Protein 8G8C (pdb70)

Solvent-accessible surface area: 38385 Å² total; per-residue (Å²): 212,52,80,1,64,24,40,52,94,42,70,60,54,72,51,37,53,4,88,0,30,0,102,14,38,61,41,99,10,33,42,22,1,0,0,0,0,35,26,22,102,86,112,21,12,54,17,0,0,3,0,1,3,69,90,30,66,44,22,52,14,136,69,25,89,64,54,7,74,6,47,44,56,74,102,77,15,5,0,53,0,64,0,36,62,4,98,64,131,2,23,4,42,0,5,0,0,21,0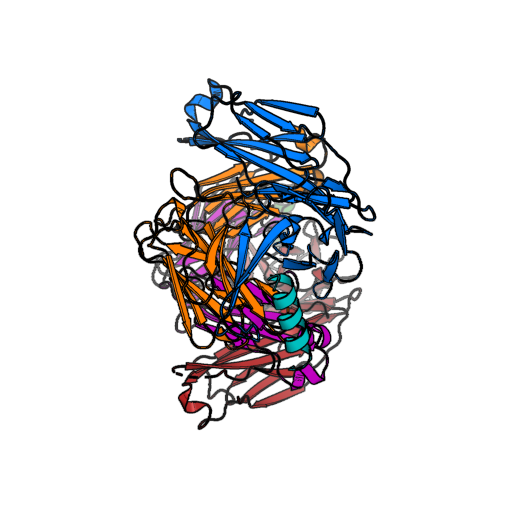,46,0,55,39,73,60,117,91,3,85,37,86,62,12,72,1,15,0,46,26,16,0,146,19,1,59,0,25,5,21,98,26,88,70,79,22,10,37,15,21,17,4,41,8,74,164,104,78,9,2,0,0,0,3,0,16,30,0,1,20,73,93,16,86,21,33,1,42,91,46,90,29,105,90,28,34,14,53,2,68,29,41,91,26,133,70,20,30,31,11,13,4,0,0,0,36,7,74,48,92,18,33,81,110,110,76,12,54,0,10,0,30,0,131,51,34,118,39,136,43,94,59,98,4,108,112,130,9,9,0,21,7,32,19,19,46,21,33,28,39,65,18,78,158,0,74,3,47,0,120,2,26,80,60,0,136,42,4,4,5,0,0,0,2,18,51,104,90,100,16,5,86,8,0,0,38,10,15,68,32,91,11,146,72,17,38,124,52,0,44,11,62,10,81,49,52,68,0,25,0,19,0,52,138,2,52,95,84,0,31,7,43,0,10,0,0,0,1,0,25,55,76,42,11,6,12,16,3,40,12,3,50,2,8,33,97,72,102,66,20,41,9,58,8,30,14,2,55,10,17,77,74,2,50,95,80,36,55,0,2,0,0,0,0,0,8,40,0,11,25,108,66,29,93,21,53,5,34,4,29,33,50,99,37,104,87,44,45,76,89,18,22,14,102,32,37,121,182,33,12,5,2,0,6,5,1,23,0,64,22,48,20,78,79,7,88,71,68,48,6,0,3,0,18,0,23,10,74,30,37,110,37,24,39,29,86,44,28,30,71,75,185,183,69,69,0,76,23,39,55,87,45,78,58,105,69,55,34,52,4,94,0,30,0,99,13,49,57,44,101,9,39,44,26,1,0,0,0,0,34,23,22,105,93,87,20,10,62,13,0,0,1,0,2,2,67,94,28,63,42,18,63,12,104,81,30,77,71,56,9,70,6,51,46,60,76,103,81,11,4,0,64,0,67,0,34,60,2,102,58,132,2,22,4,43,1,5,0,0,19,1,63,2,62,42,72,56,113,60,9,95,32,86,73,11,72,0,9,0,41,26,17,0,132,20,1,57,1,32,5,21,96,16,77,64,84,19,10,39,12,22,13,4,28,5,78,159,108,82,9,4,0,0,0,5,0,16,31,0,1,15,76,86,16,78,25,41,1,26,95,45,87,36,103,89,33,39,16,56,2,71,26,40,93,28,133,71,21,31,35,9,14,4,0,2,0,36,8,81,53,104,21,34,81,124,80,69,12,52,0,10,1,29,0,124,58,33,124,37,125,41,90,53,104,5,97,62,187,111,12,4,2,18,10,31,14,20,48,19,27,25,38,73,22,80,153,0,66,0,38,2,120,1,15,82,61,1,134,41,4,4,7,0,0,0,5,20,58,114,86,104,16,4,109,9,0,0,38,10,19,62,32,92,12,144,75,17,43,124,48,1,48,10,63,10,80,49,42,64,0,25,0,17,0,57,150,1,59,95,85,1,28,9,42,0,12,0,0,0,1,0,25,34,98,41,32,7,30,10,2,35,12,0,50,2,8,50,97,71,103,66,20,40,8,63,9,42,14,2,43,11,15,94,68,2,19,176,81,32,52,0,1,0,0,0,0,0,10,46,0,8,26,104,64,29,88,20,47,5,29,6,42,33,57,115,37,108,85,45,46,72,87,15,24,14,105,31,36,123,178,33,17,4,2,1,4,5,1,25,0,59,20,51,89,77,81,6,71,76,67,68,9,0,4,0,14,0,24,9,72,30,34,116,52,27,44,37,90,46,28,41,72,76,148,162,42,28,1,72,30,2,31,64,2,42,159,34,13,96,257,113,42,31,1,92,37,1,51,61,3,47,164,36,10,92,75,134,111

Secondary structure (DSSP, 8-state):
--EEEEPPPEEE-TT--EEEEEEEESS-GGGS-EEEEEE-TT---EEEEEE-TTT--EEEPTT-SSSEEEEEEGGGTEEEEEE-S--GGG-EEEEEEEEEEE-SSSS--TTT-EEEEEEE---EEEEE-S---BPPEEEEE-----EEEEEEEEEEEBSS--EEEEGGGTB-TT-EEPPPEE-TTS-EEEEEEEEEEGGGTTTS--EEEEEEGGGTEEEEEE----/---EEEE-SEEEE-TTS-EEEEEEESS-GGGSEEEEEEE-TTS--EEEEETTTEEPTT--TTEEEEEETTEEEEEESS--GGG-SEEEEEEEETTTTEEEE---EEEEE----BPPEEEEEPPPHHHHTTTEEEEEEEEEEEBSS--EEEEEETTEE--SSEEEEEPPPPTTT--EEEEEEEEEEHHHHHH--EEEEEEE-TTSSS-EEEEEES--/--HHHHHHHHHHHHT-/--EEEEPPPEEE-TT--EEEEEEEESS-GGGS-EEEEEE-TT---EEEEEE-TTT--EEE-GGGSSSEEEEEEGGGTEEEEEE-S--GGG-EEEEEEEEEEEESSSS--TTTEEEEEEEE---EEEEE-S---B--EEEEE-----EEEEEEEEEEEBSS--EEEEGGGTB-TT-EEPPPEE-TTS-EEEEEEEEEEGGGTTTS--EEEEEEGGGTEEEEEE---/---EEES-SEEEE-TTS-EEEEEEESS-GGGSEEEEEEE-TTS--EEEEETTTEEPTT--TTEEEEEETTEEEEEESS--GGG-SEEEEEEEETTTTEEEE---EEEEE----BPPEEEEEPPPHHHHTTTEEEEEEEEEEEBSS--EEEEEETTEEP-SSEEEEEPPPPTTT--EEEEEEEEEEHHHHHH--EEEEEEE-TTSSS-EEEEEETT-/--HHHHHHHHHHHHHHT-

Radius of gyration: 31.97 Å; Cα contacts (8 Å, |Δi|>4): 2401; chains: 6; bounding box: 86×96×55 Å

InterPro domains:
  IPR000328 Retroviral envelope protein GP41-like [PF00517] (530-719)
  IPR000328 Retroviral envelope protein GP41-like [cd09909] (539-665)
  IPR000777 Human immunodeficiency virus 1, envelope glycoprotein Gp120 [PF00516] (34-511)
  IPR036377 Gp120 core superfamily [G3DSA:2.170.40.20] (44-164)
  IPR036377 Gp120 core superfamily [G3DSA:2.170.40.20] (165-512)
  IPR036377 Gp120 core superfamily [SSF56502] (83-492)
  IPR037527 Envelope glycoprotein Gp160 [MF_04083] (5-856)

B-factor: mean 67.03, std 22.26, range [28.55, 240.73]

GO terms:
  GO:0019064 fusion of virus membrane with host plasma membrane (P, IDA)
  GO:0075512 clathrin-dependent endocytosis of virus by host cell (P, IDA)
  GO:0042802 identical protein binding (F, IPI)
  GO:0005515 protein binding (F, IPI)
  GO:0042783 symbiont-mediated evasion of host immune response (P, EXP)
  GO:0046718 symbiont entry into host cell (P, EXP)
  GO:1903905 positive regulation of establishment of T cell polarity (P, IDA)
  GO:1903908 positive regulation of plasma membrane raft polarization (P, IDA)
  GO:1903911 positive regulation of receptor clustering (P, IDA)
  GO:0007015 actin filament organization (P, IDA)
  GO:0019082 viral protein processing (P, IDA)
  GO:0046718 symbiont entry into host cell (P, IDA)
  GO:0048018 receptor ligand activity (F, IDA)
  GO:0020002 host cell plasma membrane (C, IDA)
  GO:0019062 virion attachment to host cell (P, IDA)

Nearest PDB structures (foldseek):
  8g8c-assembly2_B  TM=1.005E+00  e=8.345E-42  Homo sapiens
  8dtx-assembly2_B  TM=9.804E-01  e=2.354E-36  Homo sapiens
  7bnv-assembly1_L  TM=9.473E-01  e=8.019E-35  Homo sapiens
  3so3-assembly1_B  TM=8.198E-01  e=1.445E-35  Homo sapiens
  6df2-assembly2_A  TM=7.474E-01  e=1.735E-33  synthetic construct

Sequence (917 aa):
QVQLVQSGSELKKPGASVNISCKASGYNFTSHALNWVRQAPGQGLDWLGWINTNTGNPTYAQGFTGRFVFSLDTSVGSAYLQISSLKAEDSAVYFCARVRFHGSGSFPQPADFYYYMDVWGKGTTVTVSSASTKGPSVFPLAPSSGTAALGCLVKDYFPEPVTVSWNSGALTSGVHTFPAVLQSSGLYSLSSVVTVPSSSLGTQTYICNVNHKPSNTKVDKKVEPEIVLTQSPGTLSLSPGERGTLSCRASQSVRGGYLAWYQQKPGQAPRLLIYGASSRATGIPDRFSGSASGTDYTLTISRLEPEDFAVYYCQFYGGSPRALTFGGGTKVEIKRTVAAPSVFIFPPSDEQLKSGTASVVCLLNNFYPREAKVQWKVDNALQSGNSQESVTEQDSKDSTYSLSSTLTLSKADYEKHKVYACEVTHQGLSSPVTKSFNRGEQVQLVQSGSELKKPGASVNISCKASGYNFTSHALNWVRQAPGQGLDWLGWINTNTGNPTYAQGFTGRFVFSLDTSVGSAYLQISSLKAEDSAVYFCARVRFHGSGSFPQPADFYYYMDVWGKGTTVTVSSASTKGPSVFPLAPSSGTAALGCLVKDYFPEPVTVSWNSGALTSGVHTFPAVLQSSGLYSLSSVVTVPSSSLGTQTYICNVNHKPSNTKVDKKVEPKEIVLTQSPGTLSLSPGERGTLSCRASQSVRGGYLAWYQQKPGQAPRLLIYGASSRATGIPDRFSGSASGTDYTLTISRLEPEDFAVYYCQFYGGSPRALTFGGGTKVEIKRTVAAPSVFIFPPSDEQLKSGTASVVCLLNNFYPREAKVQWKVDNALQSGNSQESVTEQDSKDSTYSLSSTLTLSKADYEKHKVYACEVTHQGLSSPVTKSFNRGEKNEQELLELDKWASLWKNEQELLELDKWASLWNK

Organism: Human immunodeficiency virus type 1 group M subtype B (isolate HXB2) (NCBI:txid11706)

Structure (mmCIF, N/CA/C/O backbone):
data_8G8C
#
_entry.id   8G8C
#
_cell.length_a   75.308
_cell.length_b   182.950
_cell.length_c   84.414
_cell.angle_alpha   90.00
_cell.angle_beta   92.28
_cell.angle_gamma   90.00
#
_symmetry.space_group_name_H-M   'C 1 2 1'
#
loop_
_entity.id
_entity.type
_entity.pdbx_description
1 polymer 'DH1322.1 heavy chain'
2 polymer 'DH1322.1 light chain'
3 polymer 'Env polyprotein'
4 branched beta-D-mannopyranose-(1-4)-2-acetamido-2-deoxy-beta-D-glucopyranose-(1-4)-2-acetamido-2-deoxy-beta-D-glucopyranose
5 non-polymer 2-acetamido-2-deoxy-beta-D-glucopyranose
6 water water
#
loop_
_atom_site.group_PDB
_atom_site.id
_atom_site.type_symbol
_atom_site.label_atom_id
_atom_site.label_alt_id
_atom_site.label_comp_id
_atom_site.label_asym_id
_atom_site.label_entity_id
_atom_site.label_seq_id
_atom_site.pdbx_PDB_ins_code
_atom_site.Cartn_x
_atom_site.Cartn_y
_atom_site.Cartn_z
_atom_site.occupancy
_atom_site.B_iso_or_equiv
_atom_site.auth_seq_id
_atom_site.auth_comp_id
_atom_site.auth_asym_id
_atom_site.auth_atom_id
_atom_site.pdbx_PDB_model_num
ATOM 1 N N . GLN A 1 1 ? 32.119 -28.514 21.576 1.00 73.36 1 GLN H N 1
ATOM 2 C CA . GLN A 1 1 ? 32.760 -28.588 22.903 1.00 72.64 1 GLN H CA 1
ATOM 3 C C . GLN A 1 1 ? 31.976 -27.913 23.998 1.00 65.80 1 GLN H C 1
ATOM 4 O O . GLN A 1 1 ? 32.309 -28.066 25.178 1.00 67.03 1 GLN H O 1
ATOM 20 N N . VAL A 1 2 ? 30.977 -27.117 23.613 1.00 64.96 2 VAL H N 1
ATOM 21 C CA . VAL A 1 2 ? 29.979 -26.672 24.578 1.00 62.45 2 VAL H CA 1
ATOM 22 C C . VAL A 1 2 ? 29.155 -27.892 24.980 1.00 62.78 2 VAL H C 1
ATOM 23 O O . VAL A 1 2 ? 28.669 -28.649 24.134 1.00 59.74 2 VAL H O 1
ATOM 36 N N . GLN A 1 3 ? 29.016 -28.097 26.286 1.00 58.89 3 GLN H N 1
ATOM 37 C CA . GLN A 1 3 ? 28.438 -29.305 26.845 1.00 57.43 3 GLN H CA 1
ATOM 38 C C . GLN A 1 3 ? 27.802 -28.994 28.192 1.00 56.61 3 GLN H C 1
ATOM 39 O O . GLN A 1 3 ? 28.271 -28.122 28.939 1.00 55.48 3 GLN H O 1
ATOM 53 N N . LEU A 1 4 ? 26.695 -29.700 28.459 1.00 56.86 4 LEU H N 1
ATOM 54 C CA . LEU A 1 4 ? 25.982 -29.695 29.730 1.00 52.09 4 LEU H CA 1
ATOM 55 C C . LEU A 1 4 ? 25.964 -31.129 30.231 1.00 55.91 4 LEU H C 1
ATOM 56 O O . LEU A 1 4 ? 25.396 -32.017 29.568 1.00 50.92 4 LEU H O 1
ATOM 72 N N . VAL A 1 5 ? 26.518 -31.349 31.431 1.00 54.93 5 VAL H N 1
ATOM 73 C CA . VAL A 1 5 ? 26.645 -32.692 31.992 1.00 53.16 5 VAL H CA 1
ATOM 74 C C . VAL A 1 5 ? 25.646 -32.822 33.130 1.00 53.11 5 VAL H C 1
ATOM 75 O O . VAL A 1 5 ? 25.701 -32.076 34.115 1.00 51.22 5 VAL H O 1
ATOM 88 N N . GLN A 1 6 ? 24.735 -33.760 32.998 1.00 50.97 6 GLN H N 1
ATOM 89 C CA . GLN A 1 6 ? 23.675 -33.971 33.970 1.00 49.85 6 GLN H CA 1
ATOM 90 C C . GLN A 1 6 ? 24.005 -35.164 34.851 1.00 51.50 6 GLN H C 1
ATOM 91 O O . GLN A 1 6 ? 24.758 -36.063 34.472 1.00 50.50 6 GLN H O 1
ATOM 105 N N . SER A 1 7 ? 23.453 -35.142 36.053 1.00 49.67 7 SER H N 1
ATOM 106 C CA . SER A 1 7 ? 23.704 -36.208 37.012 1.00 52.84 7 SER H CA 1
ATOM 107 C C . SER A 1 7 ? 22.955 -37.473 36.570 1.00 50.81 7 SER H C 1
ATOM 108 O O . SER A 1 7 ? 22.267 -37.506 35.539 1.00 53.15 7 SER H O 1
ATOM 116 N N . GLY A 1 8 ? 23.224 -38.546 37.302 1.00 58.16 8 GLY H N 1
ATOM 117 C CA . GLY A 1 8 ? 22.727 -39.859 36.921 1.00 54.13 8 GLY H CA 1
ATOM 118 C C . GLY A 1 8 ? 21.283 -40.126 37.315 1.00 54.19 8 GLY H C 1
ATOM 119 O O . GLY A 1 8 ? 20.682 -39.390 38.119 1.00 53.95 8 GLY H O 1
ATOM 123 N N . SER A 1 9 ? 20.771 -41.238 36.786 1.00 56.23 9 SER H N 1
ATOM 124 C CA . SER A 1 9 ? 19.386 -41.612 36.998 1.00 59.47 9 SER H CA 1
ATOM 125 C C . SER A 1 9 ? 19.091 -41.809 38.478 1.00 61.30 9 SER H C 1
ATOM 126 O O . SER A 1 9 ? 19.960 -42.190 39.279 1.00 61.96 9 SER H O 1
ATOM 134 N N . GLU A 1 10 ? 17.828 -41.587 38.828 1.00 60.18 10 GLU H N 1
ATOM 135 C CA . GLU A 1 10 ? 17.399 -41.509 40.211 1.00 61.18 10 GLU H CA 1
ATOM 136 C C . GLU A 1 10 ? 16.152 -42.348 40.411 1.00 63.98 10 GLU H C 1
ATOM 137 O O . GLU A 1 10 ? 15.201 -42.247 39.628 1.00 57.89 10 GLU H O 1
ATOM 149 N N . LEU A 1 11 ? 16.139 -43.128 41.485 1.00 64.03 11 LEU H N 1
ATOM 150 C CA . LEU A 1 11 ? 14.978 -43.912 41.891 1.00 69.12 11 LEU H CA 1
ATOM 151 C C . LEU A 1 11 ? 14.524 -43.424 43.256 1.00 67.86 11 LEU H C 1
ATOM 152 O O . LEU A 1 11 ? 15.287 -43.480 44.229 1.00 66.99 11 LEU H O 1
ATOM 168 N N . LYS A 1 12 ? 13.270 -42.972 43.336 1.00 64.23 12 LYS H N 1
ATOM 169 C CA . LYS A 1 12 ? 12.756 -42.326 44.535 1.00 69.31 12 LYS H CA 1
ATOM 170 C C . LYS A 1 12 ? 11.361 -42.857 44.809 1.00 68.32 12 LYS H C 1
ATOM 171 O O . LYS A 1 12 ? 10.638 -43.245 43.888 1.00 62.85 12 LYS H O 1
ATOM 190 N N . LYS A 1 13 ? 10.987 -42.877 46.110 1.00 66.00 13 LYS H N 1
ATOM 191 C CA . LYS A 1 13 ? 9.647 -43.265 46.512 1.00 73.05 13 LYS H CA 1
ATOM 192 C C . LYS A 1 13 ? 8.738 -42.047 46.556 1.00 74.52 13 LYS H C 1
ATOM 193 O O . LYS A 1 13 ? 9.200 -40.909 46.665 1.00 73.37 13 LYS H O 1
ATOM 197 N N . PRO A 1 14 ? 7.428 -42.267 46.456 1.00 76.39 14 PRO H N 1
ATOM 198 C CA . PRO A 1 14 ? 6.483 -41.144 46.541 1.00 80.96 14 PRO H CA 1
ATOM 199 C C . PRO A 1 14 ? 6.676 -40.373 47.841 1.00 80.44 14 PRO H C 1
ATOM 200 O O . PRO A 1 14 ? 6.762 -40.951 48.919 1.00 82.76 14 PRO H O 1
ATOM 211 N N . GLY A 1 15 ? 6.722 -39.048 47.725 1.00 74.14 15 GLY H N 1
ATOM 212 C CA . GLY A 1 15 ? 6.939 -38.204 48.877 1.00 75.59 15 GLY H CA 1
ATOM 213 C C . GLY A 1 15 ? 8.376 -37.804 49.111 1.00 69.82 15 GLY H C 1
ATOM 214 O O . GLY A 1 15 ? 8.617 -36.857 49.877 1.00 70.00 15 GLY H O 1
ATOM 218 N N . ALA A 1 16 ? 9.328 -38.473 48.475 1.00 68.44 16 ALA H N 1
ATOM 219 C CA . ALA A 1 16 ? 10.726 -38.117 48.632 1.00 68.52 16 ALA H CA 1
ATOM 220 C C . ALA A 1 16 ? 11.097 -36.882 47.797 1.00 67.06 16 ALA H C 1
ATOM 221 O O . ALA A 1 16 ? 10.271 -36.298 47.077 1.00 63.57 16 ALA H O 1
ATOM 228 N N . SER A 1 17 ? 12.371 -36.487 47.898 1.00 58.91 17 SER H N 1
ATOM 229 C CA . SER A 1 17 ? 12.936 -35.389 47.129 1.00 65.35 17 SER H CA 1
ATOM 230 C C . SER A 1 17 ? 14.089 -35.898 46.272 1.00 58.11 17 SER H C 1
ATOM 231 O O . SER A 1 17 ? 14.682 -36.955 46.515 1.00 57.22 17 SER H O 1
ATOM 239 N N . VAL A 1 18 ? 14.375 -35.142 45.230 1.00 58.48 18 VAL H N 1
ATOM 240 C CA . VAL A 1 18 ? 15.482 -35.424 44.322 1.00 60.42 18 VAL H CA 1
ATOM 241 C C . VAL A 1 18 ? 16.126 -34.091 43.981 1.00 55.21 18 VAL H C 1
ATOM 242 O O . VAL A 1 18 ? 15.475 -33.048 43.975 1.00 57.63 18 VAL H O 1
ATOM 255 N N . ASN A 1 19 ? 17.412 -34.121 43.704 1.00 56.92 19 ASN H N 1
ATOM 256 C CA . ASN A 1 19 ? 18.178 -32.902 43.384 1.00 57.04 19 ASN H CA 1
ATOM 257 C C . ASN A 1 19 ? 19.108 -33.285 42.245 1.00 55.06 19 ASN H C 1
ATOM 258 O O . ASN A 1 19 ? 20.061 -34.018 42.502 1.00 56.09 19 ASN H O 1
ATOM 268 N N . ILE A 1 20 ? 18.819 -32.816 41.041 1.00 52.44 20 ILE H N 1
ATOM 269 C CA . ILE A 1 20 ? 19.601 -33.190 39.835 1.00 52.59 20 ILE H CA 1
ATOM 270 C C . ILE A 1 20 ? 20.457 -32.000 39.438 1.00 49.58 20 ILE H C 1
ATOM 271 O O . ILE A 1 20 ? 19.980 -30.876 39.567 1.00 47.13 20 ILE H O 1
ATOM 287 N N . SER A 1 21 ? 21.672 -32.254 38.980 1.00 50.05 21 SER H N 1
ATOM 288 C CA . SER A 1 21 ? 22.642 -31.198 38.631 1.00 52.79 21 SER H CA 1
ATOM 289 C C . SER A 1 21 ? 22.872 -31.147 37.134 1.00 50.42 21 SER H C 1
ATOM 290 O O . SER A 1 21 ? 22.601 -32.145 36.478 1.00 50.26 21 SER H O 1
ATOM 298 N N . CYS A 1 22 ? 23.371 -30.027 36.639 1.00 51.96 22 CYS H N 1
ATOM 299 C CA . CYS A 1 22 ? 23.711 -29.828 35.217 1.00 52.05 22 CYS H CA 1
ATOM 300 C C . CYS A 1 22 ? 24.930 -28.912 35.204 1.00 55.80 22 CYS H C 1
ATOM 301 O O . CYS A 1 22 ? 24.754 -27.725 35.489 1.00 55.34 22 CYS H O 1
ATOM 308 N N . LYS A 1 23 ? 26.113 -29.441 34.906 1.00 53.74 23 LYS H N 1
ATOM 309 C CA . LYS A 1 23 ? 27.374 -28.662 34.943 1.00 59.66 23 LYS H CA 1
ATOM 310 C C . LYS A 1 23 ? 27.798 -28.238 33.541 1.00 60.57 23 LYS H C 1
ATOM 311 O O . LYS A 1 23 ? 27.983 -29.097 32.707 1.00 58.64 23 LYS H O 1
ATOM 330 N N . ALA A 1 24 ? 28.001 -26.951 33.315 1.00 59.02 24 ALA H N 1
ATOM 331 C CA . ALA A 1 24 ? 28.400 -26.413 32.003 1.00 57.21 24 ALA H CA 1
ATOM 332 C C . ALA A 1 24 ? 29.876 -26.681 31.743 1.00 62.76 24 ALA H C 1
ATOM 333 O O . ALA A 1 24 ? 30.624 -26.819 32.717 1.00 61.49 24 ALA H O 1
ATOM 340 N N . SER A 1 25 ? 30.270 -26.728 30.477 1.00 60.40 25 SER H N 1
ATOM 341 C CA . SER A 1 25 ? 31.672 -26.954 30.059 1.00 63.56 25 SER H CA 1
ATOM 342 C C . SER A 1 25 ? 31.851 -26.285 28.702 1.00 65.42 25 SER H C 1
ATOM 343 O O . SER A 1 25 ? 30.917 -26.378 27.886 1.00 62.28 25 SER H O 1
ATOM 351 N N . GLY A 1 26 ? 32.964 -25.591 28.486 1.00 65.37 26 GLY H N 1
ATOM 352 C CA . GLY A 1 26 ? 33.264 -24.982 27.183 1.00 62.72 26 GLY H CA 1
ATOM 353 C C . GLY A 1 26 ? 32.639 -23.622 27.022 1.00 60.66 26 GLY H C 1
ATOM 354 O O . GLY A 1 26 ? 32.725 -23.083 25.917 1.00 63.66 26 GLY H O 1
ATOM 358 N N . TYR A 1 27 ? 32.034 -23.080 28.073 1.00 60.98 27 TYR H N 1
ATOM 359 C CA . TYR A 1 27 ? 31.443 -21.725 28.014 1.00 63.61 27 TYR H CA 1
ATOM 360 C C . TYR A 1 27 ? 31.287 -21.113 29.392 1.00 63.88 27 TYR H C 1
ATOM 361 O O . TYR A 1 27 ? 31.395 -21.802 30.408 1.00 66.56 27 TYR H O 1
ATOM 379 N N . ASN A 1 28 ? 31.052 -19.817 29.464 1.00 70.15 28 ASN H N 1
ATOM 380 C CA . ASN A 1 28 ? 30.846 -19.106 30.747 1.00 71.74 28 ASN H CA 1
ATOM 381 C C . ASN A 1 28 ? 29.446 -19.411 31.249 1.00 65.21 28 ASN H C 1
ATOM 382 O O . ASN A 1 28 ? 28.479 -18.932 30.648 1.00 59.08 28 ASN H O 1
ATOM 392 N N . PHE A 1 29 ? 29.331 -20.182 32.310 1.00 63.82 29 PHE H N 1
ATOM 393 C CA . PHE A 1 29 ? 28.035 -20.587 32.894 1.00 62.49 29 PHE H CA 1
ATOM 394 C C . PHE A 1 29 ? 27.107 -19.397 33.110 1.00 58.88 29 PHE H C 1
ATOM 395 O O . PHE A 1 29 ? 25.906 -19.589 32.962 1.00 55.63 29 PHE H O 1
ATOM 412 N N . THR A 1 30 ? 27.630 -18.212 33.422 1.00 63.77 30 THR H N 1
ATOM 413 C CA . THR A 1 30 ? 26.811 -17.024 33.787 1.00 62.57 30 THR H CA 1
ATOM 414 C C . THR A 1 30 ? 26.422 -16.186 32.568 1.00 57.19 30 THR H C 1
ATOM 415 O O . THR A 1 30 ? 25.726 -15.201 32.769 1.00 57.22 30 THR H O 1
ATOM 426 N N . SER A 1 31 ? 26.851 -16.553 31.367 1.00 58.36 31 SER H N 1
ATOM 427 C CA . SER A 1 31 ? 26.594 -15.780 30.127 1.00 58.73 31 SER H CA 1
ATOM 428 C C . SER A 1 31 ? 25.290 -16.221 29.468 1.00 56.63 31 SER H C 1
ATOM 429 O O . SER A 1 31 ? 24.811 -15.485 28.603 1.00 56.97 31 SER H O 1
ATOM 437 N N . HIS A 1 32 ? 24.744 -17.371 29.852 1.00 52.25 32 HIS H N 1
ATOM 438 C CA . HIS A 1 32 ? 23.514 -17.917 29.225 1.00 51.44 32 HIS H CA 1
ATOM 439 C C . HIS A 1 32 ? 22.555 -18.501 30.256 1.00 46.06 32 HIS H C 1
ATOM 440 O O . HIS A 1 32 ? 23.021 -19.206 31.150 1.00 49.09 32 HIS H O 1
ATOM 454 N N . ALA A 1 33 ? 21.263 -18.229 30.116 1.00 42.80 33 ALA H N 1
ATOM 455 C CA . ALA A 1 33 ? 20.215 -18.827 30.962 1.00 44.53 33 ALA H CA 1
ATOM 456 C C . ALA A 1 33 ? 20.158 -20.333 30.721 1.00 40.85 33 ALA H C 1
ATOM 457 O O . ALA A 1 33 ? 20.658 -20.774 29.686 1.00 42.93 33 ALA H O 1
ATOM 464 N N . LEU A 1 34 ? 19.592 -21.089 31.651 1.00 40.68 34 LEU H N 1
ATOM 465 C CA . LEU A 1 34 ? 19.404 -22.550 31.503 1.00 41.18 34 LEU H CA 1
ATOM 466 C C . LEU A 1 34 ? 17.919 -22.871 31.641 1.00 40.95 34 LEU H C 1
ATOM 467 O O . LEU A 1 34 ? 17.320 -22.427 32.628 1.00 39.06 34 LEU H O 1
ATOM 483 N N . ASN A 1 35 ? 17.347 -23.584 30.678 1.00 34.91 35 ASN H N 1
ATOM 484 C CA . ASN A 1 35 ? 15.942 -24.028 30.730 1.00 35.00 35 ASN H CA 1
ATOM 485 C C . ASN A 1 35 ? 15.904 -25.423 31.331 1.00 41.21 35 ASN H C 1
ATOM 486 O O . ASN A 1 35 ? 16.895 -26.144 31.171 1.00 37.13 35 ASN H O 1
ATOM 497 N N . TRP A 1 36 ? 14.821 -25.778 32.008 1.00 38.37 36 TRP H N 1
ATOM 498 C CA . TRP A 1 36 ? 14.611 -27.148 32.527 1.00 39.07 36 TRP H CA 1
ATOM 499 C C . TRP A 1 36 ? 13.401 -27.692 31.776 1.00 38.94 36 TRP H C 1
ATOM 500 O O . TRP A 1 36 ? 12.363 -27.034 31.825 1.00 38.14 36 TRP H O 1
ATOM 521 N N . VAL A 1 37 ? 13.560 -28.798 31.055 1.00 37.73 37 VAL H N 1
ATOM 522 C CA . VAL A 1 37 ? 12.463 -29.392 30.243 1.00 34.99 37 VAL H CA 1
ATOM 523 C C . VAL A 1 37 ? 12.247 -30.829 30.694 1.00 36.34 37 VAL H C 1
ATOM 524 O O . VAL A 1 37 ? 13.217 -31.564 30.795 1.00 39.80 37 VAL H O 1
ATOM 537 N N . ARG A 1 38 ? 11.004 -31.192 30.934 1.00 34.52 38 ARG H N 1
ATOM 538 C CA . ARG A 1 38 ? 10.641 -32.546 31.377 1.00 38.28 38 ARG H CA 1
ATOM 539 C C . ARG A 1 38 ? 10.018 -33.297 30.214 1.00 36.84 38 ARG H C 1
ATOM 540 O O . ARG A 1 38 ? 9.345 -32.663 29.401 1.00 33.98 38 ARG H O 1
ATOM 561 N N . GLN A 1 39 ? 10.244 -34.594 30.147 1.00 37.37 39 GLN H N 1
ATOM 562 C CA . GLN A 1 39 ? 9.572 -35.440 29.146 1.00 38.11 39 GLN H CA 1
ATOM 563 C C . GLN A 1 39 ? 9.104 -36.698 29.850 1.00 37.11 39 GLN H C 1
ATOM 564 O O . GLN A 1 39 ? 9.937 -37.551 30.159 1.00 40.74 39 GLN H O 1
ATOM 578 N N . ALA A 1 40 ? 7.818 -36.780 30.110 1.00 38.84 40 ALA H N 1
ATOM 579 C CA . ALA A 1 40 ? 7.220 -37.964 30.734 1.00 45.11 40 ALA H CA 1
ATOM 580 C C . ALA A 1 40 ? 7.317 -39.131 29.755 1.00 45.29 40 ALA H C 1
ATOM 581 O O . ALA A 1 40 ? 7.466 -38.893 28.554 1.00 46.76 40 ALA H O 1
ATOM 588 N N . PRO A 1 41 ? 7.255 -40.384 30.229 1.00 50.94 41 PRO H N 1
ATOM 589 C CA . PRO A 1 41 ? 7.418 -41.534 29.348 1.00 46.56 41 PRO H CA 1
ATOM 590 C C . PRO A 1 41 ? 6.355 -41.537 28.243 1.00 48.21 41 PRO H C 1
ATOM 591 O O . PRO A 1 41 ? 5.202 -41.434 28.568 1.00 51.73 41 PRO H O 1
ATOM 602 N N . GLY A 1 42 ? 6.778 -41.609 26.983 1.00 47.05 42 GLY H N 1
ATOM 603 C CA . GLY A 1 42 ? 5.867 -41.646 25.826 1.00 45.73 42 GLY H CA 1
ATOM 604 C C . GLY A 1 42 ? 5.159 -40.333 25.608 1.00 47.89 42 GLY H C 1
ATOM 605 O O . GLY A 1 42 ? 4.103 -40.346 24.971 1.00 48.02 42 GLY H O 1
ATOM 609 N N . GLN A 1 43 ? 5.717 -39.236 26.100 1.00 46.34 43 GLN H N 1
ATOM 610 C CA . GLN A 1 43 ? 5.055 -37.918 26.033 1.00 45.64 43 GLN H CA 1
ATOM 611 C C . GLN A 1 43 ? 5.978 -36.887 25.398 1.00 42.00 43 GLN H C 1
ATOM 612 O O . GLN A 1 43 ? 7.135 -37.204 25.141 1.00 39.29 43 GLN H O 1
ATOM 626 N N . GLY A 1 44 ? 5.459 -35.692 25.175 1.00 42.51 44 GLY H N 1
ATOM 627 C CA . GLY A 1 44 ? 6.232 -34.608 24.561 1.00 42.65 44 GLY H CA 1
ATOM 628 C C . GLY A 1 44 ? 7.029 -33.818 25.570 1.00 38.95 44 GLY H C 1
ATOM 629 O O . GLY A 1 44 ? 7.151 -34.277 26.702 1.00 44.64 44 GLY H O 1
ATOM 633 N N . LEU A 1 45 ? 7.537 -32.662 25.169 1.00 39.80 45 LEU H N 1
ATOM 634 C CA . LEU A 1 45 ? 8.396 -31.818 26.025 1.00 41.46 45 LEU H CA 1
ATOM 635 C C . LEU A 1 45 ? 7.543 -30.851 26.844 1.00 42.67 45 LEU H C 1
ATOM 636 O O . LEU A 1 45 ? 6.579 -30.323 26.291 1.00 42.14 45 LEU H O 1
ATOM 652 N N . ASP A 1 46 ? 7.886 -30.655 28.114 1.00 42.19 46 ASP H N 1
ATOM 653 C CA . ASP A 1 46 ? 7.195 -29.720 29.030 1.00 43.09 46 ASP H CA 1
ATOM 654 C C . ASP A 1 46 ? 8.226 -28.757 29.612 1.00 38.63 46 ASP H C 1
ATOM 655 O O . ASP A 1 46 ? 9.120 -29.225 30.302 1.00 36.44 46 ASP H O 1
ATOM 664 N N . TRP A 1 47 ? 8.100 -27.469 29.342 1.00 36.00 47 TRP H N 1
ATOM 665 C CA . TRP A 1 47 ? 8.996 -26.435 29.910 1.00 36.59 47 TRP H CA 1
ATOM 666 C C . TRP A 1 47 ? 8.682 -26.242 31.398 1.00 39.60 47 TRP H C 1
ATOM 667 O O . TRP A 1 47 ? 7.551 -25.880 31.705 1.00 38.28 47 TRP H O 1
ATOM 688 N N . LEU A 1 48 ? 9.643 -26.499 32.283 1.00 36.85 48 LEU H N 1
ATOM 689 C CA . LEU A 1 48 ? 9.478 -26.317 33.749 1.00 43.52 48 LEU H CA 1
ATOM 690 C C . LEU A 1 48 ? 9.779 -24.862 34.088 1.00 40.49 48 LEU H C 1
ATOM 691 O O . LEU A 1 48 ? 9.299 -24.395 35.119 1.00 44.54 48 LEU H O 1
ATOM 707 N N . GLY A 1 49 ? 10.548 -24.181 33.246 1.00 42.41 49 GLY H N 1
ATOM 708 C CA . GLY A 1 49 ? 10.955 -22.790 33.487 1.00 40.60 49 GLY H CA 1
ATOM 709 C C . GLY A 1 49 ? 12.427 -22.590 33.210 1.00 38.95 49 GLY H C 1
ATOM 710 O O . GLY A 1 49 ? 13.021 -23.471 32.587 1.00 39.79 49 GLY H O 1
ATOM 714 N N . TRP A 1 50 ? 13.001 -21.481 33.666 1.00 42.62 50 TRP H N 1
ATOM 715 C CA . TRP A 1 50 ? 14.435 -21.171 33.454 1.00 42.85 50 TRP H CA 1
ATOM 716 C C . TRP A 1 50 ? 15.081 -20.579 34.700 1.00 41.29 50 TRP H C 1
ATOM 717 O O . TRP A 1 50 ? 14.350 -20.141 35.583 1.00 42.77 50 TRP H O 1
ATOM 738 N N . ILE A 1 51 ? 16.407 -20.587 34.742 1.00 42.99 51 ILE H N 1
ATOM 739 C CA . ILE A 1 51 ? 17.185 -19.982 35.850 1.00 42.82 51 ILE H CA 1
ATOM 740 C C . ILE A 1 51 ? 18.152 -18.977 35.237 1.00 42.86 51 ILE H C 1
ATOM 741 O O . ILE A 1 51 ? 18.867 -19.350 34.306 1.00 41.31 51 ILE H O 1
ATOM 757 N N . ASN A 1 52 ? 18.117 -17.732 35.696 1.00 49.43 52 ASN H N 1
ATOM 758 C CA . ASN A 1 52 ? 19.078 -16.696 35.265 1.00 45.50 52 ASN H CA 1
ATOM 759 C C . ASN A 1 52 ? 20.400 -17.054 35.934 1.00 46.86 52 ASN H C 1
ATOM 760 O O . ASN A 1 52 ? 20.443 -17.030 37.160 1.00 50.79 52 ASN H O 1
ATOM 771 N N . THR A 1 53 A 21.420 -17.413 35.164 1.00 50.06 52 THR H N 1
ATOM 772 C CA . THR A 1 53 A 22.725 -17.867 35.704 1.00 49.82 52 THR H CA 1
ATOM 773 C C . THR A 1 53 A 23.538 -16.647 36.153 1.00 54.06 52 THR H C 1
ATOM 774 O O . THR A 1 53 A 24.573 -16.852 36.797 1.00 54.09 52 THR H O 1
ATOM 785 N N . ASN A 1 54 ? 23.085 -15.437 35.830 1.00 51.06 53 ASN H N 1
ATOM 786 C CA . ASN A 1 54 ? 23.771 -14.176 36.204 1.00 54.61 53 ASN H CA 1
ATOM 787 C C . ASN A 1 54 ? 23.247 -13.680 37.556 1.00 55.94 53 ASN H C 1
ATOM 788 O O . ASN A 1 54 ? 24.066 -13.164 38.319 1.00 54.39 53 ASN H O 1
ATOM 799 N N . THR A 1 55 ? 21.961 -13.868 37.858 1.00 52.92 54 THR H N 1
ATOM 800 C CA . THR A 1 55 ? 21.309 -13.346 39.086 1.00 55.95 54 THR H CA 1
ATOM 801 C C . THR A 1 55 ? 20.870 -14.441 40.054 1.00 54.92 54 THR H C 1
ATOM 802 O O . THR A 1 55 ? 20.680 -14.115 41.231 1.00 59.95 54 THR H O 1
ATOM 813 N N . GLY A 1 56 ? 20.675 -15.672 39.591 1.00 59.05 55 GLY H N 1
ATOM 814 C CA . GLY A 1 56 ? 20.172 -16.778 40.424 1.00 59.72 55 GLY H CA 1
ATOM 815 C C . GLY A 1 56 ? 18.662 -16.780 40.470 1.00 56.49 55 GLY H C 1
ATOM 816 O O . GLY A 1 56 ? 18.104 -17.690 41.086 1.00 56.80 55 GLY H O 1
ATOM 820 N N . ASN A 1 57 ? 18.019 -15.797 39.845 1.00 55.21 56 ASN H N 1
ATOM 821 C CA . ASN A 1 57 ? 16.542 -15.664 39.869 1.00 53.41 56 ASN H CA 1
ATOM 822 C C . ASN A 1 57 ? 15.905 -16.763 39.028 1.00 50.83 56 ASN H C 1
ATOM 823 O O . ASN A 1 57 ? 16.267 -16.897 37.859 1.00 48.78 56 ASN H O 1
ATOM 834 N N . PRO A 1 58 ? 14.962 -17.538 39.587 1.00 51.94 57 PRO H N 1
ATOM 835 C CA . PRO A 1 58 ? 14.259 -18.548 38.825 1.00 49.95 57 PRO H CA 1
ATOM 836 C C . PRO A 1 58 ? 12.882 -18.127 38.304 1.00 46.45 57 PRO H C 1
ATOM 837 O O . PRO A 1 58 ? 12.227 -17.385 38.992 1.00 46.09 57 PRO H O 1
ATOM 848 N N . THR A 1 59 ? 12.499 -18.571 37.108 1.00 49.42 58 THR H N 1
ATOM 849 C CA . THR A 1 59 ? 11.142 -18.360 36.552 1.00 50.75 58 THR H CA 1
ATOM 850 C C . THR A 1 59 ? 10.517 -19.722 36.364 1.00 43.06 58 THR H C 1
ATOM 851 O O . THR A 1 59 ? 11.076 -20.496 35.599 1.00 42.87 58 THR H O 1
ATOM 862 N N . TYR A 1 60 ? 9.405 -19.977 37.024 1.00 44.83 59 TYR H N 1
ATOM 863 C CA . TYR A 1 60 ? 8.738 -21.288 36.972 1.00 48.34 59 TYR H CA 1
ATOM 864 C C . TYR A 1 60 ? 7.541 -21.207 36.042 1.00 50.08 59 TYR H C 1
ATOM 865 O O . TYR A 1 60 ? 6.815 -20.213 36.078 1.00 46.60 59 TYR H O 1
ATOM 883 N N . ALA A 1 61 ? 7.375 -22.218 35.204 1.00 54.26 60 ALA H N 1
ATOM 884 C CA . ALA A 1 61 ? 6.214 -22.316 34.311 1.00 57.28 60 ALA H CA 1
ATOM 885 C C . ALA A 1 61 ? 4.969 -22.417 35.183 1.00 61.33 60 ALA H C 1
ATOM 886 O O . ALA A 1 61 ? 5.097 -22.843 36.334 1.00 64.20 60 ALA H O 1
ATOM 893 N N . GLN A 1 62 ? 3.812 -22.077 34.642 1.00 64.62 61 GLN H N 1
ATOM 894 C CA . GLN A 1 62 ? 2.536 -22.031 35.394 1.00 75.56 61 GLN H CA 1
ATOM 895 C C . GLN A 1 62 ? 2.333 -23.236 36.309 1.00 78.18 61 GLN H C 1
ATOM 896 O O . GLN A 1 62 ? 1.928 -23.012 37.456 1.00 86.41 61 GLN H O 1
ATOM 910 N N . GLY A 1 63 ? 2.580 -24.455 35.850 1.00 75.23 62 GLY H N 1
ATOM 911 C CA . GLY A 1 63 ? 2.247 -25.654 36.646 1.00 82.16 62 GLY H CA 1
ATOM 912 C C . GLY A 1 63 ? 3.352 -26.165 37.548 1.00 80.41 62 GLY H C 1
ATOM 913 O O . GLY A 1 63 ? 3.119 -27.199 38.190 1.00 84.05 62 GLY H O 1
ATOM 917 N N . PHE A 1 64 ? 4.500 -25.501 37.627 1.00 78.08 63 PHE H N 1
ATOM 918 C CA . PHE A 1 64 ? 5.662 -26.024 38.384 1.00 78.10 63 PHE H CA 1
ATOM 919 C C . PHE A 1 64 ? 6.163 -25.008 39.403 1.00 83.93 63 PHE H C 1
ATOM 920 O O . PHE A 1 64 ? 7.353 -25.055 39.742 1.00 81.55 63 PHE H O 1
ATOM 937 N N . THR A 1 65 ? 5.292 -24.157 39.927 1.00 93.85 64 THR H N 1
ATOM 938 C CA . THR A 1 65 ? 5.696 -23.066 40.850 1.00 101.49 64 THR H CA 1
ATOM 939 C C . THR A 1 65 ? 5.670 -23.539 42.306 1.00 106.00 64 THR H C 1
ATOM 940 O O . THR A 1 65 ? 6.004 -22.721 43.175 1.00 110.87 64 THR H O 1
ATOM 951 N N . GLY A 1 66 ? 5.328 -24.798 42.572 1.00 99.91 65 GLY H N 1
ATOM 952 C CA . GLY A 1 66 ? 5.182 -25.289 43.955 1.00 100.01 65 GLY H CA 1
ATOM 953 C C . GLY A 1 66 ? 6.266 -26.247 44.405 1.00 85.88 65 GLY H C 1
ATOM 954 O O . GLY A 1 66 ? 7.040 -25.853 45.288 1.00 88.27 65 GLY H O 1
ATOM 958 N N . ARG A 1 67 ? 6.348 -27.447 43.834 1.00 75.68 66 ARG H N 1
ATOM 959 C CA . ARG A 1 67 ? 7.271 -28.503 44.319 1.00 70.43 66 ARG H CA 1
ATOM 960 C C . ARG A 1 67 ? 8.596 -28.508 43.562 1.00 66.10 66 ARG H C 1
ATOM 961 O O . ARG A 1 67 ? 9.412 -29.376 43.866 1.00 59.57 66 ARG H O 1
ATOM 982 N N . PHE A 1 68 ? 8.810 -27.576 42.639 1.00 64.40 67 PHE H N 1
ATOM 983 C CA . PHE A 1 68 ? 10.043 -27.504 41.818 1.00 57.78 67 PHE H CA 1
ATOM 984 C C . PHE A 1 68 ? 10.839 -26.257 42.212 1.00 55.35 67 PHE H C 1
ATOM 985 O O . PHE A 1 68 ? 10.254 -25.170 42.270 1.00 53.83 67 PHE H O 1
ATOM 1002 N N . VAL A 1 69 ? 12.130 -26.417 42.483 1.00 50.61 68 VAL H N 1
ATOM 1003 C CA . VAL A 1 69 ? 13.023 -25.285 42.851 1.00 53.13 68 VAL H CA 1
ATOM 1004 C C . VAL A 1 69 ? 14.299 -25.352 42.009 1.00 48.36 68 VAL H C 1
ATOM 1005 O O . VAL A 1 69 ? 14.931 -26.413 42.014 1.00 46.66 68 VAL H O 1
ATOM 1018 N N . PHE A 1 70 ? 14.654 -24.269 41.316 1.00 44.36 69 PHE H N 1
ATOM 1019 C CA . PHE A 1 70 ? 15.904 -24.162 40.531 1.00 42.68 69 PHE H CA 1
ATOM 1020 C C . PHE A 1 70 ? 16.923 -23.410 41.384 1.00 48.81 69 PHE H C 1
ATOM 1021 O O . PHE A 1 70 ? 16.541 -22.398 41.982 1.00 49.94 69 PHE H O 1
ATOM 1038 N N . SER A 1 71 ? 18.164 -23.871 41.447 1.00 47.19 70 SER H N 1
ATOM 1039 C CA . SER A 1 71 ? 19.241 -23.221 42.237 1.00 54.06 70 SER H CA 1
ATOM 1040 C C . SER A 1 71 ? 20.521 -23.153 41.411 1.00 53.28 70 SER H C 1
ATOM 1041 O O . SER A 1 71 ? 20.558 -23.770 40.339 1.00 53.98 70 SER H O 1
ATOM 1049 N N . LEU A 1 72 ? 21.529 -22.441 41.904 1.00 55.31 71 LEU H N 1
ATOM 1050 C CA . LEU A 1 72 ? 22.801 -22.232 41.180 1.00 65.50 71 LEU H CA 1
ATOM 1051 C C . LEU A 1 72 ? 23.998 -22.486 42.090 1.00 67.16 71 LEU H C 1
ATOM 1052 O O . LEU A 1 72 ? 23.800 -22.538 43.309 1.00 71.08 71 LEU H O 1
ATOM 1068 N N . ASP A 1 73 ? 25.184 -22.643 41.520 1.00 69.04 72 ASP H N 1
ATOM 1069 C CA . ASP A 1 73 ? 26.460 -22.768 42.266 1.00 79.73 72 ASP H CA 1
ATOM 1070 C C . ASP A 1 73 ? 27.515 -22.359 41.245 1.00 81.68 72 ASP H C 1
ATOM 1071 O O . ASP A 1 73 ? 28.212 -23.244 40.741 1.00 78.48 72 ASP H O 1
ATOM 1080 N N . THR A 1 74 ? 27.593 -21.069 40.925 1.00 83.30 73 THR H N 1
ATOM 1081 C CA . THR A 1 74 ? 28.504 -20.536 39.881 1.00 90.42 73 THR H CA 1
ATOM 1082 C C . THR A 1 74 ? 29.950 -20.950 40.154 1.00 91.88 73 THR H C 1
ATOM 1083 O O . THR A 1 74 ? 30.748 -20.909 39.208 1.00 92.59 73 THR H O 1
ATOM 1094 N N . SER A 1 75 ? 30.275 -21.354 41.380 1.00 88.21 74 SER H N 1
ATOM 1095 C CA . SER A 1 75 ? 31.638 -21.806 41.752 1.00 96.67 74 SER H CA 1
ATOM 1096 C C . SER A 1 75 ? 31.960 -23.091 40.995 1.00 95.35 74 SER H C 1
ATOM 1097 O O . SER A 1 75 ? 33.075 -23.185 40.457 1.00 92.27 74 SER H O 1
ATOM 1105 N N . VAL A 1 76 ? 31.014 -24.031 40.933 1.00 91.79 75 VAL H N 1
ATOM 1106 C CA . VAL A 1 76 ? 31.198 -25.332 40.234 1.00 86.46 75 VAL H CA 1
ATOM 1107 C C . VAL A 1 76 ? 30.556 -25.211 38.857 1.00 81.80 75 VAL H C 1
ATOM 1108 O O . VAL A 1 76 ? 30.364 -26.246 38.211 1.00 77.98 75 VAL H O 1
ATOM 1121 N N . GLY A 1 77 ? 30.253 -23.990 38.428 1.00 81.03 76 GLY H N 1
ATOM 1122 C CA . GLY A 1 77 ? 29.562 -23.754 37.152 1.00 77.34 76 GLY H CA 1
ATOM 1123 C C . GLY A 1 77 ? 28.524 -24.828 36.940 1.00 71.65 76 GLY H C 1
ATOM 1124 O O . GLY A 1 77 ? 28.660 -25.569 35.985 1.00 61.97 76 GLY H O 1
ATOM 1128 N N . SER A 1 78 ? 27.560 -24.937 37.843 1.00 68.32 77 SER H N 1
ATOM 1129 C CA . SER A 1 78 ? 26.494 -25.958 37.765 1.00 66.65 77 SER H CA 1
ATOM 1130 C C . SER A 1 78 ? 25.174 -25.386 38.275 1.00 61.05 77 SER H C 1
ATOM 1131 O O . SER A 1 78 ? 25.220 -24.494 39.129 1.00 60.82 77 SER H O 1
ATOM 1139 N N . ALA A 1 79 ? 24.051 -25.842 37.726 1.00 58.94 78 ALA H N 1
ATOM 1140 C CA . ALA A 1 79 ? 22.694 -25.429 38.132 1.00 53.14 78 ALA H CA 1
ATOM 1141 C C . ALA A 1 79 ? 21.998 -26.661 38.704 1.00 50.60 78 ALA H C 1
ATOM 1142 O O . ALA A 1 79 ? 22.477 -27.749 38.452 1.00 51.54 78 ALA H O 1
ATOM 1149 N N . TYR A 1 80 ? 20.926 -26.504 39.465 1.00 49.63 79 TYR H N 1
ATOM 1150 C CA . TYR A 1 80 ? 20.241 -27.648 40.112 1.00 50.95 79 TYR H CA 1
ATOM 1151 C C . TYR A 1 80 ? 18.724 -27.525 39.997 1.00 46.66 79 TYR H C 1
ATOM 1152 O O . TYR A 1 80 ? 18.220 -26.400 39.966 1.00 45.14 79 TYR H O 1
ATOM 1170 N N . LEU A 1 81 ? 18.033 -28.659 39.928 1.00 45.28 80 LEU H N 1
ATOM 1171 C CA . LEU A 1 81 ? 16.555 -28.708 39.894 1.00 44.13 80 LEU H CA 1
ATOM 1172 C C . LEU A 1 81 ? 16.132 -29.642 41.015 1.00 50.89 80 LEU H C 1
ATOM 1173 O O . LEU A 1 81 ? 16.363 -30.827 40.892 1.00 49.27 80 LEU H O 1
ATOM 1189 N N . GLN A 1 82 ? 15.499 -29.124 42.054 1.00 51.29 81 GLN H N 1
ATOM 1190 C CA . GLN A 1 82 ? 15.036 -29.966 43.174 1.00 52.59 81 GLN H CA 1
ATOM 1191 C C . GLN A 1 82 ? 13.522 -30.112 43.124 1.00 51.77 81 GLN H C 1
ATOM 1192 O O . GLN A 1 82 ? 12.841 -29.093 43.068 1.00 54.30 81 GLN H O 1
ATOM 1206 N N . ILE A 1 83 ? 13.041 -31.348 43.109 1.00 53.84 82 ILE H N 1
ATOM 1207 C CA . ILE A 1 83 ? 11.588 -31.648 43.147 1.00 53.73 82 ILE H CA 1
ATOM 1208 C C . ILE A 1 83 ? 11.293 -32.151 44.558 1.00 57.35 82 ILE H C 1
ATOM 1209 O O . ILE A 1 83 ? 12.046 -32.996 45.037 1.00 50.97 82 ILE H O 1
ATOM 1225 N N . SER A 1 84 A 10.238 -31.652 45.183 1.00 60.26 82 SER H N 1
ATOM 1226 C CA . SER A 1 84 A 9.855 -32.012 46.564 1.00 60.43 82 SER H CA 1
ATOM 1227 C C . SER A 1 84 A 8.544 -32.789 46.525 1.00 66.53 82 SER H C 1
ATOM 1228 O O . SER A 1 84 A 7.813 -32.622 45.548 1.00 61.77 82 SER H O 1
ATOM 1236 N N . SER A 1 85 B 8.269 -33.612 47.535 1.00 64.44 82 SER H N 1
ATOM 1237 C CA . SER A 1 85 B 7.011 -34.389 47.634 1.00 71.72 82 SER H CA 1
ATOM 1238 C C . SER A 1 85 B 6.745 -35.033 46.279 1.00 66.44 82 SER H C 1
ATOM 1239 O O . SER A 1 85 B 5.678 -34.771 45.700 1.00 68.23 82 SER H O 1
ATOM 1247 N N . LEU A 1 86 C 7.677 -35.850 45.806 1.00 67.87 82 LEU H N 1
ATOM 1248 C CA . LEU A 1 86 C 7.595 -36.448 44.451 1.00 69.45 82 LEU H CA 1
ATOM 1249 C C . LEU A 1 86 C 6.296 -37.232 44.276 1.00 73.72 82 LEU H C 1
ATOM 1250 O O . LEU A 1 86 C 5.717 -37.662 45.268 1.00 75.22 82 LEU H O 1
ATOM 1266 N N . LYS A 1 87 ? 5.803 -37.325 43.051 1.00 74.22 83 LYS H N 1
ATOM 1267 C CA . LYS A 1 87 ? 4.578 -38.088 42.727 1.00 76.41 83 LYS H CA 1
ATOM 1268 C C . LYS A 1 87 ? 4.969 -38.988 41.567 1.00 71.67 83 LYS H C 1
ATOM 1269 O O . LYS A 1 87 ? 5.976 -38.687 40.921 1.00 67.81 83 LYS H O 1
ATOM 1288 N N . ALA A 1 88 ? 4.236 -40.064 41.328 1.00 70.49 84 ALA H N 1
ATOM 1289 C CA . ALA A 1 88 ? 4.520 -40.976 40.204 1.00 73.00 84 ALA H CA 1
ATOM 1290 C C . ALA A 1 88 ? 4.469 -40.167 38.907 1.00 68.63 84 ALA H C 1
ATOM 1291 O O . ALA A 1 88 ? 5.201 -40.522 37.980 1.00 62.72 84 ALA H O 1
ATOM 1298 N N . GLU A 1 89 ? 3.667 -39.106 38.872 1.00 68.91 85 GLU H N 1
ATOM 1299 C CA . GLU A 1 89 ? 3.523 -38.224 37.691 1.00 72.81 85 GLU H CA 1
ATOM 1300 C C . GLU A 1 89 ? 4.824 -37.470 37.428 1.00 66.37 85 GLU H C 1
ATOM 1301 O O . GLU A 1 89 ? 4.982 -36.980 36.308 1.00 62.40 85 GLU H O 1
ATOM 1313 N N . ASP A 1 90 ? 5.699 -37.352 38.424 1.00 63.58 86 ASP H N 1
ATOM 1314 C CA . ASP A 1 90 ? 6.999 -36.650 38.288 1.00 62.07 86 ASP H CA 1
ATOM 1315 C C . ASP A 1 90 ? 7.972 -37.595 37.597 1.00 54.82 86 ASP H C 1
ATOM 1316 O O . ASP A 1 90 ? 9.029 -37.139 37.169 1.00 48.21 86 ASP H O 1
ATOM 1325 N N . SER A 1 91 ? 7.621 -38.867 37.484 1.00 55.25 87 SER H N 1
ATOM 1326 C CA . SER A 1 91 ? 8.463 -39.839 36.757 1.00 56.36 87 SER H CA 1
ATOM 1327 C C . SER A 1 91 ? 8.643 -39.309 35.332 1.00 53.67 87 SER H C 1
ATOM 1328 O O . SER A 1 91 ? 7.625 -39.138 34.653 1.00 53.19 87 SER H O 1
ATOM 1336 N N . ALA A 1 92 ? 9.870 -39.019 34.915 1.00 46.39 88 ALA H N 1
ATOM 1337 C CA . ALA A 1 92 ? 10.150 -38.419 33.597 1.00 47.07 88 ALA H CA 1
ATOM 1338 C C . ALA A 1 92 ? 11.642 -38.221 33.406 1.00 45.14 88 ALA H C 1
ATOM 1339 O O . ALA A 1 92 ? 12.380 -38.384 34.383 1.00 40.80 88 ALA H O 1
ATOM 1346 N N . VAL A 1 93 ? 12.063 -37.900 32.188 1.00 42.29 89 VAL H N 1
ATOM 1347 C CA . VAL A 1 93 ? 13.474 -37.529 31.926 1.00 41.53 89 VAL H CA 1
ATOM 1348 C C . VAL A 1 93 ? 13.490 -36.017 32.077 1.00 39.22 89 VAL H C 1
ATOM 1349 O O . VAL A 1 93 ? 12.594 -35.379 31.514 1.00 38.27 89 VAL H O 1
ATOM 1362 N N . TYR A 1 94 ? 14.421 -35.490 32.851 1.00 38.46 90 TYR H N 1
ATOM 1363 C CA . TYR A 1 94 ? 14.558 -34.038 33.088 1.00 39.75 90 TYR H CA 1
ATOM 1364 C C . TYR A 1 94 ? 15.782 -33.618 32.291 1.00 43.36 90 TYR H C 1
ATOM 1365 O O . TYR A 1 94 ? 16.756 -34.327 32.403 1.00 41.60 90 TYR H O 1
ATOM 1383 N N . PHE A 1 95 ? 15.673 -32.599 31.450 1.00 40.58 91 PHE H N 1
ATOM 1384 C CA . PHE A 1 95 ? 16.770 -32.132 30.574 1.00 39.62 91 PHE H CA 1
ATOM 1385 C C . PHE A 1 95 ? 17.207 -30.729 30.959 1.00 39.49 91 PHE H C 1
ATOM 1386 O O . PHE A 1 95 ? 16.351 -29.908 31.299 1.00 39.19 91 PHE H O 1
ATOM 1403 N N . CYS A 1 96 ? 18.498 -30.475 30.912 1.00 40.18 92 CYS H N 1
ATOM 1404 C CA . CYS A 1 96 ? 19.077 -29.139 31.121 1.00 41.48 92 CYS H CA 1
ATOM 1405 C C . CYS A 1 96 ? 19.362 -28.643 29.708 1.00 37.75 92 CYS H C 1
ATOM 1406 O O . CYS A 1 96 ? 19.711 -29.481 28.892 1.00 40.26 92 CYS H O 1
ATOM 1413 N N . ALA A 1 97 ? 19.151 -27.371 29.406 1.00 38.68 93 ALA H N 1
ATOM 1414 C CA . ALA A 1 97 ? 19.360 -26.832 28.049 1.00 39.37 93 ALA H CA 1
ATOM 1415 C C . ALA A 1 97 ? 19.834 -25.385 28.106 1.00 41.93 93 ALA H C 1
ATOM 1416 O O . ALA A 1 97 ? 19.199 -24.595 28.801 1.00 42.02 93 ALA H O 1
ATOM 1423 N N . ARG A 1 98 ? 20.903 -25.059 27.379 1.00 42.05 94 ARG H N 1
ATOM 1424 C CA . ARG A 1 98 ? 21.438 -23.681 27.320 1.00 39.53 94 ARG H CA 1
ATOM 1425 C C . ARG A 1 98 ? 20.537 -22.836 26.436 1.00 41.91 94 ARG H C 1
ATOM 1426 O O . ARG A 1 98 ? 20.334 -23.210 25.289 1.00 41.86 94 ARG H O 1
ATOM 1447 N N . VAL A 1 99 ? 20.036 -21.738 26.970 1.00 41.29 95 VAL H N 1
ATOM 1448 C CA . VAL A 1 99 ? 19.193 -20.802 26.193 1.00 42.83 95 VAL H CA 1
ATOM 1449 C C . VAL A 1 99 ? 20.100 -19.823 25.457 1.00 43.66 95 VAL H C 1
ATOM 1450 O O . VAL A 1 99 ? 21.126 -19.433 26.023 1.00 44.43 95 VAL H O 1
ATOM 1463 N N . ARG A 1 100 ? 19.751 -19.485 24.229 1.00 42.46 96 ARG H N 1
ATOM 1464 C CA . ARG A 1 100 ? 20.477 -18.481 23.433 1.00 44.61 96 ARG H CA 1
ATOM 1465 C C . ARG A 1 100 ? 19.447 -17.415 23.095 1.00 43.91 96 ARG H C 1
ATOM 1466 O O . ARG A 1 100 ? 18.419 -17.768 22.515 1.00 42.72 96 ARG H O 1
ATOM 1487 N N . PHE A 1 101 ? 19.684 -16.180 23.507 1.00 45.05 97 PHE H N 1
ATOM 1488 C CA . PHE A 1 101 ? 18.759 -15.047 23.278 1.00 47.74 97 PHE H CA 1
ATOM 1489 C C . PHE A 1 101 ? 19.594 -13.921 22.702 1.00 47.96 97 PHE H C 1
ATOM 1490 O O . PHE A 1 101 ? 20.382 -13.329 23.444 1.00 50.30 97 PHE H O 1
ATOM 1507 N N . HIS A 1 102 ? 19.451 -13.668 21.416 1.00 48.52 98 HIS H N 1
ATOM 1508 C CA . HIS A 1 102 ? 20.273 -12.662 20.720 1.00 50.84 98 HIS H CA 1
ATOM 1509 C C . HIS A 1 102 ? 19.546 -12.213 19.470 1.00 53.39 98 HIS H C 1
ATOM 1510 O O . HIS A 1 102 ? 18.640 -12.920 19.032 1.00 49.40 98 HIS H O 1
ATOM 1524 N N . GLY A 1 103 ? 19.947 -11.075 18.934 1.00 56.26 99 GLY H N 1
ATOM 1525 C CA . GLY A 1 103 ? 19.343 -10.527 17.718 1.00 58.06 99 GLY H CA 1
ATOM 1526 C C . GLY A 1 103 ? 19.890 -9.156 17.434 1.00 60.81 99 GLY H C 1
ATOM 1527 O O . GLY A 1 103 ? 21.070 -8.926 17.718 1.00 65.56 99 GLY H O 1
ATOM 1531 N N . SER A 1 104 ? 19.057 -8.266 16.928 1.00 66.41 100 SER H N 1
ATOM 1532 C CA . SER A 1 104 ? 19.461 -6.889 16.583 1.00 69.01 100 SER H CA 1
ATOM 1533 C C . SER A 1 104 ? 18.425 -5.914 17.121 1.00 74.66 100 SER H C 1
ATOM 1534 O O . SER A 1 104 ? 17.232 -6.243 17.051 1.00 74.26 100 SER H O 1
ATOM 1542 N N . GLY A 1 105 A 18.860 -4.772 17.643 1.00 80.26 100 GLY H N 1
ATOM 1543 C CA . GLY A 1 105 A 17.934 -3.721 18.089 1.00 89.77 100 GLY H CA 1
ATOM 1544 C C . GLY A 1 105 A 18.116 -3.373 19.541 1.00 94.93 100 GLY H C 1
ATOM 1545 O O . GLY A 1 105 A 18.755 -4.157 20.259 1.00 91.14 100 GLY H O 1
ATOM 1549 N N . SER A 1 106 B 17.563 -2.239 19.964 1.00 100.24 100 SER H N 1
ATOM 1550 C CA . SER A 1 106 B 17.662 -1.781 21.366 1.00 105.97 100 SER H CA 1
ATOM 1551 C C . SER A 1 106 B 16.900 -2.758 22.255 1.00 95.27 100 SER H C 1
ATOM 1552 O O . SER A 1 106 B 17.487 -3.215 23.249 1.00 90.52 100 SER H O 1
ATOM 1560 N N . PHE A 1 107 C 15.661 -3.087 21.897 1.00 89.57 100 PHE H N 1
ATOM 1561 C CA . PHE A 1 107 C 14.805 -3.965 22.727 1.00 86.51 100 PHE H CA 1
ATOM 1562 C C . PHE A 1 107 C 14.566 -5.311 22.042 1.00 73.98 100 PHE H C 1
ATOM 1563 O O . PHE A 1 107 C 14.309 -5.349 20.831 1.00 68.41 100 PHE H O 1
ATOM 1580 N N . PRO A 1 108 D 14.610 -6.428 22.793 1.00 70.26 100 PRO H N 1
ATOM 1581 C CA . PRO A 1 108 D 14.369 -7.735 22.210 1.00 61.72 100 PRO H CA 1
ATOM 1582 C C . PRO A 1 108 D 12.904 -7.969 21.834 1.00 61.03 100 PRO H C 1
ATOM 1583 O O . PRO A 1 108 D 12.067 -7.706 22.649 1.00 59.76 100 PRO H O 1
ATOM 1594 N N . GLN A 1 109 E 12.641 -8.453 20.621 1.00 58.94 100 GLN H N 1
ATOM 1595 C CA . GLN A 1 109 E 11.271 -8.796 20.172 1.00 58.18 100 GLN H CA 1
ATOM 1596 C C . GLN A 1 109 E 11.353 -9.915 19.133 1.00 53.58 100 GLN H C 1
ATOM 1597 O O . GLN A 1 109 E 12.416 -10.084 18.542 1.00 54.04 100 GLN H O 1
ATOM 1611 N N . PRO A 1 110 F 10.272 -10.683 18.904 1.00 54.37 100 PRO H N 1
ATOM 1612 C CA . PRO A 1 110 F 10.304 -11.815 17.977 1.00 53.02 100 PRO H CA 1
ATOM 1613 C C . PRO A 1 110 F 10.690 -11.473 16.533 1.00 52.31 100 PRO H C 1
ATOM 1614 O O . PRO A 1 110 F 11.221 -12.327 15.870 1.00 50.69 100 PRO H O 1
ATOM 1625 N N . ALA A 1 111 G 10.435 -10.250 16.084 1.00 54.92 100 ALA H N 1
ATOM 1626 C CA . ALA A 1 111 G 10.757 -9.809 14.712 1.00 51.98 100 ALA H CA 1
ATOM 1627 C C . ALA A 1 111 G 12.256 -9.581 14.547 1.00 55.80 100 ALA H C 1
ATOM 1628 O O . ALA A 1 111 G 12.708 -9.637 13.402 1.00 55.64 100 ALA H O 1
ATOM 1635 N N . ASP A 1 112 H 12.992 -9.348 15.630 1.00 53.14 100 ASP H N 1
ATOM 1636 C CA . ASP A 1 112 H 14.429 -8.995 15.546 1.00 58.66 100 ASP H CA 1
ATOM 1637 C C . ASP A 1 112 H 15.313 -9.906 16.398 1.00 55.73 100 ASP H C 1
ATOM 1638 O O . ASP A 1 112 H 16.532 -9.823 16.221 1.00 55.88 100 ASP H O 1
ATOM 1647 N N . PHE A 1 113 I 14.754 -10.715 17.293 1.00 53.07 100 PHE H N 1
ATOM 1648 C CA . PHE A 1 113 I 15.556 -11.551 18.219 1.00 52.49 100 PHE H CA 1
ATOM 1649 C C . PHE A 1 113 I 15.225 -13.025 18.037 1.00 48.65 100 PHE H C 1
ATOM 1650 O O . PHE A 1 113 I 14.169 -13.338 17.475 1.00 41.87 100 PHE H O 1
ATOM 1667 N N . TYR A 1 114 J 16.119 -13.887 18.502 1.00 45.93 100 TYR H N 1
ATOM 1668 C CA . TYR A 1 114 J 15.958 -15.351 18.404 1.00 44.66 100 TYR H CA 1
ATOM 1669 C C . TYR A 1 114 J 16.059 -15.955 19.796 1.00 43.31 100 TYR H C 1
ATOM 1670 O O . TYR A 1 114 J 16.945 -15.541 20.538 1.00 47.02 100 TYR H O 1
ATOM 1688 N N . TYR A 1 115 K 15.159 -16.857 20.150 1.00 43.38 100 TYR H N 1
ATOM 1689 C CA . TYR A 1 115 K 15.206 -17.607 21.422 1.00 41.26 100 TYR H CA 1
ATOM 1690 C C . TYR A 1 115 K 15.326 -19.059 20.991 1.00 41.85 100 TYR H C 1
ATOM 1691 O O . TYR A 1 115 K 14.542 -19.459 20.151 1.00 42.82 100 TYR H O 1
ATOM 1709 N N . TYR A 1 116 L 16.325 -19.779 21.468 1.00 38.45 100 TYR H N 1
ATOM 1710 C CA . TYR A 1 116 L 16.460 -21.214 21.152 1.00 38.14 100 TYR H CA 1
ATOM 1711 C C . TYR A 1 116 L 17.402 -21.897 22.128 1.00 38.05 100 TYR H C 1
ATOM 1712 O O . TYR A 1 116 L 18.222 -21.225 22.740 1.00 38.80 100 TYR H O 1
ATOM 1730 N N . MET A 1 117 M 17.271 -23.206 22.241 1.00 41.02 100 MET H N 1
ATOM 1731 C CA . MET A 1 117 M 18.125 -24.024 23.118 1.00 40.59 100 MET H CA 1
ATOM 1732 C C . MET A 1 117 M 19.094 -24.772 22.211 1.00 37.07 100 MET H C 1
ATOM 1733 O O . MET A 1 117 M 18.637 -25.667 21.508 1.00 41.53 100 MET H O 1
ATOM 1747 N N . ASP A 1 118 ? 20.369 -24.393 22.213 1.00 38.31 101 ASP H N 1
ATOM 1748 C CA . ASP A 1 118 ? 21.372 -24.959 21.275 1.00 46.32 101 ASP H CA 1
ATOM 1749 C C . ASP A 1 118 ? 22.045 -26.191 21.870 1.00 42.77 101 ASP H C 1
ATOM 1750 O O . ASP A 1 118 ? 22.194 -27.166 21.133 1.00 47.51 101 ASP H O 1
ATOM 1759 N N . VAL A 1 119 ? 22.428 -26.149 23.139 1.00 45.08 102 VAL H N 1
ATOM 1760 C CA . VAL A 1 119 ? 23.130 -27.270 23.815 1.00 42.52 102 VAL H CA 1
ATOM 1761 C C . VAL A 1 119 ? 22.199 -27.854 24.873 1.00 42.46 102 VAL H C 1
ATOM 1762 O O . VAL A 1 119 ? 21.697 -27.088 25.694 1.00 39.42 102 VAL H O 1
ATOM 1775 N N . TRP A 1 120 ? 21.989 -29.161 24.841 1.00 41.30 103 TRP H N 1
ATOM 1776 C CA . TRP A 1 120 ? 21.115 -29.870 25.798 1.00 43.96 103 TRP H CA 1
ATOM 1777 C C . TRP A 1 120 ? 21.919 -30.910 26.558 1.00 43.04 103 TRP H C 1
ATOM 1778 O O . TRP A 1 120 ? 22.812 -31.512 25.950 1.00 42.16 103 TRP H O 1
ATOM 1799 N N . GLY A 1 121 ? 21.633 -31.109 27.832 1.00 42.36 104 GLY H N 1
ATOM 1800 C CA . GLY A 1 121 ? 22.231 -32.221 28.572 1.00 44.62 104 GLY H CA 1
ATOM 1801 C C . GLY A 1 121 ? 21.602 -33.507 28.076 1.00 45.51 104 GLY H C 1
ATOM 1802 O O . GLY A 1 121 ? 20.546 -33.430 27.445 1.00 42.97 104 GLY H O 1
ATOM 1806 N N . LYS A 1 122 ? 22.207 -34.650 28.355 1.00 50.68 105 LYS H N 1
ATOM 1807 C CA . LYS A 1 122 ? 21.741 -35.958 27.842 1.00 49.56 105 LYS H CA 1
ATOM 1808 C C . LYS A 1 122 ? 20.428 -36.331 28.517 1.00 47.32 105 LYS H C 1
ATOM 1809 O O . LYS A 1 122 ? 19.749 -37.218 27.998 1.00 48.98 105 LYS H O 1
ATOM 1828 N N . GLY A 1 123 ? 20.106 -35.694 29.637 1.00 47.54 106 GLY H N 1
ATOM 1829 C CA . GLY A 1 123 ? 18.865 -35.958 30.374 1.00 46.76 106 GLY H CA 1
ATOM 1830 C C . GLY A 1 123 ? 19.104 -36.767 31.625 1.00 45.81 106 GLY H C 1
ATOM 1831 O O . GLY A 1 123 ? 20.032 -37.581 31.611 1.00 46.27 106 GLY H O 1
ATOM 1835 N N . THR A 1 124 ? 18.285 -36.569 32.651 1.00 45.96 107 THR H N 1
ATOM 1836 C CA . THR A 1 124 ? 18.383 -37.281 33.942 1.00 42.45 107 THR H CA 1
ATOM 1837 C C . THR A 1 124 ? 17.043 -37.955 34.185 1.00 41.20 107 THR H C 1
ATOM 1838 O O . THR A 1 124 ? 16.072 -37.245 34.424 1.00 43.18 107 THR H O 1
ATOM 1849 N N . THR A 1 125 ? 17.003 -39.276 34.103 1.00 45.33 108 THR H N 1
ATOM 1850 C CA . THR A 1 125 ? 15.773 -40.058 34.332 1.00 44.82 108 THR H CA 1
ATOM 1851 C C . THR A 1 125 ? 15.469 -40.011 35.821 1.00 49.58 108 THR H C 1
ATOM 1852 O O . THR A 1 125 ? 16.408 -40.150 36.595 1.00 53.59 108 THR H O 1
ATOM 1863 N N . VAL A 1 126 ? 14.224 -39.772 36.190 1.00 49.56 109 VAL H N 1
ATOM 1864 C CA . VAL A 1 126 ? 13.783 -39.775 37.605 1.00 48.65 109 VAL H CA 1
ATOM 1865 C C . VAL A 1 126 ? 12.571 -40.687 37.649 1.00 51.78 109 VAL H C 1
ATOM 1866 O O . VAL A 1 126 ? 11.562 -40.299 37.086 1.00 51.29 109 VAL H O 1
ATOM 1879 N N . THR A 1 127 ? 12.703 -41.877 38.227 1.00 52.63 110 THR H N 1
ATOM 1880 C CA . THR A 1 127 ? 11.598 -42.860 38.341 1.00 57.84 110 THR H CA 1
ATOM 1881 C C . THR A 1 127 ? 11.011 -42.780 39.750 1.00 59.08 110 THR H C 1
ATOM 1882 O O . THR A 1 127 ? 11.730 -43.118 40.671 1.00 59.06 110 THR H O 1
ATOM 1893 N N . VAL A 1 128 ? 9.770 -42.324 39.893 1.00 58.73 111 VAL H N 1
ATOM 1894 C CA . VAL A 1 128 ? 9.083 -42.191 41.207 1.00 64.19 111 VAL H CA 1
ATOM 1895 C C . VAL A 1 128 ? 8.133 -43.375 41.373 1.00 70.98 111 VAL H C 1
ATOM 1896 O O . VAL A 1 128 ? 7.049 -43.325 40.778 1.00 66.57 111 VAL H O 1
ATOM 1909 N N . SER A 1 129 ? 8.509 -44.385 42.164 1.00 74.96 112 SER H N 1
ATOM 1910 C CA . SER A 1 129 ? 7.695 -45.612 42.375 1.00 76.94 112 SER H CA 1
ATOM 1911 C C . SER A 1 129 ? 7.808 -46.139 43.808 1.00 81.49 112 SER H C 1
ATOM 1912 O O . SER A 1 129 ? 8.939 -46.191 44.322 1.00 81.41 112 SER H O 1
ATOM 1916 N N . SER A 1 130 ? 6.689 -46.548 44.409 1.00 83.95 113 SER H N 1
ATOM 1917 C CA . SER A 1 130 ? 6.653 -47.144 45.768 1.00 86.46 113 SER H CA 1
ATOM 1918 C C . SER A 1 130 ? 7.103 -48.605 45.693 1.00 87.18 113 SER H C 1
ATOM 1919 O O . SER A 1 130 ? 7.034 -49.281 46.725 1.00 88.36 113 SER H O 1
ATOM 1927 N N . ALA A 1 131 ? 7.561 -49.071 44.529 1.00 87.22 114 ALA H N 1
ATOM 1928 C CA . ALA A 1 131 ? 8.030 -50.458 44.316 1.00 83.53 114 ALA H CA 1
ATOM 1929 C C . ALA A 1 131 ? 9.521 -50.529 44.600 1.00 84.78 114 ALA H C 1
ATOM 1930 O O . ALA A 1 131 ? 10.158 -49.472 44.565 1.00 88.67 114 ALA H O 1
ATOM 1937 N N . SER A 1 132 ? 10.053 -51.723 44.841 1.00 93.99 115 SER H N 1
ATOM 1938 C CA . SER A 1 132 ? 11.476 -51.910 45.213 1.00 90.77 115 SER H CA 1
ATOM 1939 C C . SER A 1 132 ? 12.196 -52.712 44.142 1.00 90.03 115 SER H C 1
ATOM 1940 O O . SER A 1 132 ? 11.537 -53.487 43.440 1.00 87.44 115 SER H O 1
ATOM 1948 N N . THR A 1 133 ? 13.504 -52.540 44.038 1.00 89.42 116 THR H N 1
ATOM 1949 C CA . THR A 1 133 ? 14.308 -53.227 43.012 1.00 92.06 116 THR H CA 1
ATOM 1950 C C . THR A 1 133 ? 14.030 -54.722 43.083 1.00 86.41 116 THR H C 1
ATOM 1951 O O . THR A 1 133 ? 14.391 -55.322 44.101 1.00 91.78 116 THR H O 1
ATOM 1962 N N . LYS A 1 134 ? 13.400 -55.289 42.057 1.00 91.46 117 LYS H N 1
ATOM 1963 C CA . LYS A 1 134 ? 13.142 -56.746 41.964 1.00 93.74 117 LYS H CA 1
ATOM 1964 C C . LYS A 1 134 ? 13.763 -57.248 40.662 1.00 95.88 117 LYS H C 1
ATOM 1965 O O . LYS A 1 134 ? 13.850 -56.454 39.714 1.00 93.27 117 LYS H O 1
ATOM 1984 N N . GLY A 1 135 ? 14.184 -58.508 40.615 1.00 92.27 118 GLY H N 1
ATOM 1985 C CA . GLY A 1 135 ? 14.787 -59.102 39.409 1.00 95.08 118 GLY H CA 1
ATOM 1986 C C . GLY A 1 135 ? 13.735 -59.732 38.516 1.00 90.85 118 GLY H C 1
ATOM 1987 O O . GLY A 1 135 ? 12.614 -59.955 38.990 1.00 94.56 118 GLY H O 1
ATOM 1991 N N . PRO A 1 136 ? 14.034 -60.003 37.233 1.00 85.81 119 PRO H N 1
ATOM 1992 C CA . PRO A 1 136 ? 13.031 -60.532 36.320 1.00 84.49 119 PRO H CA 1
ATOM 1993 C C . PRO A 1 136 ? 12.784 -62.043 36.331 1.00 83.46 119 PRO H C 1
ATOM 1994 O O . PRO A 1 136 ? 13.746 -62.769 36.399 1.00 75.49 119 PRO H O 1
ATOM 2005 N N . SER A 1 137 ? 11.525 -62.476 36.254 1.00 87.11 120 SER H N 1
ATOM 2006 C CA . SER A 1 137 ? 11.155 -63.906 36.106 1.00 79.98 120 SER H CA 1
ATOM 2007 C C . SER A 1 137 ? 11.082 -64.203 34.608 1.00 78.63 120 SER H C 1
ATOM 2008 O O . SER A 1 137 ? 10.130 -63.721 33.985 1.00 82.02 120 SER H O 1
ATOM 2016 N N . VAL A 1 138 ? 12.042 -64.932 34.041 1.00 78.91 121 VAL H N 1
ATOM 2017 C CA . VAL A 1 138 ? 12.106 -65.207 32.573 1.00 77.49 121 VAL H CA 1
ATOM 2018 C C . VAL A 1 138 ? 11.386 -66.521 32.242 1.00 79.96 121 VAL H C 1
ATOM 2019 O O . VAL A 1 138 ? 11.965 -67.590 32.511 1.00 74.39 121 VAL H O 1
ATOM 2032 N N . PHE A 1 139 ? 10.185 -66.455 31.663 1.00 77.94 122 PHE H N 1
ATOM 2033 C CA . PHE A 1 139 ? 9.383 -67.639 31.262 1.00 79.82 122 PHE H CA 1
ATOM 2034 C C . PHE A 1 139 ? 9.548 -67.855 29.754 1.00 79.45 122 PHE H C 1
ATOM 2035 O O . PHE A 1 139 ? 9.626 -66.866 29.027 1.00 71.00 122 PHE H O 1
ATOM 2052 N N . PRO A 1 140 ? 9.629 -69.097 29.240 1.00 79.51 123 PRO H N 1
ATOM 2053 C CA . PRO A 1 140 ? 9.759 -69.310 27.806 1.00 76.13 123 PRO H CA 1
ATOM 2054 C C . PRO A 1 140 ? 8.455 -69.187 27.011 1.00 74.75 123 PRO H C 1
ATOM 2055 O O . PRO A 1 140 ? 7.428 -69.487 27.568 1.00 75.01 123 PRO H O 1
ATOM 2066 N N . LEU A 1 141 ? 8.523 -68.703 25.773 1.00 72.23 124 LEU H N 1
ATOM 2067 C CA . LEU A 1 141 ? 7.366 -68.653 24.848 1.00 66.65 124 LEU H CA 1
ATOM 2068 C C . LEU A 1 141 ? 7.675 -69.739 23.823 1.00 67.79 124 LEU H C 1
ATOM 2069 O O . LEU A 1 141 ? 8.291 -69.418 22.800 1.00 64.96 124 LEU H O 1
ATOM 2085 N N . ALA A 1 142 ? 7.315 -70.987 24.115 1.00 70.53 125 ALA H N 1
ATOM 2086 C CA . ALA A 1 142 ? 7.667 -72.155 23.281 1.00 65.37 125 ALA H CA 1
ATOM 2087 C C . ALA A 1 142 ? 7.069 -72.073 21.886 1.00 71.52 125 ALA H C 1
ATOM 2088 O O . ALA A 1 142 ? 5.921 -71.636 21.755 1.00 72.50 125 ALA H O 1
ATOM 2095 N N . PRO A 1 143 ? 7.787 -72.550 20.856 1.00 73.23 126 PRO H N 1
ATOM 2096 C CA . PRO A 1 143 ? 7.254 -72.552 19.508 1.00 72.72 126 PRO H CA 1
ATOM 2097 C C . PRO A 1 143 ? 6.076 -73.522 19.380 1.00 76.44 126 PRO H C 1
ATOM 2098 O O . PRO A 1 143 ? 6.085 -74.514 20.072 1.00 79.92 126 PRO H O 1
ATOM 2109 N N . SER A 1 144 ? 5.106 -73.222 18.516 1.00 81.60 127 SER H N 1
ATOM 2110 C CA . SER A 1 144 ? 3.883 -74.042 18.323 1.00 77.15 127 SER H CA 1
ATOM 2111 C C . SER A 1 144 ? 4.101 -75.126 17.269 1.00 84.27 127 SER H C 1
ATOM 2112 O O . SER A 1 144 ? 5.230 -75.229 16.768 1.00 85.98 127 SER H O 1
ATOM 2120 N N . SER A 1 145 ? 3.059 -75.891 16.934 1.00 87.33 128 SER H N 1
ATOM 2121 C CA . SER A 1 145 ? 3.105 -76.961 15.904 1.00 88.03 128 SER H CA 1
ATOM 2122 C C . SER A 1 145 ? 1.674 -77.293 15.475 1.00 85.05 128 SER H C 1
ATOM 2123 O O . SER A 1 145 ? 0.836 -76.374 15.524 1.00 82.34 128 SER H O 1
ATOM 2131 N N . GLY A 1 151 ? 6.373 -72.642 7.420 1.00 86.59 132 GLY H N 1
ATOM 2132 C CA . GLY A 1 151 ? 7.813 -72.923 7.275 1.00 86.83 132 GLY H CA 1
ATOM 2133 C C . GLY A 1 151 ? 8.631 -72.165 8.295 1.00 87.22 132 GLY H C 1
ATOM 2134 O O . GLY A 1 151 ? 9.821 -72.488 8.434 1.00 88.47 132 GLY H O 1
ATOM 2138 N N . THR A 1 152 ? 8.024 -71.207 8.995 1.00 88.28 133 THR H N 1
ATOM 2139 C CA . THR A 1 152 ? 8.704 -70.387 10.024 1.00 84.47 133 THR H CA 1
ATOM 2140 C C . THR A 1 152 ? 8.011 -70.586 11.363 1.00 82.15 133 THR H C 1
ATOM 2141 O O . THR A 1 152 ? 6.775 -70.629 11.378 1.00 79.72 133 THR H O 1
ATOM 2152 N N . ALA A 1 153 ? 8.780 -70.707 12.435 1.00 80.49 134 ALA H N 1
ATOM 2153 C CA . ALA A 1 153 ? 8.257 -70.883 13.800 1.00 79.70 134 ALA H CA 1
ATOM 2154 C C . ALA A 1 153 ? 8.626 -69.660 14.631 1.00 73.89 134 ALA H C 1
ATOM 2155 O O . ALA A 1 153 ? 9.736 -69.155 14.445 1.00 77.85 134 ALA H O 1
ATOM 2162 N N . ALA A 1 154 ? 7.734 -69.204 15.506 1.00 69.88 135 ALA H N 1
ATOM 2163 C CA . ALA A 1 154 ? 8.001 -68.060 16.400 1.00 67.77 135 ALA H CA 1
ATOM 2164 C C . ALA A 1 154 ? 8.169 -68.584 17.815 1.00 65.13 135 ALA H C 1
ATOM 2165 O O . ALA A 1 154 ? 7.383 -69.446 18.203 1.00 67.42 135 ALA H O 1
ATOM 2172 N N . LEU A 1 155 ? 9.183 -68.110 18.522 1.00 65.01 136 LEU H N 1
ATOM 2173 C CA . LEU A 1 155 ? 9.433 -68.489 19.927 1.00 67.44 136 LEU H CA 1
ATOM 2174 C C . LEU A 1 155 ? 9.955 -67.235 20.615 1.00 64.32 136 LEU H C 1
ATOM 2175 O O . LEU A 1 155 ? 10.330 -66.302 19.897 1.00 61.70 136 LEU H O 1
ATOM 2191 N N . GLY A 1 156 ? 9.959 -67.202 21.940 1.00 64.66 137 GLY H N 1
ATOM 2192 C CA . GLY A 1 156 ? 10.367 -65.992 22.665 1.00 64.90 137 GLY H CA 1
ATOM 2193 C C . GLY A 1 156 ? 10.584 -66.231 24.135 1.00 67.27 137 GLY H C 1
ATOM 2194 O O . GLY A 1 156 ? 10.602 -67.398 24.525 1.00 69.96 137 GLY H O 1
ATOM 2198 N N . CYS A 1 157 ? 10.745 -65.169 24.915 1.00 62.29 138 CYS H N 1
ATOM 2199 C CA . CYS A 1 157 ? 10.934 -65.237 26.377 1.00 64.66 138 CYS H CA 1
ATOM 2200 C C . CYS A 1 157 ? 10.128 -64.109 27.002 1.00 64.24 138 CYS H C 1
ATOM 2201 O O . CYS A 1 157 ? 10.241 -62.989 26.502 1.00 59.93 138 CYS H O 1
ATOM 2208 N N . LEU A 1 158 ? 9.318 -64.398 28.007 1.00 64.49 139 LEU H N 1
ATOM 2209 C CA . LEU A 1 158 ? 8.580 -63.365 28.760 1.00 66.03 139 LEU H CA 1
ATOM 2210 C C . LEU A 1 158 ? 9.434 -62.940 29.957 1.00 69.08 139 LEU H C 1
ATOM 2211 O O . LEU A 1 158 ? 9.517 -63.726 30.907 1.00 69.15 139 LEU H O 1
ATOM 2227 N N . VAL A 1 159 ? 10.067 -61.767 29.896 1.00 67.19 140 VAL H N 1
ATOM 2228 C CA . VAL A 1 159 ? 10.834 -61.189 31.036 1.00 71.32 140 VAL H CA 1
ATOM 2229 C C . VAL A 1 159 ? 9.812 -60.425 31.862 1.00 70.16 140 VAL H C 1
ATOM 2230 O O . VAL A 1 159 ? 9.494 -59.301 31.478 1.00 68.31 140 VAL H O 1
ATOM 2243 N N . LYS A 1 160 ? 9.319 -61.001 32.952 1.00 71.60 141 LYS H N 1
ATOM 2244 C CA . LYS A 1 160 ? 8.199 -60.401 33.714 1.00 78.18 141 LYS H CA 1
ATOM 2245 C C . LYS A 1 160 ? 8.545 -59.976 35.137 1.00 81.19 141 LYS H C 1
ATOM 2246 O O . LYS A 1 160 ? 9.470 -60.555 35.717 1.00 80.13 141 LYS H O 1
ATOM 2265 N N . ASP A 1 161 ? 7.803 -59.008 35.669 1.00 79.67 142 ASP H N 1
ATOM 2266 C CA . ASP A 1 161 ? 7.931 -58.556 37.075 1.00 88.24 142 ASP H CA 1
ATOM 2267 C C . ASP A 1 161 ? 9.380 -58.209 37.420 1.00 88.87 142 ASP H C 1
ATOM 2268 O O . ASP A 1 161 ? 9.982 -58.965 38.192 1.00 94.72 142 ASP H O 1
ATOM 2277 N N . TYR A 1 162 ? 9.928 -57.123 36.875 1.00 82.16 143 TYR H N 1
ATOM 2278 C CA . TYR A 1 162 ? 11.284 -56.637 37.232 1.00 84.29 143 TYR H CA 1
ATOM 2279 C C . TYR A 1 162 ? 11.194 -55.145 37.506 1.00 80.89 143 TYR H C 1
ATOM 2280 O O . TYR A 1 162 ? 10.265 -54.514 37.001 1.00 84.12 143 TYR H O 1
ATOM 2298 N N . PHE A 1 163 ? 12.105 -54.606 38.303 1.00 81.77 144 PHE H N 1
ATOM 2299 C CA . PHE A 1 163 ? 12.112 -53.172 38.668 1.00 85.45 144 PHE H CA 1
ATOM 2300 C C . PHE A 1 163 ? 13.500 -52.817 39.182 1.00 87.14 144 PHE H C 1
ATOM 2301 O O . PHE A 1 163 ? 14.116 -53.674 39.814 1.00 88.62 144 PHE H O 1
ATOM 2318 N N . PRO A 1 164 ? 14.043 -51.618 38.900 1.00 89.02 145 PRO H N 1
ATOM 2319 C CA . PRO A 1 164 ? 13.530 -50.737 37.862 1.00 87.11 145 PRO H CA 1
ATOM 2320 C C . PRO A 1 164 ? 14.143 -50.990 36.488 1.00 86.21 145 PRO H C 1
ATOM 2321 O O . PRO A 1 164 ? 15.152 -51.644 36.426 1.00 84.41 145 PRO H O 1
ATOM 2332 N N . GLU A 1 165 ? 13.535 -50.473 35.431 1.00 83.42 146 GLU H N 1
ATOM 2333 C CA . GLU A 1 165 ? 14.123 -50.548 34.074 1.00 89.38 146 GLU H CA 1
ATOM 2334 C C . GLU A 1 165 ? 15.608 -50.196 34.132 1.00 87.09 146 GLU H C 1
ATOM 2335 O O . GLU A 1 165 ? 15.988 -49.418 35.008 1.00 90.26 146 GLU H O 1
ATOM 2347 N N . PRO A 1 166 ? 16.447 -50.680 33.199 1.00 90.19 147 PRO H N 1
ATOM 2348 C CA . PRO A 1 166 ? 16.020 -51.547 32.115 1.00 91.86 147 PRO H CA 1
ATOM 2349 C C . PRO A 1 166 ? 16.524 -52.989 32.154 1.00 88.94 147 PRO H C 1
ATOM 2350 O O . PRO A 1 166 ? 17.413 -53.260 32.926 1.00 87.23 147 PRO H O 1
ATOM 2361 N N . VAL A 1 167 ? 15.947 -53.865 31.337 1.00 88.39 148 VAL H N 1
ATOM 2362 C CA . VAL A 1 167 ? 16.432 -55.267 31.194 1.00 88.51 148 VAL H CA 1
ATOM 2363 C C . VAL A 1 167 ? 16.990 -55.369 29.785 1.00 84.96 148 VAL H C 1
ATOM 2364 O O . VAL A 1 167 ? 16.418 -54.731 28.892 1.00 82.91 148 VAL H O 1
ATOM 2377 N N . THR A 1 168 ? 18.086 -56.088 29.604 1.00 87.66 149 THR H N 1
ATOM 2378 C CA . THR A 1 168 ? 18.682 -56.343 28.278 1.00 88.97 149 THR H CA 1
ATOM 2379 C C . THR A 1 168 ? 18.316 -57.779 27.914 1.00 84.18 149 THR H C 1
ATOM 2380 O O . THR A 1 168 ? 18.270 -58.597 28.824 1.00 80.98 149 THR H O 1
ATOM 2391 N N . VAL A 1 169 ? 18.041 -58.057 26.645 1.00 77.51 150 VAL H N 1
ATOM 2392 C CA . VAL A 1 169 ? 17.702 -59.428 26.185 1.00 77.92 150 VAL H CA 1
ATOM 2393 C C . VAL A 1 169 ? 18.444 -59.664 24.882 1.00 75.61 150 VAL H C 1
ATOM 2394 O O . VAL A 1 169 ? 18.493 -58.738 24.069 1.00 73.10 150 VAL H O 1
ATOM 2407 N N . SER A 1 170 ? 19.037 -60.842 24.723 1.00 79.10 151 SER H N 1
ATOM 2408 C CA . SER A 1 170 ? 19.761 -61.229 23.492 1.00 78.09 151 SER H CA 1
ATOM 2409 C C . SER A 1 170 ? 19.410 -62.676 23.187 1.00 77.16 151 SER H C 1
ATOM 2410 O O . SER A 1 170 ? 18.909 -63.343 24.091 1.00 78.21 151 SER H O 1
ATOM 2418 N N . TRP A 1 171 ? 19.637 -63.120 21.959 1.00 75.95 152 TRP H N 1
ATOM 2419 C CA . TRP A 1 171 ? 19.373 -64.523 21.567 1.00 77.50 152 TRP H CA 1
ATOM 2420 C C . TRP A 1 171 ? 20.677 -65.154 21.091 1.00 80.31 152 TRP H C 1
ATOM 2421 O O . TRP A 1 171 ? 21.359 -64.549 20.250 1.00 80.08 152 TRP H O 1
ATOM 2442 N N . ASN A 1 172 ? 21.012 -66.319 21.640 1.00 80.25 153 ASN H N 1
ATOM 2443 C CA . ASN A 1 172 ? 22.267 -67.029 21.281 1.00 87.93 153 ASN H CA 1
ATOM 2444 C C . ASN A 1 172 ? 23.399 -66.039 21.555 1.00 84.64 153 ASN H C 1
ATOM 2445 O O . ASN A 1 172 ? 24.296 -65.922 20.713 1.00 82.12 153 ASN H O 1
ATOM 2456 N N . SER A 1 173 ? 23.318 -65.330 22.678 1.00 84.75 154 SER H N 1
ATOM 2457 C CA . SER A 1 173 ? 24.333 -64.340 23.107 1.00 82.84 154 SER H CA 1
ATOM 2458 C C . SER A 1 173 ? 24.722 -63.428 21.949 1.00 82.79 154 SER H C 1
ATOM 2459 O O . SER A 1 173 ? 25.906 -63.067 21.872 1.00 85.53 154 SER H O 1
ATOM 2467 N N . GLY A 1 174 ? 23.786 -63.075 21.074 1.00 76.25 155 GLY H N 1
ATOM 2468 C CA . GLY A 1 174 ? 24.061 -62.096 20.009 1.00 81.50 155 GLY H CA 1
ATOM 2469 C C . GLY A 1 174 ? 24.280 -62.730 18.663 1.00 81.47 155 GLY H C 1
ATOM 2470 O O . GLY A 1 174 ? 24.259 -61.997 17.669 1.00 82.40 155 GLY H O 1
ATOM 2474 N N . ALA A 1 175 ? 24.500 -64.033 18.610 1.00 78.63 156 ALA H N 1
ATOM 2475 C CA . ALA A 1 175 ? 24.619 -64.752 17.327 1.00 81.47 156 ALA H CA 1
ATOM 2476 C C . ALA A 1 175 ? 23.262 -64.690 16.624 1.00 87.26 156 ALA H C 1
ATOM 2477 O O . ALA A 1 175 ? 23.253 -64.579 15.390 1.00 89.17 156 ALA H O 1
ATOM 2484 N N . LEU A 1 176 ? 22.165 -64.749 17.385 1.00 82.62 157 LEU H N 1
ATOM 2485 C CA . LEU A 1 176 ? 20.796 -64.638 16.816 1.00 83.39 157 LEU H CA 1
ATOM 2486 C C . LEU A 1 176 ? 20.352 -63.184 16.934 1.00 79.41 157 LEU H C 1
ATOM 2487 O O . LEU A 1 176 ? 19.968 -62.781 18.040 1.00 76.83 157 LEU H O 1
ATOM 2503 N N . THR A 1 177 ? 20.444 -62.435 15.845 1.00 79.99 158 THR H N 1
ATOM 2504 C CA . THR A 1 177 ? 20.043 -61.011 15.789 1.00 79.35 158 THR H CA 1
ATOM 2505 C C . THR A 1 177 ? 18.883 -60.873 14.808 1.00 79.82 158 THR H C 1
ATOM 2506 O O . THR A 1 177 ? 17.950 -60.123 15.119 1.00 79.11 158 THR H O 1
ATOM 2517 N N . SER A 1 178 ? 18.941 -61.559 13.670 1.00 83.48 159 SER H N 1
ATOM 2518 C CA . SER A 1 178 ? 17.889 -61.511 12.630 1.00 85.93 159 SER H CA 1
ATOM 2519 C C . SER A 1 178 ? 16.589 -62.130 13.150 1.00 78.02 159 SER H C 1
ATOM 2520 O O . SER A 1 178 ? 16.654 -63.223 13.735 1.00 73.95 159 SER H O 1
ATOM 2528 N N . GLY A 1 179 ? 15.460 -61.441 12.969 1.00 76.74 160 GLY H N 1
ATOM 2529 C CA . GLY A 1 179 ? 14.134 -61.951 13.367 1.00 68.19 160 GLY H CA 1
ATOM 2530 C C . GLY A 1 179 ? 13.803 -61.639 14.802 1.00 61.51 160 GLY H C 1
ATOM 2531 O O . GLY A 1 179 ? 12.678 -61.929 15.195 1.00 62.06 160 GLY H O 1
ATOM 2535 N N . VAL A 1 180 ? 14.719 -61.029 15.542 1.00 65.04 161 VAL H N 1
ATOM 2536 C CA . VAL A 1 180 ? 14.525 -60.770 16.992 1.00 57.40 161 VAL H CA 1
ATOM 2537 C C . VAL A 1 180 ? 13.728 -59.485 17.178 1.00 58.80 161 VAL H C 1
ATOM 2538 O O . VAL A 1 180 ? 14.003 -58.525 16.453 1.00 59.95 161 VAL H O 1
ATOM 2551 N N . HIS A 1 181 ? 12.780 -59.480 18.107 1.00 55.73 162 HIS H N 1
ATOM 2552 C CA . HIS A 1 181 ? 11.957 -58.297 18.439 1.00 53.80 162 HIS H CA 1
ATOM 2553 C C . HIS A 1 181 ? 11.771 -58.280 19.947 1.00 55.40 162 HIS H C 1
ATOM 2554 O O . HIS A 1 181 ? 11.041 -59.137 20.447 1.00 53.95 162 HIS H O 1
ATOM 2568 N N . THR A 1 182 ? 12.453 -57.381 20.641 1.00 54.72 163 THR H N 1
ATOM 2569 C CA . THR A 1 182 ? 12.269 -57.197 22.094 1.00 54.05 163 THR H CA 1
ATOM 2570 C C . THR A 1 182 ? 11.333 -56.013 22.221 1.00 50.37 163 THR H C 1
ATOM 2571 O O . THR A 1 182 ? 11.697 -54.925 21.766 1.00 56.65 163 THR H O 1
ATOM 2582 N N . PHE A 1 183 ? 10.166 -56.238 22.789 1.00 49.18 164 PHE H N 1
ATOM 2583 C CA . PHE A 1 183 ? 9.119 -55.208 22.891 1.00 47.59 164 PHE H CA 1
ATOM 2584 C C . PHE A 1 183 ? 9.466 -54.209 23.981 1.00 52.15 164 PHE H C 1
ATOM 2585 O O . PHE A 1 183 ? 10.097 -54.585 24.975 1.00 51.84 164 PHE H O 1
ATOM 2602 N N . PRO A 1 184 ? 9.093 -52.930 23.816 1.00 50.81 165 PRO H N 1
ATOM 2603 C CA . PRO A 1 184 ? 9.294 -51.977 24.880 1.00 52.98 165 PRO H CA 1
ATOM 2604 C C . PRO A 1 184 ? 8.711 -52.555 26.171 1.00 53.34 165 PRO H C 1
ATOM 2605 O O . PRO A 1 184 ? 7.787 -53.306 26.103 1.00 53.58 165 PRO H O 1
ATOM 2616 N N . ALA A 1 185 ? 9.272 -52.205 27.316 1.00 56.60 166 ALA H N 1
ATOM 2617 C CA . ALA A 1 185 ? 8.747 -52.647 28.619 1.00 59.90 166 ALA H CA 1
ATOM 2618 C C . ALA A 1 185 ? 7.437 -51.929 28.915 1.00 55.65 166 ALA H C 1
ATOM 2619 O O . ALA A 1 185 ? 7.306 -50.769 28.509 1.00 55.93 166 ALA H O 1
ATOM 2626 N N . VAL A 1 186 ? 6.507 -52.606 29.577 1.00 64.93 167 VAL H N 1
ATOM 2627 C CA . VAL A 1 186 ? 5.208 -52.016 30.000 1.00 64.62 167 VAL H CA 1
ATOM 2628 C C . VAL A 1 186 ? 5.205 -52.048 31.520 1.00 66.92 167 VAL H C 1
ATOM 2629 O O . VAL A 1 186 ? 5.836 -52.953 32.070 1.00 69.75 167 VAL H O 1
ATOM 2642 N N . LEU A 1 187 ? 4.545 -51.093 32.162 1.00 66.78 168 LEU H N 1
ATOM 2643 C CA . LEU A 1 187 ? 4.418 -51.075 33.635 1.00 73.33 168 LEU H CA 1
ATOM 2644 C C . LEU A 1 187 ? 3.096 -51.736 33.988 1.00 69.98 168 LEU H C 1
ATOM 2645 O O . LEU A 1 187 ? 2.058 -51.266 33.510 1.00 71.30 168 LEU H O 1
ATOM 2661 N N . GLN A 1 188 ? 3.148 -52.780 34.801 1.00 71.83 169 GLN H N 1
ATOM 2662 C CA . GLN A 1 188 ? 1.944 -53.538 35.196 1.00 74.25 169 GLN H CA 1
ATOM 2663 C C . GLN A 1 188 ? 1.321 -52.862 36.415 1.00 81.84 169 GLN H C 1
ATOM 2664 O O . GLN A 1 188 ? 2.018 -52.054 37.044 1.00 75.34 169 GLN H O 1
ATOM 2678 N N . SER A 1 189 ? 0.061 -53.159 36.727 1.00 83.85 170 SER H N 1
ATOM 2679 C CA . SER A 1 189 ? -0.641 -52.616 37.917 1.00 83.32 170 SER H CA 1
ATOM 2680 C C . SER A 1 189 ? 0.204 -52.867 39.167 1.00 85.01 170 SER H C 1
ATOM 2681 O O . SER A 1 189 ? 0.059 -52.108 40.128 1.00 87.67 170 SER H O 1
ATOM 2689 N N . SER A 1 190 ? 1.064 -53.881 39.153 1.00 86.25 171 SER H N 1
ATOM 2690 C CA . SER A 1 190 ? 1.943 -54.240 40.290 1.00 83.90 171 SER H CA 1
ATOM 2691 C C . SER A 1 190 ? 3.027 -53.194 40.534 1.00 85.45 171 SER H C 1
ATOM 2692 O O . SER A 1 190 ? 3.644 -53.252 41.607 1.00 88.29 171 SER H O 1
ATOM 2700 N N . GLY A 1 191 ? 3.293 -52.307 39.578 1.00 81.62 172 GLY H N 1
ATOM 2701 C CA . GLY A 1 191 ? 4.400 -51.346 39.684 1.00 76.31 172 GLY H CA 1
ATOM 2702 C C . GLY A 1 191 ? 5.665 -52.020 39.231 1.00 78.78 172 GLY H C 1
ATOM 2703 O O . GLY A 1 191 ? 6.735 -51.423 39.392 1.00 78.09 172 GLY H O 1
ATOM 2707 N N . LEU A 1 192 ? 5.552 -53.231 38.691 1.00 78.70 173 LEU H N 1
ATOM 2708 C CA . LEU A 1 192 ? 6.713 -53.963 38.136 1.00 78.03 173 LEU H CA 1
ATOM 2709 C C . LEU A 1 192 ? 6.597 -53.956 36.618 1.00 79.26 173 LEU H C 1
ATOM 2710 O O . LEU A 1 192 ? 5.481 -53.759 36.117 1.00 75.88 173 LEU H O 1
ATOM 2726 N N . TYR A 1 193 ? 7.696 -54.199 35.923 1.00 77.36 174 TYR H N 1
ATOM 2727 C CA . TYR A 1 193 ? 7.742 -54.109 34.452 1.00 75.39 174 TYR H CA 1
ATOM 2728 C C . TYR A 1 193 ? 7.727 -55.493 33.827 1.00 74.92 174 TYR H C 1
ATOM 2729 O O . TYR A 1 193 ? 8.245 -56.430 34.448 1.00 72.98 174 TYR H O 1
ATOM 2747 N N . SER A 1 194 ? 7.179 -55.594 32.625 1.00 65.09 175 SER H N 1
ATOM 2748 C CA . SER A 1 194 ? 7.108 -56.862 31.874 1.00 69.67 175 SER H CA 1
ATOM 2749 C C . SER A 1 194 ? 7.381 -56.563 30.410 1.00 63.36 175 SER H C 1
ATOM 2750 O O . SER A 1 194 ? 6.878 -55.550 29.918 1.00 60.24 175 SER H O 1
ATOM 2758 N N . LEU A 1 195 ? 8.202 -57.376 29.769 1.00 61.35 176 LEU H N 1
ATOM 2759 C CA . LEU A 1 195 ? 8.491 -57.254 28.329 1.00 56.70 176 LEU H CA 1
ATOM 2760 C C . LEU A 1 195 ? 8.697 -58.661 27.790 1.00 59.53 176 LEU H C 1
ATOM 2761 O O . LEU A 1 195 ? 9.073 -59.537 28.570 1.00 56.14 176 LEU H O 1
ATOM 2777 N N . SER A 1 196 ? 8.428 -58.859 26.513 1.00 55.51 177 SER H N 1
ATOM 2778 C CA . SER A 1 196 ? 8.622 -60.159 25.856 1.00 55.49 177 SER H CA 1
ATOM 2779 C C . SER A 1 196 ? 9.658 -59.958 24.772 1.00 53.72 177 SER H C 1
ATOM 2780 O O . SER A 1 196 ? 9.706 -58.852 24.226 1.00 50.62 177 SER H O 1
ATOM 2788 N N . SER A 1 197 ? 10.508 -60.941 24.543 1.00 52.82 178 SER H N 1
ATOM 2789 C CA . SER A 1 197 ? 11.470 -60.913 23.426 1.00 53.02 178 SER H CA 1
ATOM 2790 C C . SER A 1 197 ? 11.088 -62.100 22.561 1.00 56.78 178 SER H C 1
ATOM 2791 O O . SER A 1 197 ? 10.859 -63.163 23.125 1.00 56.07 178 SER H O 1
ATOM 2799 N N . VAL A 1 198 ? 10.977 -61.906 21.260 1.00 57.93 179 VAL H N 1
ATOM 2800 C CA . VAL A 1 198 ? 10.515 -62.975 20.343 1.00 56.76 179 VAL H CA 1
ATOM 2801 C C . VAL A 1 198 ? 11.479 -63.035 19.172 1.00 58.37 179 VAL H C 1
ATOM 2802 O O . VAL A 1 198 ? 12.089 -62.012 18.880 1.00 55.19 179 VAL H O 1
ATOM 2815 N N . VAL A 1 199 ? 11.636 -64.205 18.570 1.00 59.68 180 VAL H N 1
ATOM 2816 C CA . VAL A 1 199 ? 12.473 -64.377 17.356 1.00 59.16 180 VAL H CA 1
ATOM 2817 C C . VAL A 1 199 ? 11.746 -65.357 16.444 1.00 60.70 180 VAL H C 1
ATOM 2818 O O . VAL A 1 199 ? 11.031 -66.208 16.978 1.00 61.35 180 VAL H O 1
ATOM 2831 N N . THR A 1 200 ? 11.893 -65.210 15.134 1.00 63.41 181 THR H N 1
ATOM 2832 C CA . THR A 1 200 ? 11.285 -66.124 14.139 1.00 66.60 181 THR H CA 1
ATOM 2833 C C . THR A 1 200 ? 12.416 -66.960 13.547 1.00 75.44 181 THR H C 1
ATOM 2834 O O . THR A 1 200 ? 13.384 -66.359 13.055 1.00 74.36 181 THR H O 1
ATOM 2845 N N . VAL A 1 201 ? 12.306 -68.283 13.611 1.00 74.81 182 VAL H N 1
ATOM 2846 C CA . VAL A 1 201 ? 13.353 -69.218 13.120 1.00 81.61 182 VAL H CA 1
ATOM 2847 C C . VAL A 1 201 ? 12.718 -70.168 12.118 1.00 83.23 182 VAL H C 1
ATOM 2848 O O . VAL A 1 201 ? 11.495 -70.284 12.127 1.00 81.85 182 VAL H O 1
ATOM 2861 N N . PRO A 1 202 ? 13.493 -70.861 11.263 1.00 92.94 183 PRO H N 1
ATOM 2862 C CA . PRO A 1 202 ? 12.924 -71.863 10.376 1.00 94.27 183 PRO H CA 1
ATOM 2863 C C . PRO A 1 202 ? 12.377 -72.973 11.271 1.00 94.14 183 PRO H C 1
ATOM 2864 O O . PRO A 1 202 ? 13.105 -73.432 12.116 1.00 98.44 183 PRO H O 1
ATOM 2875 N N . SER A 1 203 ? 11.120 -73.356 11.090 1.00 94.88 184 SER H N 1
ATOM 2876 C CA . SER A 1 203 ? 10.468 -74.405 11.910 1.00 100.78 184 SER H CA 1
ATOM 2877 C C . SER A 1 203 ? 11.327 -75.667 11.863 1.00 105.71 184 SER H C 1
ATOM 2878 O O . SER A 1 203 ? 11.342 -76.402 12.864 1.00 104.65 184 SER H O 1
ATOM 2886 N N . SER A 1 204 ? 12.057 -75.881 10.772 1.00 105.88 185 SER H N 1
ATOM 2887 C CA . SER A 1 204 ? 12.888 -77.088 10.567 1.00 110.27 185 SER H CA 1
ATOM 2888 C C . SER A 1 204 ? 14.079 -77.125 11.520 1.00 115.88 185 SER H C 1
ATOM 2889 O O . SER A 1 204 ? 14.641 -78.216 11.687 1.00 122.53 185 SER H O 1
ATOM 2897 N N . SER A 1 205 ? 14.457 -76.004 12.126 1.00 112.88 186 SER H N 1
ATOM 2898 C CA . SER A 1 205 ? 15.672 -75.914 12.971 1.00 116.94 186 SER H CA 1
ATOM 2899 C C . SER A 1 205 ? 15.315 -76.005 14.446 1.00 116.65 186 SER H C 1
ATOM 2900 O O . SER A 1 205 ? 16.218 -75.851 15.271 1.00 117.31 186 SER H O 1
ATOM 2908 N N . LEU A 1 206 ? 14.050 -76.228 14.771 1.00 116.34 187 LEU H N 1
ATOM 2909 C CA . LEU A 1 206 ? 13.601 -76.212 16.185 1.00 118.12 187 LEU H CA 1
ATOM 2910 C C . LEU A 1 206 ? 14.136 -77.447 16.902 1.00 125.45 187 LEU H C 1
ATOM 2911 O O . LEU A 1 206 ? 14.451 -77.329 18.096 1.00 129.77 187 LEU H O 1
ATOM 2927 N N . GLY A 1 207 ? 14.257 -78.576 16.206 1.00 128.25 188 GLY H N 1
ATOM 2928 C CA . GLY A 1 207 ? 14.823 -79.804 16.795 1.00 122.01 188 GLY H CA 1
ATOM 2929 C C . GLY A 1 207 ? 16.334 -79.813 16.685 1.00 124.42 188 GLY H C 1
ATOM 2930 O O . GLY A 1 207 ? 16.980 -80.259 17.644 1.00 124.73 188 GLY H O 1
ATOM 2934 N N . THR A 1 208 ? 16.889 -79.293 15.590 1.00 127.87 189 THR H N 1
ATOM 2935 C CA . THR A 1 208 ? 18.349 -79.312 15.326 1.00 131.22 189 THR H CA 1
ATOM 2936 C C . THR A 1 208 ? 19.086 -78.228 16.112 1.00 131.23 189 THR H C 1
ATOM 2937 O O . THR A 1 208 ? 20.071 -78.582 16.777 1.00 130.66 189 THR H O 1
ATOM 2948 N N . GLN A 1 209 ? 18.643 -76.972 16.053 1.00 129.07 190 GLN H N 1
ATOM 2949 C CA . GLN A 1 209 ? 19.362 -75.827 16.674 1.00 115.08 190 GLN H CA 1
ATOM 2950 C C . GLN A 1 209 ? 18.804 -75.462 18.044 1.00 102.40 190 GLN H C 1
ATOM 2951 O O . GLN A 1 209 ? 17.602 -75.668 18.264 1.00 102.47 190 GLN H O 1
ATOM 2965 N N . THR A 1 210 ? 19.651 -74.934 18.919 1.00 95.56 191 THR H N 1
ATOM 2966 C CA . THR A 1 210 ? 19.236 -74.487 20.267 1.00 90.67 191 THR H CA 1
ATOM 2967 C C . THR A 1 210 ? 18.932 -72.995 20.199 1.00 89.19 191 THR H C 1
ATOM 2968 O O . THR A 1 210 ? 19.501 -72.322 19.325 1.00 91.07 191 THR H O 1
ATOM 2979 N N . TYR A 1 211 ? 18.061 -72.511 21.072 1.00 83.84 192 TYR H N 1
ATOM 2980 C CA . TYR A 1 211 ? 17.653 -71.093 21.111 1.00 80.16 192 TYR H CA 1
ATOM 2981 C C . TYR A 1 211 ? 17.509 -70.734 22.580 1.00 81.68 192 TYR H C 1
ATOM 2982 O O . TYR A 1 211 ? 16.575 -71.246 23.204 1.00 83.50 192 TYR H O 1
ATOM 3000 N N . ILE A 1 212 ? 18.430 -69.936 23.119 1.00 79.81 193 ILE H N 1
ATOM 3001 C CA . ILE A 1 212 ? 18.354 -69.489 24.537 1.00 82.32 193 ILE H CA 1
ATOM 3002 C C . ILE A 1 212 ? 18.340 -67.962 24.589 1.00 81.68 193 ILE H C 1
ATOM 3003 O O . ILE A 1 212 ? 19.073 -67.340 23.804 1.00 82.34 193 ILE H O 1
ATOM 3019 N N . CYS A 1 213 ? 17.509 -67.389 25.456 1.00 77.21 194 CYS H N 1
ATOM 3020 C CA . CYS A 1 213 ? 17.384 -65.922 25.612 1.00 80.76 194 CYS H CA 1
ATOM 3021 C C . CYS A 1 213 ? 18.243 -65.491 26.792 1.00 80.30 194 CYS H C 1
ATOM 3022 O O . CYS A 1 213 ? 18.109 -66.102 27.856 1.00 83.53 194 CYS H O 1
ATOM 3029 N N . ASN A 1 214 ? 19.069 -64.469 26.613 1.00 80.79 195 ASN H N 1
ATOM 3030 C CA . ASN A 1 214 ? 19.997 -64.003 27.667 1.00 80.87 195 ASN H CA 1
ATOM 3031 C C . ASN A 1 214 ? 19.464 -62.696 28.244 1.00 79.34 195 ASN H C 1
ATOM 3032 O O . ASN A 1 214 ? 19.670 -61.667 27.607 1.00 78.13 195 ASN H O 1
ATOM 3043 N N . VAL A 1 215 ? 18.800 -62.749 29.391 1.00 82.37 196 VAL H N 1
ATOM 3044 C CA . VAL A 1 215 ? 18.243 -61.550 30.075 1.00 82.87 196 VAL H CA 1
ATOM 3045 C C . VAL A 1 215 ? 19.305 -60.987 31.026 1.00 86.17 196 VAL H C 1
ATOM 3046 O O . VAL A 1 215 ? 19.945 -61.796 31.707 1.00 90.66 196 VAL H O 1
ATOM 3059 N N . ASN A 1 216 ? 19.488 -59.667 31.085 1.00 86.24 197 ASN H N 1
ATOM 3060 C CA . ASN A 1 216 ? 20.438 -59.011 32.023 1.00 92.07 197 ASN H CA 1
ATOM 3061 C C . ASN A 1 216 ? 19.768 -57.804 32.681 1.00 90.57 197 ASN H C 1
ATOM 3062 O O . ASN A 1 216 ? 19.470 -56.849 31.957 1.00 88.12 197 ASN H O 1
ATOM 3073 N N . HIS A 1 217 ? 19.548 -57.842 33.994 1.00 93.32 198 HIS H N 1
ATOM 3074 C CA . HIS A 1 217 ? 18.915 -56.753 34.777 1.00 93.75 198 HIS H CA 1
ATOM 3075 C C . HIS A 1 217 ? 19.967 -56.194 35.733 1.00 97.62 198 HIS H C 1
ATOM 3076 O O . HIS A 1 217 ? 19.917 -56.538 36.924 1.00 100.64 198 HIS H O 1
ATOM 3090 N N . LYS A 1 218 ? 20.881 -55.366 35.230 1.00 101.04 199 LYS H N 1
ATOM 3091 C CA . LYS A 1 218 ? 21.972 -54.756 36.031 1.00 102.56 199 LYS H CA 1
ATOM 3092 C C . LYS A 1 218 ? 21.430 -54.205 37.349 1.00 99.68 199 LYS H C 1
ATOM 3093 O O . LYS A 1 218 ? 22.074 -54.442 38.374 1.00 98.29 199 LYS H O 1
ATOM 3112 N N . PRO A 1 219 ? 20.293 -53.485 37.394 1.00 97.92 200 PRO H N 1
ATOM 3113 C CA . PRO A 1 219 ? 19.829 -52.913 38.645 1.00 96.40 200 PRO H CA 1
ATOM 3114 C C . PRO A 1 219 ? 19.742 -53.944 39.780 1.00 99.94 200 PRO H C 1
ATOM 3115 O O . PRO A 1 219 ? 19.714 -53.523 40.912 1.00 101.40 200 PRO H O 1
ATOM 3126 N N . SER A 1 220 ? 19.659 -55.237 39.472 1.00 99.33 201 SER H N 1
ATOM 3127 C CA . SER A 1 220 ? 19.557 -56.325 40.478 1.00 99.39 201 SER H CA 1
ATOM 3128 C C . SER A 1 220 ? 20.685 -57.333 40.268 1.00 105.47 201 SER H C 1
ATOM 3129 O O . SER A 1 220 ? 20.674 -58.375 40.941 1.00 104.82 201 SER H O 1
ATOM 3137 N N . ASN A 1 221 ? 21.597 -57.055 39.347 1.00 103.82 202 ASN H N 1
ATOM 3138 C CA . ASN A 1 221 ? 22.730 -57.959 39.037 1.00 103.37 202 ASN H CA 1
ATOM 3139 C C . ASN A 1 221 ? 22.172 -59.332 38.674 1.00 105.02 202 ASN H C 1
ATOM 3140 O O . ASN A 1 221 ? 22.924 -60.309 38.809 1.00 107.63 202 ASN H O 1
ATOM 3151 N N . THR A 1 222 ? 20.922 -59.402 38.201 1.00 105.78 203 THR H N 1
ATOM 3152 C CA . THR A 1 222 ? 20.270 -60.674 37.798 1.00 104.25 203 THR H CA 1
ATOM 3153 C C . THR A 1 222 ? 20.577 -60.956 36.331 1.00 100.15 203 THR H C 1
ATOM 3154 O O . THR A 1 222 ? 20.102 -60.192 35.492 1.00 96.54 203 THR H O 1
ATOM 3165 N N . LYS A 1 223 ? 21.351 -61.998 36.042 1.00 100.55 204 LYS H N 1
ATOM 3166 C CA . LYS A 1 223 ? 21.679 -62.416 34.660 1.00 97.17 204 LYS H CA 1
ATOM 3167 C C . LYS A 1 223 ? 21.111 -63.818 34.462 1.00 92.74 204 LYS H C 1
ATOM 3168 O O . LYS A 1 223 ? 21.436 -64.684 35.285 1.00 92.22 204 LYS H O 1
ATOM 3187 N N . VAL A 1 224 ? 20.308 -64.044 33.422 1.00 93.13 205 VAL H N 1
ATOM 3188 C CA . VAL A 1 224 ? 19.582 -65.331 33.223 1.00 91.39 205 VAL H CA 1
ATOM 3189 C C . VAL A 1 224 ? 19.722 -65.813 31.788 1.00 88.09 205 VAL H C 1
ATOM 3190 O O . VAL A 1 224 ? 19.616 -64.976 30.886 1.00 85.01 205 VAL H O 1
ATOM 3203 N N . ASP A 1 225 ? 19.951 -67.109 31.594 1.00 90.68 206 ASP H N 1
ATOM 3204 C CA . ASP A 1 225 ? 19.991 -67.734 30.253 1.00 89.01 206 ASP H CA 1
ATOM 3205 C C . ASP A 1 225 ? 18.944 -68.847 30.268 1.00 89.53 206 ASP H C 1
ATOM 3206 O O . ASP A 1 225 ? 19.176 -69.842 30.970 1.00 92.82 206 ASP H O 1
ATOM 3215 N N . LYS A 1 226 ? 17.823 -68.672 29.569 1.00 89.67 207 LYS H N 1
ATOM 3216 C CA . LYS A 1 226 ? 16.730 -69.674 29.509 1.00 89.47 207 LYS H CA 1
ATOM 3217 C C . LYS A 1 226 ? 16.670 -70.224 28.094 1.00 88.26 207 LYS H C 1
ATOM 3218 O O . LYS A 1 226 ? 16.633 -69.419 27.164 1.00 88.22 207 LYS H O 1
ATOM 3237 N N . LYS A 1 227 ? 16.691 -71.542 27.946 1.00 87.72 208 LYS H N 1
ATOM 3238 C CA . LYS A 1 227 ? 16.532 -72.178 26.622 1.00 87.74 208 LYS H CA 1
ATOM 3239 C C . LYS A 1 227 ? 15.038 -72.272 26.349 1.00 84.12 208 LYS H C 1
ATOM 3240 O O . LYS A 1 227 ? 14.293 -72.545 27.300 1.00 88.83 208 LYS H O 1
ATOM 3259 N N . VAL A 1 228 ? 14.624 -72.030 25.114 1.00 80.74 209 VAL H N 1
ATOM 3260 C CA . VAL A 1 228 ? 13.192 -72.132 24.718 1.00 82.46 209 VAL H CA 1
ATOM 3261 C C . VAL A 1 228 ? 13.062 -73.320 23.778 1.00 84.91 209 VAL H C 1
ATOM 3262 O O . VAL A 1 228 ? 13.773 -73.349 22.766 1.00 86.95 209 VAL H O 1
ATOM 3275 N N . GLU A 1 229 ? 12.202 -74.267 24.124 1.00 87.12 210 GLU H N 1
ATOM 3276 C CA . GLU A 1 229 ? 11.996 -75.487 23.307 1.00 91.17 210 GLU H CA 1
ATOM 3277 C C . GLU A 1 229 ? 10.524 -75.880 23.376 1.00 89.43 210 GLU H C 1
ATOM 3278 O O . GLU A 1 229 ? 9.882 -75.593 24.401 1.00 89.22 210 GLU H O 1
ATOM 3290 N N . PRO A 1 230 ? 9.972 -76.525 22.331 1.00 91.95 211 PRO H N 1
ATOM 3291 C CA . PRO A 1 230 ? 8.560 -76.900 22.318 1.00 87.46 211 PRO H CA 1
ATOM 3292 C C . PRO A 1 230 ? 8.252 -77.950 23.391 1.00 82.81 211 PRO H C 1
ATOM 3293 O O . PRO A 1 230 ? 9.193 -78.609 23.770 1.00 87.88 211 PRO H O 1
ATOM 3304 N N . GLU B 2 1 ? -2.810 -19.683 27.298 1.00 67.65 1 GLU L N 1
ATOM 3305 C CA . GLU B 2 1 ? -1.505 -19.932 26.631 1.00 66.19 1 GLU L CA 1
ATOM 3306 C C . GLU B 2 1 ? -1.712 -20.285 25.151 1.00 62.40 1 GLU L C 1
ATOM 3307 O O . GLU B 2 1 ? -2.731 -20.825 24.751 1.00 65.81 1 GLU L O 1
ATOM 3321 N N . ILE B 2 2 ? -0.715 -19.934 24.337 1.00 60.31 2 ILE L N 1
ATOM 3322 C CA . ILE B 2 2 ? -0.715 -20.319 22.929 1.00 58.84 2 ILE L CA 1
ATOM 3323 C C . ILE B 2 2 ? -0.616 -21.826 22.812 1.00 54.92 2 ILE L C 1
ATOM 3324 O O . ILE B 2 2 ? 0.039 -22.493 23.623 1.00 52.19 2 ILE L O 1
ATOM 3340 N N . VAL B 2 3 ? -1.288 -22.372 21.794 1.00 46.93 3 VAL L N 1
ATOM 3341 C CA . VAL B 2 3 ? -1.300 -23.807 21.542 1.00 45.55 3 VAL L CA 1
ATOM 3342 C C . VAL B 2 3 ? -0.771 -24.031 20.134 1.00 48.84 3 VAL L C 1
ATOM 3343 O O . VAL B 2 3 ? -1.324 -23.501 19.167 1.00 49.96 3 VAL L O 1
ATOM 3356 N N . LEU B 2 4 ? 0.255 -24.877 20.010 1.00 42.59 4 LEU L N 1
ATOM 3357 C CA . LEU B 2 4 ? 0.864 -25.211 18.727 1.00 47.06 4 LEU L CA 1
ATOM 3358 C C . LEU B 2 4 ? 0.387 -26.580 18.281 1.00 42.39 4 LEU L C 1
ATOM 3359 O O . LEU B 2 4 ? 0.759 -27.596 18.870 1.00 45.02 4 LEU L O 1
ATOM 3375 N N . THR B 2 5 ? -0.384 -26.618 17.194 1.00 41.88 5 THR L N 1
ATOM 3376 C CA . THR B 2 5 ? -0.959 -27.858 16.703 1.00 43.37 5 THR L CA 1
ATOM 3377 C C . THR B 2 5 ? -0.064 -28.425 15.600 1.00 42.93 5 THR L C 1
ATOM 3378 O O . THR B 2 5 ? 0.062 -27.839 14.505 1.00 39.44 5 THR L O 1
ATOM 3389 N N . GLN B 2 6 ? 0.589 -29.550 15.893 1.00 36.82 6 GLN L N 1
ATOM 3390 C CA . GLN B 2 6 ? 1.364 -30.250 14.895 1.00 38.75 6 GLN L CA 1
ATOM 3391 C C . GLN B 2 6 ? 0.515 -31.399 14.384 1.00 40.91 6 GLN L C 1
ATOM 3392 O O . GLN B 2 6 ? 0.192 -32.316 15.159 1.00 43.99 6 GLN L O 1
ATOM 3406 N N . SER B 2 7 ? 0.216 -31.395 13.099 1.00 34.60 7 SER L N 1
ATOM 3407 C CA . SER B 2 7 ? -0.592 -32.350 12.405 1.00 39.73 7 SER L CA 1
ATOM 3408 C C . SER B 2 7 ? 0.085 -32.761 11.114 1.00 43.34 7 SER L C 1
ATOM 3409 O O . SER B 2 7 ? 0.489 -31.891 10.344 1.00 44.59 7 SER L O 1
ATOM 3417 N N . PRO B 2 8 ? 0.102 -34.070 10.786 1.00 42.45 8 PRO L N 1
ATOM 3418 C CA . PRO B 2 8 ? -0.416 -35.181 11.611 1.00 39.45 8 PRO L CA 1
ATOM 3419 C C . PRO B 2 8 ? 0.573 -35.525 12.715 1.00 39.30 8 PRO L C 1
ATOM 3420 O O . PRO B 2 8 ? 1.746 -35.165 12.682 1.00 38.24 8 PRO L O 1
ATOM 3431 N N . GLY B 2 9 ? 0.101 -36.262 13.717 1.00 36.81 9 GLY L N 1
ATOM 3432 C CA . GLY B 2 9 ? 0.992 -36.774 14.721 1.00 37.98 9 GLY L CA 1
ATOM 3433 C C . GLY B 2 9 ? 1.994 -37.743 14.129 1.00 34.61 9 GLY L C 1
ATOM 3434 O O . GLY B 2 9 ? 3.131 -37.800 14.571 1.00 34.23 9 GLY L O 1
ATOM 3438 N N . THR B 2 10 ? 1.594 -38.483 13.110 1.00 39.05 10 THR L N 1
ATOM 3439 C CA . THR B 2 10 ? 2.469 -39.410 12.418 1.00 34.20 10 THR L CA 1
ATOM 3440 C C . THR B 2 10 ? 2.410 -39.063 10.923 1.00 33.26 10 THR L C 1
ATOM 3441 O O . THR B 2 10 ? 1.356 -39.109 10.308 1.00 37.75 10 THR L O 1
ATOM 3452 N N . LEU B 2 11 ? 3.569 -38.744 10.386 1.00 35.11 11 LEU L N 1
ATOM 3453 C CA . LEU B 2 11 ? 3.743 -38.430 8.969 1.00 34.76 11 LEU L CA 1
ATOM 3454 C C . LEU B 2 11 ? 4.515 -39.578 8.335 1.00 33.11 11 LEU L C 1
ATOM 3455 O O . LEU B 2 11 ? 5.651 -39.868 8.745 1.00 33.88 11 LEU L O 1
ATOM 3471 N N . SER B 2 12 ? 3.883 -40.257 7.403 1.00 32.53 12 SER L N 1
ATOM 3472 C CA . SER B 2 12 ? 4.439 -41.462 6.774 1.00 39.86 12 SER L CA 1
ATOM 3473 C C . SER B 2 12 ? 4.981 -41.061 5.423 1.00 38.37 12 SER L C 1
ATOM 3474 O O . SER B 2 12 ? 4.218 -40.676 4.527 1.00 36.85 12 SER L O 1
ATOM 3482 N N . LEU B 2 13 ? 6.308 -41.141 5.280 1.00 37.14 13 LEU L N 1
ATOM 3483 C CA . LEU B 2 13 ? 7.000 -40.831 4.032 1.00 41.57 13 LEU L CA 1
ATOM 3484 C C . LEU B 2 13 ? 8.077 -41.875 3.830 1.00 38.66 13 LEU L C 1
ATOM 3485 O O . LEU B 2 13 ? 8.540 -42.486 4.814 1.00 35.33 13 LEU L O 1
ATOM 3501 N N . SER B 2 14 ? 8.429 -42.082 2.621 1.00 38.73 14 SER L N 1
ATOM 3502 C CA . SER B 2 14 ? 9.501 -42.975 2.283 1.00 35.17 14 SER L CA 1
ATOM 3503 C C . SER B 2 14 ? 10.805 -42.214 2.387 1.00 35.61 14 SER L C 1
ATOM 3504 O O . SER B 2 14 ? 10.848 -40.986 2.146 1.00 34.71 14 SER L O 1
ATOM 3512 N N . PRO B 2 15 ? 11.865 -42.923 2.772 1.00 33.68 15 PRO L N 1
ATOM 3513 C CA . PRO B 2 15 ? 13.197 -42.346 2.673 1.00 41.39 15 PRO L CA 1
ATOM 3514 C C . PRO B 2 15 ? 13.378 -41.816 1.268 1.00 38.99 15 PRO L C 1
ATOM 3515 O O . PRO B 2 15 ? 12.880 -42.398 0.307 1.00 36.21 15 PRO L O 1
ATOM 3526 N N . GLY B 2 16 ? 14.072 -40.699 1.177 1.00 37.19 16 GLY L N 1
ATOM 3527 C CA . GLY B 2 16 ? 14.280 -40.085 -0.088 1.00 40.87 16 GLY L CA 1
ATOM 3528 C C . GLY B 2 16 ? 13.218 -39.089 -0.452 1.00 38.54 16 GLY L C 1
ATOM 3529 O O . GLY B 2 16 ? 13.474 -38.232 -1.299 1.00 41.14 16 GLY L O 1
ATOM 3533 N N . GLU B 2 17 ? 12.071 -39.133 0.204 1.00 40.29 17 GLU L N 1
ATOM 3534 C CA . GLU B 2 17 ? 11.050 -38.183 -0.173 1.00 41.57 17 GLU L CA 1
ATOM 3535 C C . GLU B 2 17 ? 11.293 -36.832 0.471 1.00 43.14 17 GLU L C 1
ATOM 3536 O O . GLU B 2 17 ? 11.988 -36.722 1.476 1.00 38.02 17 GLU L O 1
ATOM 3548 N N . ARG B 2 18 ? 10.661 -35.815 -0.091 1.00 44.06 18 ARG L N 1
ATOM 3549 C CA . ARG B 2 18 ? 10.633 -34.481 0.463 1.00 42.21 18 ARG L CA 1
ATOM 3550 C C . ARG B 2 18 ? 9.554 -34.476 1.553 1.00 40.57 18 ARG L C 1
ATOM 3551 O O . ARG B 2 18 ? 8.462 -34.980 1.339 1.00 45.08 18 ARG L O 1
ATOM 3572 N N . GLY B 2 19 ? 9.917 -33.972 2.724 1.00 41.40 19 GLY L N 1
ATOM 3573 C CA . GLY B 2 19 ? 8.982 -33.907 3.873 1.00 42.97 19 GLY L CA 1
ATOM 3574 C C . GLY B 2 19 ? 8.772 -32.492 4.358 1.00 44.36 19 GLY L C 1
ATOM 3575 O O . GLY B 2 19 ? 9.714 -31.745 4.522 1.00 46.91 19 GLY L O 1
ATOM 3579 N N . THR B 2 20 ? 7.510 -32.196 4.621 1.00 41.21 20 THR L N 1
ATOM 3580 C CA . THR B 2 20 ? 7.142 -30.910 5.215 1.00 44.08 20 THR L CA 1
ATOM 3581 C C . THR B 2 20 ? 6.323 -31.163 6.468 1.00 41.53 20 THR L C 1
ATOM 3582 O O . THR B 2 20 ? 5.315 -31.859 6.412 1.00 40.70 20 THR L O 1
ATOM 3593 N N . LEU B 2 21 ? 6.782 -30.636 7.605 1.00 38.50 21 LEU L N 1
ATOM 3594 C CA . LEU B 2 21 ? 6.036 -30.709 8.867 1.00 42.99 21 LEU L CA 1
ATOM 3595 C C . LEU B 2 21 ? 5.388 -29.361 9.184 1.00 41.83 21 LEU L C 1
ATOM 3596 O O . LEU B 2 21 ? 5.981 -28.313 8.932 1.00 43.40 21 LEU L O 1
ATOM 3612 N N . SER B 2 22 ? 4.140 -29.395 9.631 1.00 40.77 22 SER L N 1
ATOM 3613 C CA . SER B 2 22 ? 3.387 -28.178 9.935 1.00 42.26 22 SER L CA 1
ATOM 3614 C C . SER B 2 22 ? 3.211 -28.014 11.435 1.00 42.03 22 SER L C 1
ATOM 3615 O O . SER B 2 22 ? 2.950 -28.975 12.173 1.00 40.56 22 SER L O 1
ATOM 3623 N N . CYS B 2 23 ? 3.382 -26.792 11.859 1.00 40.28 23 CYS L N 1
ATOM 3624 C CA . CYS B 2 23 ? 3.126 -26.311 13.197 1.00 41.86 23 CYS L CA 1
ATOM 3625 C C . CYS B 2 23 ? 2.147 -25.169 13.021 1.00 44.12 23 CYS L C 1
ATOM 3626 O O . CYS B 2 23 ? 2.511 -24.104 12.497 1.00 44.38 23 CYS L O 1
ATOM 3633 N N . ARG B 2 24 ? 0.887 -25.396 13.365 1.00 41.49 24 ARG L N 1
ATOM 3634 C CA . ARG B 2 24 ? -0.155 -24.390 13.228 1.00 50.27 24 ARG L CA 1
ATOM 3635 C C . ARG B 2 24 ? -0.463 -23.811 14.606 1.00 52.32 24 ARG L C 1
ATOM 3636 O O . ARG B 2 24 ? -0.810 -24.537 15.544 1.00 47.45 24 ARG L O 1
ATOM 3657 N N . ALA B 2 25 ? -0.337 -22.498 14.730 1.00 53.32 25 ALA L N 1
ATOM 3658 C CA . ALA B 2 25 ? -0.492 -21.836 16.007 1.00 59.34 25 ALA L CA 1
ATOM 3659 C C . ALA B 2 25 ? -1.887 -21.262 16.136 1.00 60.25 25 ALA L C 1
ATOM 3660 O O . ALA B 2 25 ? -2.532 -20.922 15.148 1.00 56.95 25 ALA L O 1
ATOM 3667 N N . SER B 2 26 ? -2.330 -21.135 17.397 1.00 64.39 26 SER L N 1
ATOM 3668 C CA . SER B 2 26 ? -3.617 -20.493 17.677 1.00 68.70 26 SER L CA 1
ATOM 3669 C C . SER B 2 26 ? -3.557 -18.959 17.531 1.00 70.19 26 SER L C 1
ATOM 3670 O O . SER B 2 26 ? -4.593 -18.304 17.697 1.00 73.45 26 SER L O 1
ATOM 3678 N N . GLN B 2 27 ? -2.403 -18.391 17.192 1.00 71.76 27 GLN L N 1
ATOM 3679 C CA . GLN B 2 27 ? -2.271 -16.980 16.812 1.00 72.10 27 GLN L CA 1
ATOM 3680 C C . GLN B 2 27 ? -1.116 -16.881 15.809 1.00 69.85 27 GLN L C 1
ATOM 3681 O O . GLN B 2 27 ? -0.546 -17.894 15.382 1.00 66.92 27 GLN L O 1
ATOM 3695 N N . SER B 2 28 A -0.747 -15.654 15.459 1.00 68.07 27 SER L N 1
ATOM 3696 C CA . SER B 2 28 A 0.264 -15.453 14.437 1.00 62.58 27 SER L CA 1
ATOM 3697 C C . SER B 2 28 A 1.621 -15.982 14.883 1.00 58.84 27 SER L C 1
ATOM 3698 O O . SER B 2 28 A 2.129 -15.624 15.946 1.00 60.82 27 SER L O 1
ATOM 3706 N N . VAL B 2 29 ? 2.237 -16.782 14.029 1.00 59.46 28 VAL L N 1
ATOM 3707 C CA . VAL B 2 29 ? 3.400 -17.545 14.432 1.00 54.29 28 VAL L CA 1
ATOM 3708 C C . VAL B 2 29 ? 4.585 -16.624 14.671 1.00 54.41 28 VAL L C 1
ATOM 3709 O O . VAL B 2 29 ? 5.360 -16.801 15.631 1.00 50.65 28 VAL L O 1
ATOM 3722 N N . ARG B 2 30 ? 4.762 -15.630 13.813 1.00 55.96 29 ARG L N 1
ATOM 3723 C CA . ARG B 2 30 ? 5.880 -14.712 13.974 1.00 56.77 29 ARG L CA 1
ATOM 3724 C C . ARG B 2 30 ? 5.740 -13.817 15.202 1.00 55.20 29 ARG L C 1
ATOM 3725 O O . ARG B 2 30 ? 6.700 -13.126 15.538 1.00 55.31 29 ARG L O 1
ATOM 3746 N N . GLY B 2 31 ? 4.586 -13.833 15.891 1.00 52.51 30 GLY L N 1
ATOM 3747 C CA . GLY B 2 31 ? 4.518 -13.117 17.161 1.00 54.69 30 GLY L CA 1
ATOM 3748 C C . GLY B 2 31 ? 5.253 -13.784 18.325 1.00 51.14 30 GLY L C 1
ATOM 3749 O O . GLY B 2 31 ? 5.316 -13.211 19.421 1.00 49.90 30 GLY L O 1
ATOM 3753 N N . GLY B 2 32 ? 5.869 -14.943 18.083 1.00 48.02 31 GLY L N 1
ATOM 3754 C CA . GLY B 2 32 ? 6.726 -15.547 19.052 1.00 41.55 31 GLY L CA 1
ATOM 3755 C C . GLY B 2 32 ? 8.088 -15.887 18.475 1.00 40.96 31 GLY L C 1
ATOM 3756 O O . GLY B 2 32 ? 8.350 -15.736 17.287 1.00 43.47 31 GLY L O 1
ATOM 3760 N N . TYR B 2 33 ? 8.945 -16.342 19.380 1.00 39.61 32 TYR L N 1
ATOM 3761 C CA . TYR B 2 33 ? 10.268 -16.825 19.045 1.00 39.83 32 TYR L CA 1
ATOM 3762 C C . TYR B 2 33 ? 10.191 -18.317 18.743 1.00 40.30 32 TYR L C 1
ATOM 3763 O O . TYR B 2 33 ? 9.902 -19.134 19.633 1.00 36.88 32 TYR L O 1
ATOM 3781 N N . LEU B 2 34 ? 10.505 -18.674 17.509 1.00 36.33 33 LEU L N 1
ATOM 3782 C CA . LEU B 2 34 ? 10.259 -19.996 16.961 1.00 38.16 33 LEU L CA 1
ATOM 3783 C C . LEU B 2 34 ? 11.525 -20.830 16.891 1.00 36.84 33 LEU L C 1
ATOM 3784 O O . LEU B 2 34 ? 12.636 -20.318 16.732 1.00 38.31 33 LEU L O 1
ATOM 3800 N N . ALA B 2 35 ? 11.343 -22.144 16.930 1.00 35.75 34 ALA L N 1
ATOM 3801 C CA . ALA B 2 35 ? 12.464 -23.032 16.649 1.00 35.08 34 ALA L CA 1
ATOM 3802 C C . ALA B 2 35 ? 11.873 -24.395 16.356 1.00 35.08 34 ALA L C 1
ATOM 3803 O O . ALA B 2 35 ? 10.730 -24.675 16.737 1.00 35.35 34 ALA L O 1
ATOM 3810 N N . TRP B 2 36 ? 12.619 -25.186 15.598 1.00 37.20 35 TRP L N 1
ATOM 3811 C CA . TRP B 2 36 ? 12.357 -26.595 15.383 1.00 32.55 35 TRP L CA 1
ATOM 3812 C C . TRP B 2 36 ? 13.409 -27.445 16.050 1.00 32.87 35 TRP L C 1
ATOM 3813 O O . TRP B 2 36 ? 14.599 -27.165 15.940 1.00 32.69 35 TRP L O 1
ATOM 3834 N N . TYR B 2 37 ? 12.985 -28.525 16.679 1.00 33.20 36 TYR L N 1
ATOM 3835 C CA . TYR B 2 37 ? 13.843 -29.468 17.353 1.00 34.15 36 TYR L CA 1
ATOM 3836 C C . TYR B 2 37 ? 13.539 -30.850 16.816 1.00 33.49 36 TYR L C 1
ATOM 3837 O O . TYR B 2 37 ? 12.412 -31.144 16.459 1.00 31.49 36 TYR L O 1
ATOM 3855 N N . GLN B 2 38 ? 14.545 -31.701 16.790 1.00 33.04 37 GLN L N 1
ATOM 3856 C CA . GLN B 2 38 ? 14.443 -33.103 16.411 1.00 32.95 37 GLN L CA 1
ATOM 3857 C C . GLN B 2 38 ? 14.792 -33.945 17.616 1.00 31.93 37 GLN L C 1
ATOM 3858 O O . GLN B 2 38 ? 15.753 -33.649 18.370 1.00 35.14 37 GLN L O 1
ATOM 3872 N N . GLN B 2 39 ? 14.039 -35.011 17.834 1.00 33.45 38 GLN L N 1
ATOM 3873 C CA . GLN B 2 39 ? 14.425 -35.923 18.895 1.00 36.32 38 GLN L CA 1
ATOM 3874 C C . GLN B 2 39 ? 14.398 -37.360 18.389 1.00 34.33 38 GLN L C 1
ATOM 3875 O O . GLN B 2 39 ? 13.436 -37.802 17.763 1.00 37.30 38 GLN L O 1
ATOM 3889 N N . LYS B 2 40 ? 15.490 -38.058 18.608 1.00 43.86 39 LYS L N 1
ATOM 3890 C CA . LYS B 2 40 ? 15.656 -39.459 18.283 1.00 49.68 39 LYS L CA 1
ATOM 3891 C C . LYS B 2 40 ? 15.511 -40.268 19.540 1.00 52.91 39 LYS L C 1
ATOM 3892 O O . LYS B 2 40 ? 15.684 -39.745 20.648 1.00 48.71 39 LYS L O 1
ATOM 3911 N N . PRO B 2 41 ? 15.152 -41.543 19.429 1.00 61.49 40 PRO L N 1
ATOM 3912 C CA . PRO B 2 41 ? 14.949 -42.359 20.637 1.00 63.01 40 PRO L CA 1
ATOM 3913 C C . PRO B 2 41 ? 16.141 -42.286 21.574 1.00 62.16 40 PRO L C 1
ATOM 3914 O O . PRO B 2 41 ? 17.295 -42.380 21.148 1.00 63.34 40 PRO L O 1
ATOM 3925 N N . GLY B 2 42 ? 15.852 -42.100 22.868 1.00 63.23 41 GLY L N 1
ATOM 3926 C CA . GLY B 2 42 ? 16.861 -42.077 23.903 1.00 62.19 41 GLY L CA 1
ATOM 3927 C C . GLY B 2 42 ? 17.804 -40.901 23.921 1.00 57.62 41 GLY L C 1
ATOM 3928 O O . GLY B 2 42 ? 18.828 -40.981 24.601 1.00 58.83 41 GLY L O 1
ATOM 3932 N N . GLN B 2 43 ? 17.561 -39.857 23.148 1.00 51.30 42 GLN L N 1
ATOM 3933 C CA . GLN B 2 43 ? 18.471 -38.740 23.045 1.00 53.37 42 GLN L CA 1
ATOM 3934 C C . GLN B 2 43 ? 17.766 -37.473 23.510 1.00 48.69 42 GLN L C 1
ATOM 3935 O O . GLN B 2 43 ? 16.532 -37.360 23.492 1.00 48.32 42 GLN L O 1
ATOM 3949 N N . ALA B 2 44 ? 18.553 -36.472 23.840 1.00 45.79 43 ALA L N 1
ATOM 3950 C CA . ALA B 2 44 ? 17.999 -35.139 24.014 1.00 41.27 43 ALA L CA 1
ATOM 3951 C C . ALA B 2 44 ? 17.480 -34.561 22.704 1.00 45.64 43 ALA L C 1
ATOM 3952 O O . ALA B 2 44 ? 17.914 -34.965 21.624 1.00 43.48 43 ALA L O 1
ATOM 3959 N N . PRO B 2 45 ? 16.558 -33.624 22.785 1.00 43.72 44 PRO L N 1
ATOM 3960 C CA . PRO B 2 45 ? 16.198 -32.865 21.574 1.00 37.04 44 PRO L CA 1
ATOM 3961 C C . PRO B 2 45 ? 17.434 -32.205 20.991 1.00 41.30 44 PRO L C 1
ATOM 3962 O O . PRO B 2 45 ? 18.416 -31.956 21.696 1.00 40.88 44 PRO L O 1
ATOM 3973 N N . ARG B 2 46 ? 17.396 -31.926 19.691 1.00 37.40 45 ARG L N 1
ATOM 3974 C CA . ARG B 2 46 ? 18.499 -31.351 18.940 1.00 40.40 45 ARG L CA 1
ATOM 3975 C C . ARG B 2 46 ? 17.953 -30.189 18.136 1.00 32.15 45 ARG L C 1
ATOM 3976 O O . ARG B 2 46 ? 16.970 -30.347 17.376 1.00 31.77 45 ARG L O 1
ATOM 3997 N N . LEU B 2 47 ? 18.525 -29.023 18.283 1.00 29.85 46 LEU L N 1
ATOM 3998 C CA . LEU B 2 47 ? 18.060 -27.841 17.592 1.00 33.13 46 LEU L CA 1
ATOM 3999 C C . LEU B 2 47 ? 18.320 -27.973 16.091 1.00 33.54 46 LEU L C 1
ATOM 4000 O O . LEU B 2 47 ? 19.420 -28.350 15.692 1.00 35.04 46 LEU L O 1
ATOM 4016 N N . LEU B 2 48 ? 17.314 -27.694 15.259 1.00 31.85 47 LEU L N 1
ATOM 4017 C CA . LEU B 2 48 ? 17.475 -27.655 13.798 1.00 35.73 47 LEU L CA 1
ATOM 4018 C C . LEU B 2 48 ? 17.435 -26.256 13.225 1.00 35.73 47 LEU L C 1
ATOM 4019 O O . LEU B 2 48 ? 18.327 -25.852 12.473 1.00 33.91 47 LEU L O 1
ATOM 4035 N N . ILE B 2 49 ? 16.349 -25.519 13.492 1.00 37.63 48 ILE L N 1
ATOM 4036 C CA . ILE B 2 49 ? 16.027 -24.220 12.930 1.00 38.72 48 ILE L CA 1
ATOM 4037 C C . ILE B 2 49 ? 15.710 -23.296 14.103 1.00 37.58 48 ILE L C 1
ATOM 4038 O O . ILE B 2 49 ? 15.069 -23.720 15.081 1.00 35.07 48 ILE L O 1
ATOM 4054 N N . TYR B 2 50 ? 16.127 -22.044 14.043 1.00 40.71 49 TYR L N 1
ATOM 4055 C CA . TYR B 2 50 ? 15.622 -21.056 15.008 1.00 37.41 49 TYR L CA 1
ATOM 4056 C C . TYR B 2 50 ? 15.114 -19.847 14.229 1.00 43.05 49 TYR L C 1
ATOM 4057 O O . TYR B 2 50 ? 15.519 -19.608 13.094 1.00 37.54 49 TYR L O 1
ATOM 4075 N N . GLY B 2 51 ? 14.181 -19.163 14.834 1.00 41.46 50 GLY L N 1
ATOM 4076 C CA . GLY B 2 51 ? 13.399 -18.188 14.146 1.00 46.95 50 GLY L CA 1
ATOM 4077 C C . GLY B 2 51 ? 12.612 -18.902 13.062 1.00 45.30 50 GLY L C 1
ATOM 4078 O O . GLY B 2 51 ? 12.337 -20.096 13.138 1.00 41.63 50 GLY L O 1
ATOM 4082 N N . ALA B 2 52 ? 12.274 -18.132 12.028 1.00 41.26 51 ALA L N 1
ATOM 4083 C CA . ALA B 2 52 ? 11.489 -18.672 10.922 1.00 47.77 51 ALA L CA 1
ATOM 4084 C C . ALA B 2 52 ? 12.321 -19.602 10.046 1.00 48.14 51 ALA L C 1
ATOM 4085 O O . ALA B 2 52 ? 11.808 -20.590 9.537 1.00 46.27 51 ALA L O 1
ATOM 4092 N N . SER B 2 53 ? 13.586 -19.280 9.829 1.00 47.33 52 SER L N 1
ATOM 4093 C CA . SER B 2 53 ? 14.328 -20.015 8.804 1.00 51.38 52 SER L CA 1
ATOM 4094 C C . SER B 2 53 ? 15.836 -20.065 9.040 1.00 50.32 52 SER L C 1
ATOM 4095 O O . SER B 2 53 ? 16.568 -20.515 8.154 1.00 47.95 52 SER L O 1
ATOM 4103 N N . SER B 2 54 ? 16.331 -19.715 10.232 1.00 47.41 53 SER L N 1
ATOM 4104 C CA . SER B 2 54 ? 17.787 -19.698 10.431 1.00 47.33 53 SER L CA 1
ATOM 4105 C C . SER B 2 54 ? 18.240 -21.100 10.809 1.00 43.86 53 SER L C 1
ATOM 4106 O O . SER B 2 54 ? 17.759 -21.665 11.782 1.00 42.72 53 SER L O 1
ATOM 4114 N N . ARG B 2 55 ? 19.162 -21.670 10.047 1.00 47.07 54 ARG L N 1
ATOM 4115 C CA . ARG B 2 55 ? 19.616 -23.037 10.303 1.00 46.20 54 ARG L CA 1
ATOM 4116 C C . ARG B 2 55 ? 20.701 -23.029 11.376 1.00 43.49 54 ARG L C 1
ATOM 4117 O O . ARG B 2 55 ? 21.626 -22.220 11.315 1.00 39.89 54 ARG L O 1
ATOM 4138 N N . ALA B 2 56 ? 20.565 -23.887 12.388 1.00 45.69 55 ALA L N 1
ATOM 4139 C CA . ALA B 2 56 ? 21.508 -23.915 13.493 1.00 47.33 55 ALA L CA 1
ATOM 4140 C C . ALA B 2 56 ? 22.845 -24.452 13.011 1.00 44.49 55 ALA L C 1
ATOM 4141 O O . ALA B 2 56 ? 22.904 -25.192 12.026 1.00 51.57 55 ALA L O 1
ATOM 4148 N N . THR B 2 57 ? 23.922 -24.110 13.711 1.00 48.82 56 THR L N 1
ATOM 4149 C CA . THR B 2 57 ? 25.251 -24.568 13.310 1.00 51.43 56 THR L CA 1
ATOM 4150 C C . THR B 2 57 ? 25.364 -26.107 13.367 1.00 53.90 56 THR L C 1
ATOM 4151 O O . THR B 2 57 ? 24.902 -26.749 14.324 1.00 53.36 56 THR L O 1
ATOM 4162 N N . GLY B 2 58 ? 25.940 -26.688 12.328 1.00 52.31 57 GLY L N 1
ATOM 4163 C CA . GLY B 2 58 ? 26.136 -28.108 12.231 1.00 47.00 57 GLY L CA 1
ATOM 4164 C C . GLY B 2 58 ? 24.955 -28.893 11.689 1.00 48.16 57 GLY L C 1
ATOM 4165 O O . GLY B 2 58 ? 25.045 -30.116 11.580 1.00 52.51 57 GLY L O 1
ATOM 4169 N N . ILE B 2 59 ? 23.862 -28.238 11.331 1.00 50.21 58 ILE L N 1
ATOM 4170 C CA . ILE B 2 59 ? 22.642 -28.930 10.892 1.00 45.53 58 ILE L CA 1
ATOM 4171 C C . ILE B 2 59 ? 22.720 -29.128 9.377 1.00 45.37 58 ILE L C 1
ATOM 4172 O O . ILE B 2 59 ? 23.177 -28.233 8.670 1.00 48.45 58 ILE L O 1
ATOM 4188 N N . PRO B 2 60 ? 22.384 -30.308 8.858 1.00 50.50 59 PRO L N 1
ATOM 4189 C CA . PRO B 2 60 ? 22.499 -30.524 7.397 1.00 48.49 59 PRO L CA 1
ATOM 4190 C C . PRO B 2 60 ? 21.701 -29.501 6.598 1.00 47.25 59 PRO L C 1
ATOM 4191 O O . PRO B 2 60 ? 20.672 -29.004 7.039 1.00 45.47 59 PRO L O 1
ATOM 4202 N N . ASP B 2 61 ? 22.182 -29.211 5.378 1.00 53.51 60 ASP L N 1
ATOM 4203 C CA . ASP B 2 61 ? 21.527 -28.232 4.503 1.00 51.77 60 ASP L CA 1
ATOM 4204 C C . ASP B 2 61 ? 20.134 -28.687 4.022 1.00 50.71 60 ASP L C 1
ATOM 4205 O O . ASP B 2 61 ? 19.330 -27.829 3.641 1.00 54.30 60 ASP L O 1
ATOM 4214 N N . ARG B 2 62 ? 19.802 -29.989 4.050 1.00 45.42 61 ARG L N 1
ATOM 4215 C CA . ARG B 2 62 ? 18.445 -30.423 3.694 1.00 44.72 61 ARG L CA 1
ATOM 4216 C C . ARG B 2 62 ? 17.344 -29.834 4.612 1.00 46.12 61 ARG L C 1
ATOM 4217 O O . ARG B 2 62 ? 16.155 -29.886 4.233 1.00 43.54 61 ARG L O 1
ATOM 4238 N N . PHE B 2 63 ? 17.669 -29.310 5.824 1.00 44.31 62 PHE L N 1
ATOM 4239 C CA . PHE B 2 63 ? 16.663 -28.763 6.734 1.00 43.16 62 PHE L CA 1
ATOM 4240 C C . PHE B 2 63 ? 16.451 -27.265 6.479 1.00 45.38 62 PHE L C 1
ATOM 4241 O O . PHE B 2 63 ? 17.413 -26.494 6.460 1.00 46.26 62 PHE L O 1
ATOM 4258 N N . SER B 2 64 ? 15.191 -26.842 6.323 1.00 40.11 63 SER L N 1
ATOM 4259 C CA . SER B 2 64 ? 14.863 -25.424 6.160 1.00 43.38 63 SER L CA 1
ATOM 4260 C C . SER B 2 64 ? 13.531 -25.132 6.841 1.00 41.24 63 SER L C 1
ATOM 4261 O O . SER B 2 64 ? 12.739 -26.057 7.123 1.00 41.84 63 SER L O 1
ATOM 4269 N N . GLY B 2 65 ? 13.325 -23.871 7.193 1.00 41.22 64 GLY L N 1
ATOM 4270 C CA . GLY B 2 65 ? 12.104 -23.446 7.853 1.00 40.08 64 GLY L CA 1
ATOM 4271 C C . GLY B 2 65 ? 11.449 -22.287 7.121 1.00 48.26 64 GLY L C 1
ATOM 4272 O O . GLY B 2 65 ? 12.096 -21.578 6.351 1.00 52.05 64 GLY L O 1
ATOM 4276 N N . SER B 2 66 ? 10.138 -22.166 7.301 1.00 44.69 65 SER L N 1
ATOM 4277 C CA . SER B 2 66 ? 9.401 -21.026 6.777 1.00 49.33 65 SER L CA 1
ATOM 4278 C C . SER B 2 66 ? 8.232 -20.759 7.714 1.00 47.79 65 SER L C 1
ATOM 4279 O O . SER B 2 66 ? 7.743 -21.659 8.380 1.00 44.99 65 SER L O 1
ATOM 4287 N N . ALA B 2 67 ? 7.807 -19.505 7.789 1.00 50.74 66 ALA L N 1
ATOM 4288 C CA . ALA B 2 67 ? 6.723 -19.110 8.676 1.00 52.64 66 ALA L CA 1
ATOM 4289 C C . ALA B 2 67 ? 5.977 -17.979 8.009 1.00 53.74 66 ALA L C 1
ATOM 4290 O O . ALA B 2 67 ? 6.602 -17.039 7.502 1.00 57.52 66 ALA L O 1
ATOM 4297 N N . SER B 2 68 ? 4.654 -18.112 7.942 1.00 58.46 67 SER L N 1
ATOM 4298 C CA . SER B 2 68 ? 3.787 -17.041 7.464 1.00 57.26 67 SER L CA 1
ATOM 4299 C C . SER B 2 68 ? 2.421 -17.257 8.109 1.00 59.73 67 SER L C 1
ATOM 4300 O O . SER B 2 68 ? 1.920 -18.390 8.163 1.00 57.91 67 SER L O 1
ATOM 4308 N N . GLY B 2 69 ? 1.803 -16.158 8.528 1.00 58.76 68 GLY L N 1
ATOM 4309 C CA . GLY B 2 69 ? 0.521 -16.232 9.215 1.00 61.61 68 GLY L CA 1
ATOM 4310 C C . GLY B 2 69 ? 0.624 -17.122 10.454 1.00 60.30 68 GLY L C 1
ATOM 4311 O O . GLY B 2 69 ? 1.434 -16.887 11.351 1.00 61.14 68 GLY L O 1
ATOM 4315 N N . THR B 2 70 ? -0.199 -18.171 10.492 1.00 61.36 69 THR L N 1
ATOM 4316 C CA . THR B 2 70 ? -0.257 -19.083 11.626 1.00 61.21 69 THR L CA 1
ATOM 4317 C C . THR B 2 70 ? 0.500 -20.378 11.403 1.00 60.17 69 THR L C 1
ATOM 4318 O O . THR B 2 70 ? 0.493 -21.233 12.291 1.00 58.09 69 THR L O 1
ATOM 4329 N N . ASP B 2 71 ? 1.185 -20.520 10.272 1.00 58.32 70 ASP L N 1
ATOM 4330 C CA . ASP B 2 71 ? 1.855 -21.747 9.873 1.00 52.74 70 ASP L CA 1
ATOM 4331 C C . ASP B 2 71 ? 3.368 -21.577 9.986 1.00 51.28 70 ASP L C 1
ATOM 4332 O O . ASP B 2 71 ? 3.935 -20.609 9.472 1.00 54.16 70 ASP L O 1
ATOM 4341 N N . TYR B 2 72 ? 3.995 -22.472 10.741 1.00 44.56 71 TYR L N 1
ATOM 4342 C CA . TYR B 2 72 ? 5.439 -22.626 10.828 1.00 41.92 71 TYR L CA 1
ATOM 4343 C C . TYR B 2 72 ? 5.773 -23.999 10.258 1.00 43.33 71 TYR L C 1
ATOM 4344 O O . TYR B 2 72 ? 5.176 -25.004 10.668 1.00 42.62 71 TYR L O 1
ATOM 4362 N N . THR B 2 73 ? 6.732 -24.051 9.332 1.00 43.49 72 THR L N 1
ATOM 4363 C CA . THR B 2 73 ? 6.975 -25.226 8.523 1.00 41.17 72 THR L CA 1
ATOM 4364 C C . THR B 2 73 ? 8.434 -25.602 8.543 1.00 42.32 72 THR L C 1
ATOM 4365 O O . THR B 2 73 ? 9.297 -24.738 8.416 1.00 46.32 72 THR L O 1
ATOM 4376 N N . LEU B 2 74 ? 8.708 -26.896 8.760 1.00 41.22 73 LEU L N 1
ATOM 4377 C CA . LEU B 2 74 ? 10.029 -27.490 8.603 1.00 37.22 73 LEU L CA 1
ATOM 4378 C C . LEU B 2 74 ? 9.992 -28.343 7.337 1.00 40.63 73 LEU L C 1
ATOM 4379 O O . LEU B 2 74 ? 9.130 -29.208 7.200 1.00 40.98 73 LEU L O 1
ATOM 4395 N N . THR B 2 75 ? 10.931 -28.096 6.439 1.00 41.86 74 THR L N 1
ATOM 4396 C CA . THR B 2 75 ? 11.069 -28.846 5.184 1.00 41.91 74 THR L CA 1
ATOM 4397 C C . THR B 2 75 ? 12.359 -29.625 5.216 1.00 38.31 74 THR L C 1
ATOM 4398 O O . THR B 2 75 ? 13.388 -29.109 5.627 1.00 39.03 74 THR L O 1
ATOM 4409 N N . ILE B 2 76 ? 12.276 -30.890 4.840 1.00 39.73 75 ILE L N 1
ATOM 4410 C CA . ILE B 2 76 ? 13.412 -31.777 4.721 1.00 40.52 75 ILE L CA 1
ATOM 4411 C C . ILE B 2 76 ? 13.436 -32.183 3.259 1.00 39.65 75 ILE L C 1
ATOM 4412 O O . ILE B 2 76 ? 12.570 -32.931 2.777 1.00 40.44 75 ILE L O 1
ATOM 4428 N N . SER B 2 77 ? 14.365 -31.595 2.504 1.00 39.04 76 SER L N 1
ATOM 4429 C CA . SER B 2 77 ? 14.299 -31.712 1.050 1.00 45.25 76 SER L CA 1
ATOM 4430 C C . SER B 2 77 ? 14.420 -33.157 0.587 1.00 42.93 76 SER L C 1
ATOM 4431 O O . SER B 2 77 ? 13.929 -33.464 -0.475 1.00 47.21 76 SER L O 1
ATOM 4439 N N . ARG B 2 78 ? 15.160 -34.012 1.293 1.00 43.02 77 ARG L N 1
ATOM 4440 C CA . ARG B 2 78 ? 15.314 -35.440 1.004 1.00 42.22 77 ARG L CA 1
ATOM 4441 C C . ARG B 2 78 ? 15.515 -36.178 2.341 1.00 40.58 77 ARG L C 1
ATOM 4442 O O . ARG B 2 78 ? 16.505 -35.983 3.042 1.00 40.24 77 ARG L O 1
ATOM 4463 N N . LEU B 2 79 ? 14.530 -36.965 2.745 1.00 39.28 78 LEU L N 1
ATOM 4464 C CA . LEU B 2 79 ? 14.599 -37.676 4.020 1.00 39.40 78 LEU L CA 1
ATOM 4465 C C . LEU B 2 79 ? 15.724 -38.7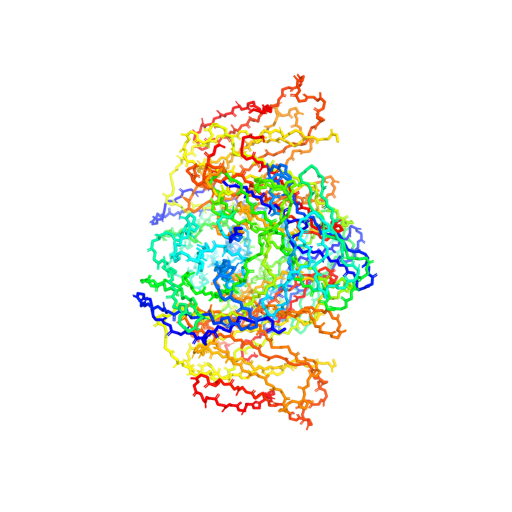20 3.980 1.00 40.79 78 LEU L C 1
ATOM 4466 O O . LEU B 2 79 ? 15.782 -39.574 3.092 1.00 37.75 78 LEU L O 1
ATOM 4482 N N . GLU B 2 80 ? 16.648 -38.600 4.903 1.00 41.25 79 GLU L N 1
ATOM 4483 C CA . GLU B 2 80 ? 17.679 -39.591 5.113 1.00 43.44 79 GLU L CA 1
ATOM 4484 C C . GLU B 2 80 ? 17.238 -40.530 6.227 1.00 43.82 79 GLU L C 1
ATOM 4485 O O . GLU B 2 80 ? 16.327 -40.214 6.980 1.00 35.37 79 GLU L O 1
ATOM 4497 N N . PRO B 2 81 ? 17.822 -41.731 6.332 1.00 41.81 80 PRO L N 1
ATOM 4498 C CA . PRO B 2 81 ? 17.352 -42.678 7.360 1.00 41.91 80 PRO L CA 1
ATOM 4499 C C . PRO B 2 81 ? 17.386 -42.089 8.749 1.00 41.70 80 PRO L C 1
ATOM 4500 O O . PRO B 2 81 ? 16.417 -42.287 9.503 1.00 40.23 80 PRO L O 1
ATOM 4511 N N . GLU B 2 82 ? 18.400 -41.263 9.069 1.00 44.97 81 GLU L N 1
ATOM 4512 C CA . GLU B 2 82 ? 18.453 -40.679 10.424 1.00 43.96 81 GLU L CA 1
ATOM 4513 C C . GLU B 2 82 ? 17.433 -39.583 10.635 1.00 43.12 81 GLU L C 1
ATOM 4514 O O . GLU B 2 82 ? 17.199 -39.212 11.783 1.00 45.63 81 GLU L O 1
ATOM 4526 N N . ASP B 2 83 ? 16.710 -39.166 9.590 1.00 41.69 82 ASP L N 1
ATOM 4527 C CA . ASP B 2 83 ? 15.705 -38.102 9.766 1.00 40.69 82 ASP L CA 1
ATOM 4528 C C . ASP B 2 83 ? 14.362 -38.626 10.260 1.00 35.75 82 ASP L C 1
ATOM 4529 O O . ASP B 2 83 ? 13.456 -37.837 10.519 1.00 34.35 82 ASP L O 1
ATOM 4538 N N . PHE B 2 84 ? 14.160 -39.937 10.303 1.00 38.41 83 PHE L N 1
ATOM 4539 C CA . PHE B 2 84 ? 12.900 -40.475 10.814 1.00 36.26 83 PHE L CA 1
ATOM 4540 C C . PHE B 2 84 ? 12.978 -40.400 12.335 1.00 38.09 83 PHE L C 1
ATOM 4541 O O . PHE B 2 84 ? 13.671 -41.183 12.966 1.00 41.43 83 PHE L O 1
ATOM 4558 N N . ALA B 2 85 ? 12.234 -39.470 12.910 1.00 35.71 84 ALA L N 1
ATOM 4559 C CA . ALA B 2 85 ? 12.416 -39.070 14.291 1.00 35.69 84 ALA L CA 1
ATOM 4560 C C . ALA B 2 85 ? 11.181 -38.274 14.650 1.00 28.55 84 ALA L C 1
ATOM 4561 O O . ALA B 2 85 ? 10.259 -38.125 13.834 1.00 31.40 84 ALA L O 1
ATOM 4568 N N . VAL B 2 86 ? 11.166 -37.748 15.863 1.00 34.43 85 VAL L N 1
ATOM 4569 C CA . VAL B 2 86 ? 10.075 -36.889 16.269 1.00 32.19 85 VAL L CA 1
ATOM 4570 C C . VAL B 2 86 ? 10.542 -35.441 16.188 1.00 30.07 85 VAL L C 1
ATOM 4571 O O . VAL B 2 86 ? 11.687 -35.118 16.569 1.00 33.78 85 VAL L O 1
ATOM 4584 N N . TYR B 2 87 ? 9.677 -34.588 15.706 1.00 30.79 86 TYR L N 1
ATOM 4585 C CA . TYR B 2 87 ? 10.006 -33.153 15.533 1.00 32.03 86 TYR L CA 1
ATOM 4586 C C . TYR B 2 87 ? 9.044 -32.325 16.370 1.00 33.79 86 TYR L C 1
ATOM 4587 O O . TYR B 2 87 ? 7.872 -32.555 16.401 1.00 28.72 86 TYR L O 1
ATOM 4605 N N . TYR B 2 88 ? 9.635 -31.374 17.090 1.00 30.41 87 TYR L N 1
ATOM 4606 C CA . TYR B 2 88 ? 8.907 -30.476 17.957 1.00 32.21 87 TYR L CA 1
ATOM 4607 C C . TYR B 2 88 ? 9.114 -29.051 17.498 1.00 30.64 87 TYR L C 1
ATOM 4608 O O . TYR B 2 88 ? 10.270 -28.572 17.389 1.00 34.40 87 TYR L O 1
ATOM 4626 N N . CYS B 2 89 ? 8.025 -28.315 17.351 1.00 30.22 88 CYS L N 1
ATOM 4627 C CA . CYS B 2 89 ? 8.097 -26.892 17.174 1.00 33.55 88 CYS L CA 1
ATOM 4628 C C . CYS B 2 89 ? 8.053 -26.222 18.544 1.00 35.14 88 CYS L C 1
ATOM 4629 O O . CYS B 2 89 ? 7.575 -26.780 19.537 1.00 34.73 88 CYS L O 1
ATOM 4636 N N . GLN B 2 90 ? 8.572 -24.985 18.573 1.00 33.28 89 GLN L N 1
ATOM 4637 C CA . GLN B 2 90 ? 8.672 -24.158 19.761 1.00 35.40 89 GLN L CA 1
ATOM 4638 C C . GLN B 2 90 ? 8.090 -22.783 19.471 1.00 32.98 89 GLN L C 1
ATOM 4639 O O . GLN B 2 90 ? 8.313 -22.211 18.405 1.00 34.68 89 GLN L O 1
ATOM 4653 N N . PHE B 2 91 ? 7.383 -22.234 20.454 1.00 35.72 90 PHE L N 1
ATOM 4654 C CA . PHE B 2 91 ? 6.931 -20.854 20.451 1.00 34.88 90 PHE L CA 1
ATOM 4655 C C . PHE B 2 91 ? 7.210 -20.322 21.851 1.00 35.81 90 PHE L C 1
ATOM 4656 O O . PHE B 2 91 ? 6.545 -20.722 22.807 1.00 37.47 90 PHE L O 1
ATOM 4673 N N . TYR B 2 92 ? 8.251 -19.497 22.010 1.00 37.33 91 TYR L N 1
ATOM 4674 C CA . TYR B 2 92 ? 8.471 -18.769 23.243 1.00 39.75 91 TYR L CA 1
ATOM 4675 C C . TYR B 2 92 ? 7.814 -17.424 23.030 1.00 38.48 91 TYR L C 1
ATOM 4676 O O . TYR B 2 92 ? 8.235 -16.686 22.122 1.00 39.33 91 TYR L O 1
ATOM 4694 N N . GLY B 2 93 ? 6.732 -17.151 23.765 1.00 37.82 92 GLY L N 1
ATOM 4695 C CA . GLY B 2 93 ? 5.991 -15.911 23.656 1.00 41.81 92 GLY L CA 1
ATOM 4696 C C . GLY B 2 93 ? 4.810 -15.870 24.619 1.00 45.91 92 GLY L C 1
ATOM 4697 O O . GLY B 2 93 ? 4.738 -16.638 25.581 1.00 42.43 92 GLY L O 1
ATOM 4701 N N . GLY B 2 94 ? 3.859 -14.990 24.336 1.00 49.02 93 GLY L N 1
ATOM 4702 C CA . GLY B 2 94 ? 2.718 -14.830 25.213 1.00 50.92 93 GLY L CA 1
ATOM 4703 C C . GLY B 2 94 ? 2.957 -13.823 26.325 1.00 50.76 93 GLY L C 1
ATOM 4704 O O . GLY B 2 94 ? 4.092 -13.474 26.668 1.00 54.10 93 GLY L O 1
ATOM 4708 N N . SER B 2 95 ? 1.832 -13.340 26.905 1.00 59.19 94 SER L N 1
ATOM 4709 C CA . SER B 2 95 ? 1.942 -12.246 27.862 1.00 71.30 94 SER L CA 1
ATOM 4710 C C . SER B 2 95 ? 2.603 -12.701 29.154 1.00 73.01 94 SER L C 1
ATOM 4711 O O . SER B 2 95 ? 3.625 -12.106 29.566 1.00 76.72 94 SER L O 1
ATOM 4719 N N . PRO B 2 96 ? 2.057 -13.652 29.914 1.00 62.43 95 PRO L N 1
ATOM 4720 C CA . PRO B 2 96 ? 2.938 -14.421 30.811 1.00 62.16 95 PRO L CA 1
ATOM 4721 C C . PRO B 2 96 ? 3.867 -15.154 29.807 1.00 59.16 95 PRO L C 1
ATOM 4722 O O . PRO B 2 96 ? 3.391 -16.068 29.116 1.00 49.24 95 PRO L O 1
ATOM 4733 N N . ARG B 2 97 A 5.101 -14.686 29.557 1.00 50.82 95 ARG L N 1
ATOM 4734 C CA . ARG B 2 97 A 5.979 -15.405 28.649 1.00 51.18 95 ARG L CA 1
ATOM 4735 C C . ARG B 2 97 A 5.959 -16.890 28.997 1.00 48.46 95 ARG L C 1
ATOM 4736 O O . ARG B 2 97 A 5.965 -17.271 30.169 1.00 47.92 95 ARG L O 1
ATOM 4757 N N . ALA B 2 98 B 5.909 -17.741 27.977 1.00 43.51 95 ALA L N 1
ATOM 4758 C CA . ALA B 2 98 B 5.912 -19.187 28.168 1.00 41.95 95 ALA L CA 1
ATOM 4759 C C . ALA B 2 98 B 6.582 -19.823 26.961 1.00 42.26 95 ALA L C 1
ATOM 4760 O O . ALA B 2 98 B 6.394 -19.354 25.830 1.00 38.05 95 ALA L O 1
ATOM 4767 N N . LEU B 2 99 ? 7.365 -20.877 27.209 1.00 44.66 96 LEU L N 1
ATOM 4768 C CA . LEU B 2 99 ? 7.930 -21.716 26.153 1.00 42.95 96 LEU L CA 1
ATOM 4769 C C . LEU B 2 99 ? 6.904 -22.811 25.900 1.00 40.57 96 LEU L C 1
ATOM 4770 O O . LEU B 2 99 ? 6.708 -23.686 26.747 1.00 42.47 96 LEU L O 1
ATOM 4786 N N . THR B 2 100 ? 6.298 -22.784 24.721 1.00 41.76 97 THR L N 1
ATOM 4787 C CA . THR B 2 100 ? 5.280 -23.754 24.336 1.00 39.88 97 THR L CA 1
ATOM 4788 C C . THR B 2 100 ? 5.890 -24.627 23.247 1.00 38.89 97 THR L C 1
ATOM 4789 O O . THR B 2 100 ? 6.489 -24.112 22.277 1.00 34.15 97 THR L O 1
ATOM 4800 N N . PHE B 2 101 ? 5.747 -25.929 23.424 1.00 38.72 98 PHE L N 1
ATOM 4801 C CA . PHE B 2 101 ? 6.165 -26.892 22.422 1.00 38.60 98 PHE L CA 1
ATOM 4802 C C . PHE B 2 101 ? 4.921 -27.440 21.755 1.00 37.24 98 PHE L C 1
ATOM 4803 O O . PHE B 2 101 ? 3.867 -27.557 22.390 1.00 39.25 98 PHE L O 1
ATOM 4820 N N . GLY B 2 102 ? 5.048 -27.781 20.479 1.00 37.06 99 GLY L N 1
ATOM 4821 C CA . GLY B 2 102 ? 4.020 -28.602 19.888 1.00 36.43 99 GLY L CA 1
ATOM 4822 C C . GLY B 2 102 ? 4.021 -29.973 20.498 1.00 36.45 99 GLY L C 1
ATOM 4823 O O . GLY B 2 102 ? 4.938 -30.420 21.178 1.00 32.38 99 GLY L O 1
ATOM 4827 N N . GLY B 2 103 ? 2.956 -30.701 20.154 1.00 33.89 100 GLY L N 1
ATOM 4828 C CA . GLY B 2 103 ? 2.781 -32.068 20.623 1.00 35.72 100 GLY L CA 1
ATOM 4829 C C . GLY B 2 103 ? 3.701 -33.052 19.959 1.00 35.40 100 GLY L C 1
ATOM 4830 O O . GLY B 2 103 ? 3.838 -34.193 20.408 1.00 33.75 100 GLY L O 1
ATOM 4834 N N . GLY B 2 104 ? 4.378 -32.622 18.900 1.00 33.44 101 GLY L N 1
ATOM 4835 C CA . GLY B 2 104 ? 5.342 -33.498 18.279 1.00 35.57 101 GLY L CA 1
ATOM 4836 C C . GLY B 2 104 ? 4.775 -34.230 17.082 1.00 37.22 101 GLY L C 1
ATOM 4837 O O . GLY B 2 104 ? 3.609 -34.633 17.078 1.00 33.78 101 GLY L O 1
ATOM 4841 N N . THR B 2 105 ? 5.598 -34.382 16.033 1.00 33.46 102 THR L N 1
ATOM 4842 C CA . THR B 2 105 ? 5.219 -35.158 14.854 1.00 33.86 102 THR L CA 1
ATOM 4843 C C . THR B 2 105 ? 6.295 -36.184 14.652 1.00 30.33 102 THR L C 1
ATOM 4844 O O . THR B 2 105 ? 7.454 -35.824 14.486 1.00 32.41 102 THR L O 1
ATOM 4855 N N . LYS B 2 106 ? 5.906 -37.445 14.646 1.00 29.62 103 LYS L N 1
ATOM 4856 C CA . LYS B 2 106 ? 6.794 -38.546 14.292 1.00 30.42 103 LYS L CA 1
ATOM 4857 C C . LYS B 2 106 ? 6.767 -38.733 12.780 1.00 30.01 103 LYS L C 1
ATOM 4858 O O . LYS B 2 106 ? 5.694 -38.855 12.191 1.00 32.95 103 LYS L O 1
ATOM 4877 N N . VAL B 2 107 ? 7.929 -38.679 12.140 1.00 33.02 104 VAL L N 1
ATOM 4878 C CA . VAL B 2 107 ? 8.068 -38.969 10.716 1.00 32.76 104 VAL L CA 1
ATOM 4879 C C . VAL B 2 107 ? 8.428 -40.448 10.681 1.00 33.86 104 VAL L C 1
ATOM 4880 O O . VAL B 2 107 ? 9.463 -40.835 11.239 1.00 34.57 104 VAL L O 1
ATOM 4893 N N . GLU B 2 108 ? 7.553 -41.278 10.137 1.00 32.66 105 GLU L N 1
ATOM 4894 C CA . GLU B 2 108 ? 7.757 -42.720 10.146 1.00 38.97 105 GLU L CA 1
ATOM 4895 C C . GLU B 2 108 ? 8.005 -43.147 8.711 1.00 38.10 105 GLU L C 1
ATOM 4896 O O . GLU B 2 108 ? 7.572 -42.472 7.802 1.00 38.13 105 GLU L O 1
ATOM 4908 N N . ILE B 2 109 ? 8.718 -44.261 8.538 1.00 38.12 106 ILE L N 1
ATOM 4909 C CA . ILE B 2 109 ? 9.009 -44.808 7.212 1.00 39.54 106 ILE L CA 1
ATOM 4910 C C . ILE B 2 109 ? 7.753 -45.427 6.625 1.00 40.05 106 ILE L C 1
ATOM 4911 O O . ILE B 2 109 ? 7.225 -46.409 7.132 1.00 39.57 106 ILE L O 1
ATOM 4927 N N . LYS B 2 110 ? 7.342 -44.903 5.469 1.00 41.23 107 LYS L N 1
ATOM 4928 C CA . LYS B 2 110 ? 6.261 -45.509 4.721 1.00 44.61 107 LYS L CA 1
ATOM 4929 C C . LYS B 2 110 ? 6.829 -46.623 3.885 1.00 46.62 107 LYS L C 1
ATOM 4930 O O . LYS B 2 110 ? 7.753 -46.410 3.082 1.00 49.47 107 LYS L O 1
ATOM 4949 N N . ARG B 2 111 ? 6.258 -47.812 4.012 1.00 44.37 108 ARG L N 1
ATOM 4950 C CA . ARG B 2 111 ? 6.669 -48.933 3.147 1.00 44.91 108 ARG L CA 1
ATOM 4951 C C . ARG B 2 111 ? 5.378 -49.564 2.645 1.00 41.84 108 ARG L C 1
ATOM 4952 O O . ARG B 2 111 ? 4.284 -49.112 2.986 1.00 41.30 108 ARG L O 1
ATOM 4973 N N . THR B 2 112 ? 5.489 -50.598 1.831 1.00 44.65 109 THR L N 1
ATOM 4974 C CA . THR B 2 112 ? 4.281 -51.236 1.324 1.00 43.58 109 THR L CA 1
ATOM 4975 C C . THR B 2 112 ? 3.558 -51.949 2.471 1.00 45.88 109 THR L C 1
ATOM 4976 O O . THR B 2 112 ? 4.153 -52.331 3.481 1.00 47.68 109 THR L O 1
ATOM 4987 N N . VAL B 2 113 ? 2.236 -52.064 2.320 1.00 42.46 110 VAL L N 1
ATOM 4988 C CA . VAL B 2 113 ? 1.435 -52.734 3.329 1.00 42.43 110 VAL L CA 1
ATOM 4989 C C . VAL B 2 113 ? 2.021 -54.126 3.524 1.00 42.63 110 VAL L C 1
ATOM 4990 O O . VAL B 2 113 ? 2.390 -54.796 2.555 1.00 44.21 110 VAL L O 1
ATOM 5003 N N . ALA B 2 114 ? 2.080 -54.570 4.755 1.00 41.75 111 ALA L N 1
ATOM 5004 C CA . ALA B 2 114 ? 2.562 -55.898 5.080 1.00 40.43 111 ALA L CA 1
ATOM 5005 C C . ALA B 2 114 ? 1.606 -56.440 6.125 1.00 40.26 111 ALA L C 1
ATOM 5006 O O . ALA B 2 114 ? 1.425 -55.833 7.170 1.00 41.79 111 ALA L O 1
ATOM 5013 N N . ALA B 2 115 ? 1.006 -57.582 5.838 1.00 43.28 112 ALA L N 1
ATOM 5014 C CA . ALA B 2 115 ? 0.132 -58.217 6.794 1.00 45.79 112 ALA L CA 1
ATOM 5015 C C . ALA B 2 115 ? 0.989 -58.880 7.863 1.00 43.51 112 ALA L C 1
ATOM 5016 O O . ALA B 2 115 ? 2.089 -59.321 7.591 1.00 42.37 112 ALA L O 1
ATOM 5023 N N . PRO B 2 116 ? 0.488 -58.960 9.087 1.00 44.07 113 PRO L N 1
ATOM 5024 C CA . PRO B 2 116 ? 1.259 -59.593 10.162 1.00 43.32 113 PRO L CA 1
ATOM 5025 C C . PRO B 2 116 ? 1.179 -61.102 10.086 1.00 49.39 113 PRO L C 1
ATOM 5026 O O . PRO B 2 116 ? 0.171 -61.673 9.664 1.00 46.91 113 PRO L O 1
ATOM 5037 N N . SER B 2 117 ? 2.271 -61.744 10.508 1.00 46.43 114 SER L N 1
ATOM 5038 C CA . SER B 2 117 ? 2.229 -63.136 10.930 1.00 48.92 114 SER L CA 1
ATOM 5039 C C . SER B 2 117 ? 1.784 -63.200 12.370 1.00 50.17 114 SER L C 1
ATOM 5040 O O . SER B 2 117 ? 2.319 -62.481 13.232 1.00 52.22 114 SER L O 1
ATOM 5048 N N . VAL B 2 118 ? 0.806 -64.030 12.661 1.00 46.74 115 VAL L N 1
ATOM 5049 C CA . VAL B 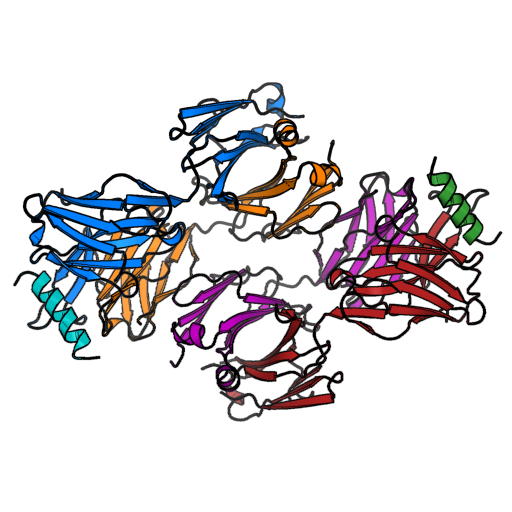2 118 ? 0.208 -64.060 13.987 1.00 47.92 115 VAL L CA 1
ATOM 5050 C C . VAL B 2 118 ? 0.595 -65.363 14.655 1.00 50.48 115 VAL L C 1
ATOM 5051 O O . VAL B 2 118 ? 0.538 -66.430 14.036 1.00 48.72 115 VAL L O 1
ATOM 5064 N N . PHE B 2 119 ? 0.989 -65.259 15.918 1.00 46.56 116 PHE L N 1
ATOM 5065 C CA . PHE B 2 119 ? 1.327 -66.412 16.737 1.00 45.15 116 PHE L CA 1
ATOM 5066 C C . PHE B 2 119 ? 0.686 -66.165 18.087 1.00 49.79 116 PHE L C 1
ATOM 5067 O O . PHE B 2 119 ? 0.537 -65.011 18.528 1.00 50.25 116 PHE L O 1
ATOM 5084 N N . ILE B 2 120 ? 0.341 -67.245 18.752 1.00 49.42 117 ILE L N 1
ATOM 5085 C CA . ILE B 2 120 ? -0.232 -67.213 20.086 1.00 54.19 117 ILE L CA 1
ATOM 5086 C C . ILE B 2 120 ? 0.593 -68.175 20.929 1.00 56.00 117 ILE L C 1
ATOM 5087 O O . ILE B 2 120 ? 1.007 -69.228 20.450 1.00 55.91 117 ILE L O 1
ATOM 5103 N N . PHE B 2 121 ? 0.902 -67.765 22.148 1.00 59.72 118 PHE L N 1
ATOM 5104 C CA . PHE B 2 121 ? 1.718 -68.526 23.073 1.00 58.67 118 PHE L CA 1
ATOM 5105 C C . PHE B 2 121 ? 0.904 -68.729 24.339 1.00 62.04 118 PHE L C 1
ATOM 5106 O O . PHE B 2 121 ? 0.499 -67.738 24.973 1.00 60.29 118 PHE L O 1
ATOM 5123 N N . PRO B 2 122 ? 0.651 -69.965 24.756 1.00 64.61 119 PRO L N 1
ATOM 5124 C CA . PRO B 2 122 ? 0.051 -70.201 26.074 1.00 69.60 119 PRO L CA 1
ATOM 5125 C C . PRO B 2 122 ? 1.012 -69.845 27.191 1.00 70.69 119 PRO L C 1
ATOM 5126 O O . PRO B 2 122 ? 2.240 -69.846 26.988 1.00 63.47 119 PRO L O 1
ATOM 5137 N N . PRO B 2 123 ? 0.503 -69.638 28.406 1.00 71.79 120 PRO L N 1
ATOM 5138 C CA . PRO B 2 123 ? 1.394 -69.527 29.564 1.00 79.61 120 PRO L CA 1
ATOM 5139 C C . PRO B 2 123 ? 2.232 -70.785 29.731 1.00 87.50 120 PRO L C 1
ATOM 5140 O O . PRO B 2 123 ? 1.728 -71.902 29.603 1.00 86.43 120 PRO L O 1
ATOM 5151 N N . SER B 2 124 ? 3.517 -70.592 30.029 1.00 92.16 121 SER L N 1
ATOM 5152 C CA . SER B 2 124 ? 4.425 -71.703 30.283 1.00 97.86 121 SER L CA 1
ATOM 5153 C C . SER B 2 124 ? 4.105 -72.365 31.619 1.00 107.41 121 SER L C 1
ATOM 5154 O O . SER B 2 124 ? 3.502 -71.760 32.508 1.00 106.08 121 SER L O 1
ATOM 5162 N N . ASP B 2 125 ? 4.536 -73.625 31.765 1.00 110.84 122 ASP L N 1
ATOM 5163 C CA . ASP B 2 125 ? 4.295 -74.329 33.025 1.00 111.31 122 ASP L CA 1
ATOM 5164 C C . ASP B 2 125 ? 5.037 -73.660 34.182 1.00 110.70 122 ASP L C 1
ATOM 5165 O O . ASP B 2 125 ? 4.501 -73.571 35.294 1.00 107.74 122 ASP L O 1
ATOM 5169 N N . GLU B 2 126 ? 6.238 -73.122 33.919 1.00 111.13 123 GLU L N 1
ATOM 5170 C CA . GLU B 2 126 ? 7.007 -72.441 34.962 1.00 108.56 123 GLU L CA 1
ATOM 5171 C C . GLU B 2 126 ? 6.196 -71.336 35.630 1.00 105.16 123 GLU L C 1
ATOM 5172 O O . GLU B 2 126 ? 6.225 -71.177 36.857 1.00 104.82 123 GLU L O 1
ATOM 5184 N N . GLN B 2 127 ? 5.500 -70.534 34.828 1.00 104.67 124 GLN L N 1
ATOM 5185 C CA . GLN B 2 127 ? 4.712 -69.423 35.347 1.00 102.89 124 GLN L CA 1
ATOM 5186 C C . GLN B 2 127 ? 3.420 -69.902 35.995 1.00 100.27 124 GLN L C 1
ATOM 5187 O O . GLN B 2 127 ? 2.927 -69.273 36.937 1.00 97.35 124 GLN L O 1
ATOM 5201 N N . LEU B 2 128 ? 2.832 -70.963 35.457 1.00 104.71 125 LEU L N 1
ATOM 5202 C CA . LEU B 2 128 ? 1.625 -71.528 36.044 1.00 105.60 125 LEU L CA 1
ATOM 5203 C C . LEU B 2 128 ? 1.890 -72.009 37.458 1.00 100.65 125 LEU L C 1
ATOM 5204 O O . LEU B 2 128 ? 0.977 -72.003 38.294 1.00 98.83 125 LEU L O 1
ATOM 5220 N N . LYS B 2 129 ? 3.126 -72.449 37.728 1.00 102.29 126 LYS L N 1
ATOM 5221 C CA . LYS B 2 129 ? 3.528 -72.860 39.069 1.00 98.86 126 LYS L CA 1
ATOM 5222 C C . LYS B 2 129 ? 3.606 -71.684 40.029 1.00 98.09 126 LYS L C 1
ATOM 5223 O O . LYS B 2 129 ? 3.557 -71.898 41.244 1.00 93.60 126 LYS L O 1
ATOM 5227 N N . SER B 2 130 ? 3.714 -70.460 39.508 1.00 97.94 127 SER L N 1
ATOM 5228 C CA . SER B 2 130 ? 3.808 -69.252 40.307 1.00 95.16 127 SER L CA 1
ATOM 5229 C C . SER B 2 130 ? 2.456 -68.641 40.654 1.00 95.45 127 SER L C 1
ATOM 5230 O O . SER B 2 130 ? 2.411 -67.736 41.494 1.00 99.59 127 SER L O 1
ATOM 5238 N N . GLY B 2 131 ? 1.371 -69.093 40.023 1.00 96.92 128 GLY L N 1
ATOM 5239 C CA . GLY B 2 131 ? 0.037 -68.630 40.319 1.00 91.05 128 GLY L CA 1
ATOM 5240 C C . GLY B 2 131 ? -0.559 -67.642 39.336 1.00 100.78 128 GLY L C 1
ATOM 5241 O O . GLY B 2 131 ? -1.718 -67.246 39.502 1.00 103.06 128 GLY L O 1
ATOM 5245 N N . THR B 2 132 ? 0.184 -67.246 38.317 1.00 101.65 129 THR L N 1
ATOM 5246 C CA . THR B 2 132 ? -0.322 -66.341 37.292 1.00 106.40 129 THR L CA 1
ATOM 5247 C C . THR B 2 132 ? -0.094 -66.924 35.906 1.00 99.42 129 THR L C 1
ATOM 5248 O O . THR B 2 132 ? 0.830 -67.718 35.704 1.00 99.15 129 THR L O 1
ATOM 5259 N N . ALA B 2 133 ? -0.939 -66.522 34.957 1.00 97.27 130 ALA L N 1
ATOM 5260 C CA . ALA B 2 133 ? -0.898 -67.061 33.604 1.00 91.43 130 ALA L CA 1
ATOM 5261 C C . ALA B 2 133 ? -0.905 -65.923 32.600 1.00 84.80 130 ALA L C 1
ATOM 5262 O O . ALA B 2 133 ? -1.894 -65.183 32.496 1.00 82.05 130 ALA L O 1
ATOM 5269 N N . SER B 2 134 ? 0.167 -65.812 31.823 1.00 82.05 131 SER L N 1
ATOM 5270 C CA . SER B 2 134 ? 0.263 -64.821 30.758 1.00 73.61 131 SER L CA 1
ATOM 5271 C C . SER B 2 134 ? 0.098 -65.509 29.413 1.00 68.71 131 SER L C 1
ATOM 5272 O O . SER B 2 134 ? 0.848 -66.439 29.097 1.00 67.03 131 SER L O 1
ATOM 5280 N N . VAL B 2 135 ? -0.864 -65.033 28.619 1.00 66.26 132 VAL L N 1
ATOM 5281 C CA . VAL B 2 135 ? -1.063 -65.486 27.249 1.00 59.51 132 VAL L CA 1
ATOM 5282 C C . VAL B 2 135 ? -0.594 -64.387 26.315 1.00 57.50 132 VAL L C 1
ATOM 5283 O O . VAL B 2 135 ? -0.959 -63.213 26.488 1.00 57.63 132 VAL L O 1
ATOM 5296 N N . VAL B 2 136 ? 0.185 -64.756 25.315 1.00 55.96 133 VAL L N 1
ATOM 5297 C CA . VAL B 2 136 ? 0.832 -63.779 24.465 1.00 54.20 133 VAL L CA 1
ATOM 5298 C C . VAL B 2 136 ? 0.388 -64.019 23.027 1.00 54.36 133 VAL L C 1
ATOM 5299 O O . VAL B 2 136 ? 0.454 -65.140 22.519 1.00 54.14 133 VAL L O 1
ATOM 5312 N N . CYS B 2 137 ? -0.039 -62.930 22.387 1.00 49.04 134 CYS L N 1
ATOM 5313 C CA . CYS B 2 137 ? -0.355 -62.889 20.973 1.00 48.23 134 CYS L CA 1
ATOM 5314 C C . CYS B 2 137 ? 0.666 -61.978 20.299 1.00 49.13 134 CYS L C 1
ATOM 5315 O O . CYS B 2 137 ? 0.867 -60.834 20.720 1.00 47.30 134 CYS L O 1
ATOM 5322 N N . LEU B 2 138 ? 1.290 -62.492 19.247 1.00 47.20 135 LEU L N 1
ATOM 5323 C CA . LEU B 2 138 ? 2.347 -61.801 18.545 1.00 45.90 135 LEU L CA 1
ATOM 5324 C C . LEU B 2 138 ? 1.846 -61.471 17.150 1.00 45.24 135 LEU L C 1
ATOM 5325 O O . LEU B 2 138 ? 1.245 -62.308 16.479 1.00 47.73 135 LEU L O 1
ATOM 5341 N N . LEU B 2 139 ? 1.997 -60.227 16.758 1.00 46.28 136 LEU L N 1
ATOM 5342 C CA . LEU B 2 139 ? 1.793 -59.815 15.382 1.00 44.62 136 LEU L CA 1
ATOM 5343 C C . LEU B 2 139 ? 3.172 -59.425 14.931 1.00 46.43 136 LEU L C 1
ATOM 5344 O O . LEU B 2 139 ? 3.762 -58.502 15.506 1.00 45.19 136 LEU L O 1
ATOM 5360 N N . ASN B 2 140 ? 3.701 -60.134 13.958 1.00 44.89 137 ASN L N 1
ATOM 5361 C CA . ASN B 2 140 ? 5.078 -60.001 13.545 1.00 44.65 137 ASN L CA 1
ATOM 5362 C C . ASN B 2 140 ? 5.159 -59.334 12.193 1.00 46.33 137 ASN L C 1
ATOM 5363 O O . ASN B 2 140 ? 4.474 -59.746 11.264 1.00 44.22 137 ASN L O 1
ATOM 5374 N N . ASN B 2 141 ? 5.905 -58.240 12.127 1.00 46.01 138 ASN L N 1
ATOM 5375 C CA . ASN B 2 141 ? 6.373 -57.590 10.909 1.00 44.62 138 ASN L CA 1
ATOM 5376 C C . ASN B 2 141 ? 5.234 -57.122 9.999 1.00 43.23 138 ASN L C 1
ATOM 5377 O O . ASN B 2 141 ? 5.091 -57.577 8.875 1.00 44.97 138 ASN L O 1
ATOM 5388 N N . PHE B 2 142 ? 4.505 -56.100 10.454 1.00 45.16 139 PHE L N 1
ATOM 5389 C CA . PHE B 2 142 ? 3.407 -55.587 9.667 1.00 40.57 139 PHE L CA 1
ATOM 5390 C C . PHE B 2 142 ? 3.548 -54.093 9.427 1.00 40.33 139 PHE L C 1
ATOM 5391 O O . PHE B 2 142 ? 4.310 -53.412 10.095 1.00 34.98 139 PHE L O 1
ATOM 5408 N N . TYR B 2 143 ? 2.815 -53.583 8.457 1.00 37.54 140 TYR L N 1
ATOM 5409 C CA . TYR B 2 143 ? 2.814 -52.167 8.185 1.00 41.25 140 TYR L CA 1
ATOM 5410 C C . TYR B 2 143 ? 1.439 -51.985 7.520 1.00 40.08 140 TYR L C 1
ATOM 5411 O O . TYR B 2 143 ? 1.068 -52.826 6.699 1.00 41.68 140 TYR L O 1
ATOM 5429 N N . PRO B 2 144 ? 0.654 -50.948 7.851 1.00 32.77 141 PRO L N 1
ATOM 5430 C CA . PRO B 2 144 ? 0.949 -49.874 8.819 1.00 35.25 141 PRO L CA 1
ATOM 5431 C C . PRO B 2 144 ? 0.723 -50.353 10.256 1.00 35.82 141 PRO L C 1
ATOM 5432 O O . PRO B 2 144 ? 0.380 -51.493 10.536 1.00 36.36 141 PRO L O 1
ATOM 5443 N N . ARG B 2 145 ? 0.900 -49.387 11.182 1.00 37.63 142 ARG L N 1
ATOM 5444 C CA . ARG B 2 145 ? 0.915 -49.662 12.597 1.00 40.05 142 ARG L CA 1
ATOM 5445 C C . ARG B 2 145 ? -0.456 -50.023 13.153 1.00 37.74 142 ARG L C 1
ATOM 5446 O O . ARG B 2 145 ? -0.547 -50.897 14.005 1.00 37.18 142 ARG L O 1
ATOM 5467 N N . GLU B 2 146 ? -1.539 -49.483 12.577 1.00 37.99 143 GLU L N 1
ATOM 5468 C CA . GLU B 2 146 ? -2.862 -49.766 13.097 1.00 34.87 143 GLU L CA 1
ATOM 5469 C C . GLU B 2 146 ? -3.227 -51.228 12.884 1.00 44.64 143 GLU L C 1
ATOM 5470 O O . GLU B 2 146 ? -3.162 -51.753 11.777 1.00 42.55 143 GLU L O 1
ATOM 5482 N N . ALA B 2 147 ? -3.595 -51.902 13.961 1.00 41.51 144 ALA L N 1
ATOM 5483 C CA . ALA B 2 147 ? -4.096 -53.257 13.913 1.00 45.14 144 ALA L CA 1
ATOM 5484 C C . ALA B 2 147 ? -5.092 -53.404 15.040 1.00 46.83 144 ALA L C 1
ATOM 5485 O O . ALA B 2 147 ? -4.992 -52.764 16.080 1.00 49.17 144 ALA L O 1
ATOM 5492 N N . LYS B 2 148 ? -6.100 -54.223 14.819 1.00 47.26 145 LYS L N 1
ATOM 5493 C CA . LYS B 2 148 ? -7.088 -54.518 15.842 1.00 46.94 145 LYS L CA 1
ATOM 5494 C C . LYS B 2 148 ? -6.785 -55.927 16.348 1.00 48.23 145 LYS L C 1
ATOM 5495 O O . LYS B 2 148 ? -6.783 -56.881 15.570 1.00 46.84 145 LYS L O 1
ATOM 5514 N N . VAL B 2 149 ? -6.505 -56.050 17.641 1.00 51.10 146 VAL L N 1
ATOM 5515 C CA . VAL B 2 149 ? -6.231 -57.322 18.289 1.00 50.14 146 VAL L CA 1
ATOM 5516 C C . VAL B 2 149 ? -7.315 -57.542 19.320 1.00 53.86 146 VAL L C 1
ATOM 5517 O O . VAL B 2 149 ? -7.463 -56.745 20.249 1.00 52.91 146 VAL L O 1
ATOM 5530 N N . GLN B 2 150 ? -8.099 -58.600 19.149 1.00 55.72 147 GLN L N 1
ATOM 5531 C CA . GLN B 2 150 ? -9.202 -58.912 20.051 1.00 57.34 147 GLN L CA 1
ATOM 5532 C C . GLN B 2 150 ? -8.933 -60.274 20.686 1.00 59.63 147 GLN L C 1
ATOM 5533 O O . GLN B 2 150 ? -8.616 -61.244 19.991 1.00 56.68 147 GLN L O 1
ATOM 5547 N N . TRP B 2 151 ? -8.982 -60.320 22.006 1.00 56.56 148 TRP L N 1
ATOM 5548 C CA . TRP B 2 151 ? -8.878 -61.558 22.755 1.00 58.89 148 TRP L CA 1
ATOM 5549 C C . TRP B 2 151 ? -10.243 -62.172 23.021 1.00 61.48 148 TRP L C 1
ATOM 5550 O O . TRP B 2 151 ? -11.210 -61.477 23.324 1.00 63.98 148 TRP L O 1
ATOM 5571 N N . LYS B 2 152 ? -10.318 -63.494 22.935 1.00 62.14 149 LYS L N 1
ATOM 5572 C CA . LYS B 2 152 ? -11.538 -64.191 23.305 1.00 65.83 149 LYS L CA 1
ATOM 5573 C C . LYS B 2 152 ? -11.156 -65.387 24.149 1.00 62.64 149 LYS L C 1
ATOM 5574 O O . LYS B 2 152 ? -10.242 -66.135 23.799 1.00 62.49 149 LYS L O 1
ATOM 5593 N N . VAL B 2 153 ? -11.876 -65.577 25.242 1.00 64.86 150 VAL L N 1
ATOM 5594 C CA . VAL B 2 153 ? -11.701 -66.724 26.124 1.00 67.19 150 VAL L CA 1
ATOM 5595 C C . VAL B 2 153 ? -13.037 -67.446 26.094 1.00 66.41 150 VAL L C 1
ATOM 5596 O O . VAL B 2 153 ? -14.042 -66.947 26.613 1.00 68.98 150 VAL L O 1
ATOM 5609 N N . ASP B 2 154 ? -13.057 -68.619 25.477 1.00 71.31 151 ASP L N 1
ATOM 5610 C CA . ASP B 2 154 ? -14.304 -69.353 25.262 1.00 68.83 151 ASP L CA 1
ATOM 5611 C C . ASP B 2 154 ? -15.344 -68.465 24.589 1.00 68.16 151 ASP L C 1
ATOM 5612 O O . ASP B 2 154 ? -16.531 -68.500 24.915 1.00 69.96 151 ASP L O 1
ATOM 5621 N N . ASN B 2 155 ? -14.885 -67.673 23.629 1.00 69.66 152 ASN L N 1
ATOM 5622 C CA . ASN B 2 155 ? -15.685 -66.756 22.820 1.00 70.07 152 ASN L CA 1
ATOM 5623 C C . ASN B 2 155 ? -16.099 -65.502 23.581 1.00 71.60 152 ASN L C 1
ATOM 5624 O O . ASN B 2 155 ? -16.785 -64.677 22.977 1.00 74.05 152 ASN L O 1
ATOM 5635 N N . ALA B 2 156 ? -15.779 -65.379 24.873 1.00 73.33 153 ALA L N 1
ATOM 5636 C CA . ALA B 2 156 ? -16.049 -64.160 25.632 1.00 74.85 153 ALA L CA 1
ATOM 5637 C C . ALA B 2 156 ? -14.995 -63.109 25.325 1.00 70.52 153 ALA L C 1
ATOM 5638 O O . ALA B 2 156 ? -13.820 -63.303 25.646 1.00 71.70 153 ALA L O 1
ATOM 5645 N N . LEU B 2 157 ? -15.411 -61.979 24.753 1.00 76.46 154 LEU L N 1
ATOM 5646 C CA . LEU B 2 157 ? -14.467 -60.901 24.441 1.00 77.01 154 LEU L CA 1
ATOM 5647 C C . LEU B 2 157 ? -13.859 -60.327 25.717 1.00 74.92 154 LEU L C 1
ATOM 5648 O O . LEU B 2 157 ? -14.563 -60.060 26.686 1.00 78.18 154 LEU L O 1
ATOM 5664 N N . GLN B 2 158 ? -12.543 -60.171 25.724 1.00 71.81 155 GLN L N 1
ATOM 5665 C CA . GLN B 2 158 ? -11.819 -59.707 26.893 1.00 73.20 155 GLN L CA 1
ATOM 5666 C C . GLN B 2 158 ? -11.568 -58.214 26.803 1.00 75.80 155 GLN L C 1
ATOM 5667 O O . GLN B 2 158 ? -11.206 -57.696 25.746 1.00 74.52 155 GLN L O 1
ATOM 5681 N N . SER B 2 159 ? -11.707 -57.530 27.933 1.00 79.26 156 SER L N 1
ATOM 5682 C CA . SER B 2 159 ? -11.379 -56.115 27.995 1.00 78.85 156 SER L CA 1
ATOM 5683 C C . SER B 2 159 ? -10.849 -55.780 29.378 1.00 74.95 156 SER L C 1
ATOM 5684 O O . SER B 2 159 ? -11.361 -56.259 30.389 1.00 76.69 156 SER L O 1
ATOM 5692 N N . GLY B 2 160 ? -9.811 -54.956 29.404 1.00 76.83 157 GLY L N 1
ATOM 5693 C CA . GLY B 2 160 ? -9.241 -54.482 30.639 1.00 70.23 157 GLY L CA 1
ATOM 5694 C C . GLY B 2 160 ? -8.163 -55.364 31.222 1.00 72.57 157 GLY L C 1
ATOM 5695 O O . GLY B 2 160 ? -7.660 -55.053 32.313 1.00 74.22 157 GLY L O 1
ATOM 5699 N N . ASN B 2 161 ? -7.835 -56.483 30.574 1.00 68.82 158 ASN L N 1
ATOM 5700 C CA . ASN B 2 161 ? -6.854 -57.409 31.120 1.00 69.97 158 ASN L CA 1
ATOM 5701 C C . ASN B 2 161 ? -5.767 -57.748 30.107 1.00 66.45 158 ASN L C 1
ATOM 5702 O O . ASN B 2 161 ? -5.086 -58.774 30.259 1.00 68.82 158 ASN L O 1
ATOM 5713 N N . SER B 2 162 ? -5.569 -56.910 29.097 1.00 65.82 159 SER L N 1
ATOM 5714 C CA . SER B 2 162 ? -4.500 -57.106 28.121 1.00 62.15 159 SER L CA 1
ATOM 5715 C C . SER B 2 162 ? -3.715 -55.806 27.964 1.00 57.48 159 SER L C 1
ATOM 5716 O O . SER B 2 162 ? -4.225 -54.723 28.196 1.00 59.39 159 SER L O 1
ATOM 5724 N N . GLN B 2 163 ? -2.461 -55.943 27.614 1.00 54.75 160 GLN L N 1
ATOM 5725 C CA . GLN B 2 163 ? -1.589 -54.815 27.331 1.00 53.27 160 GLN L CA 1
ATOM 5726 C C . GLN B 2 163 ? -0.912 -55.102 25.999 1.00 50.34 160 GLN L C 1
ATOM 5727 O O . GLN B 2 163 ? -0.523 -56.226 25.715 1.00 55.08 160 GLN L O 1
ATOM 5741 N N . GLU B 2 164 ? -0.823 -54.055 25.174 1.00 47.78 161 GLU L N 1
ATOM 5742 C CA . GLU B 2 164 ? -0.176 -54.102 23.875 1.00 49.85 161 GLU L CA 1
ATOM 5743 C C . GLU B 2 164 ? 1.144 -53.357 23.961 1.00 49.07 161 GLU L C 1
ATOM 5744 O O . GLU B 2 164 ? 1.267 -52.367 24.679 1.00 46.37 161 GLU L 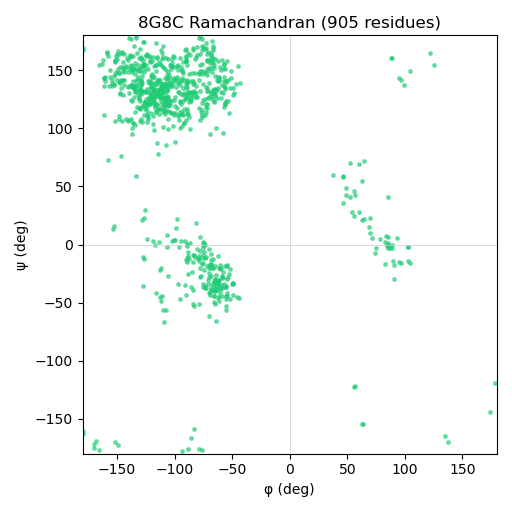O 1
ATOM 5756 N N . SER B 2 165 ? 2.135 -53.873 23.263 1.00 46.17 162 SER L N 1
ATOM 5757 C CA . SER B 2 165 ? 3.426 -53.221 23.152 1.00 45.37 162 SER L CA 1
ATOM 5758 C C . SER B 2 165 ? 3.825 -53.350 21.694 1.00 48.49 162 SER L C 1
ATOM 5759 O O . SER B 2 165 ? 3.598 -54.387 21.078 1.00 47.35 162 SER L O 1
ATOM 5767 N N . VAL B 2 166 ? 4.329 -52.272 21.110 1.00 48.24 163 VAL L N 1
ATOM 5768 C CA . VAL B 2 166 ? 4.758 -52.249 19.713 1.00 46.63 163 VAL L CA 1
ATOM 5769 C C . VAL B 2 166 ? 6.230 -51.873 19.674 1.00 38.95 163 VAL L C 1
ATOM 5770 O O . VAL B 2 166 ? 6.691 -51.040 20.464 1.00 42.74 163 VAL L O 1
ATOM 5783 N N . THR B 2 167 ? 6.979 -52.525 18.807 1.00 38.52 164 THR L N 1
ATOM 5784 C CA . THR B 2 167 ? 8.363 -52.122 18.631 1.00 43.36 164 THR L CA 1
ATOM 5785 C C . THR B 2 167 ? 8.394 -50.836 17.810 1.00 43.80 164 THR L C 1
ATOM 5786 O O . THR B 2 167 ? 7.415 -50.418 17.209 1.00 47.18 164 THR L O 1
ATOM 5797 N N . GLU B 2 168 ? 9.561 -50.232 17.748 1.00 42.14 165 GLU L N 1
ATOM 5798 C CA . GLU B 2 168 ? 9.860 -49.224 16.767 1.0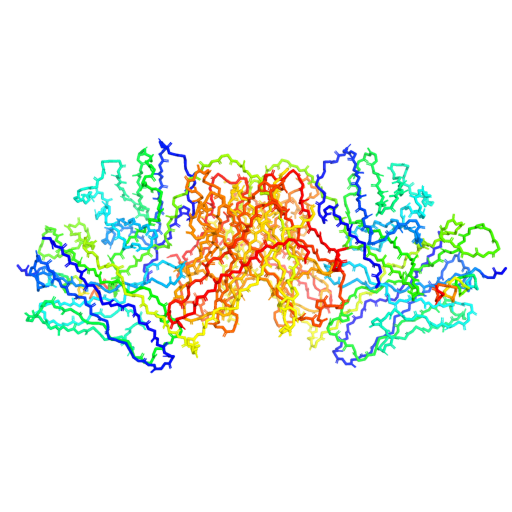0 42.87 165 GLU L CA 1
ATOM 5799 C C . GLU B 2 168 ? 9.983 -49.915 15.423 1.00 46.58 165 GLU L C 1
ATOM 5800 O O . GLU B 2 168 ? 10.061 -51.140 15.335 1.00 44.83 165 GLU L O 1
ATOM 5812 N N . GLN B 2 169 ? 9.967 -49.112 14.371 1.00 43.49 166 GLN L N 1
ATOM 5813 C CA . GLN B 2 169 ? 10.102 -49.653 13.037 1.00 42.15 166 GLN L CA 1
ATOM 5814 C C . GLN B 2 169 ? 11.412 -50.400 12.883 1.00 45.18 166 GLN L C 1
ATOM 5815 O O . GLN B 2 169 ? 12.490 -49.890 13.197 1.00 44.01 166 GLN L O 1
ATOM 5829 N N . ASP B 2 170 ? 11.315 -51.613 12.345 1.00 49.20 167 ASP L N 1
ATOM 5830 C CA . ASP B 2 170 ? 12.524 -52.420 12.221 1.00 51.53 167 ASP L CA 1
ATOM 5831 C C . ASP B 2 170 ? 13.528 -51.703 11.318 1.00 54.26 167 ASP L C 1
ATOM 5832 O O . ASP B 2 170 ? 13.147 -51.096 10.311 1.00 51.63 167 ASP L O 1
ATOM 5841 N N . SER B 2 171 ? 14.817 -51.769 11.687 1.00 56.28 168 SER L N 1
ATOM 5842 C CA . SER B 2 171 ? 15.832 -51.072 10.904 1.00 61.75 168 SER L CA 1
ATOM 5843 C C . SER B 2 171 ? 15.967 -51.644 9.494 1.00 64.50 168 SER L C 1
ATOM 5844 O O . SER B 2 171 ? 16.286 -50.903 8.555 1.00 67.64 168 SER L O 1
ATOM 5852 N N . LYS B 2 172 ? 15.740 -52.945 9.321 1.00 60.25 169 LYS L N 1
ATOM 5853 C CA . LYS B 2 172 ? 15.933 -53.549 8.009 1.00 65.65 169 LYS L CA 1
ATOM 5854 C C . LYS B 2 172 ? 14.719 -53.363 7.102 1.00 64.33 169 LYS L C 1
ATOM 5855 O O . LYS B 2 172 ? 14.853 -52.881 5.966 1.00 62.66 169 LYS L O 1
ATOM 5874 N N . ASP B 2 173 ? 13.526 -53.737 7.572 1.00 59.64 170 ASP L N 1
ATOM 5875 C CA . ASP B 2 173 ? 12.347 -53.718 6.713 1.00 58.76 170 ASP L CA 1
ATOM 5876 C C . ASP B 2 173 ? 11.288 -52.694 7.109 1.00 51.30 170 ASP L C 1
ATOM 5877 O O . ASP B 2 173 ? 10.192 -52.688 6.520 1.00 49.56 170 ASP L O 1
ATOM 5886 N N . SER B 2 174 ? 11.534 -51.904 8.141 1.00 46.73 171 SER L N 1
ATOM 5887 C CA . SER B 2 174 ? 10.641 -50.825 8.533 1.00 44.99 171 SER L CA 1
ATOM 5888 C C . SER B 2 174 ? 9.264 -51.283 8.962 1.00 40.15 171 SER L C 1
ATOM 5889 O O . SER B 2 174 ? 8.343 -50.498 8.950 1.00 35.20 171 SER L O 1
ATOM 5897 N N . THR B 2 175 ? 9.103 -52.540 9.356 1.00 42.27 172 THR L N 1
ATOM 5898 C CA . THR B 2 175 ? 7.810 -53.020 9.817 1.00 43.91 172 THR L CA 1
ATOM 5899 C C . THR B 2 175 ? 7.671 -52.842 11.328 1.00 40.92 172 THR L C 1
ATOM 5900 O O . THR B 2 175 ? 8.641 -52.633 12.068 1.00 38.37 172 THR L O 1
ATOM 5911 N N . TYR B 2 176 ? 6.460 -52.999 11.796 1.00 39.85 173 TYR L N 1
ATOM 5912 C CA . TYR B 2 176 ? 6.219 -53.055 13.223 1.00 40.40 173 TYR L CA 1
ATOM 5913 C C . TYR B 2 176 ? 6.002 -54.497 13.622 1.00 41.39 173 TYR L C 1
ATOM 5914 O O . TYR B 2 176 ? 5.723 -55.351 12.782 1.00 45.29 173 TYR L O 1
ATOM 5932 N N . SER B 2 177 ? 6.185 -54.761 14.918 1.00 41.19 174 SER L N 1
ATOM 5933 C CA . SER B 2 177 ? 5.724 -55.980 15.572 1.00 39.84 174 SER L CA 1
ATOM 5934 C C . SER B 2 177 ? 4.996 -55.555 16.833 1.00 40.41 174 SER L C 1
ATOM 5935 O O . SER B 2 177 ? 5.289 -54.513 17.408 1.00 41.98 174 SER L O 1
ATOM 5943 N N . LEU B 2 178 ? 4.012 -56.342 17.208 1.00 41.42 175 LEU L N 1
ATOM 5944 C CA . LEU B 2 178 ? 3.147 -55.998 18.336 1.00 45.72 175 LEU L CA 1
ATOM 5945 C C . LEU B 2 178 ? 2.951 -57.267 19.151 1.00 46.67 175 LEU L C 1
ATOM 5946 O O . LEU B 2 178 ? 2.806 -58.352 18.593 1.00 42.86 175 LEU L O 1
ATOM 5962 N N . SER B 2 179 ? 3.033 -57.108 20.476 1.00 45.46 176 SER L N 1
ATOM 5963 C CA . SER B 2 179 ? 2.662 -58.173 21.412 1.00 48.56 176 SER L CA 1
ATOM 5964 C C . SER B 2 179 ? 1.413 -57.713 22.143 1.00 47.01 176 SER L C 1
ATOM 5965 O O . SER B 2 179 ? 1.330 -56.574 22.575 1.00 47.18 176 SER L O 1
ATOM 5973 N N . SER B 2 180 ? 0.457 -58.590 22.274 1.00 47.47 177 SER L N 1
ATOM 5974 C CA . SER B 2 180 ? -0.665 -58.365 23.155 1.00 50.15 177 SER L CA 1
ATOM 5975 C C . SER B 2 180 ? -0.586 -59.470 24.197 1.00 50.18 177 SER L C 1
ATOM 5976 O O . SER B 2 180 ? -0.615 -60.662 23.859 1.00 52.40 177 SER L O 1
ATOM 5984 N N . THR B 2 181 ? -0.506 -59.078 25.465 1.00 53.84 178 THR L N 1
ATOM 5985 C CA . THR B 2 181 ? -0.334 -60.012 26.562 1.00 53.76 178 THR L CA 1
ATOM 5986 C C . THR B 2 181 ? -1.594 -59.989 27.411 1.00 53.79 178 THR L C 1
ATOM 5987 O O . THR B 2 181 ? -1.932 -58.963 27.993 1.00 55.86 178 THR L O 1
ATOM 5998 N N . LEU B 2 182 ? -2.272 -61.107 27.462 1.00 57.82 179 LEU L N 1
ATOM 5999 C CA . LEU B 2 182 ? -3.449 -61.277 28.310 1.00 62.78 179 LEU L CA 1
ATOM 6000 C C . LEU B 2 182 ? -3.010 -61.903 29.630 1.00 63.87 179 LEU L C 1
ATOM 6001 O O . LEU B 2 182 ? -2.449 -63.018 29.663 1.00 61.46 179 LEU L O 1
ATOM 6017 N N . THR B 2 183 ? -3.275 -61.196 30.719 1.00 67.51 180 THR L N 1
ATOM 6018 C CA . THR B 2 183 ? -2.866 -61.635 32.042 1.00 71.44 180 THR L CA 1
ATOM 6019 C C . THR B 2 183 ? -4.093 -62.143 32.804 1.00 79.33 180 THR L C 1
ATOM 6020 O O . THR B 2 183 ? -5.110 -61.440 32.907 1.00 77.35 180 THR L O 1
ATOM 6031 N N . LEU B 2 184 ? -4.001 -63.388 33.289 1.00 78.96 181 LEU L N 1
ATOM 6032 C CA . LEU B 2 184 ? -5.029 -64.024 34.091 1.00 90.06 181 LEU L CA 1
ATOM 6033 C C . LEU B 2 184 ? -4.397 -64.719 35.288 1.00 90.62 181 LEU L C 1
ATOM 6034 O O . LEU B 2 184 ? -3.241 -65.139 35.252 1.00 88.34 181 LEU L O 1
ATOM 6050 N N . SER B 2 185 ? -5.188 -64.902 36.333 1.00 98.11 182 SER L N 1
ATOM 6051 C CA . SER B 2 185 ? -4.753 -65.762 37.423 1.00 103.25 182 SER L CA 1
ATOM 6052 C C . SER B 2 185 ? -4.768 -67.220 36.972 1.00 103.70 182 SER L C 1
ATOM 6053 O O . SER B 2 185 ? -5.575 -67.618 36.129 1.00 102.08 182 SER L O 1
ATOM 6061 N N . LYS B 2 186 ? -3.856 -68.020 37.540 1.00 104.00 183 LYS L N 1
ATOM 6062 C CA . LYS B 2 186 ? -3.845 -69.454 37.250 1.00 102.40 183 LYS L CA 1
ATOM 6063 C C . LYS B 2 186 ? -5.244 -70.039 37.409 1.00 104.42 183 LYS L C 1
ATOM 6064 O O . LYS B 2 186 ? -5.690 -70.834 36.578 1.00 107.55 183 LYS L O 1
ATOM 6068 N N . ALA B 2 187 ? -5.950 -69.657 38.475 1.00 105.29 184 ALA L N 1
ATOM 6069 C CA . ALA B 2 187 ? -7.322 -70.120 38.666 1.00 107.37 184 ALA L CA 1
ATOM 6070 C C . ALA B 2 187 ? -8.196 -69.784 37.461 1.00 108.85 184 ALA L C 1
ATOM 6071 O O . ALA B 2 187 ? -8.804 -70.673 36.848 1.00 106.86 184 ALA L O 1
ATOM 6078 N N . ASP B 2 188 ? -8.257 -68.504 37.092 1.00 111.75 185 ASP L N 1
ATOM 6079 C CA . ASP B 2 188 ? -9.063 -68.098 35.944 1.00 113.92 185 ASP L CA 1
ATOM 6080 C C . ASP B 2 188 ? -8.669 -68.869 34.686 1.00 109.32 185 ASP L C 1
ATOM 6081 O O . ASP B 2 188 ? -9.532 -69.321 33.920 1.00 101.72 185 ASP L O 1
ATOM 6090 N N . TYR B 2 189 ? -7.363 -69.011 34.444 1.00 107.29 186 TYR L N 1
ATOM 6091 C CA . TYR B 2 189 ? -6.888 -69.719 33.260 1.00 103.12 186 TYR L CA 1
ATOM 6092 C C . TYR B 2 189 ? -7.456 -71.131 33.183 1.00 104.67 186 TYR L C 1
ATOM 6093 O O . TYR B 2 189 ? -7.713 -71.636 32.080 1.00 98.76 186 TYR L O 1
ATOM 6111 N N . GLU B 2 190 ? -7.621 -71.799 34.329 1.00 107.64 187 GLU L N 1
ATOM 6112 C CA . GLU B 2 190 ? -8.080 -73.182 34.319 1.00 106.33 187 GLU L CA 1
ATOM 6113 C C . GLU B 2 190 ? -9.580 -73.311 34.086 1.00 96.45 187 GLU L C 1
ATOM 6114 O O . GLU B 2 190 ? -10.028 -74.348 33.612 1.00 92.96 187 GLU L O 1
ATOM 6126 N N . LYS B 2 191 ? -10.358 -72.257 34.327 1.00 98.29 188 LYS L N 1
ATOM 6127 C CA . LYS B 2 191 ? -11.796 -72.376 34.135 1.00 89.53 188 LYS L CA 1
ATOM 6128 C C . LYS B 2 191 ? -12.178 -72.482 32.666 1.00 84.61 188 LYS L C 1
ATOM 6129 O O . LYS B 2 191 ? -13.247 -73.010 32.366 1.00 89.01 188 LYS L O 1
ATOM 6133 N N . HIS B 2 192 ? -11.314 -72.065 31.746 1.00 85.78 189 HIS L N 1
ATOM 6134 C CA . HIS B 2 192 ? -11.655 -72.014 30.329 1.00 84.47 189 HIS L CA 1
ATOM 6135 C C . HIS B 2 192 ? -10.674 -72.859 29.522 1.00 81.61 189 HIS L C 1
ATOM 6136 O O . HIS B 2 192 ? -9.585 -73.206 29.990 1.00 85.78 189 HIS L O 1
ATOM 6150 N N . LYS B 2 193 ? -11.076 -73.191 28.300 1.00 74.42 190 LYS L N 1
ATOM 6151 C CA . LYS B 2 193 ? -10.326 -74.120 27.464 1.00 74.31 190 LYS L CA 1
ATOM 6152 C C . LYS B 2 193 ? -9.708 -73.462 26.240 1.00 72.88 190 LYS L C 1
ATOM 6153 O O . LYS B 2 193 ? -8.542 -73.733 25.921 1.00 74.88 190 LYS L O 1
ATOM 6172 N N . VAL B 2 194 ? -10.454 -72.621 25.520 1.00 69.35 191 VAL L N 1
ATOM 6173 C CA . VAL B 2 194 ? -10.001 -72.091 24.236 1.00 66.31 191 VAL L CA 1
ATOM 6174 C C . VAL B 2 194 ? -9.598 -70.629 24.386 1.00 68.85 191 VAL L C 1
ATOM 6175 O O . VAL B 2 194 ? -10.411 -69.768 24.758 1.00 65.35 191 VAL L O 1
ATOM 6188 N N . TYR B 2 195 ? -8.334 -70.341 24.099 1.00 66.29 192 TYR L N 1
ATOM 6189 C CA . TYR B 2 195 ? -7.811 -68.996 24.125 1.00 62.01 192 TYR L CA 1
ATOM 6190 C C . TYR B 2 195 ? -7.460 -68.591 22.709 1.00 61.52 192 TYR L C 1
ATOM 6191 O O . TYR B 2 195 ? -6.822 -69.373 21.994 1.00 59.17 192 TYR L O 1
ATOM 6209 N N . ALA B 2 196 ? -7.908 -67.391 22.304 1.00 58.70 193 ALA L N 1
ATOM 6210 C CA . ALA B 2 196 ? -7.794 -66.954 20.919 1.00 57.36 193 ALA L CA 1
ATOM 6211 C C . ALA B 2 196 ? -7.622 -65.454 20.813 1.00 58.58 193 ALA L C 1
ATOM 6212 O O . ALA B 2 196 ? -8.293 -64.691 21.513 1.00 57.74 193 ALA L O 1
ATOM 6219 N N . CYS B 2 197 ? -6.762 -65.035 19.894 1.00 57.18 194 CYS L N 1
ATOM 6220 C CA . CYS B 2 197 ? -6.654 -63.625 19.537 1.00 57.66 194 CYS L CA 1
ATOM 6221 C C . CYS B 2 197 ? -7.026 -63.528 18.063 1.00 54.75 194 CYS L C 1
ATOM 6222 O O . CYS B 2 197 ? -6.620 -64.376 17.261 1.00 56.13 194 CYS L O 1
ATOM 6229 N N . GLU B 2 198 ? -7.852 -62.555 17.721 1.00 52.91 195 GLU L N 1
ATOM 6230 C CA . GLU B 2 198 ? -8.206 -62.282 16.339 1.00 50.67 195 GLU L CA 1
ATOM 6231 C C . GLU B 2 198 ? -7.581 -60.968 15.902 1.00 47.15 195 GLU L C 1
ATOM 6232 O O . GLU B 2 198 ? -7.700 -59.961 16.597 1.00 51.40 195 GLU L O 1
ATOM 6244 N N . VAL B 2 199 ? -6.907 -60.983 14.756 1.00 48.80 196 VAL L N 1
ATOM 6245 C CA . VAL B 2 199 ? -6.149 -59.854 14.254 1.00 48.29 196 VAL L CA 1
ATOM 6246 C C . VAL B 2 199 ? -6.847 -59.334 13.017 1.00 45.88 196 VAL L C 1
ATOM 6247 O O . VAL B 2 199 ? -7.171 -60.100 12.100 1.00 47.72 196 VAL L O 1
ATOM 6260 N N . THR B 2 200 ? -7.111 -58.028 13.020 1.00 47.79 197 THR L N 1
ATOM 6261 C CA . THR B 2 200 ? -7.612 -57.328 11.854 1.00 46.70 197 THR L CA 1
ATOM 6262 C C . THR B 2 200 ? -6.554 -56.343 11.407 1.00 44.07 197 THR L C 1
ATOM 6263 O O . THR B 2 200 ? -6.022 -55.576 12.221 1.00 45.43 197 THR L O 1
ATOM 6274 N N . HIS B 2 201 ? -6.274 -56.332 10.108 1.00 44.26 198 HIS L N 1
ATOM 6275 C CA . HIS B 2 201 ? -5.219 -55.481 9.589 1.00 45.48 198 HIS L CA 1
ATOM 6276 C C . HIS B 2 201 ? -5.414 -55.273 8.105 1.00 45.53 198 HIS L C 1
ATOM 6277 O O . HIS B 2 201 ? -5.872 -56.157 7.391 1.00 44.48 198 HIS L O 1
ATOM 6291 N N . GLN B 2 202 ? -5.083 -54.067 7.658 1.00 46.72 199 GLN L N 1
ATOM 6292 C 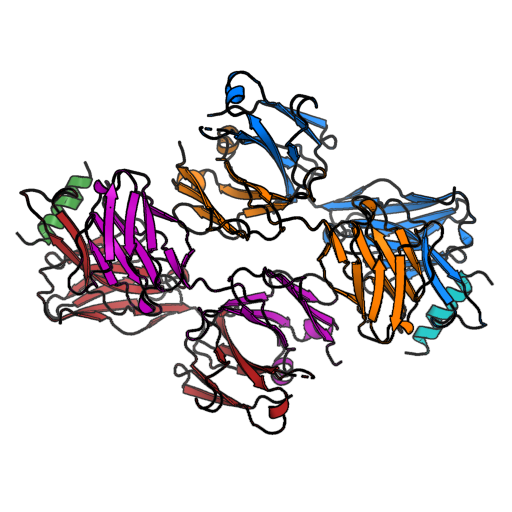CA . GLN B 2 202 ? -5.221 -53.693 6.242 1.00 45.71 199 GLN L CA 1
ATOM 6293 C C . GLN B 2 202 ? -4.601 -54.719 5.269 1.00 48.26 199 GLN L C 1
ATOM 6294 O O . GLN B 2 202 ? -5.077 -54.876 4.141 1.00 45.27 199 GLN L O 1
ATOM 6308 N N . GLY B 2 203 ? -3.520 -55.380 5.683 1.00 48.18 200 GLY L N 1
ATOM 6309 C CA . GLY B 2 203 ? -2.855 -56.315 4.815 1.00 48.81 200 GLY L CA 1
ATOM 6310 C C . GLY B 2 203 ? -3.456 -57.688 4.750 1.00 51.67 200 GLY L C 1
ATOM 6311 O O . GLY B 2 203 ? -3.065 -58.469 3.874 1.00 49.76 200 GLY L O 1
ATOM 6315 N N . LEU B 2 204 ? -4.389 -58.003 5.633 1.00 51.29 201 LEU L N 1
ATOM 6316 C CA . LEU B 2 204 ? -5.066 -59.290 5.632 1.00 52.40 201 LEU L CA 1
ATOM 6317 C C . LEU B 2 204 ? -6.359 -59.235 4.811 1.00 58.11 201 LEU L C 1
ATOM 6318 O O . LEU B 2 204 ? -7.156 -58.303 4.962 1.00 55.98 201 LEU L O 1
ATOM 6334 N N . SER B 2 205 ? -6.575 -60.256 3.965 1.00 56.01 202 SER L N 1
ATOM 6335 C CA . SER B 2 205 ? -7.806 -60.306 3.182 1.00 65.40 202 SER L CA 1
ATOM 6336 C C . SER B 2 205 ? -9.038 -60.559 4.051 1.00 62.55 202 SER L C 1
ATOM 6337 O O . SER B 2 205 ? -10.148 -60.166 3.676 1.00 64.94 202 SER L O 1
ATOM 6345 N N . SER B 2 206 ? -8.879 -61.223 5.183 1.00 58.65 203 SER L N 1
ATOM 6346 C CA . SER B 2 206 ? -9.888 -61.249 6.231 1.00 58.00 203 SER L CA 1
ATOM 6347 C C . SER B 2 206 ? -9.161 -61.398 7.557 1.00 56.95 203 SER L C 1
ATOM 6348 O O . SER B 2 206 ? -7.965 -61.700 7.574 1.00 58.38 203 SER L O 1
ATOM 6356 N N . PRO B 2 207 ? -9.826 -61.121 8.676 1.00 54.52 204 PRO L N 1
ATOM 6357 C CA . PRO B 2 207 ? -9.149 -61.195 9.971 1.00 48.67 204 PRO L CA 1
ATOM 6358 C C . PRO B 2 207 ? -8.602 -62.596 10.222 1.00 50.80 204 PRO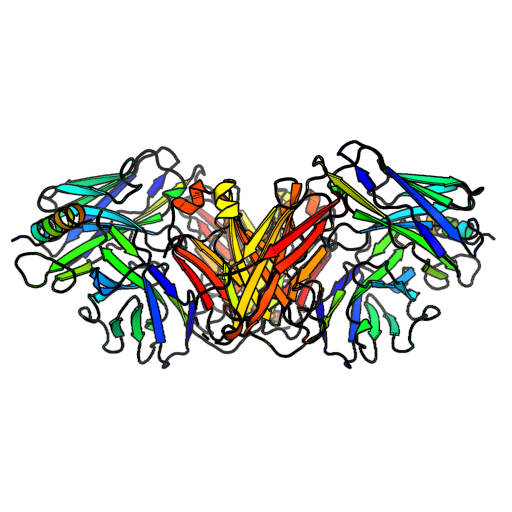 L C 1
ATOM 6359 O O . PRO B 2 207 ? -9.111 -63.577 9.708 1.00 51.66 204 PRO L O 1
ATOM 6370 N N . VAL B 2 208 ? -7.511 -62.666 10.979 1.00 55.05 205 VAL L N 1
ATOM 6371 C CA . VAL B 2 208 ? -6.840 -63.920 11.306 1.00 50.91 205 VAL L CA 1
ATOM 6372 C C . VAL B 2 208 ? -7.082 -64.207 12.781 1.00 51.59 205 VAL L C 1
ATOM 6373 O O . VAL B 2 208 ? -7.050 -63.312 13.625 1.00 48.33 205 VAL L O 1
ATOM 6386 N N . THR B 2 209 ? -7.388 -65.460 13.072 1.00 49.73 206 THR L N 1
ATOM 6387 C CA . THR B 2 209 ? -7.622 -65.918 14.441 1.00 53.85 206 THR L CA 1
ATOM 6388 C C . THR B 2 209 ? -6.623 -67.050 14.687 1.00 54.65 206 THR L C 1
ATOM 6389 O O . THR B 2 209 ? -6.600 -68.022 13.937 1.00 57.98 206 THR L O 1
ATOM 6400 N N . LYS B 2 210 ? -5.784 -66.896 15.700 1.00 62.35 207 LYS L N 1
ATOM 6401 C CA . LYS B 2 210 ? -4.918 -67.944 16.223 1.00 58.15 207 LYS L CA 1
ATOM 6402 C C . LYS B 2 210 ? -5.433 -68.303 17.610 1.00 59.50 207 LYS L C 1
ATOM 6403 O O . LYS B 2 210 ? -5.797 -67.422 18.393 1.00 59.87 207 LYS L O 1
ATOM 6422 N N . SER B 2 211 ? -5.487 -69.591 17.902 1.00 57.09 208 SER L N 1
ATOM 6423 C CA . SER B 2 211 ? -5.993 -70.035 19.188 1.00 61.50 208 SER L CA 1
ATOM 6424 C C . SER B 2 211 ? -5.281 -71.325 19.566 1.00 60.71 208 SER L C 1
ATOM 6425 O O . SER B 2 211 ? -4.638 -71.981 18.736 1.00 58.55 208 SER L O 1
ATOM 6433 N N . PHE B 2 212 ? -5.436 -71.688 20.840 1.00 59.44 209 PHE L N 1
ATOM 6434 C CA . PHE B 2 212 ? -5.022 -72.990 21.346 1.00 62.67 209 PHE L CA 1
ATOM 6435 C C . PHE B 2 212 ? -6.036 -73.442 22.385 1.00 62.27 209 PHE L C 1
ATOM 6436 O O . PHE B 2 212 ? -6.663 -72.613 23.064 1.00 58.95 209 PHE L O 1
ATOM 6453 N N . ASN B 2 213 ? -6.158 -74.758 22.531 1.00 64.53 210 ASN L N 1
ATOM 6454 C CA . ASN B 2 213 ? -6.881 -75.362 23.642 1.00 70.99 210 ASN L CA 1
ATOM 6455 C C . ASN B 2 213 ? -5.887 -75.563 24.774 1.00 73.01 210 ASN L C 1
ATOM 6456 O O . ASN B 2 213 ? -4.799 -76.104 24.548 1.00 77.92 210 ASN L O 1
ATOM 6467 N N . ARG B 2 214 ? -6.217 -75.060 25.961 1.00 72.57 211 ARG L N 1
ATOM 6468 C CA . ARG B 2 214 ? -5.419 -75.366 27.141 1.00 81.85 211 ARG L CA 1
ATOM 6469 C C . ARG B 2 214 ? -5.351 -76.878 27.319 1.00 87.28 211 ARG L C 1
ATOM 6470 O O . ARG B 2 214 ? -6.389 -77.543 27.412 1.00 87.63 211 ARG L O 1
ATOM 6491 N N . GLY B 2 215 ? -4.134 -77.431 27.338 1.00 92.59 212 GLY L N 1
ATOM 6492 C CA . GLY B 2 215 ? -3.939 -78.861 27.454 1.00 95.06 212 GLY L CA 1
ATOM 6493 C C . GLY B 2 215 ? -4.052 -79.649 26.170 1.00 99.52 212 GLY L C 1
ATOM 6494 O O . GLY B 2 215 ? -3.544 -80.783 26.106 1.00 102.23 212 GLY L O 1
ATOM 6498 N N . GLU B 2 216 ? -4.645 -79.072 25.128 1.00 100.18 213 GLU L N 1
ATOM 6499 C CA . GLU B 2 216 ? -4.845 -79.767 23.857 1.00 96.58 213 GLU L CA 1
ATOM 6500 C C . GLU B 2 216 ? -5.680 -81.009 24.065 1.00 92.08 213 GLU L C 1
ATOM 6501 O O . GLU B 2 216 ? -6.898 -80.912 24.239 1.00 90.78 213 GLU L O 1
ATOM 6513 N N . GLN C 1 1 ? -50.228 -72.155 11.624 1.00 118.70 1 GLN A N 1
ATOM 6514 C CA . GLN C 1 1 ? -49.067 -71.225 11.795 1.00 105.42 1 GLN A CA 1
ATOM 6515 C C . GLN C 1 1 ? -48.325 -71.685 13.036 1.00 86.77 1 GLN A C 1
ATOM 6516 O O . GLN C 1 1 ? -48.654 -71.225 14.126 1.00 84.95 1 GLN A O 1
ATOM 6532 N N . VAL C 1 2 ? -47.335 -72.567 12.884 1.00 79.87 2 VAL A N 1
ATOM 6533 C CA . VAL C 1 2 ? -46.532 -72.980 14.033 1.00 76.21 2 VAL A CA 1
ATOM 6534 C C . VAL C 1 2 ? -45.735 -71.785 14.526 1.00 70.64 2 VAL A C 1
ATOM 6535 O O . VAL C 1 2 ? -44.944 -71.204 13.777 1.00 65.89 2 VAL A O 1
ATOM 6548 N N . GLN C 1 3 ? -45.906 -71.439 15.800 1.00 71.31 3 GLN A N 1
ATOM 6549 C CA . GLN C 1 3 ? -45.369 -70.191 16.319 1.00 68.22 3 GLN A CA 1
ATOM 6550 C C . GLN C 1 3 ? -45.159 -70.275 17.821 1.00 61.89 3 GLN A C 1
ATOM 6551 O O . GLN C 1 3 ? -45.820 -71.036 18.522 1.00 63.04 3 GLN A O 1
ATOM 6565 N N . LEU C 1 4 ? -44.167 -69.532 18.287 1.00 58.19 4 LEU A N 1
ATOM 6566 C CA . LEU C 1 4 ? -43.927 -69.307 19.706 1.00 56.66 4 LEU A CA 1
ATOM 6567 C C . LEU C 1 4 ? -44.033 -67.807 19.948 1.00 54.40 4 LEU A C 1
ATOM 6568 O O . LEU C 1 4 ? -43.349 -67.025 19.277 1.00 51.16 4 LEU A O 1
ATOM 6584 N N . VAL C 1 5 ? -44.910 -67.408 20.871 1.00 50.69 5 VAL A N 1
ATOM 6585 C CA . VAL C 1 5 ? -45.153 -66.005 21.187 1.00 56.48 5 VAL A CA 1
ATOM 6586 C C . VAL C 1 5 ? -44.620 -65.708 22.578 1.00 52.81 5 VAL A C 1
ATOM 6587 O O . VAL C 1 5 ? -45.092 -66.278 23.567 1.00 49.22 5 VAL A O 1
ATOM 6600 N N . GLN C 1 6 ? -43.692 -64.755 22.656 1.00 53.46 6 GLN A N 1
ATOM 6601 C CA . GLN C 1 6 ? -43.053 -64.367 23.912 1.00 49.92 6 GLN A CA 1
ATOM 6602 C C . GLN C 1 6 ? -43.634 -63.045 24.427 1.00 50.71 6 GLN A C 1
ATOM 6603 O O . GLN C 1 6 ? -44.158 -62.238 23.666 1.00 50.96 6 GLN A O 1
ATOM 6617 N N . SER C 1 7 ? -43.570 -62.852 25.745 1.00 49.72 7 SER A N 1
ATOM 6618 C CA . SER C 1 7 ? -44.151 -61.702 26.415 1.00 49.65 7 SER A CA 1
ATOM 6619 C C . SER C 1 7 ? -43.302 -60.449 26.217 1.00 44.62 7 SER A C 1
ATOM 6620 O O . SER C 1 7 ? -42.145 -60.510 25.803 1.00 48.07 7 SER A O 1
ATOM 6628 N N . GLY C 1 8 ? -43.845 -59.303 26.626 1.00 47.53 8 GLY A N 1
ATOM 6629 C CA . GLY C 1 8 ? -43.212 -58.046 26.305 1.00 45.95 8 GLY A CA 1
ATOM 6630 C C . GLY C 1 8 ? -41.947 -57.788 27.096 1.00 52.51 8 GLY A C 1
ATOM 6631 O O . GLY C 1 8 ? -41.593 -58.458 28.071 1.00 53.16 8 GLY A O 1
ATOM 6635 N N . SER C 1 9 ? -41.232 -56.753 26.664 1.00 51.79 9 SER A N 1
ATOM 6636 C CA . SER C 1 9 ? -39.959 -56.419 27.301 1.00 53.31 9 SER A CA 1
ATOM 6637 C C . SER C 1 9 ? -40.178 -55.968 28.745 1.00 54.13 9 SER A C 1
ATOM 6638 O O . SER C 1 9 ? -41.246 -55.490 29.123 1.00 51.87 9 SER A O 1
ATOM 6646 N N . GLU C 1 10 ? -39.146 -56.149 29.561 1.00 57.35 10 GLU A N 1
ATOM 6647 C CA . GLU C 1 10 ? -39.240 -55.963 31.000 1.00 54.10 10 GLU A CA 1
ATOM 6648 C C . GLU C 1 10 ? -38.103 -55.068 31.459 1.00 55.28 10 GLU A C 1
ATOM 6649 O O . GLU C 1 10 ? -36.946 -55.228 31.051 1.00 53.53 10 GLU A O 1
ATOM 6661 N N . LEU C 1 11 ? -38.462 -54.109 32.314 1.00 57.91 11 LEU A N 1
ATOM 6662 C CA . LEU C 1 11 ? -37.533 -53.173 32.922 1.00 59.28 11 LEU A CA 1
ATOM 6663 C C . LEU C 1 11 ? -37.533 -53.451 34.414 1.00 57.30 11 LEU A C 1
ATOM 6664 O O . LEU C 1 11 ? -38.586 -53.401 35.063 1.00 63.36 11 LEU A O 1
ATOM 6680 N N . LYS C 1 12 ? -36.368 -53.801 34.958 1.00 56.84 12 LYS A N 1
ATOM 6681 C CA . LYS C 1 12 ? -36.281 -54.199 36.360 1.00 62.32 12 LYS A CA 1
ATOM 6682 C C . LYS C 1 12 ? -35.039 -53.610 37.007 1.00 62.59 12 LYS A C 1
ATOM 6683 O O . LYS C 1 12 ? -34.020 -53.364 36.344 1.00 57.94 12 LYS A O 1
ATOM 6702 N N . LYS C 1 13 ? -35.121 -53.426 38.305 1.00 61.85 13 LYS A N 1
ATOM 6703 C CA . LYS C 1 13 ? -33.982 -52.996 39.105 1.00 65.05 13 LYS A CA 1
ATOM 6704 C C . LYS C 1 13 ? -33.226 -54.226 39.588 1.00 64.92 13 LYS A C 1
ATOM 6705 O O . LYS C 1 13 ? -33.768 -55.331 39.620 1.00 63.23 13 LYS A O 1
ATOM 6724 N N . PRO C 1 14 ? -31.952 -54.074 39.927 1.00 69.40 14 PRO A N 1
ATOM 6725 C CA . PRO C 1 14 ? -31.211 -55.203 40.498 1.00 68.47 14 PRO A CA 1
ATOM 6726 C C . PRO C 1 14 ? -31.910 -55.704 41.744 1.00 67.21 14 PRO A C 1
ATOM 6727 O O . PRO C 1 14 ? -32.362 -54.923 42.573 1.00 69.23 14 PRO A O 1
ATOM 6738 N N . GLY C 1 15 ? -32.003 -57.023 41.854 1.00 72.89 15 GLY A N 1
ATOM 6739 C CA . GLY C 1 15 ? -32.657 -57.659 42.982 1.00 73.43 15 GLY A CA 1
ATOM 6740 C C . GLY C 1 15 ? -34.097 -58.046 42.724 1.00 73.61 15 GLY A C 1
ATOM 6741 O O . GLY C 1 15 ? -34.651 -58.856 43.475 1.00 71.80 15 GLY A O 1
ATOM 6745 N N . ALA C 1 16 ? -34.707 -57.506 41.670 1.00 67.63 16 ALA A N 1
ATOM 6746 C CA . ALA C 1 16 ? -36.073 -57.862 41.342 1.00 67.31 16 ALA A CA 1
ATOM 6747 C C . ALA C 1 16 ? -36.122 -59.213 40.634 1.00 67.97 16 ALA A C 1
ATOM 6748 O O . ALA C 1 16 ? -35.098 -59.860 40.366 1.00 65.98 16 ALA A O 1
ATOM 6755 N N . SER C 1 17 ? -37.342 -59.652 40.338 1.00 70.92 17 SER A N 1
ATOM 6756 C CA . SER C 1 17 ? -37.591 -60.884 39.609 1.00 72.70 17 SER A CA 1
ATOM 6757 C C . SER C 1 17 ? -38.369 -60.571 38.348 1.00 62.79 17 SER A C 1
ATOM 6758 O O . SER C 1 17 ? -39.076 -59.561 38.244 1.00 58.93 17 SER A O 1
ATOM 6766 N N . VAL C 1 18 ? -38.265 -61.489 37.401 1.00 61.18 18 VAL A N 1
ATOM 6767 C CA . VAL C 1 18 ? -38.996 -61.390 36.155 1.00 63.04 18 VAL A CA 1
ATOM 6768 C C . VAL C 1 18 ? -39.540 -62.774 35.856 1.00 63.35 18 VAL A C 1
ATOM 6769 O O . VAL C 1 18 ? -38.941 -63.798 36.202 1.00 58.50 18 VAL A O 1
ATOM 6782 N N . ASN C 1 19 ? -40.676 -62.784 35.178 1.00 60.86 19 ASN A N 1
ATOM 6783 C CA . ASN C 1 19 ? -41.373 -64.034 34.840 1.00 58.30 19 ASN A CA 1
ATOM 6784 C C . ASN C 1 19 ? -41.836 -63.884 33.405 1.00 58.35 19 ASN A C 1
ATOM 6785 O O . ASN C 1 19 ? -42.897 -63.291 33.195 1.00 61.92 19 ASN A O 1
ATOM 6795 N N . ILE C 1 20 ? -41.058 -64.383 32.461 1.00 57.01 20 ILE A N 1
ATOM 6796 C CA . ILE C 1 20 ? -41.356 -64.205 31.016 1.00 56.88 20 ILE A CA 1
ATOM 6797 C C . ILE C 1 20 ? -41.996 -65.493 30.514 1.00 56.19 20 ILE A C 1
ATOM 6798 O O . ILE C 1 20 ? -41.595 -66.562 30.983 1.00 52.65 20 ILE A O 1
ATOM 6814 N N . SER C 1 21 ? -42.955 -65.397 29.607 1.00 52.08 21 SER A N 1
ATOM 6815 C CA . SER C 1 21 ? -43.714 -66.549 29.094 1.00 52.06 21 SER A CA 1
ATOM 6816 C C . SER C 1 21 ? -43.354 -66.795 27.641 1.00 53.70 21 SER A C 1
ATOM 6817 O O . SER C 1 21 ? -42.784 -65.894 27.014 1.00 54.17 21 SER A O 1
ATOM 6825 N N . CYS C 1 22 ? -43.702 -67.961 27.132 1.00 55.78 22 CYS A N 1
ATOM 6826 C CA . CYS C 1 22 ? -43.486 -68.334 25.727 1.00 52.02 22 CYS A CA 1
ATOM 6827 C C . CYS C 1 22 ? -44.594 -69.326 25.424 1.00 56.01 22 CYS A C 1
ATOM 6828 O O . CYS C 1 22 ? -44.522 -70.436 25.959 1.00 60.65 22 CYS A O 1
ATOM 6835 N N . LYS C 1 23 ? -45.608 -68.934 24.669 1.00 57.21 23 LYS A N 1
ATOM 6836 C CA . LYS C 1 23 ? -46.759 -69.822 24.411 1.00 63.63 23 LYS A CA 1
ATOM 6837 C C . LYS C 1 23 ? -46.727 -70.337 22.982 1.00 63.01 23 LYS A C 1
ATOM 6838 O O . LYS C 1 23 ? -46.504 -69.558 22.093 1.00 60.77 23 LYS A O 1
ATOM 6857 N N . ALA C 1 24 ? -47.040 -71.601 22.764 1.00 64.26 24 ALA A N 1
ATOM 6858 C CA . ALA C 1 24 ? -47.046 -72.187 21.413 1.00 66.90 24 ALA A CA 1
ATOM 6859 C C . ALA C 1 24 ? -48.418 -72.013 20.760 1.00 70.40 24 ALA A C 1
ATOM 6860 O O . ALA C 1 24 ? -49.404 -71.894 21.504 1.00 71.28 24 ALA A O 1
ATOM 6867 N N . SER C 1 25 ? -48.483 -71.987 19.433 1.00 69.99 25 SER A N 1
ATOM 6868 C CA . SER C 1 25 ? -49.745 -71.923 18.656 1.00 72.58 25 SER A CA 1
ATOM 6869 C C . SER C 1 25 ? -49.508 -72.710 17.372 1.00 72.31 25 SER A C 1
ATOM 6870 O O . SER C 1 25 ? -48.450 -72.524 16.775 1.00 69.32 25 SER A O 1
ATOM 6878 N N . GLY C 1 26 ? -50.428 -73.567 16.967 1.00 68.60 26 GLY A N 1
ATOM 6879 C CA . GLY C 1 26 ? -50.302 -74.275 15.687 1.00 73.06 26 GLY A CA 1
ATOM 6880 C C . GLY C 1 26 ? -49.635 -75.619 15.825 1.00 66.79 26 GLY A C 1
ATOM 6881 O O . GLY C 1 26 ? -49.390 -76.233 14.785 1.00 72.75 26 GLY A O 1
ATOM 6885 N N . TYR C 1 27 ? -49.350 -76.072 17.041 1.00 64.55 27 TYR A N 1
ATOM 6886 C CA . TYR C 1 27 ? -48.781 -77.425 17.254 1.00 67.56 27 TYR A CA 1
ATOM 6887 C C . TYR C 1 27 ? -49.016 -77.925 18.675 1.00 70.13 27 TYR A C 1
ATOM 6888 O O . TYR C 1 27 ? -49.362 -77.121 19.560 1.00 72.91 27 TYR A O 1
ATOM 6906 N N . ASN C 1 28 ? -48.827 -79.226 18.888 1.00 66.17 28 ASN A N 1
ATOM 6907 C CA . ASN C 1 28 ? -48.989 -79.839 20.229 1.00 69.09 28 ASN A CA 1
ATOM 6908 C C . ASN C 1 28 ? -47.783 -79.424 21.065 1.00 65.08 28 ASN A C 1
ATOM 6909 O O . ASN C 1 28 ? -46.673 -79.876 20.761 1.00 65.67 28 ASN A O 1
ATOM 6920 N N . PHE C 1 29 ? -47.992 -78.600 22.075 1.00 66.16 29 PHE A N 1
ATOM 6921 C CA . PHE C 1 29 ? -46.927 -78.046 22.935 1.00 61.81 29 PHE A CA 1
ATOM 6922 C C . PHE C 1 29 ? -46.098 -79.140 23.597 1.00 61.98 29 PHE A C 1
ATOM 6923 O O . PHE C 1 29 ? -44.891 -78.910 23.784 1.00 62.22 29 PHE A O 1
ATOM 6940 N N . THR C 1 30 ? -46.704 -80.273 23.938 1.00 63.77 30 THR A N 1
ATOM 6941 C CA . THR C 1 30 ? -46.030 -81.362 24.693 1.00 62.46 30 THR A CA 1
ATOM 6942 C C . THR C 1 30 ? -45.289 -82.308 23.756 1.00 60.94 30 THR A C 1
ATOM 6943 O O . THR C 1 30 ? -44.709 -83.255 24.268 1.00 59.72 30 THR A O 1
ATOM 6954 N N . SER C 1 31 ? -45.300 -82.050 22.455 1.00 62.84 31 SER A N 1
ATOM 6955 C CA . SER C 1 31 ? -44.650 -82.922 21.447 1.00 59.73 31 SER A CA 1
ATOM 6956 C C . SER C 1 31 ? -43.185 -82.548 21.244 1.00 62.32 31 SER A C 1
ATOM 6957 O O . SER C 1 31 ? -42.484 -83.326 20.581 1.00 65.48 31 SER A O 1
ATOM 6965 N N . HIS C 1 32 ? -42.745 -81.401 21.754 1.00 57.78 32 HIS A N 1
ATOM 6966 C CA . HIS C 1 32 ? -41.353 -80.926 21.567 1.00 57.30 32 HIS A CA 1
ATOM 6967 C C . HIS C 1 32 ? -40.836 -80.205 22.802 1.00 57.25 32 HIS A C 1
ATOM 6968 O O . HIS C 1 32 ? -41.615 -79.474 23.421 1.00 57.49 32 HIS A O 1
ATOM 6982 N N . ALA C 1 33 ? -39.569 -80.398 23.139 1.00 52.93 33 ALA A N 1
ATOM 6983 C CA . ALA C 1 33 ? -38.920 -79.665 24.237 1.00 51.12 33 ALA A CA 1
ATOM 6984 C C . ALA C 1 33 ? -38.776 -78.203 23.838 1.00 51.56 33 ALA A C 1
ATOM 6985 O O . ALA C 1 33 ? -38.893 -77.910 22.641 1.00 49.70 33 ALA A O 1
ATOM 6992 N N . LEU C 1 34 ? -38.508 -77.332 24.797 1.00 52.33 34 LEU A N 1
ATOM 6993 C CA . LEU C 1 34 ? -38.237 -75.912 24.508 1.00 51.22 34 LEU A CA 1
ATOM 6994 C C . LEU C 1 34 ? -36.893 -75.542 25.114 1.00 48.55 34 LEU A C 1
ATOM 6995 O O . LEU C 1 34 ? -36.680 -75.861 26.285 1.00 50.12 34 LEU A O 1
ATOM 7011 N N . ASN C 1 35 ? -36.031 -74.906 24.339 1.00 48.10 35 ASN A N 1
ATOM 7012 C CA . ASN C 1 35 ? -34.747 -74.382 24.834 1.00 43.52 35 ASN A CA 1
ATOM 7013 C C . ASN C 1 35 ? -34.941 -72.927 25.224 1.00 47.61 35 ASN A C 1
ATOM 7014 O O . ASN C 1 35 ? -35.799 -72.282 24.604 1.00 45.33 35 ASN A O 1
ATOM 7025 N N . TRP C 1 36 ? -34.209 -72.425 26.211 1.00 46.21 36 TRP A N 1
ATOM 7026 C CA . TRP C 1 36 ? -34.198 -70.987 26.546 1.00 42.28 36 TRP A CA 1
ATOM 7027 C C . TRP C 1 36 ? -32.804 -70.507 26.153 1.00 45.85 36 TRP A C 1
ATOM 7028 O O . TRP C 1 36 ? -31.842 -71.149 26.591 1.00 46.29 36 TRP A O 1
ATOM 7049 N N . VAL C 1 37 ? -32.692 -69.473 25.326 1.00 45.51 37 VAL A N 1
ATOM 7050 C CA . VAL C 1 37 ? -31.384 -68.999 24.804 1.00 45.13 37 VAL A CA 1
ATOM 7051 C C . VAL C 1 37 ? -31.321 -67.497 25.051 1.00 46.86 37 VAL A C 1
ATOM 7052 O O . VAL C 1 37 ? -32.263 -66.813 24.685 1.00 45.16 37 VAL A O 1
ATOM 7065 N N . ARG C 1 38 ? -30.248 -67.016 25.654 1.00 44.43 38 ARG A N 1
ATOM 7066 C CA . ARG C 1 38 ? -30.109 -65.596 26.027 1.00 46.79 38 ARG A CA 1
ATOM 7067 C C . ARG C 1 38 ? -29.127 -64.920 25.084 1.00 42.12 38 ARG A C 1
ATOM 7068 O O . ARG C 1 38 ? -28.165 -65.575 24.686 1.00 44.52 38 ARG A O 1
ATOM 7089 N N . GLN C 1 39 ? -29.358 -63.654 24.768 1.00 45.74 39 GLN A N 1
ATOM 7090 C CA . GLN C 1 39 ? -28.432 -62.871 23.925 1.00 41.29 39 GLN A CA 1
ATOM 7091 C C . GLN C 1 39 ? -28.231 -61.515 24.574 1.00 39.47 39 GLN A C 1
ATOM 7092 O O . GLN C 1 39 ? -29.119 -60.670 24.466 1.00 40.58 39 GLN A O 1
ATOM 7106 N N . ALA C 1 40 ? -27.097 -61.334 25.222 1.00 46.05 40 ALA A N 1
ATOM 7107 C CA . ALA C 1 40 ? -26.762 -60.071 25.890 1.00 45.51 40 ALA A CA 1
ATOM 7108 C C . ALA C 1 40 ? -26.463 -59.025 24.816 1.00 49.35 40 ALA A C 1
ATOM 7109 O O . ALA C 1 40 ? -26.112 -59.402 23.697 1.00 47.76 40 ALA A O 1
ATOM 7116 N N . PRO C 1 41 ? -26.560 -57.725 25.127 1.00 47.22 41 PRO A N 1
ATOM 7117 C CA . PRO C 1 41 ? -26.396 -56.691 24.103 1.00 47.64 41 PRO A CA 1
ATOM 7118 C C . PRO C 1 41 ? -25.064 -56.789 23.345 1.00 48.62 41 PRO A C 1
ATOM 7119 O O . PRO C 1 41 ? -24.041 -56.790 23.987 1.00 49.29 41 PRO A O 1
ATOM 7130 N N . GLY C 1 42 ? -25.105 -56.897 22.016 1.00 50.61 42 GLY A N 1
ATOM 7131 C CA . GLY C 1 42 ? -23.906 -56.976 21.167 1.00 41.74 42 GLY A CA 1
ATOM 7132 C C . GLY C 1 42 ? -23.157 -58.272 21.346 1.00 49.79 42 GLY A C 1
ATOM 7133 O O . GLY C 1 42 ? -22.008 -58.336 20.890 1.00 55.11 42 GLY A O 1
ATOM 7137 N N . GLN C 1 43 ? -23.776 -59.278 21.954 1.00 48.57 43 GLN A N 1
ATOM 7138 C CA . GLN C 1 43 ? -23.098 -60.557 22.266 1.00 52.21 43 GLN A CA 1
ATOM 7139 C C . GLN C 1 43 ? -23.740 -61.712 21.496 1.00 49.81 43 GLN A C 1
ATOM 7140 O O . GLN C 1 43 ? -24.772 -61.505 20.863 1.00 46.24 43 GLN A O 1
ATOM 7154 N N . GLY C 1 44 ? -23.143 -62.896 21.573 1.00 48.61 44 GLY A N 1
ATOM 7155 C CA . GLY C 1 44 ? -23.665 -64.083 20.888 1.00 44.38 44 GLY A CA 1
ATOM 7156 C C . GLY C 1 44 ? -24.753 -64.770 21.684 1.00 48.39 44 GLY A C 1
ATOM 7157 O O . GLY C 1 44 ? -25.331 -64.119 22.551 1.00 48.28 44 GLY A O 1
ATOM 7161 N N . LEU C 1 45 ? -25.016 -66.048 21.416 1.00 52.05 45 LEU A N 1
ATOM 7162 C CA . LEU C 1 45 ? -26.106 -66.806 22.076 1.00 47.81 45 LEU A CA 1
ATOM 7163 C C . LEU C 1 45 ? -25.568 -67.617 23.251 1.00 51.62 45 LEU A C 1
ATOM 7164 O O . LEU C 1 45 ? -24.495 -68.211 23.105 1.00 51.48 45 LEU A O 1
ATOM 7180 N N . ASP C 1 46 ? -26.306 -67.651 24.357 1.00 53.68 46 ASP A N 1
ATOM 7181 C CA . ASP C 1 46 ? -25.938 -68.425 25.560 1.00 57.00 46 ASP A CA 1
ATOM 7182 C C . ASP C 1 46 ? -27.124 -69.298 25.955 1.00 52.04 46 ASP A C 1
ATOM 7183 O O . ASP C 1 46 ? -28.177 -68.745 26.264 1.00 46.51 46 ASP A O 1
ATOM 7192 N N . TRP C 1 47 ? -26.947 -70.608 25.959 1.00 53.14 47 TRP A N 1
ATOM 7193 C CA . TRP C 1 47 ? -27.999 -71.579 26.319 1.00 50.09 47 TRP A CA 1
ATOM 7194 C C . TRP C 1 47 ? -28.239 -71.561 27.823 1.00 47.41 47 TRP A C 1
ATOM 7195 O O . TRP C 1 47 ? -27.268 -71.715 28.562 1.00 50.98 47 TRP A O 1
ATOM 7216 N N . LEU C 1 48 ? -29.473 -71.348 28.260 1.00 48.83 48 LEU A N 1
ATOM 7217 C CA . LEU C 1 48 ? -29.841 -71.350 29.695 1.00 51.62 48 LEU A CA 1
ATOM 7218 C C . LEU C 1 48 ? -30.196 -72.775 30.097 1.00 53.78 48 LEU A C 1
ATOM 7219 O O . LEU C 1 48 ? -30.090 -73.089 31.289 1.00 52.73 48 LEU A O 1
ATOM 7235 N N . GLY C 1 49 ? -30.622 -73.581 29.135 1.00 49.77 49 GLY A N 1
ATOM 7236 C CA . GLY C 1 49 ? -31.092 -74.938 29.421 1.00 51.60 49 GLY A CA 1
ATOM 7237 C C . GLY C 1 49 ? -32.339 -75.248 28.629 1.00 46.96 49 GLY A C 1
ATOM 7238 O O . GLY C 1 49 ? -32.673 -74.458 27.738 1.00 49.28 49 GLY A O 1
ATOM 7242 N N . TRP C 1 50 ? -32.996 -76.362 28.929 1.00 49.61 50 TRP A N 1
ATOM 7243 C CA . TRP C 1 50 ? -34.233 -76.774 28.231 1.00 53.85 50 TRP A CA 1
ATOM 7244 C C . TRP C 1 50 ? -35.256 -77.252 29.238 1.00 53.60 50 TRP A C 1
ATOM 7245 O O . TRP C 1 50 ? -34.875 -77.529 30.381 1.00 53.24 50 TRP A O 1
ATOM 7266 N N . ILE C 1 51 ? -36.509 -77.303 28.814 1.00 55.60 51 ILE A N 1
ATOM 7267 C CA . ILE C 1 51 ? -37.588 -77.847 29.674 1.00 55.98 51 ILE A CA 1
ATOM 7268 C C . ILE C 1 51 ? -38.293 -78.943 28.893 1.00 56.74 51 ILE A C 1
ATOM 7269 O O . ILE C 1 51 ? -38.584 -78.737 27.702 1.00 52.08 51 ILE A O 1
ATOM 7285 N N . ASN C 1 52 ? -38.495 -80.085 29.530 1.00 53.51 52 ASN A N 1
ATOM 7286 C CA . ASN C 1 52 ? -39.253 -81.197 28.926 1.00 58.41 52 ASN A CA 1
ATOM 7287 C C . ASN C 1 52 ? -40.730 -80.808 29.037 1.00 58.83 52 ASN A C 1
ATOM 7288 O O . ASN C 1 52 ? -41.192 -80.683 30.176 1.00 60.38 52 ASN A O 1
ATOM 7299 N N . THR C 1 53 A -41.429 -80.569 27.929 1.00 59.55 52 THR A N 1
ATOM 7300 C CA . THR C 1 53 A -42.842 -80.089 27.946 1.00 60.46 52 THR A CA 1
ATOM 7301 C C . THR C 1 53 A -43.774 -81.267 28.238 1.00 63.00 52 THR A C 1
ATOM 7302 O O . THR C 1 53 A -44.939 -81.013 28.560 1.00 68.27 52 THR A O 1
ATOM 7313 N N . ASN C 1 54 ? -43.278 -82.497 28.139 1.00 62.44 53 ASN A N 1
ATOM 7314 C CA . ASN C 1 54 ? -44.073 -83.721 28.402 1.00 63.77 53 ASN A CA 1
ATOM 7315 C C . ASN C 1 54 ? -44.090 -84.010 29.900 1.00 65.09 53 ASN A C 1
ATOM 7316 O O . ASN C 1 54 ? -45.168 -84.376 30.385 1.00 67.99 53 ASN A O 1
ATOM 7327 N N . THR C 1 55 ? -42.979 -83.814 30.609 1.00 63.72 54 THR A N 1
ATOM 7328 C CA . THR C 1 55 ? -42.858 -84.175 32.046 1.00 62.36 54 THR A CA 1
ATOM 7329 C C . THR C 1 55 ? -42.740 -82.957 32.962 1.00 62.63 54 THR A C 1
ATOM 7330 O O . THR C 1 55 ? -42.989 -83.117 34.160 1.00 66.99 54 THR A O 1
ATOM 7341 N N . GLY C 1 56 ? -42.352 -81.794 32.446 1.00 59.66 55 GLY A N 1
ATOM 7342 C CA . GLY C 1 56 ? -42.147 -80.585 33.262 1.00 65.41 55 GLY A CA 1
ATOM 7343 C C . GLY C 1 56 ? -40.765 -80.534 33.875 1.00 64.82 55 GLY A C 1
ATOM 7344 O O . GLY C 1 56 ? -40.475 -79.539 34.546 1.00 66.28 55 GLY A O 1
ATOM 7348 N N . ASN C 1 57 ? -39.934 -81.547 33.628 1.00 62.92 56 ASN A N 1
ATOM 7349 C CA . ASN C 1 57 ? -38.569 -81.630 34.199 1.00 61.49 56 ASN A CA 1
ATOM 7350 C C . ASN C 1 57 ? -37.670 -80.602 33.523 1.00 62.95 56 ASN A C 1
ATOM 7351 O O . ASN C 1 57 ? -37.504 -80.700 32.304 1.00 58.37 56 ASN A O 1
ATOM 7362 N N . PRO C 1 58 ? -37.053 -79.653 34.249 1.00 62.59 57 PRO A N 1
ATOM 7363 C CA . PRO C 1 58 ? -36.142 -78.707 33.643 1.00 57.51 57 PRO A CA 1
ATOM 7364 C C . PRO C 1 58 ? -34.674 -79.131 33.728 1.00 60.23 57 PRO A C 1
ATOM 7365 O O . PRO C 1 58 ? -34.309 -79.678 34.738 1.00 61.64 57 PRO A O 1
ATOM 7376 N N . THR C 1 59 ? -33.889 -78.892 32.681 1.00 57.37 58 THR A N 1
ATOM 7377 C CA . THR C 1 59 ? -32.434 -79.154 32.661 1.00 56.50 58 THR A CA 1
ATOM 7378 C C . THR C 1 59 ? -31.733 -77.814 32.493 1.00 55.00 58 THR A C 1
ATOM 7379 O O . THR C 1 59 ? -31.896 -77.213 31.425 1.00 54.77 58 THR A O 1
ATOM 7390 N N . TYR C 1 60 ? -30.990 -77.363 33.491 1.00 56.69 59 TYR A N 1
ATOM 7391 C CA . TYR C 1 60 ? -30.332 -76.040 33.462 1.00 59.92 59 TYR A CA 1
ATOM 7392 C C . TYR C 1 60 ? -28.878 -76.180 33.038 1.00 60.04 59 TYR A C 1
ATOM 7393 O O . TYR C 1 60 ? -28.232 -77.166 33.416 1.00 60.74 59 TYR A O 1
ATOM 7411 N N . ALA C 1 61 ? -28.376 -75.229 32.267 1.00 63.33 60 ALA A N 1
ATOM 7412 C CA . ALA C 1 61 ? -26.962 -75.195 31.855 1.00 62.02 60 ALA A CA 1
ATOM 7413 C C . ALA C 1 61 ? -26.115 -74.813 33.065 1.00 63.50 60 ALA A C 1
ATOM 7414 O O . ALA C 1 61 ? -26.660 -74.189 33.988 1.00 65.04 60 ALA A O 1
ATOM 7421 N N . GLN C 1 62 ? -24.830 -75.144 33.048 1.00 70.61 61 GLN A N 1
ATOM 7422 C CA . GLN C 1 62 ? -23.891 -74.821 34.153 1.00 67.75 61 GLN A CA 1
ATOM 7423 C C . GLN C 1 62 ? -23.915 -73.316 34.407 1.00 74.56 61 GLN A C 1
ATOM 7424 O O . GLN C 1 62 ? -23.899 -72.565 33.423 1.00 72.33 61 GLN A O 1
ATOM 7428 N N . GLY C 1 63 ? -23.963 -72.891 35.668 1.00 71.94 62 GLY A N 1
ATOM 7429 C CA . GLY C 1 63 ? -23.967 -71.464 36.026 1.00 76.06 62 GLY A CA 1
ATOM 7430 C C . GLY C 1 63 ? -25.365 -70.880 36.124 1.00 80.63 62 GLY A C 1
ATOM 7431 O O . GLY C 1 63 ? -25.528 -69.953 36.928 1.00 80.83 62 GLY A O 1
ATOM 7435 N N . PHE C 1 64 ? -26.340 -71.392 35.367 1.00 78.39 63 PHE A N 1
ATOM 7436 C CA . PHE C 1 64 ? -27.749 -70.918 35.384 1.00 75.34 63 PHE A CA 1
ATOM 7437 C C . PHE C 1 64 ? -28.583 -71.823 36.285 1.00 75.83 63 PHE A C 1
ATOM 7438 O O . PHE C 1 64 ? -29.808 -71.843 36.117 1.00 77.82 63 PHE A O 1
ATOM 7455 N N . THR C 1 65 ? -27.965 -72.544 37.213 1.00 77.68 64 THR A N 1
ATOM 7456 C CA . THR C 1 65 ? -28.674 -73.541 38.061 1.00 82.65 64 THR A CA 1
ATOM 7457 C C . THR C 1 65 ? -29.262 -72.924 39.329 1.00 87.49 64 THR A C 1
ATOM 7458 O O . THR C 1 65 ? -30.010 -73.653 40.003 1.00 87.11 64 THR A O 1
ATOM 7462 N N . GLY C 1 66 ? -28.995 -71.650 39.630 1.00 84.32 65 GLY A N 1
ATOM 7463 C CA . GLY C 1 66 ? -29.403 -71.060 40.921 1.00 81.90 65 GLY A CA 1
ATOM 7464 C C . GLY C 1 66 ? -30.498 -70.011 40.874 1.00 81.81 65 GLY A C 1
ATOM 7465 O O . GLY C 1 66 ? -31.378 -70.086 41.746 1.00 84.45 65 GLY A O 1
ATOM 7469 N N . ARG C 1 67 ? -30.467 -69.058 39.940 1.00 73.14 66 ARG A N 1
ATOM 7470 C CA . ARG C 1 67 ? -31.433 -67.930 39.926 1.00 74.55 66 ARG A CA 1
ATOM 7471 C C . ARG C 1 67 ? -32.458 -68.108 38.811 1.00 70.86 66 ARG A C 1
ATOM 7472 O O . ARG C 1 67 ? -33.365 -67.267 38.729 1.00 71.08 66 ARG A O 1
ATOM 7493 N N . PHE C 1 68 ? -32.345 -69.157 38.014 1.00 69.31 67 PHE A N 1
ATOM 7494 C CA . PHE C 1 68 ? -33.228 -69.386 36.851 1.00 64.89 67 PHE A CA 1
ATOM 7495 C C . PHE C 1 68 ? -34.131 -70.579 37.121 1.00 59.45 67 PHE A C 1
ATOM 7496 O O . PHE C 1 68 ? -33.622 -71.631 37.528 1.00 62.18 67 PHE A O 1
ATOM 7513 N N . VAL C 1 69 ? -35.424 -70.425 36.858 1.00 57.51 68 VAL A N 1
ATOM 7514 C CA . VAL C 1 69 ? -36.411 -71.517 37.061 1.00 57.80 68 VAL A CA 1
ATOM 7515 C C . VAL C 1 69 ? -37.294 -71.639 35.830 1.00 56.43 68 VAL A C 1
ATOM 7516 O O . VAL C 1 69 ? -37.980 -70.662 35.517 1.00 54.48 68 VAL A O 1
ATOM 7529 N N . PHE C 1 70 ? -37.262 -72.778 35.156 1.00 52.14 69 PHE A N 1
ATOM 7530 C CA . PHE C 1 70 ? -38.176 -73.050 34.032 1.00 52.81 69 PHE A CA 1
ATOM 7531 C C . PHE C 1 70 ? -39.426 -73.677 34.633 1.00 56.69 69 PHE A C 1
ATOM 7532 O O . PHE C 1 70 ? -39.270 -74.498 35.548 1.00 60.34 69 PHE A O 1
ATOM 7549 N N . SER C 1 71 ? -40.613 -73.319 34.157 1.00 58.76 70 SER A N 1
ATOM 7550 C CA . SER C 1 71 ? -41.881 -73.924 34.624 1.00 60.36 70 SER A CA 1
ATOM 7551 C C . SER C 1 71 ? -42.810 -74.145 33.432 1.00 61.70 70 SER A C 1
ATOM 7552 O O . SER C 1 71 ? -42.423 -73.761 32.316 1.00 59.97 70 SER A O 1
ATOM 7560 N N . LEU C 1 72 ? -43.980 -74.734 33.655 1.00 60.01 71 LEU A N 1
ATOM 7561 C CA . LEU C 1 72 ? -44.912 -75.095 32.566 1.00 65.57 71 LEU A CA 1
ATOM 7562 C C . LEU C 1 72 ? -46.361 -74.860 32.955 1.00 69.65 71 LEU A C 1
ATOM 7563 O O . LEU C 1 72 ? -46.638 -74.801 34.163 1.00 70.56 71 LEU A O 1
ATOM 7579 N N . ASP C 1 73 ? -47.251 -74.757 31.975 1.00 67.15 72 ASP A N 1
ATOM 7580 C CA . ASP C 1 73 ? -48.714 -74.742 32.188 1.00 67.90 72 ASP A CA 1
ATOM 7581 C C . ASP C 1 73 ? -49.182 -75.452 30.928 1.00 70.84 72 ASP A C 1
ATOM 7582 O O . ASP C 1 73 ? -49.579 -74.766 29.977 1.00 72.11 72 ASP A O 1
ATOM 7591 N N . THR C 1 74 ? -49.037 -76.769 30.892 1.00 70.58 73 THR A N 1
ATOM 7592 C CA . THR C 1 74 ? -49.298 -77.577 29.677 1.00 67.43 73 THR A CA 1
ATOM 7593 C C . THR C 1 74 ? -50.729 -77.428 29.159 1.00 69.93 73 THR A C 1
ATOM 7594 O O . THR C 1 74 ? -50.909 -77.592 27.940 1.00 69.39 73 THR A O 1
ATOM 7605 N N . SER C 1 75 ? -51.703 -77.139 30.012 1.00 65.88 74 SER A N 1
ATOM 7606 C CA . SER C 1 75 ? -53.119 -77.035 29.588 1.00 69.35 74 SER A CA 1
ATOM 7607 C C . SER C 1 75 ? -53.258 -75.896 28.579 1.00 73.40 74 SER A C 1
ATOM 7608 O O . SER C 1 75 ? -54.086 -76.041 27.670 1.00 76.01 74 SER A O 1
ATOM 7616 N N . VAL C 1 76 ? -52.455 -74.837 28.716 1.00 72.02 75 VAL A N 1
ATOM 7617 C CA . VAL C 1 76 ? -52.523 -73.639 27.830 1.00 67.16 75 VAL A CA 1
ATOM 7618 C C . VAL C 1 76 ? -51.333 -73.625 26.873 1.00 67.95 75 VAL A C 1
ATOM 7619 O O . VAL C 1 76 ? -51.156 -72.625 26.176 1.00 69.04 75 VAL A O 1
ATOM 7632 N N . GLY C 1 77 ? -50.544 -74.695 26.832 1.00 69.22 76 GLY A N 1
ATOM 7633 C CA . GLY C 1 77 ? -49.393 -74.802 25.916 1.00 65.14 76 GLY A CA 1
ATOM 7634 C C . GLY C 1 77 ? -48.432 -73.646 26.080 1.00 66.32 76 GLY A C 1
ATOM 7635 O O . GLY C 1 77 ? -48.033 -73.082 25.058 1.00 67.56 76 GLY A O 1
ATOM 7639 N N . SER C 1 78 ? -48.083 -73.297 27.314 1.00 61.37 77 SER A N 1
ATOM 7640 C CA . SER C 1 78 ? -47.189 -72.156 27.605 1.00 63.14 77 SER A CA 1
ATOM 7641 C C . SER C 1 78 ? -46.042 -72.579 28.514 1.00 63.21 77 SER A C 1
ATOM 7642 O O . SER C 1 78 ? -46.263 -73.441 29.374 1.00 63.81 77 SER A O 1
ATOM 7650 N N . ALA C 1 79 ? -44.862 -71.999 28.325 1.00 60.11 78 ALA A N 1
ATOM 7651 C CA . ALA C 1 79 ? -43.678 -72.252 29.165 1.00 59.03 78 ALA A CA 1
ATOM 7652 C C . ALA C 1 79 ? -43.317 -70.924 29.809 1.00 58.09 78 ALA A C 1
ATOM 7653 O O . ALA C 1 79 ? -43.626 -69.886 29.211 1.00 54.42 78 ALA A O 1
ATOM 7660 N N . TYR C 1 80 ? -42.675 -70.951 30.960 1.00 52.37 79 TYR A N 1
ATOM 7661 C CA . TYR C 1 80 ? -42.311 -69.722 31.681 1.00 55.96 79 TYR A CA 1
ATOM 7662 C C . TYR C 1 80 ? -40.866 -69.811 32.153 1.00 56.03 79 TYR A C 1
ATOM 7663 O O . TYR C 1 80 ? -40.415 -70.927 32.450 1.00 57.11 79 TYR A O 1
ATOM 7681 N N . LEU C 1 81 ? -40.167 -68.686 32.187 1.00 54.26 80 LEU A N 1
ATOM 7682 C CA . LEU C 1 81 ? -38.795 -68.603 32.722 1.00 52.81 80 LEU A CA 1
ATOM 7683 C C . LEU C 1 81 ? -38.832 -67.508 33.773 1.00 57.88 80 LEU A C 1
ATOM 7684 O O . LEU C 1 81 ? -39.234 -66.389 33.424 1.00 54.47 80 LEU A O 1
ATOM 7700 N N . GLN C 1 82 ? -38.463 -67.817 35.007 1.00 59.52 81 GLN A N 1
ATOM 7701 C CA . GLN C 1 82 ? -38.408 -66.813 36.081 1.00 62.00 81 GLN A CA 1
ATOM 7702 C C . GLN C 1 82 ? -36.947 -66.603 36.444 1.00 62.41 81 GLN A C 1
ATOM 7703 O O . GLN C 1 82 ? -36.227 -67.603 36.554 1.00 57.53 81 GLN A O 1
ATOM 7717 N N . ILE C 1 83 ? -36.515 -65.354 36.576 1.00 62.65 82 ILE A N 1
ATOM 7718 C CA . ILE C 1 83 ? -35.134 -65.052 37.021 1.00 68.55 82 ILE A CA 1
ATOM 7719 C C . ILE C 1 83 ? -35.263 -64.300 38.335 1.00 72.33 82 ILE A C 1
ATOM 7720 O O . ILE C 1 83 ? -36.049 -63.356 38.385 1.00 68.68 82 ILE A O 1
ATOM 7736 N N . SER C 1 84 A -34.538 -64.719 39.360 1.00 74.30 82 SER A N 1
ATOM 7737 C CA . SER C 1 84 A -34.613 -64.107 40.703 1.00 80.95 82 SER A CA 1
ATOM 7738 C C . SER C 1 84 A -33.314 -63.361 40.986 1.00 82.72 82 SER A C 1
ATOM 7739 O O . SER C 1 84 A -32.329 -63.650 40.303 1.00 77.29 82 SER A O 1
ATOM 7747 N N . SER C 1 85 B -33.318 -62.449 41.955 1.00 84.73 82 SER A N 1
ATOM 7748 C CA . SER C 1 85 B -32.116 -61.672 42.331 1.00 81.19 82 SER A CA 1
ATOM 7749 C C . SER C 1 85 B -31.462 -61.173 41.046 1.00 76.61 82 SER A C 1
ATOM 7750 O O . SER C 1 85 B -30.298 -61.520 40.810 1.00 74.49 82 SER A O 1
ATOM 7758 N N . LEU C 1 86 C -32.199 -60.420 40.232 1.00 70.46 82 LEU A N 1
ATOM 7759 C CA . LEU C 1 86 C -31.704 -59.964 38.911 1.00 69.35 82 LEU A CA 1
ATOM 7760 C C . LEU C 1 86 C -30.401 -59.184 39.092 1.00 66.12 82 LEU A C 1
ATOM 7761 O O . LEU C 1 86 C -30.220 -58.560 40.119 1.00 63.66 82 LEU A O 1
ATOM 7777 N N . LYS C 1 87 ? -29.476 -59.307 38.160 1.00 64.63 83 LYS A N 1
ATOM 7778 C CA . LYS C 1 87 ? -28.231 -58.520 38.179 1.00 67.70 83 LYS A CA 1
ATOM 7779 C C . LYS C 1 87 ? -28.142 -57.845 36.814 1.00 59.65 83 LYS A C 1
ATOM 7780 O O . LYS C 1 87 ? -28.771 -58.345 35.885 1.00 60.03 83 LYS A O 1
ATOM 7799 N N . ALA C 1 88 ? -27.445 -56.727 36.708 1.00 58.88 84 ALA A N 1
ATOM 7800 C CA . ALA C 1 88 ? -27.259 -55.997 35.438 1.00 61.88 84 ALA A CA 1
ATOM 7801 C C . ALA C 1 88 ? -26.787 -56.964 34.359 1.00 59.21 84 ALA A C 1
ATOM 7802 O O . ALA C 1 88 ? -27.186 -56.781 33.204 1.00 60.41 84 ALA A O 1
ATOM 7809 N N . GLU C 1 89 ? -26.000 -57.970 34.730 1.00 58.84 85 GLU A N 1
ATOM 7810 C CA . GLU C 1 89 ? -25.439 -58.960 33.784 1.00 59.48 85 GLU A CA 1
ATOM 7811 C C . GLU C 1 89 ? -26.546 -59.815 33.173 1.00 57.03 85 GLU A C 1
ATOM 7812 O O . GLU C 1 89 ? -26.237 -60.552 32.228 1.00 57.91 85 GLU A O 1
ATOM 7824 N N . ASP C 1 90 ? -27.757 -59.763 33.716 1.00 55.79 86 ASP A N 1
ATOM 7825 C CA . ASP C 1 90 ? -28.915 -60.543 33.215 1.00 55.63 86 ASP A CA 1
ATOM 7826 C C . ASP C 1 90 ? -29.574 -59.797 32.061 1.00 51.44 86 ASP A C 1
ATOM 7827 O O . ASP C 1 90 ? -30.388 -60.405 31.366 1.00 47.08 86 ASP A O 1
ATOM 7836 N N . SER C 1 91 ? -29.250 -58.522 31.890 1.00 53.09 87 SER A N 1
ATOM 7837 C CA . SER C 1 91 ? -29.830 -57.700 30.806 1.00 49.18 87 SER A CA 1
ATOM 7838 C C . SER C 1 91 ? -29.553 -58.405 29.478 1.00 50.31 87 SER A C 1
ATOM 7839 O O . SER C 1 91 ? -28.376 -58.629 29.184 1.00 52.66 87 SER A O 1
ATOM 7847 N N . ALA C 1 92 ? -30.584 -58.762 28.725 1.00 47.05 88 ALA A N 1
ATOM 7848 C CA . ALA C 1 92 ? -30.431 -59.521 27.473 1.00 46.23 88 ALA A CA 1
ATOM 7849 C C . ALA C 1 92 ? -31.772 -59.783 26.809 1.00 43.04 88 ALA A C 1
ATOM 7850 O O . ALA C 1 92 ? -32.800 -59.575 27.460 1.00 47.16 88 ALA A O 1
ATOM 7857 N N . VAL C 1 93 ? -31.746 -60.232 25.565 1.00 42.35 89 VAL A N 1
ATOM 7858 C CA . VAL C 1 93 ? -32.973 -60.695 24.891 1.00 40.57 89 VAL A CA 1
ATOM 7859 C C . VAL C 1 93 ? -33.021 -62.172 25.229 1.00 41.26 89 VAL A C 1
ATOM 7860 O O . VAL C 1 93 ? -32.013 -62.844 25.008 1.00 36.70 89 VAL A O 1
ATOM 7873 N N . TYR C 1 94 ? -34.123 -62.630 25.788 1.00 46.18 90 TYR A N 1
ATOM 7874 C CA . TYR C 1 94 ? -34.311 -64.046 26.148 1.00 43.77 90 TYR A CA 1
ATOM 7875 C C . TYR C 1 94 ? -35.139 -64.625 25.024 1.00 42.62 90 TYR A C 1
ATOM 7876 O O . TYR C 1 94 ? -36.094 -63.981 24.679 1.00 40.61 90 TYR A O 1
ATOM 7894 N N . PHE C 1 95 ? -34.700 -65.705 24.416 1.00 41.32 91 PHE A N 1
ATOM 7895 C CA . PHE C 1 95 ? -35.422 -66.369 23.323 1.00 41.44 91 PHE A CA 1
ATOM 7896 C C . PHE C 1 95 ? -35.966 -67.719 23.752 1.00 47.12 91 PHE A C 1
ATOM 7897 O O . PHE C 1 95 ? -35.256 -68.440 24.470 1.00 42.71 91 PHE A O 1
ATOM 7914 N N . CYS C 1 96 ? -37.194 -68.032 23.374 1.00 47.56 92 CYS A N 1
ATOM 7915 C CA . CYS C 1 96 ? -37.791 -69.362 23.535 1.00 43.22 92 CYS A CA 1
ATOM 7916 C C . CYS C 1 96 ? -37.491 -70.041 22.208 1.00 47.31 92 CYS A C 1
ATOM 7917 O O . CYS C 1 96 ? -37.463 -69.314 21.212 1.00 48.38 92 CYS A O 1
ATOM 7924 N N . ALA C 1 97 ? -37.270 -71.342 22.148 1.00 44.18 93 ALA A N 1
ATOM 7925 C CA . ALA C 1 97 ? -37.074 -72.025 20.855 1.00 43.38 93 ALA A CA 1
ATOM 7926 C C . ALA C 1 97 ? -37.511 -73.478 20.962 1.00 47.54 93 ALA A C 1
ATOM 7927 O O . ALA C 1 97 ? -37.224 -74.097 21.983 1.00 50.04 93 ALA A O 1
ATOM 7934 N N . ARG C 1 98 ? -38.191 -73.979 19.945 1.00 49.31 94 ARG A N 1
ATOM 7935 C CA . ARG C 1 98 ? -38.663 -75.375 19.918 1.00 47.96 94 ARG A CA 1
ATOM 7936 C C . ARG C 1 98 ? -37.535 -76.301 19.495 1.00 48.67 94 ARG A C 1
ATOM 7937 O O . ARG C 1 98 ? -36.982 -76.077 18.428 1.00 48.55 94 ARG A O 1
ATOM 7958 N N . VAL C 1 99 ? -37.265 -77.327 20.291 1.00 50.43 95 VAL A N 1
ATOM 7959 C CA . VAL C 1 99 ? -36.197 -78.310 19.989 1.00 51.47 95 VAL A CA 1
ATOM 7960 C C . VAL C 1 99 ? -36.769 -79.425 19.126 1.00 56.44 95 VAL A C 1
ATOM 7961 O O . VAL C 1 99 ? -37.840 -79.937 19.474 1.00 55.24 95 VAL A O 1
ATOM 7974 N N . ARG C 1 100 ? -36.095 -79.767 18.035 1.00 58.92 96 ARG A N 1
ATOM 7975 C CA . ARG C 1 100 ? -36.459 -80.907 17.175 1.00 60.34 96 ARG A CA 1
ATOM 7976 C C . ARG C 1 100 ? -35.382 -81.947 17.435 1.00 63.69 96 ARG A C 1
ATOM 7977 O O . ARG C 1 100 ? -34.207 -81.576 17.355 1.00 59.66 96 ARG A O 1
ATOM 7998 N N . PHE C 1 101 ? -35.759 -83.168 17.789 1.00 66.00 97 PHE A N 1
ATOM 7999 C CA . PHE C 1 101 ? -34.804 -84.254 18.091 1.00 68.54 97 PHE A CA 1
ATOM 8000 C C . PHE C 1 101 ? -35.332 -85.522 17.432 1.00 78.91 97 PHE A C 1
ATOM 8001 O O . PHE C 1 101 ? -36.249 -86.129 17.990 1.00 73.61 97 PHE A O 1
ATOM 8018 N N . HIS C 1 102 ? -34.794 -85.898 16.278 1.00 84.85 98 HIS A N 1
ATOM 8019 C CA . HIS C 1 102 ? -35.280 -87.063 15.502 1.00 83.98 98 HIS A CA 1
ATOM 8020 C C . HIS C 1 102 ? -34.135 -87.653 14.686 1.00 85.29 98 HIS A C 1
ATOM 8021 O O . HIS C 1 102 ? -33.174 -86.920 14.405 1.00 82.63 98 HIS A O 1
ATOM 8035 N N . GLY C 1 103 ? -34.248 -88.919 14.299 1.00 88.76 99 GLY A N 1
ATOM 8036 C CA . GLY C 1 103 ? -33.216 -89.584 13.488 1.00 88.69 99 GLY A CA 1
ATOM 8037 C C . GLY C 1 103 ? -33.531 -91.034 13.193 1.00 91.70 99 GLY A C 1
ATOM 8038 O O . GLY C 1 103 ? -34.529 -91.280 12.494 1.00 88.97 99 GLY A O 1
ATOM 8042 N N . SER C 1 104 ? -32.678 -91.956 13.634 1.00 89.69 100 SER A N 1
ATOM 8043 C CA . SER C 1 104 ? -32.901 -93.413 13.468 1.00 94.32 100 SER A CA 1
ATOM 8044 C C . SER C 1 104 ? -32.021 -94.179 14.445 1.00 91.76 100 SER A C 1
ATOM 8045 O O . SER C 1 104 ? -30.841 -93.805 14.583 1.00 91.22 100 SER A O 1
ATOM 8053 N N . GLY C 1 105 A -32.572 -95.197 15.100 1.00 88.42 100 GLY A N 1
ATOM 8054 C CA . GLY C 1 105 A -31.791 -96.042 16.016 1.00 88.73 100 GLY A CA 1
ATOM 8055 C C . GLY C 1 105 A -32.397 -96.120 17.395 1.00 92.00 100 GLY A C 1
ATOM 8056 O O . GLY C 1 105 A -33.133 -95.198 17.767 1.00 87.78 100 GLY A O 1
ATOM 8060 N N . SER C 1 106 B -32.124 -97.200 18.119 1.00 100.13 100 SER A N 1
ATOM 8061 C CA . SER C 1 106 B -32.637 -97.413 19.490 1.00 96.27 100 SER A CA 1
ATOM 8062 C C . SER C 1 106 B -32.093 -96.306 20.387 1.00 105.66 100 SER A C 1
ATOM 8063 O O . SER C 1 106 B -32.892 -95.717 21.130 1.00 103.16 100 SER A O 1
ATOM 8071 N N . PHE C 1 107 C -30.794 -96.015 20.297 1.00 94.89 100 PHE A N 1
ATOM 8072 C CA . PHE C 1 107 C -30.140 -94.994 21.147 1.00 98.35 100 PHE A CA 1
ATOM 8073 C C . PHE C 1 107 C -29.865 -93.756 20.298 1.00 98.47 100 PHE A C 1
ATOM 8074 O O . PHE C 1 107 C -29.202 -93.891 19.262 1.00 96.42 100 PHE A O 1
ATOM 8078 N N . PRO C 1 108 D -30.383 -92.561 20.643 1.00 94.23 100 PRO A N 1
ATOM 8079 C CA . PRO C 1 108 D -30.024 -91.359 19.905 1.00 89.31 100 PRO A CA 1
ATOM 8080 C C . PRO C 1 108 D -28.544 -91.001 20.068 1.00 85.93 100 PRO A C 1
ATOM 8081 O O . PRO C 1 108 D -28.089 -90.992 21.187 1.00 86.61 100 PRO A O 1
ATOM 8092 N N . GLN C 1 109 E -27.834 -90.726 18.978 1.00 87.41 100 GLN A N 1
ATOM 8093 C CA . GLN C 1 109 E -26.426 -90.259 19.043 1.00 87.46 100 GLN A CA 1
ATOM 8094 C C . GLN C 1 109 E -26.171 -89.392 17.806 1.00 82.86 100 GLN A C 1
ATOM 8095 O O . GLN C 1 109 E -26.876 -89.566 16.803 1.00 83.16 100 GLN A O 1
ATOM 8109 N N . PRO C 1 110 F -25.179 -88.487 17.829 1.00 79.99 100 PRO A N 1
ATOM 8110 C CA . PRO C 1 110 F -24.971 -87.552 16.727 1.00 78.91 100 PRO A CA 1
ATOM 8111 C C . PRO C 1 110 F -24.833 -88.167 15.334 1.00 81.44 100 PRO A C 1
ATOM 8112 O O . PRO C 1 110 F -25.185 -87.499 14.389 1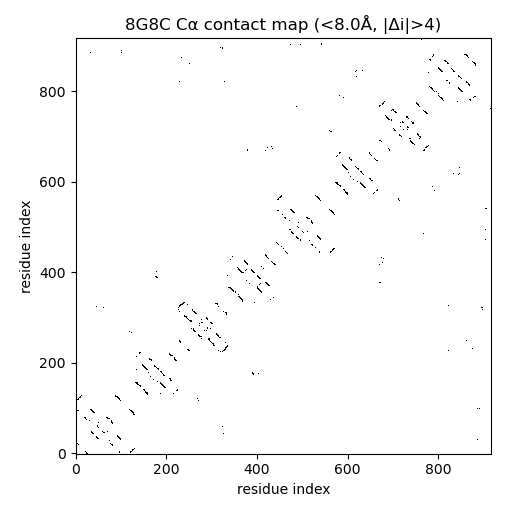.00 78.17 100 PRO A O 1
ATOM 8123 N N . ALA C 1 111 G -24.350 -89.400 15.232 1.00 87.18 100 ALA A N 1
ATOM 8124 C CA . ALA C 1 111 G -24.119 -90.069 13.934 1.00 88.25 100 ALA A CA 1
ATOM 8125 C C . ALA C 1 111 G -25.441 -90.295 13.215 1.00 89.18 100 ALA A C 1
ATOM 8126 O O . ALA C 1 111 G -25.420 -90.292 11.972 1.00 93.71 100 ALA A O 1
ATOM 8133 N N . ASP C 1 112 H -26.539 -90.475 13.947 1.00 87.97 100 ASP A N 1
ATOM 8134 C CA . ASP C 1 112 H -27.832 -90.839 13.312 1.00 88.93 100 ASP A CA 1
ATOM 8135 C C . ASP C 1 112 H -28.984 -89.918 13.717 1.00 89.32 100 ASP A C 1
ATOM 8136 O O . ASP C 1 112 H -30.039 -90.028 13.073 1.00 88.19 100 ASP A O 1
ATOM 8145 N N . PHE C 1 113 I -28.819 -89.059 14.722 1.00 83.05 100 PHE A N 1
ATOM 8146 C CA . PHE C 1 113 I -29.909 -88.171 15.201 1.00 83.97 100 PHE A CA 1
ATOM 8147 C C . PHE C 1 113 I -29.572 -86.709 14.927 1.00 80.58 100 PHE A C 1
ATOM 8148 O O . PHE C 1 113 I -28.382 -86.385 14.786 1.00 76.50 100 PHE A O 1
ATOM 8165 N N . TYR C 1 114 J -30.587 -85.854 14.847 1.00 79.54 100 TYR A N 1
ATOM 8166 C CA . TYR C 1 114 J -30.426 -84.405 14.594 1.00 73.66 100 TYR A CA 1
ATOM 8167 C C . TYR C 1 114 J -31.009 -83.640 15.774 1.00 70.44 100 TYR A C 1
ATOM 8168 O O . TYR C 1 114 J -32.084 -84.039 16.226 1.00 70.16 100 TYR A O 1
ATOM 8186 N N . TYR C 1 115 K -30.329 -82.614 16.271 1.00 65.02 100 TYR A N 1
ATOM 8187 C CA . TYR C 1 115 K -30.840 -81.728 17.339 1.00 60.41 100 TYR A CA 1
ATOM 8188 C C . TYR C 1 115 K -30.762 -80.327 16.743 1.00 60.68 100 TYR A C 1
ATOM 8189 O O . TYR C 1 115 K -29.652 -79.905 16.407 1.00 59.83 100 TYR A O 1
ATOM 8207 N N . TYR C 1 116 L -31.891 -79.660 16.532 1.00 58.31 100 TYR A N 1
ATOM 8208 C CA . TYR C 1 116 L -31.912 -78.280 16.012 1.00 57.32 100 TYR A CA 1
ATOM 8209 C C . TYR C 1 116 L -33.118 -77.558 16.584 1.00 56.68 100 TYR A C 1
ATOM 8210 O O . TYR C 1 116 L -34.016 -78.221 17.111 1.00 54.76 100 TYR A O 1
ATOM 8228 N N . MET C 1 117 M -33.125 -76.238 16.490 1.00 53.43 100 MET A N 1
ATOM 8229 C CA . MET C 1 117 M -34.251 -75.415 16.954 1.00 52.11 100 MET A CA 1
ATOM 8230 C C . MET C 1 117 M -34.854 -74.796 15.699 1.00 51.25 100 MET A C 1
ATOM 8231 O O . MET C 1 117 M -34.148 -74.031 15.038 1.00 56.41 100 MET A O 1
ATOM 8245 N N . ASP C 1 118 ? -36.069 -75.176 15.322 1.00 52.96 101 ASP A N 1
ATOM 8246 C CA . ASP C 1 118 ? -36.666 -74.735 14.034 1.00 55.38 101 ASP A CA 1
ATOM 8247 C C . ASP C 1 118 ? -37.582 -73.526 14.223 1.00 52.49 101 ASP A C 1
ATOM 8248 O O . ASP C 1 118 ? -37.626 -72.704 13.307 1.00 54.33 101 ASP A O 1
ATOM 8257 N N . VAL C 1 119 ? -38.281 -73.431 15.348 1.00 51.40 102 VAL A N 1
ATOM 8258 C CA . VAL C 1 119 ? -39.250 -72.328 15.593 1.00 51.43 102 VAL A CA 1
ATOM 8259 C C . VAL C 1 119 ? -38.764 -71.535 16.792 1.00 47.96 102 VAL A C 1
ATOM 8260 O O . VAL C 1 119 ? -38.526 -72.142 17.836 1.00 49.77 102 VAL A O 1
ATOM 8273 N N . TRP C 1 120 ? -38.643 -70.224 16.637 1.00 48.51 103 TRP A N 1
ATOM 8274 C CA . TRP C 1 120 ? -38.114 -69.343 17.699 1.00 49.29 103 TRP A CA 1
ATOM 8275 C C . TRP C 1 120 ? -39.093 -68.249 18.063 1.00 49.21 103 TRP A C 1
ATOM 8276 O O . TRP C 1 120 ? -39.703 -67.680 17.158 1.00 50.51 103 TRP A O 1
ATOM 8297 N N . GLY C 1 121 ? -39.205 -67.940 19.340 1.00 52.90 104 GLY A N 1
ATOM 8298 C CA . GLY C 1 121 ? -39.970 -66.765 19.754 1.00 51.78 104 GLY A CA 1
ATOM 8299 C C . GLY C 1 121 ? -39.226 -65.548 19.246 1.00 48.01 104 GLY A C 1
ATOM 8300 O O . GLY C 1 121 ? -38.078 -65.717 18.838 1.00 50.55 104 GLY A O 1
ATOM 8304 N N . LYS C 1 122 ? -39.829 -64.368 19.274 1.00 48.09 105 LYS A N 1
ATOM 8305 C CA . LYS C 1 122 ? -39.232 -63.124 18.736 1.00 53.23 105 LYS A CA 1
ATOM 8306 C C . LYS C 1 122 ? -38.216 -62.557 19.716 1.00 46.63 105 LYS A C 1
ATOM 8307 O O . LYS C 1 122 ? -37.492 -61.630 19.337 1.00 53.13 105 LYS A O 1
ATOM 8326 N N . GLY C 1 123 ? -38.194 -63.076 20.932 1.00 45.91 106 GLY A N 1
ATOM 8327 C CA . GLY C 1 123 ? -37.274 -62.607 21.971 1.00 47.65 106 GLY A CA 1
ATOM 8328 C C . GLY C 1 123 ? -37.942 -61.655 22.931 1.00 48.33 106 GLY A C 1
ATOM 8329 O O . GLY C 1 123 ? -38.698 -60.803 22.457 1.00 48.57 106 GLY A O 1
ATOM 8333 N N . THR C 1 124 ? -37.688 -61.790 24.227 1.00 50.43 107 THR A N 1
ATOM 8334 C CA . THR C 1 124 ? -38.205 -60.878 25.264 1.00 47.17 107 THR A CA 1
ATOM 8335 C C . THR C 1 124 ? -37.005 -60.114 25.786 1.00 49.33 107 THR A C 1
ATOM 8336 O O . THR C 1 124 ? -36.093 -60.754 26.319 1.00 46.03 107 THR A O 1
ATOM 8347 N N . THR C 1 125 ? -37.002 -58.799 25.632 1.00 49.84 108 THR A N 1
ATOM 8348 C CA . THR C 1 125 ? -35.888 -57.958 26.112 1.00 48.01 108 THR A CA 1
ATOM 8349 C C . THR C 1 125 ? -36.081 -57.812 27.609 1.00 49.49 108 THR A C 1
ATOM 8350 O O . THR C 1 125 ? -37.201 -57.613 27.994 1.00 51.13 108 THR A O 1
ATOM 8361 N N . VAL C 1 126 ? -35.047 -58.016 28.401 1.00 49.60 109 VAL A N 1
ATOM 8362 C CA . VAL C 1 126 ? -35.094 -57.795 29.865 1.00 49.42 109 VAL A CA 1
ATOM 8363 C C . VAL C 1 126 ? -33.948 -56.843 30.147 1.00 52.49 109 VAL A C 1
ATOM 8364 O O . VAL C 1 126 ? -32.816 -57.215 29.855 1.00 52.17 109 VAL A O 1
ATOM 8377 N N . THR C 1 127 ? -34.243 -55.650 30.635 1.00 53.08 110 THR A N 1
ATOM 8378 C CA . THR C 1 127 ? -33.221 -54.645 30.979 1.00 51.21 110 THR A CA 1
ATOM 8379 C C . THR C 1 127 ? -33.160 -54.562 32.496 1.00 51.85 110 THR A C 1
ATOM 8380 O O . THR C 1 127 ? -34.141 -54.157 33.057 1.00 56.24 110 THR A O 1
ATOM 8391 N N . VAL C 1 128 ? -32.050 -54.936 33.111 1.00 52.75 111 VAL A N 1
ATOM 8392 C CA . VAL C 1 128 ? -31.867 -54.825 34.581 1.00 56.11 111 VAL A CA 1
ATOM 8393 C C . VAL C 1 128 ? -30.930 -53.645 34.822 1.00 56.49 111 VAL A C 1
ATOM 8394 O O . VAL C 1 128 ? -29.774 -53.731 34.397 1.00 51.28 111 VAL A O 1
ATOM 8407 N N . SER C 1 129 ? -31.410 -52.587 35.470 1.00 58.56 112 SER A N 1
ATOM 8408 C CA . SER C 1 129 ? -30.615 -51.366 35.741 1.00 61.14 112 SER A CA 1
ATOM 8409 C C . SER C 1 129 ? -31.102 -50.668 37.005 1.00 63.92 112 SER A C 1
ATOM 8410 O O . SER C 1 129 ? -32.314 -50.670 37.241 1.00 63.24 112 SER A O 1
ATOM 8418 N N . SER C 1 130 ? -30.192 -50.043 37.736 1.00 67.29 113 SER A N 1
ATOM 8419 C CA . SER C 1 130 ? -30.507 -49.274 38.959 1.00 73.63 113 SER A CA 1
ATOM 8420 C C . SER C 1 130 ? -31.023 -47.901 38.555 1.00 71.08 113 SER A C 1
ATOM 8421 O O . SER C 1 130 ? -31.392 -47.138 39.457 1.00 67.21 113 SER A O 1
ATOM 8429 N N . ALA C 1 131 ? -31.037 -47.591 37.258 1.00 70.10 114 ALA A N 1
ATOM 8430 C CA . ALA C 1 131 ? -31.443 -46.261 36.760 1.00 68.44 114 ALA A CA 1
ATOM 8431 C C . ALA C 1 131 ? -32.955 -46.145 36.770 1.00 70.16 114 ALA A C 1
ATOM 8432 O O . ALA C 1 131 ? -33.631 -47.178 36.640 1.00 68.77 114 ALA A O 1
ATOM 8439 N N . SER C 1 132 ? -33.462 -44.927 36.867 1.00 66.09 115 SER A N 1
ATOM 8440 C CA . SER C 1 132 ? -34.915 -44.675 36.837 1.00 72.83 115 SER A CA 1
ATOM 8441 C C . SER C 1 132 ? -35.254 -43.974 35.524 1.00 68.12 115 SER A C 1
ATOM 8442 O O . SER C 1 132 ? -34.382 -43.270 35.001 1.00 65.24 115 SER A O 1
ATOM 8450 N N . THR C 1 133 ? -36.473 -44.139 35.025 1.00 70.42 116 THR A N 1
ATOM 8451 C CA . THR C 1 133 ? -36.894 -43.569 33.730 1.00 60.92 116 THR A CA 1
ATOM 8452 C C . THR C 1 133 ? -36.667 -42.068 33.737 1.00 55.57 116 THR A C 1
ATOM 8453 O O . THR C 1 133 ? -37.240 -41.402 34.601 1.00 60.88 116 THR A O 1
ATOM 8464 N N . LYS C 1 134 ? -35.860 -41.568 32.802 1.00 58.82 117 LYS A N 1
ATOM 8465 C CA . LYS C 1 134 ? -35.586 -40.126 32.656 1.00 58.45 117 LYS A CA 1
ATOM 8466 C C . LYS C 1 134 ? -35.637 -39.784 31.171 1.00 53.68 117 LYS A C 1
ATOM 8467 O O . LYS C 1 134 ? -35.153 -40.590 30.369 1.00 56.29 117 LYS A O 1
ATOM 8486 N N . GLY C 1 135 ? -36.200 -38.639 30.823 1.00 60.69 118 GLY A N 1
ATOM 8487 C CA . GLY C 1 135 ? -36.250 -38.177 29.432 1.00 55.57 118 GLY A CA 1
ATOM 8488 C C . GLY C 1 135 ? -34.960 -37.516 29.034 1.00 54.15 118 GLY A C 1
ATOM 8489 O O . GLY C 1 135 ? -34.232 -37.034 29.906 1.00 54.24 118 GLY A O 1
ATOM 8493 N N . PRO C 1 136 ? -34.673 -37.412 27.729 1.00 53.22 119 PRO A N 1
ATOM 8494 C CA . PRO C 1 136 ? -33.384 -36.917 27.305 1.00 50.11 119 PRO A CA 1
ATOM 8495 C C . PRO C 1 136 ? -33.171 -35.411 27.250 1.00 52.25 119 PRO A C 1
ATOM 8496 O O . PRO C 1 136 ? -34.126 -34.713 26.993 1.00 54.49 119 PRO A O 1
ATOM 8507 N N . SER C 1 137 ? -31.962 -34.948 27.520 1.00 49.71 120 SER A N 1
ATOM 8508 C CA . SER C 1 137 ? -31.597 -33.546 27.256 1.00 51.55 120 SER A CA 1
ATOM 8509 C C . SER C 1 137 ? -31.274 -33.564 25.759 1.00 48.89 120 SER A C 1
ATOM 8510 O O . SER C 1 137 ? -30.651 -34.540 25.338 1.00 51.32 120 SER A O 1
ATOM 8518 N N . VAL C 1 138 ? -31.712 -32.589 24.972 1.00 47.98 121 VAL A N 1
ATOM 8519 C CA . VAL C 1 138 ? -31.413 -32.530 23.514 1.00 48.40 121 VAL A CA 1
ATOM 8520 C C . VAL C 1 138 ? -30.593 -31.268 23.249 1.00 51.89 121 VAL A C 1
ATOM 8521 O O . VAL C 1 138 ? -31.094 -30.180 23.565 1.00 51.33 121 VAL A O 1
ATOM 8534 N N . PHE C 1 139 ? -29.380 -31.408 22.717 1.00 48.19 122 PHE A N 1
ATOM 8535 C CA . PHE C 1 139 ? -28.466 -30.275 22.457 1.00 48.93 122 PHE A CA 1
ATOM 8536 C C . PHE C 1 139 ? -28.119 -30.255 20.975 1.00 45.34 122 PHE A C 1
ATOM 8537 O O . PHE C 1 139 ? -27.917 -31.292 20.394 1.00 47.77 122 PHE A O 1
ATOM 8554 N N . PRO C 1 140 ? -28.035 -29.081 20.340 1.00 49.56 123 PRO A N 1
ATOM 8555 C CA . PRO C 1 140 ? -27.737 -29.035 18.940 1.00 44.74 123 PRO A CA 1
ATOM 8556 C C . PRO C 1 140 ? -26.261 -29.235 18.613 1.00 47.17 123 PRO A C 1
ATOM 8557 O O . PRO C 1 140 ? -25.455 -28.769 19.374 1.00 50.30 123 PRO A O 1
ATOM 8568 N N . LEU C 1 141 ? -25.957 -29.954 17.542 1.00 44.73 124 LEU A N 1
ATOM 8569 C CA . LEU C 1 141 ? -24.584 -30.074 17.019 1.00 46.71 124 LEU A CA 1
ATOM 8570 C C . LEU C 1 141 ? -24.601 -29.074 15.864 1.00 48.86 124 LEU A C 1
ATOM 8571 O O . LEU C 1 141 ? -25.014 -29.458 14.761 1.00 44.15 124 LEU A O 1
ATOM 8587 N N . ALA C 1 142 ? -24.288 -27.813 16.141 1.00 55.38 125 ALA A N 1
ATOM 8588 C CA . ALA C 1 142 ? -24.436 -26.717 15.159 1.00 56.89 125 ALA A CA 1
ATOM 8589 C C . ALA C 1 142 ? -23.406 -26.847 14.043 1.00 58.33 125 ALA A C 1
ATOM 8590 O O . ALA C 1 142 ? -22.243 -27.134 14.332 1.00 53.69 125 ALA A O 1
ATOM 8597 N N . PRO C 1 143 ? -23.800 -26.602 12.783 1.00 62.82 126 PRO A N 1
ATOM 8598 C CA . PRO C 1 143 ? -22.884 -26.732 11.669 1.00 72.48 126 PRO A CA 1
ATOM 8599 C C . PRO C 1 143 ? -21.776 -25.684 11.757 1.00 81.55 126 PRO A C 1
ATOM 8600 O O . PRO C 1 143 ? -22.086 -24.544 12.016 1.00 80.25 126 PRO A O 1
ATOM 8611 N N . SER C 1 144 ? -20.530 -26.088 11.552 1.00 87.42 127 SER A N 1
ATOM 8612 C CA . SER C 1 144 ? -19.358 -25.190 11.641 1.00 102.15 127 SER A CA 1
ATOM 8613 C C . SER C 1 144 ? -19.286 -24.318 10.385 1.00 109.05 127 SER A C 1
ATOM 8614 O O . SER C 1 144 ? -20.096 -24.552 9.476 1.00 106.07 127 SER A O 1
ATOM 8622 N N . SER C 1 145 ? -18.332 -23.392 10.301 1.00 115.91 128 SER A N 1
ATOM 8623 C CA . SER C 1 145 ? -18.092 -22.548 9.105 1.00 123.06 128 SER A CA 1
ATOM 8624 C C . SER C 1 145 ? -17.812 -23.416 7.875 1.00 122.04 128 SER A C 1
ATOM 8625 O O . SER C 1 145 ? -16.631 -23.554 7.529 1.00 114.17 128 SER A O 1
ATOM 8633 N N . GLY C 1 151 ? -18.732 -28.429 -0.224 1.00 59.83 132 GLY A N 1
ATOM 8634 C CA . GLY C 1 151 ? -19.905 -27.548 -0.233 1.00 60.98 132 GLY A CA 1
ATOM 8635 C C . GLY C 1 151 ? -21.013 -28.112 0.625 1.00 69.27 132 GLY A C 1
ATOM 8636 O O . GLY C 1 151 ? -22.169 -27.690 0.448 1.00 69.67 132 GLY A O 1
ATOM 8639 N N . THR C 1 152 ? -20.678 -29.037 1.522 1.00 65.76 133 THR A N 1
ATOM 8640 C CA . THR C 1 152 ? -21.685 -29.737 2.361 1.00 65.00 133 THR A CA 1
ATOM 8641 C C . THR C 1 152 ? -21.416 -29.467 3.832 1.00 59.00 133 THR A C 1
ATOM 8642 O O . THR C 1 152 ? -20.238 -29.393 4.217 1.00 62.04 133 THR A O 1
ATOM 8653 N N . ALA C 1 153 ? -22.474 -29.356 4.621 1.00 59.96 134 ALA A N 1
ATOM 8654 C CA . ALA C 1 153 ? -22.389 -29.083 6.068 1.00 57.51 134 ALA A CA 1
ATOM 8655 C C . ALA C 1 153 ? -23.058 -30.213 6.832 1.00 56.22 134 ALA A C 1
ATOM 8656 O O . ALA C 1 153 ? -24.113 -30.673 6.381 1.00 55.64 134 ALA A O 1
ATOM 8663 N N . ALA C 1 154 ? -22.478 -30.632 7.944 1.00 48.92 135 ALA A N 1
ATOM 8664 C CA . ALA C 1 154 ? -23.083 -31.652 8.814 1.00 46.75 135 ALA A CA 1
ATOM 8665 C C . ALA C 1 154 ? -23.659 -30.916 10.018 1.00 44.01 135 ALA A C 1
ATOM 8666 O O . ALA C 1 154 ? -23.037 -29.950 10.463 1.00 49.14 135 ALA A O 1
ATOM 8673 N N . LEU C 1 155 ? -24.826 -31.320 10.481 1.00 49.71 136 LEU A N 1
ATOM 8674 C CA . LEU C 1 155 ? -25.449 -30.732 11.685 1.00 48.72 136 LEU A CA 1
ATOM 8675 C C . LEU C 1 155 ? -26.182 -31.867 12.382 1.00 44.75 136 LEU A C 1
ATOM 8676 O O . LEU C 1 155 ? -26.396 -32.905 11.741 1.00 43.68 136 LEU A O 1
ATOM 8692 N N . GLY C 1 156 ? -26.561 -31.682 13.639 1.00 44.95 137 GLY A N 1
ATOM 8693 C CA . GLY C 1 156 ? -27.184 -32.789 14.361 1.00 44.33 137 GLY A CA 1
ATOM 8694 C C . GLY C 1 156 ? -27.796 -32.416 15.682 1.00 44.79 137 GLY A C 1
ATOM 8695 O O . GLY C 1 156 ? -27.890 -31.222 15.974 1.00 45.94 137 GLY A O 1
ATOM 8699 N N . CYS C 1 157 ? -28.218 -33.420 16.436 1.00 48.31 138 CYS A N 1
ATOM 8700 C CA . CYS C 1 157 ? -28.799 -33.253 17.775 1.00 46.05 138 CYS A CA 1
ATOM 8701 C C . CYS C 1 157 ? -28.147 -34.293 18.672 1.00 46.63 138 CYS A C 1
ATOM 8702 O O . CYS C 1 157 ? -28.046 -35.447 18.234 1.00 46.11 138 CYS A O 1
ATOM 8709 N N . LEU C 1 158 ? -27.673 -33.890 19.838 1.00 43.92 139 LEU A N 1
ATOM 8710 C CA . LEU C 1 158 ? -27.091 -34.798 20.841 1.00 44.41 139 LEU A CA 1
ATOM 8711 C C . LEU C 1 158 ? -28.202 -35.134 21.836 1.00 44.42 139 LEU A C 1
ATOM 8712 O O . LEU C 1 158 ? -28.592 -34.232 22.579 1.00 45.58 139 LEU A O 1
ATOM 8728 N N . VAL C 1 159 ? -28.730 -36.349 21.800 1.00 44.28 140 VAL A N 1
ATOM 8729 C CA . VAL C 1 159 ? -29.823 -36.802 22.698 1.00 46.47 140 VAL A CA 1
ATOM 8730 C C . VAL C 1 159 ? -29.113 -37.454 23.873 1.00 44.96 140 VAL A C 1
ATOM 8731 O O . VAL C 1 159 ? -28.679 -38.595 23.710 1.00 44.03 140 VAL A O 1
ATOM 8744 N N . LYS C 1 160 ? -29.007 -36.769 25.008 1.00 47.62 141 LYS A N 1
ATOM 8745 C CA . LYS C 1 160 ? -28.171 -37.234 26.136 1.00 49.10 141 LYS A CA 1
ATOM 8746 C C . LYS C 1 160 ? -28.903 -37.500 27.455 1.00 50.66 141 LYS A C 1
ATOM 8747 O O . LYS C 1 160 ? -29.882 -36.802 27.727 1.00 49.97 141 LYS A O 1
ATOM 8766 N N . ASP C 1 161 ? -28.444 -38.479 28.238 1.00 50.62 142 ASP A N 1
ATOM 8767 C CA . ASP C 1 161 ? -28.930 -38.756 29.616 1.00 46.25 142 ASP A CA 1
ATOM 8768 C C . ASP C 1 161 ? -30.406 -39.161 29.650 1.00 48.23 142 ASP A C 1
ATOM 8769 O O . ASP C 1 161 ? -31.159 -38.545 30.397 1.00 50.81 142 ASP A O 1
ATOM 8778 N N . TYR C 1 162 ? -30.799 -40.181 28.903 1.00 48.14 143 TYR A N 1
ATOM 8779 C CA . TYR C 1 162 ? -32.182 -40.705 28.946 1.00 52.86 143 TYR A CA 1
ATOM 8780 C C . TYR C 1 162 ? -32.142 -42.172 29.338 1.00 53.19 143 TYR A C 1
ATOM 8781 O O . TYR C 1 162 ? -31.098 -42.812 29.165 1.00 49.47 143 TYR A O 1
ATOM 8799 N N . PHE C 1 163 ? -33.239 -42.679 29.874 1.00 56.18 144 PHE A N 1
ATOM 8800 C CA . PHE C 1 163 ? -33.378 -44.091 30.277 1.00 56.85 144 PHE A CA 1
ATOM 8801 C C . PHE C 1 163 ? -34.870 -44.373 30.377 1.00 57.63 144 PHE A C 1
ATOM 8802 O O . PHE C 1 163 ? -35.599 -43.493 30.827 1.00 63.96 144 PHE A O 1
ATOM 8819 N N . PRO C 1 164 ? -35.360 -45.551 29.958 1.00 59.11 145 PRO A N 1
ATOM 8820 C CA . PRO C 1 164 ? -34.545 -46.547 29.276 1.00 60.00 145 PRO A CA 1
ATOM 8821 C C . PRO C 1 164 ? -34.603 -46.435 27.754 1.00 59.68 145 PRO A C 1
ATOM 8822 O O . PRO C 1 164 ? -35.293 -45.625 27.263 1.00 58.75 145 PRO A O 1
ATOM 8833 N N . GLU C 1 165 ? -33.943 -47.310 27.017 1.00 61.33 146 GLU A N 1
ATOM 8834 C CA . GLU C 1 165 ? -34.117 -47.289 25.550 1.00 65.94 146 GLU A CA 1
ATOM 8835 C C . GLU C 1 165 ? -35.615 -47.501 25.284 1.00 67.70 146 GLU A C 1
ATOM 8836 O O . GLU C 1 165 ? -36.283 -48.056 26.159 1.00 65.23 146 GLU A O 1
ATOM 8848 N N . PRO C 1 166 ? -36.168 -47.126 24.113 1.00 75.21 147 PRO A N 1
ATOM 8849 C CA . PRO C 1 166 ? -35.463 -46.320 23.127 1.00 71.96 147 PRO A CA 1
ATOM 8850 C C . PRO C 1 166 ? -35.914 -44.873 22.903 1.00 66.21 147 PRO A C 1
ATOM 8851 O O . PRO C 1 166 ? -36.924 -44.511 23.456 1.00 63.82 147 PRO A O 1
ATOM 8862 N N . VAL C 1 167 ? -35.146 -44.088 22.138 1.00 62.59 148 VAL A N 1
ATOM 8863 C CA . VAL C 1 167 ? -35.542 -42.715 21.722 1.00 60.77 148 VAL A CA 1
ATOM 8864 C C . VAL C 1 167 ? -35.709 -42.794 20.213 1.00 58.44 148 VAL A C 1
ATOM 8865 O O . VAL C 1 167 ? -34.928 -43.526 19.592 1.00 59.39 148 VAL A O 1
ATOM 8878 N N . THR C 1 168 ? -36.693 -42.113 19.647 1.00 59.62 149 THR A N 1
ATOM 8879 C CA . THR C 1 168 ? -36.864 -42.021 18.182 1.00 58.48 149 THR A CA 1
ATOM 8880 C C . THR C 1 168 ? -36.387 -40.629 17.806 1.00 54.05 149 THR A C 1
ATOM 8881 O O . THR C 1 168 ? -36.685 -39.704 18.570 1.00 56.30 149 THR A O 1
ATOM 8892 N N . VAL C 1 169 ? -35.656 -40.486 16.712 1.00 51.35 150 VAL A N 1
ATOM 8893 C CA . VAL C 1 169 ? -35.229 -39.149 16.227 1.00 52.59 150 VAL A CA 1
ATOM 8894 C C . VAL C 1 169 ? -35.630 -39.045 14.766 1.00 53.78 150 VAL A C 1
ATOM 8895 O O . VAL C 1 169 ? -35.371 -40.003 14.028 1.00 57.64 150 VAL A O 1
ATOM 8908 N N . SER C 1 170 ? -36.259 -37.948 14.377 1.00 55.80 151 SER A N 1
ATOM 8909 C CA . SER C 1 170 ? -36.611 -37.685 12.966 1.00 57.66 151 SER A CA 1
ATOM 8910 C C . SER C 1 170 ? -36.110 -36.286 12.654 1.00 56.07 151 SER A C 1
ATOM 8911 O O . SER C 1 170 ? -35.753 -35.580 13.599 1.00 59.07 151 SER A O 1
ATOM 8919 N N . TRP C 1 171 ? -36.084 -35.908 11.388 1.00 57.12 152 TRP A N 1
ATOM 8920 C CA . TRP C 1 171 ? -35.676 -34.544 10.983 1.00 57.28 152 TRP A CA 1
ATOM 8921 C C . TRP C 1 171 ? -36.822 -33.890 10.212 1.00 61.10 152 TRP A C 1
ATOM 8922 O O . TRP C 1 171 ? -37.411 -34.555 9.353 1.00 57.61 152 TRP A O 1
ATOM 8943 N N . ASN C 1 172 ? -37.129 -32.636 10.523 1.00 60.07 153 ASN A N 1
ATOM 8944 C CA . ASN C 1 172 ? -38.196 -31.889 9.820 1.00 64.95 153 ASN A CA 1
ATOM 8945 C C . ASN C 1 172 ? -39.448 -32.767 9.778 1.00 62.81 153 ASN A C 1
ATOM 8946 O O . ASN C 1 172 ? -40.003 -32.944 8.691 1.00 62.98 153 ASN A O 1
ATOM 8957 N N . SER C 1 173 ? -39.836 -33.344 10.910 1.00 63.47 154 SER A N 1
ATOM 8958 C CA . SER C 1 173 ? -41.066 -34.162 11.045 1.00 66.03 154 SER A CA 1
ATOM 8959 C C . SER C 1 173 ? -41.098 -35.283 10.006 1.00 66.67 154 SER A C 1
ATOM 8960 O O . SER C 1 173 ? -42.205 -35.706 9.646 1.00 70.41 154 SER A O 1
ATOM 8968 N N . GLY C 1 174 ? -39.948 -35.762 9.547 1.00 63.91 155 GLY A N 1
ATOM 8969 C CA . GLY C 1 174 ? -39.883 -36.911 8.626 1.00 66.32 155 GLY A CA 1
ATOM 8970 C C . GLY C 1 174 ? -39.573 -36.544 7.191 1.00 67.35 155 GLY A C 1
ATOM 8971 O O . GLY C 1 174 ? -39.199 -37.450 6.437 1.00 74.40 155 GLY A O 1
ATOM 8975 N N . ALA C 1 175 ? -39.710 -35.280 6.813 1.00 69.38 156 ALA A N 1
ATOM 8976 C CA . ALA C 1 175 ? -39.418 -34.806 5.443 1.00 69.01 156 ALA A CA 1
ATOM 8977 C C . ALA C 1 175 ? -37.947 -35.054 5.142 1.00 71.28 156 ALA A C 1
ATOM 8978 O O . ALA C 1 175 ? -37.654 -35.527 4.034 1.00 74.24 156 ALA A O 1
ATOM 8985 N N . LEU C 1 176 ? -37.065 -34.746 6.095 1.00 71.23 157 LEU A N 1
ATOM 8986 C CA . LEU C 1 176 ? -35.599 -34.891 5.904 1.00 66.67 157 LEU A CA 1
ATOM 8987 C C . LEU C 1 176 ? -35.201 -36.310 6.291 1.00 65.62 157 LEU A C 1
ATOM 8988 O O . LEU C 1 176 ? -35.223 -36.618 7.487 1.00 58.28 157 LEU A O 1
ATOM 9004 N N . THR C 1 177 ? -34.828 -37.121 5.314 1.00 67.47 158 THR A N 1
ATOM 9005 C CA . THR C 1 177 ? -34.510 -38.552 5.529 1.00 69.63 158 THR A CA 1
ATOM 9006 C C . THR C 1 177 ? -33.141 -38.910 4.953 1.00 66.10 158 THR A C 1
ATOM 9007 O O . THR C 1 177 ? -32.469 -39.758 5.557 1.00 64.39 158 THR A O 1
ATOM 9018 N N . SER C 1 178 ? -32.748 -38.325 3.827 1.00 66.41 159 SER A N 1
ATOM 9019 C CA . SER C 1 178 ? -31.485 -38.672 3.132 1.00 66.13 159 SER A CA 1
ATOM 9020 C C . SER C 1 178 ? -30.275 -38.131 3.893 1.00 59.12 159 SER A C 1
ATOM 9021 O O . SER C 1 178 ? -30.326 -36.974 4.329 1.00 58.15 159 SER A O 1
ATOM 9029 N N . GLY C 1 179 ? -29.233 -38.942 4.040 1.00 52.45 160 GLY A N 1
ATOM 9030 C CA . GLY C 1 179 ? -27.987 -38.524 4.705 1.00 53.05 160 GLY A CA 1
ATOM 9031 C C . GLY C 1 179 ? -28.115 -38.522 6.216 1.00 50.14 160 GLY A C 1
ATOM 9032 O O . GLY C 1 179 ? -27.149 -38.130 6.876 1.00 53.34 160 GLY A O 1
ATOM 9036 N N . VAL C 1 180 ? -29.247 -38.971 6.747 1.00 50.69 161 VAL A N 1
ATOM 9037 C CA . VAL C 1 180 ? -29.492 -38.994 8.213 1.00 48.38 161 VAL A CA 1
ATOM 9038 C C . VAL C 1 180 ? -28.804 -40.214 8.806 1.00 50.54 161 VAL A C 1
ATOM 9039 O O . VAL C 1 180 ? -29.047 -41.314 8.298 1.00 48.13 161 VAL A O 1
ATOM 9052 N N . HIS C 1 181 ? -27.970 -40.030 9.822 1.00 44.04 162 HIS A N 1
ATOM 9053 C CA . HIS C 1 181 ? -27.341 -41.144 10.563 1.00 42.95 162 HIS A CA 1
ATOM 9054 C C . HIS C 1 181 ? -27.689 -40.972 12.036 1.00 42.30 162 HIS A C 1
ATOM 9055 O O . HIS C 1 181 ? -27.228 -39.989 12.620 1.00 41.29 162 HIS A O 1
ATOM 9069 N N . THR C 1 182 ? -28.505 -41.856 12.585 1.00 41.95 163 THR A N 1
ATOM 9070 C CA . THR C 1 182 ? -28.818 -41.843 14.028 1.00 43.02 163 THR A CA 1
ATOM 9071 C C . THR C 1 182 ? -28.005 -42.980 14.621 1.00 42.94 163 THR A C 1
ATOM 9072 O O . THR C 1 182 ? -28.272 -44.129 14.271 1.00 44.34 163 THR A O 1
ATOM 9083 N N . PHE C 1 183 ? -27.037 -42.662 15.463 1.00 43.87 164 PHE A N 1
ATOM 9084 C CA . PHE C 1 183 ? -26.105 -43.653 16.030 1.00 42.06 164 PHE A CA 1
ATOM 9085 C C . PHE C 1 183 ? -26.781 -44.521 17.083 1.00 40.23 164 PHE A C 1
ATOM 9086 O O . PHE C 1 183 ? -27.682 -44.059 17.780 1.00 41.34 164 PHE A O 1
ATOM 9103 N N . PRO C 1 184 ? -26.369 -45.791 17.200 1.00 39.42 165 PRO A N 1
ATOM 9104 C CA . PRO C 1 184 ? -26.879 -46.648 18.250 1.00 38.16 165 PRO A CA 1
ATOM 9105 C C . PRO C 1 184 ? -26.609 -46.002 19.614 1.00 41.55 165 PRO A C 1
ATOM 9106 O O . PRO C 1 184 ? -25.580 -45.465 19.810 1.00 40.84 165 PRO A O 1
ATOM 9117 N N . ALA C 1 185 ? -27.537 -46.094 20.547 1.00 42.67 166 ALA A N 1
ATOM 9118 C CA . ALA C 1 185 ? -27.369 -45.512 21.890 1.00 42.01 166 ALA A CA 1
ATOM 9119 C C . ALA C 1 185 ? -26.172 -46.141 22.602 1.00 45.09 166 ALA A C 1
ATOM 9120 O O . ALA C 1 185 ? -25.961 -47.348 22.438 1.00 44.34 166 ALA A O 1
ATOM 9127 N N . VAL C 1 186 ? -25.426 -45.347 23.362 1.00 45.85 167 VAL A N 1
ATOM 9128 C CA . VAL C 1 186 ? -24.259 -45.825 24.152 1.00 45.58 167 VAL A CA 1
ATOM 9129 C C . VAL C 1 186 ? -24.588 -45.621 25.629 1.00 49.25 167 VAL A C 1
ATOM 9130 O O . VAL C 1 186 ? -25.025 -44.520 25.991 1.00 48.26 167 VAL A O 1
ATOM 9143 N N . LEU C 1 187 ? -24.413 -46.653 26.442 1.00 48.08 168 LEU A N 1
ATOM 9144 C CA . LEU C 1 187 ? -24.650 -46.557 27.899 1.00 52.02 168 LEU A CA 1
ATOM 9145 C C . LEU C 1 187 ? -23.468 -45.818 28.526 1.00 53.00 168 LEU A C 1
ATOM 9146 O O . LEU C 1 187 ? -22.331 -46.264 28.342 1.00 52.25 168 LEU A O 1
ATOM 9162 N N . GLN C 1 188 ? -23.725 -44.705 29.199 1.00 53.64 169 GLN A N 1
ATOM 9163 C CA . GLN C 1 188 ? -22.681 -43.911 29.868 1.00 51.79 169 GLN A CA 1
ATOM 9164 C C . GLN C 1 188 ? -22.431 -44.521 31.255 1.00 53.55 169 GLN A C 1
ATOM 9165 O O . GLN C 1 188 ? -23.226 -45.375 31.657 1.00 51.10 169 GLN A O 1
ATOM 9179 N N . SER C 1 189 ? -21.375 -44.112 31.953 1.00 57.76 170 SER A N 1
ATOM 9180 C CA . SER C 1 189 ? -21.010 -44.609 33.306 1.00 57.84 170 SER A CA 1
ATOM 9181 C C . SER C 1 189 ? -22.125 -44.284 34.302 1.00 56.25 170 SER A C 1
ATOM 9182 O O . SER C 1 189 ? -22.177 -44.946 35.351 1.00 54.85 170 SER A O 1
ATOM 9190 N N . SER C 1 190 ? -22.981 -43.322 33.987 1.00 59.11 171 SER A N 1
ATOM 9191 C CA . SER C 1 190 ? -24.123 -42.902 34.832 1.00 60.01 171 SER A CA 1
ATOM 9192 C C . SER C 1 190 ? -25.250 -43.930 34.802 1.00 54.87 171 SER A C 1
ATOM 9193 O O . SER C 1 190 ? -26.179 -43.785 35.603 1.00 53.24 171 SER A O 1
ATOM 9201 N N . GLY C 1 191 ? -25.204 -44.900 33.895 1.00 54.80 172 GLY A N 1
ATOM 9202 C CA . GLY C 1 191 ? -26.319 -45.843 33.699 1.00 56.72 172 GLY A CA 1
ATOM 9203 C C . GLY C 1 191 ? -27.357 -45.253 32.765 1.00 50.80 172 GLY A C 1
ATOM 9204 O O . GLY C 1 191 ? -28.341 -45.938 32.491 1.00 54.75 172 GLY A O 1
ATOM 9208 N N . LEU C 1 192 ? -27.154 -44.021 32.299 1.00 54.57 173 LEU A N 1
ATOM 9209 C CA . LEU C 1 192 ? -28.063 -43.373 31.319 1.00 50.95 173 LEU A CA 1
ATOM 9210 C C . LEU C 1 192 ? -27.485 -43.476 29.905 1.00 48.36 173 LEU A C 1
ATOM 9211 O O . LEU C 1 192 ? -26.258 -43.487 29.771 1.00 47.38 173 LEU A O 1
ATOM 9227 N N . TYR C 1 193 ? -28.342 -43.472 28.897 1.00 45.71 174 TYR A N 1
ATOM 9228 C CA . TYR C 1 193 ? -27.935 -43.630 27.485 1.00 45.86 174 TYR A CA 1
ATOM 9229 C C . TYR C 1 193 ? -27.705 -42.276 26.829 1.00 45.26 174 TYR A C 1
ATOM 9230 O O . TYR C 1 193 ? -28.285 -41.287 27.283 1.00 44.37 174 TYR A O 1
ATOM 9248 N N . SER C 1 194 ? -26.911 -42.246 25.771 1.00 43.10 175 SER A N 1
ATOM 9249 C CA . SER C 1 194 ? -26.666 -41.026 24.977 1.00 43.28 175 SER A CA 1
ATOM 9250 C C . SER C 1 194 ? -26.515 -41.429 23.515 1.00 43.88 175 SER A C 1
ATOM 9251 O O . SER C 1 194 ? -25.940 -42.491 23.266 1.00 40.73 175 SER A O 1
ATOM 9259 N N . LEU C 1 195 ? -27.030 -40.637 22.586 1.00 43.59 176 LEU A N 1
ATOM 9260 C CA . LEU C 1 195 ? -26.791 -40.889 21.148 1.00 43.66 176 LEU A CA 1
ATOM 9261 C C . LEU C 1 195 ? -26.835 -39.568 20.406 1.00 40.77 176 LEU A C 1
ATOM 9262 O O . LEU C 1 195 ? -27.335 -38.598 20.974 1.00 44.43 176 LEU A O 1
ATOM 9278 N N . SER C 1 196 ? -26.290 -39.540 19.204 1.00 42.88 177 SER A N 1
ATOM 9279 C CA . SER C 1 196 ? -26.347 -38.346 18.343 1.00 44.03 177 SER A CA 1
ATOM 9280 C C . SER C 1 196 ? -27.059 -38.728 17.061 1.00 44.38 177 SER A C 1
ATOM 9281 O O . SER C 1 196 ? -26.956 -39.897 16.664 1.00 39.70 177 SER A O 1
ATOM 9289 N N . SER C 1 197 ? -27.821 -37.812 16.491 1.00 45.72 178 SER A N 1
ATOM 9290 C CA . SER C 1 197 ? -28.441 -38.007 15.169 1.00 39.20 178 SER A CA 1
ATOM 9291 C C . SER C 1 197 ? -27.874 -36.878 14.327 1.00 38.21 178 SER A C 1
ATOM 9292 O O . SER C 1 197 ? -27.939 -35.738 14.779 1.00 39.88 178 SER A O 1
ATOM 9300 N N . VAL C 1 198 ? -27.287 -37.199 13.189 1.00 42.23 179 VAL A N 1
ATOM 9301 C CA . VAL C 1 198 ? -26.619 -36.184 12.344 1.00 40.74 179 VAL A CA 1
ATOM 9302 C C . VAL C 1 198 ? -27.175 -36.295 10.940 1.00 41.97 179 VAL A C 1
ATOM 9303 O O . VAL C 1 198 ? -27.702 -37.352 10.587 1.00 41.13 179 VAL A O 1
ATOM 9316 N N . VAL C 1 199 ? -27.036 -35.232 10.175 1.00 42.61 180 VAL A N 1
ATOM 9317 C CA . VAL C 1 199 ? -27.469 -35.232 8.764 1.00 45.72 180 VAL A CA 1
ATOM 9318 C C . VAL C 1 199 ? -26.566 -34.261 8.021 1.00 46.45 180 VAL A C 1
ATOM 9319 O O . VAL C 1 199 ? -26.094 -33.293 8.639 1.00 42.08 180 VAL A O 1
ATOM 9332 N N . THR C 1 200 ? -26.317 -34.534 6.753 1.00 42.97 181 THR A N 1
ATOM 9333 C CA . THR C 1 200 ? -25.498 -33.656 5.897 1.00 51.61 181 THR A CA 1
ATOM 9334 C C . THR C 1 200 ? -26.471 -32.891 5.005 1.00 52.46 181 THR A C 1
ATOM 9335 O O . THR C 1 200 ? -27.415 -33.523 4.504 1.00 48.93 181 THR A O 1
ATOM 9346 N N . VAL C 1 201 ? -26.266 -31.591 4.835 1.00 52.18 182 VAL A N 1
ATOM 9347 C CA . VAL C 1 201 ? -27.188 -30.731 4.053 1.00 57.68 182 VAL A CA 1
ATOM 9348 C C . VAL C 1 201 ? -26.355 -29.782 3.203 1.00 58.59 182 VAL A C 1
ATOM 9349 O O . VAL C 1 201 ? -25.174 -29.596 3.505 1.00 58.03 182 VAL A O 1
ATOM 9362 N N . PRO C 1 202 ? -26.935 -29.166 2.159 1.00 62.20 183 PRO A N 1
ATOM 9363 C CA . PRO C 1 202 ? -26.216 -28.182 1.376 1.00 64.15 183 PRO A CA 1
ATOM 9364 C C . PRO C 1 202 ? -25.881 -26.995 2.280 1.00 65.40 183 PRO A C 1
ATOM 9365 O O . PRO C 1 202 ? -26.771 -26.506 2.915 1.00 68.77 183 PRO A O 1
ATOM 9376 N N . SER C 1 203 ? -24.619 -26.601 2.360 1.00 62.38 184 SER A N 1
ATOM 9377 C CA . SER C 1 203 ? -24.175 -25.451 3.184 1.00 64.61 184 SER A CA 1
ATOM 9378 C C . SER C 1 203 ? -24.900 -24.172 2.769 1.00 71.32 184 SER A C 1
ATOM 9379 O O . SER C 1 203 ? -24.986 -23.270 3.616 1.00 75.27 184 SER A O 1
ATOM 9387 N N . SER C 1 204 ? -25.400 -24.087 1.537 1.00 73.49 185 SER A N 1
ATOM 9388 C CA . SER C 1 204 ? -26.095 -22.884 1.006 1.00 74.97 185 SER A CA 1
ATOM 9389 C C . SER C 1 204 ? -27.472 -22.742 1.649 1.00 82.06 185 SER A C 1
ATOM 9390 O O . SER C 1 204 ? -28.014 -21.623 1.598 1.00 83.19 185 SER A O 1
ATOM 9398 N N . SER C 1 205 ? -28.011 -23.800 2.248 1.00 79.45 186 SER A N 1
ATOM 9399 C CA . SER C 1 205 ? -29.383 -23.787 2.815 1.00 85.39 186 SER A CA 1
ATOM 9400 C C . SER C 1 205 ? -29.370 -23.496 4.312 1.00 87.51 186 SER A C 1
ATOM 9401 O O . SER C 1 205 ? -30.459 -23.403 4.886 1.00 90.26 186 SER A O 1
ATOM 9409 N N . LEU C 1 206 ? -28.207 -23.338 4.928 1.00 81.70 187 LEU A N 1
ATOM 9410 C CA . LEU C 1 206 ? -28.124 -23.197 6.404 1.00 85.59 187 LEU A CA 1
ATOM 9411 C C . LEU C 1 206 ? -28.718 -21.869 6.888 1.00 89.59 187 LEU A C 1
ATOM 9412 O O . LEU C 1 206 ? -28.963 -21.750 8.099 1.00 91.12 187 LEU A O 1
ATOM 9428 N N . GLY C 1 207 ? -28.965 -20.913 5.999 1.00 89.61 188 GLY A N 1
ATOM 9429 C CA . GLY C 1 207 ? -29.566 -19.623 6.379 1.00 95.31 188 GLY A CA 1
ATOM 9430 C C . GLY C 1 207 ? -31.015 -19.543 5.956 1.00 98.49 188 GLY A C 1
ATOM 9431 O O . GLY C 1 207 ? -31.775 -18.828 6.623 1.00 100.99 188 GLY A O 1
ATOM 9435 N N . THR C 1 208 ? -31.401 -20.269 4.915 1.00 98.75 189 THR A N 1
ATOM 9436 C CA . THR C 1 208 ? -32.767 -20.225 4.355 1.00 104.19 189 THR A CA 1
ATOM 9437 C C . THR C 1 208 ? -33.612 -21.343 4.926 1.00 101.66 189 THR A C 1
ATOM 9438 O O . THR C 1 208 ? -34.742 -21.063 5.351 1.00 102.37 189 THR A O 1
ATOM 9449 N N . GLN C 1 209 ? -33.074 -22.554 4.944 1.00 98.55 190 GLN A N 1
ATOM 9450 C CA . GLN C 1 209 ? -33.841 -23.754 5.349 1.00 91.45 190 GLN A CA 1
ATOM 9451 C C . GLN C 1 209 ? -33.691 -23.968 6.849 1.00 89.74 190 GLN A C 1
ATOM 9452 O O . GLN C 1 209 ? -32.577 -23.756 7.358 1.00 90.44 190 GLN A O 1
ATOM 9466 N N . THR C 1 210 ? -34.765 -24.352 7.530 1.00 86.10 191 THR A N 1
ATOM 9467 C CA . THR C 1 210 ? -34.741 -24.646 8.979 1.00 84.24 191 THR A CA 1
ATOM 9468 C C . THR C 1 210 ? -34.511 -26.143 9.142 1.00 77.54 191 THR A C 1
ATOM 9469 O O . THR C 1 210 ? -35.049 -26.905 8.315 1.00 79.83 191 THR A O 1
ATOM 9480 N N . TYR C 1 211 ? -33.756 -26.554 10.152 1.00 73.94 192 TYR A N 1
ATOM 9481 C CA . TYR C 1 211 ? -33.495 -27.985 10.423 1.00 69.96 192 TYR A CA 1
ATOM 9482 C C . TYR C 1 211 ? -33.866 -28.239 11.878 1.00 67.48 192 TYR A C 1
ATOM 9483 O O . TYR C 1 211 ? -33.283 -27.598 12.755 1.00 63.47 192 TYR A O 1
ATOM 9501 N N . ILE C 1 212 ? -34.825 -29.123 12.108 1.00 63.99 193 ILE A N 1
ATOM 9502 C CA . ILE C 1 212 ? -35.290 -29.431 13.484 1.00 62.88 193 ILE A CA 1
ATOM 9503 C C . ILE C 1 212 ? -35.271 -30.937 13.678 1.00 62.89 193 ILE A C 1
ATOM 9504 O O . ILE C 1 212 ? -35.753 -31.652 12.793 1.00 62.39 193 ILE A O 1
ATOM 9520 N N . CYS C 1 213 ? -34.707 -31.398 14.785 1.00 63.63 194 CYS A N 1
ATOM 9521 C CA . CYS C 1 213 ? -34.722 -32.834 15.131 1.00 62.63 194 CYS A CA 1
ATOM 9522 C C . CYS C 1 213 ? -35.910 -33.058 16.053 1.00 65.61 194 CYS A C 1
ATOM 9523 O O . CYS C 1 213 ? -36.106 -32.222 16.946 1.00 62.64 194 CYS A O 1
ATOM 9530 N N . ASN C 1 214 ? -36.657 -34.135 15.847 1.00 65.66 195 ASN A N 1
ATOM 9531 C CA . ASN C 1 214 ? -37.859 -34.457 16.643 1.00 67.88 195 ASN A CA 1
ATOM 9532 C C . ASN C 1 214 ? -37.518 -35.669 17.497 1.00 64.39 195 ASN A C 1
ATOM 9533 O O . ASN C 1 214 ? -37.500 -36.771 16.947 1.00 63.96 195 ASN A O 1
ATOM 9544 N N . VAL C 1 215 ? -37.224 -35.463 18.775 1.00 62.77 196 VAL A N 1
ATOM 9545 C CA . VAL C 1 215 ? -36.839 -36.554 19.706 1.00 61.63 196 VAL A CA 1
ATOM 9546 C C . VAL C 1 215 ? -38.088 -36.996 20.462 1.00 64.18 196 VAL A C 1
ATOM 9547 O O . VAL C 1 215 ? -38.790 -36.123 20.969 1.00 66.93 196 VAL A O 1
ATOM 9560 N N . ASN C 1 216 ? -38.349 -38.297 20.523 1.00 60.91 197 ASN A N 1
ATOM 9561 C CA . ASN C 1 216 ? -39.503 -38.842 21.269 1.00 66.90 197 ASN A CA 1
ATOM 9562 C C . ASN C 1 216 ? -39.019 -39.966 22.171 1.00 65.52 197 ASN A C 1
ATOM 9563 O O . ASN C 1 216 ? -38.515 -40.963 21.642 1.00 63.67 197 ASN A O 1
ATOM 9574 N N . HIS C 1 217 ? -39.155 -39.795 23.475 1.00 65.98 198 HIS A N 1
ATOM 9575 C CA . HIS C 1 217 ? -38.793 -40.815 24.477 1.00 69.32 198 HIS A CA 1
ATOM 9576 C C . HIS C 1 217 ? -40.103 -41.201 25.151 1.00 69.52 198 HIS A C 1
ATOM 9577 O O . HIS C 1 217 ? -40.451 -40.564 26.152 1.00 71.51 198 HIS A O 1
ATOM 9592 N N . LYS C 1 218 ? -40.819 -42.160 24.582 1.00 74.19 199 LYS A N 1
ATOM 9593 C CA . LYS C 1 218 ? -42.155 -42.570 25.071 1.00 79.87 199 LYS A CA 1
ATOM 9594 C C . LYS C 1 218 ? -42.109 -43.088 26.509 1.00 77.04 199 LYS A C 1
ATOM 9595 O O . LYS C 1 218 ? -43.042 -42.768 27.248 1.00 78.76 199 LYS A O 1
ATOM 9614 N N . PRO C 1 219 ? -41.126 -43.890 26.960 1.00 74.97 200 PRO A N 1
ATOM 9615 C CA . PRO C 1 219 ? -41.143 -44.333 28.347 1.00 76.22 200 PRO A CA 1
ATOM 9616 C C . PRO C 1 219 ? -41.225 -43.196 29.380 1.00 75.83 200 PRO A C 1
ATOM 9617 O O . PRO C 1 219 ? -41.593 -43.505 30.486 1.00 72.17 200 PRO A O 1
ATOM 9628 N N . SER C 1 220 ? -40.917 -41.950 29.023 1.00 73.96 201 SER A N 1
ATOM 9629 C CA . SER C 1 220 ? -41.032 -40.781 29.927 1.00 70.06 201 SER A CA 1
ATOM 9630 C C . SER C 1 220 ? -42.032 -39.775 29.365 1.00 76.26 201 SER A C 1
ATOM 9631 O O . SER C 1 220 ? -42.142 -38.683 29.938 1.00 78.25 201 SER A O 1
ATOM 9639 N N . ASN C 1 221 ? -42.676 -40.095 28.252 1.00 74.79 202 ASN A N 1
ATOM 9640 C CA . ASN C 1 221 ? -43.669 -39.193 27.632 1.00 76.99 202 ASN A CA 1
ATOM 9641 C C . ASN C 1 221 ? -42.979 -37.883 27.284 1.00 74.51 202 ASN A C 1
ATOM 9642 O O . ASN C 1 221 ? -43.669 -36.855 27.262 1.00 77.93 202 ASN A O 1
ATOM 9653 N N . THR C 1 222 ? -41.675 -37.916 27.019 1.00 72.55 203 THR A N 1
ATOM 9654 C CA . THR C 1 222 ? -40.894 -36.701 26.684 1.00 74.60 203 THR A CA 1
ATOM 9655 C C . THR C 1 222 ? -40.795 -36.563 25.172 1.00 69.91 203 THR A C 1
ATOM 9656 O O . THR C 1 222 ? -40.304 -37.498 24.538 1.00 72.44 203 THR A O 1
ATOM 9667 N N . LYS C 1 223 ? -41.233 -35.441 24.628 1.00 71.34 204 LYS A N 1
ATOM 9668 C CA . LYS C 1 223 ? -41.146 -35.165 23.182 1.00 71.53 204 LYS A CA 1
ATOM 9669 C C . LYS C 1 223 ? -40.450 -33.819 23.039 1.00 70.93 204 LYS A C 1
ATOM 9670 O O . LYS C 1 223 ? -40.867 -32.884 23.734 1.00 74.06 204 LYS A O 1
ATOM 9689 N N . VAL C 1 224 ? -39.438 -33.716 22.184 1.00 73.20 205 VAL A N 1
ATOM 9690 C CA . VAL C 1 224 ? -38.635 -32.476 22.036 1.00 72.35 205 VAL A CA 1
ATOM 9691 C C . VAL C 1 224 ? -38.433 -32.194 20.560 1.00 72.50 205 VAL A C 1
ATOM 9692 O O . VAL C 1 224 ? -38.129 -33.137 19.830 1.00 70.93 205 VAL A O 1
ATOM 9705 N N . ASP C 1 225 ? -38.627 -30.952 20.133 1.00 76.19 206 ASP A N 1
ATOM 9706 C CA . ASP C 1 225 ? -38.342 -30.538 18.744 1.00 75.30 206 ASP A CA 1
ATOM 9707 C C . ASP C 1 225 ? -37.309 -29.429 18.900 1.00 74.48 206 ASP A C 1
ATOM 9708 O O . ASP C 1 225 ? -37.670 -28.402 19.484 1.00 81.48 206 ASP A O 1
ATOM 9717 N N . LYS C 1 226 ? -36.074 -29.648 18.460 1.00 72.49 207 LYS A N 1
ATOM 9718 C CA . LYS C 1 226 ? -34.970 -28.682 18.652 1.00 68.83 207 LYS A CA 1
ATOM 9719 C C . LYS C 1 226 ? -34.517 -28.148 17.299 1.00 70.61 207 LYS A C 1
ATOM 9720 O O . LYS C 1 226 ? -34.211 -28.976 16.433 1.00 68.39 207 LYS A O 1
ATOM 9739 N N . LYS C 1 227 ? -34.454 -26.830 17.130 1.00 74.46 208 LYS A N 1
ATOM 9740 C CA . LYS C 1 227 ? -33.976 -26.212 15.872 1.00 73.49 208 LYS A CA 1
ATOM 9741 C C . LYS C 1 227 ? -32.457 -26.108 15.956 1.00 74.19 208 LYS A C 1
ATOM 9742 O O . LYS C 1 227 ? -31.966 -25.586 16.967 1.00 77.65 208 LYS A O 1
ATOM 9761 N N . VAL C 1 228 ? -31.748 -26.592 14.942 1.00 70.15 209 VAL A N 1
ATOM 9762 C CA . VAL C 1 228 ? -30.263 -26.550 14.900 1.00 73.02 209 VAL A CA 1
ATOM 9763 C C . VAL C 1 228 ? -29.868 -25.452 13.916 1.00 79.03 209 VAL A C 1
ATOM 9764 O O . VAL C 1 228 ? -30.263 -25.548 12.749 1.00 75.15 209 VAL A O 1
ATOM 9777 N N . GLU C 1 229 ? -29.120 -24.451 14.370 1.00 81.90 210 GLU A N 1
ATOM 9778 C CA . GLU C 1 229 ? -28.641 -23.367 13.482 1.00 89.71 210 GLU A CA 1
ATOM 9779 C C . GLU C 1 229 ? -27.222 -23.036 13.898 1.00 87.34 210 GLU A C 1
ATOM 9780 O O . GLU C 1 229 ? -26.839 -23.369 15.026 1.00 85.89 210 GLU A O 1
ATOM 9792 N N . PRO C 1 230 ? -26.417 -22.417 13.026 1.00 90.42 211 PRO A N 1
ATOM 9793 C CA . PRO C 1 230 ? -25.035 -22.175 13.369 1.00 89.71 211 PRO A CA 1
ATOM 9794 C C . PRO C 1 230 ? -24.875 -21.156 14.495 1.00 93.12 211 PRO A C 1
ATOM 9795 O O . PRO C 1 230 ? -25.854 -20.563 14.890 1.00 96.39 211 PRO A O 1
ATOM 9806 N N . LYS C 1 231 ? -23.646 -20.951 14.945 1.00 94.12 212 LYS A N 1
ATOM 9807 C CA . LYS C 1 231 ? -23.321 -20.013 16.046 1.00 104.80 212 LYS A CA 1
ATOM 9808 C C . LYS C 1 231 ? -24.365 -20.137 17.160 1.00 102.43 212 LYS A C 1
ATOM 9809 O O . LYS C 1 231 ? -23.959 -20.532 18.272 1.00 98.71 212 LYS A O 1
ATOM 9828 N N . GLU D 2 1 ? -15.299 -78.638 28.450 1.00 102.70 1 GLU B N 1
ATOM 9829 C CA . GLU D 2 1 ? -16.448 -77.985 27.756 1.00 97.46 1 GLU B CA 1
ATOM 9830 C C . GLU D 2 1 ? -16.173 -77.969 26.270 1.00 91.52 1 GLU B C 1
ATOM 9831 O O . GLU D 2 1 ? -15.023 -77.766 25.867 1.00 96.79 1 GLU B O 1
ATOM 9845 N N . ILE D 2 2 ? -17.195 -78.175 25.444 1.00 76.45 2 ILE B N 1
ATOM 9846 C CA . ILE D 2 2 ? -17.004 -77.955 24.022 1.00 75.87 2 ILE B CA 1
ATOM 9847 C C . ILE D 2 2 ? -16.988 -76.453 23.786 1.00 75.65 2 ILE B C 1
ATOM 9848 O O . ILE D 2 2 ? -17.801 -75.715 24.357 1.00 81.39 2 ILE B O 1
ATOM 9864 N N . VAL D 2 3 ? -16.074 -75.991 22.936 1.00 74.10 3 VAL B N 1
ATOM 9865 C CA . VAL D 2 3 ? -15.952 -74.574 22.588 1.00 70.21 3 VAL B CA 1
ATOM 9866 C C . VAL D 2 3 ? -15.898 -74.458 21.076 1.00 68.83 3 VAL B C 1
ATOM 9867 O O . VAL D 2 3 ? -15.145 -75.203 20.435 1.00 67.17 3 VAL B O 1
ATOM 9880 N N . LEU D 2 4 ? -16.735 -73.575 20.502 1.00 61.69 4 LEU B N 1
ATOM 9881 C CA . LEU D 2 4 ? -16.783 -73.375 19.064 1.00 60.76 4 LEU B CA 1
ATOM 9882 C C . LEU D 2 4 ? -16.176 -72.022 18.668 1.00 62.94 4 LEU B C 1
ATOM 9883 O O . LEU D 2 4 ? -16.748 -70.963 18.934 1.00 59.79 4 LEU B O 1
ATOM 9899 N N . THR D 2 5 ? -15.052 -72.071 17.988 1.00 57.05 5 THR B N 1
ATOM 9900 C CA . THR D 2 5 ? -14.370 -70.872 17.524 1.00 58.34 5 THR B CA 1
ATOM 9901 C C . THR D 2 5 ? -14.774 -70.650 16.071 1.00 59.64 5 THR B C 1
ATOM 9902 O O . THR D 2 5 ? -14.372 -71.406 15.189 1.00 60.13 5 THR B O 1
ATOM 9913 N N . GLN D 2 6 ? -15.554 -69.595 15.829 1.00 57.44 6 GLN B N 1
ATOM 9914 C CA . GLN D 2 6 ? -15.964 -69.224 14.488 1.00 54.44 6 GLN B CA 1
ATOM 9915 C C . GLN D 2 6 ? -15.007 -68.188 13.939 1.00 55.58 6 GLN B C 1
ATOM 9916 O O . GLN D 2 6 ? -14.686 -67.210 14.619 1.00 60.27 6 GLN B O 1
ATOM 9930 N N . SER D 2 7 ? -14.503 -68.442 12.737 1.00 56.91 7 SER B N 1
ATOM 9931 C CA . SER D 2 7 ? -13.573 -67.556 12.058 1.00 54.30 7 SER B CA 1
ATOM 9932 C C . SER D 2 7 ? -14.041 -67.372 10.623 1.00 59.78 7 SER B C 1
ATOM 9933 O O . SER D 2 7 ? -14.563 -68.317 10.012 1.00 57.34 7 SER B O 1
ATOM 9941 N N . PRO D 2 8 ? -13.902 -66.148 10.072 1.00 59.27 8 PRO B N 1
ATOM 9942 C CA . PRO D 2 8 ? -13.460 -64.936 10.753 1.00 55.61 8 PRO B CA 1
ATOM 9943 C C . PRO D 2 8 ? -14.629 -64.330 11.524 1.00 51.20 8 PRO B C 1
ATOM 9944 O O . PRO D 2 8 ? -15.762 -64.657 11.228 1.00 49.59 8 PRO B O 1
ATOM 9955 N N . GLY D 2 9 ? -14.357 -63.435 12.478 1.00 49.12 9 GLY B N 1
ATOM 9956 C CA . GLY D 2 9 ? -15.443 -62.729 13.136 1.00 48.50 9 GLY B CA 1
ATOM 9957 C C . GLY D 2 9 ? -16.223 -61.851 12.177 1.00 48.23 9 GLY B C 1
ATOM 9958 O O . GLY D 2 9 ? -17.436 -61.663 12.330 1.00 45.47 9 GLY B O 1
ATOM 9962 N N . THR D 2 10 ? -15.541 -61.295 11.180 1.00 52.58 10 THR B N 1
ATOM 9963 C CA . THR D 2 10 ? -16.188 -60.529 10.119 1.00 50.26 10 THR B CA 1
ATOM 9964 C C . THR D 2 10 ? -15.663 -61.067 8.797 1.00 47.99 10 THR B C 1
ATOM 9965 O O . THR D 2 10 ? -14.446 -61.150 8.586 1.00 48.66 10 THR B O 1
ATOM 9976 N N . LEU D 2 11 ? -16.584 -61.497 7.950 1.00 50.01 11 LEU B N 1
ATOM 9977 C CA . LEU D 2 11 ? -16.295 -61.977 6.609 1.00 49.22 11 LEU B CA 1
ATOM 9978 C C . LEU D 2 11 ? -16.842 -60.951 5.621 1.00 46.42 11 LEU B C 1
ATOM 9979 O O . LEU D 2 11 ? -18.068 -60.808 5.472 1.00 48.88 11 LEU B O 1
ATOM 9995 N N . SER D 2 12 ? -15.941 -60.300 4.897 1.00 48.08 12 SER B N 1
ATOM 9996 C CA . SER D 2 12 ? -16.302 -59.218 4.005 1.00 51.52 12 SER B CA 1
ATOM 9997 C C . SER D 2 12 ? -16.342 -59.766 2.595 1.00 49.12 12 SER B C 1
ATOM 9998 O O . SER D 2 12 ? -15.301 -60.070 2.013 1.00 53.10 12 SER B O 1
ATOM 10006 N N . LEU D 2 13 ? -17.536 -59.830 2.025 1.00 53.82 13 LEU B N 1
ATOM 10007 C CA . LEU D 2 13 ? -17.702 -60.397 0.700 1.00 56.24 13 LEU B CA 1
ATOM 10008 C C . LEU D 2 13 ? -18.602 -59.503 -0.114 1.00 54.67 13 LEU B C 1
ATOM 10009 O O . LEU D 2 13 ? -19.414 -58.768 0.437 1.00 50.89 13 LEU B O 1
ATOM 10025 N N . SER D 2 14 ? -18.417 -59.557 -1.498 1.00 62.00 14 SER B N 1
ATOM 10026 C CA . SER D 2 14 ? -19.282 -58.847 -2.438 1.00 64.84 14 SER B CA 1
ATOM 10027 C C . SER D 2 14 ? -20.483 -59.705 -2.789 1.00 64.31 14 SER B C 1
ATOM 10028 O O . SER D 2 14 ? -20.375 -60.930 -2.856 1.00 68.14 14 SER B O 1
ATOM 10036 N N . PRO D 2 15 ? -21.642 -59.113 -3.038 1.00 67.32 15 PRO B N 1
ATOM 10037 C CA . PRO D 2 15 ? -22.765 -59.919 -3.540 1.00 69.11 15 PRO B CA 1
ATOM 10038 C C . PRO D 2 15 ? -22.368 -60.699 -4.785 1.00 71.77 15 PRO B C 1
ATOM 10039 O O . PRO D 2 15 ? -21.607 -60.222 -5.638 1.00 70.10 15 PRO B O 1
ATOM 10050 N N . GLY D 2 16 ? -22.864 -61.936 -4.866 1.00 72.29 16 GLY B N 1
ATOM 10051 C CA . GLY D 2 16 ? -22.531 -62.827 -5.941 1.00 75.47 16 GLY B CA 1
ATOM 10052 C C . GLY D 2 16 ? -21.314 -63.680 -5.679 1.00 77.79 16 GLY B C 1
ATOM 10053 O O . GLY D 2 16 ? -21.079 -64.642 -6.421 1.00 81.30 16 GLY B O 1
ATOM 10057 N N . GLU D 2 17 ? -20.520 -63.348 -4.663 1.00 71.83 17 GLU B N 1
ATOM 10058 C CA . GLU D 2 17 ? -19.298 -64.086 -4.370 1.00 75.22 17 GLU B CA 1
ATOM 10059 C C . GLU D 2 17 ? -19.598 -65.322 -3.518 1.00 72.73 17 GLU B C 1
ATOM 10060 O O . GLU D 2 17 ? -20.686 -65.507 -2.986 1.00 73.50 17 GLU B O 1
ATOM 10072 N N . ARG D 2 18 ? -18.617 -66.197 -3.419 1.00 72.65 18 ARG B N 1
ATOM 10073 C CA . ARG D 2 18 ? -18.693 -67.369 -2.572 1.00 78.54 18 ARG B CA 1
ATOM 10074 C C . ARG D 2 18 ? -18.266 -67.031 -1.147 1.00 76.58 18 ARG B C 1
ATOM 10075 O O . ARG D 2 18 ? -17.193 -66.455 -0.933 1.00 72.57 18 ARG B O 1
ATOM 10096 N N . GLY D 2 19 ? -19.078 -67.438 -0.186 1.00 76.24 19 GLY B N 1
ATOM 10097 C CA . GLY D 2 19 ? -18.724 -67.223 1.193 1.00 70.22 19 GLY B CA 1
ATOM 10098 C C . GLY D 2 19 ? -18.541 -68.538 1.929 1.00 72.36 19 GLY B C 1
ATOM 10099 O O . GLY D 2 19 ? -19.381 -69.446 1.821 1.00 72.53 19 GLY B O 1
ATOM 10103 N N . THR D 2 20 ? -17.454 -68.657 2.684 1.00 67.46 20 THR B N 1
ATOM 10104 C CA . THR D 2 20 ? -17.183 -69.851 3.469 1.00 71.88 20 THR B CA 1
ATOM 10105 C C . THR D 2 20 ? -17.019 -69.444 4.933 1.00 67.98 20 THR B C 1
ATOM 10106 O O . THR D 2 20 ? -16.114 -68.669 5.261 1.00 67.56 20 THR B O 1
ATOM 10117 N N . LEU D 2 21 ? -17.867 -69.984 5.811 1.00 68.03 21 LEU B N 1
ATOM 10118 C CA . LEU D 2 21 ? -17.776 -69.719 7.242 1.00 62.25 21 LEU B CA 1
ATOM 10119 C C . LEU D 2 21 ? -17.270 -70.934 7.988 1.00 65.11 21 LEU B C 1
ATOM 10120 O O . LEU D 2 21 ? -17.792 -72.025 7.811 1.00 63.30 21 LEU B O 1
ATOM 10136 N N . SER D 2 22 ? -16.282 -70.719 8.856 1.00 66.50 22 SER B N 1
ATOM 10137 C CA . SER D 2 22 ? -15.601 -71.801 9.555 1.00 63.33 22 SER B CA 1
ATOM 10138 C C . SER D 2 22 ? -16.024 -71.834 11.015 1.00 67.54 22 SER B C 1
ATOM 10139 O O . SER D 2 22 ? -16.130 -70.787 11.659 1.00 65.33 22 SER B O 1
ATOM 10147 N N . CYS D 2 23 ? -16.297 -73.032 11.525 1.00 63.53 23 CYS B N 1
ATOM 10148 C CA . CYS D 2 23 ? -16.611 -73.244 12.939 1.00 63.45 23 CYS B CA 1
ATOM 10149 C C . CYS D 2 23 ? -15.672 -74.351 13.396 1.00 70.92 23 CYS B C 1
ATOM 10150 O O . CYS D 2 23 ? -15.887 -75.521 13.070 1.00 70.91 23 CYS B O 1
ATOM 10157 N N . ARG D 2 24 ? -14.648 -74.003 14.161 1.00 67.38 24 ARG B N 1
ATOM 10158 C CA . ARG D 2 24 ? -13.655 -74.976 14.584 1.00 72.97 24 ARG B CA 1
ATOM 10159 C C . ARG D 2 24 ? -13.885 -75.329 16.050 1.00 69.64 24 ARG B C 1
ATOM 10160 O O . ARG D 2 24 ? -13.828 -74.457 16.919 1.00 66.63 24 ARG B O 1
ATOM 10181 N N . ALA D 2 25 ? -14.063 -76.617 16.330 1.00 71.73 25 ALA B N 1
ATOM 10182 C CA . ALA D 2 25 ? -14.448 -77.067 17.659 1.00 71.21 25 ALA B CA 1
ATOM 10183 C C . ALA D 2 25 ? -13.228 -77.504 18.455 1.00 72.74 25 ALA B C 1
ATOM 10184 O O . ALA D 2 25 ? -12.197 -77.896 17.896 1.00 78.14 25 ALA B O 1
ATOM 10191 N N . SER D 2 26 ? -13.356 -77.427 19.776 1.00 68.18 26 SER B N 1
ATOM 10192 C CA . SER D 2 26 ? -12.288 -77.881 20.669 1.00 73.50 26 SER B CA 1
ATOM 10193 C C . SER D 2 26 ? -12.191 -79.402 20.758 1.00 79.85 26 SER B C 1
ATOM 10194 O O . SER D 2 26 ? -11.355 -79.917 21.517 1.00 83.36 26 SER B O 1
ATOM 10202 N N . GLN D 2 27 ? -13.032 -80.126 20.029 1.00 80.95 27 GLN B N 1
ATOM 10203 C CA . GLN D 2 27 ? -12.872 -81.555 19.804 1.00 81.18 27 GLN B CA 1
ATOM 10204 C C . GLN D 2 27 ? -13.520 -81.878 18.455 1.00 82.84 27 GLN B C 1
ATOM 10205 O O . GLN D 2 27 ? -13.910 -80.978 17.703 1.00 84.48 27 GLN B O 1
ATOM 10219 N N . SER D 2 28 A -13.659 -83.162 18.152 1.00 77.56 27 SER B N 1
ATOM 10220 C CA . SER D 2 28 A -14.150 -83.572 16.846 1.00 76.98 27 SER B CA 1
ATOM 10221 C C . SER D 2 28 A -15.598 -83.156 16.648 1.00 79.37 27 SER B C 1
ATOM 10222 O O . SER D 2 28 A -16.453 -83.361 17.524 1.00 80.27 27 SER B O 1
ATOM 10230 N N . VAL D 2 29 ? -15.875 -82.573 15.485 1.00 81.97 28 VAL B N 1
ATOM 10231 C CA . VAL D 2 29 ? -17.150 -81.892 15.275 1.00 78.81 28 VAL B CA 1
ATOM 10232 C C . VAL D 2 29 ? -18.303 -82.885 15.200 1.00 76.39 28 VAL B C 1
ATOM 10233 O O . VAL D 2 29 ? -19.385 -82.644 15.753 1.00 75.48 28 VAL B O 1
ATOM 10246 N N . ARG D 2 30 ? -18.111 -83.999 14.510 1.00 74.02 29 ARG B N 1
ATOM 10247 C CA . ARG D 2 30 ? -19.211 -84.942 14.366 1.00 77.48 29 ARG B CA 1
ATOM 10248 C C . ARG D 2 30 ? -19.571 -85.670 15.665 1.00 76.30 29 ARG B C 1
ATOM 10249 O O . ARG D 2 30 ? -20.516 -86.472 15.649 1.00 71.24 29 ARG B O 1
ATOM 10270 N N . GLY D 2 31 ? -18.829 -85.453 16.761 1.00 76.70 30 GLY B N 1
ATOM 10271 C CA . GLY D 2 31 ? -19.204 -85.973 18.072 1.00 71.85 30 GLY B CA 1
ATOM 10272 C C . GLY D 2 31 ? -20.337 -85.230 18.761 1.00 73.60 30 GLY B C 1
ATOM 10273 O O . GLY D 2 31 ? -20.648 -85.539 19.919 1.00 67.53 30 GLY B O 1
ATOM 10277 N N . GLY D 2 32 ? -20.909 -84.215 18.097 1.00 68.99 31 GLY B N 1
ATOM 10278 C CA . GLY D 2 32 ? -22.101 -83.540 18.576 1.00 67.56 31 GLY B CA 1
ATOM 10279 C C . GLY D 2 32 ? -23.162 -83.342 17.503 1.00 66.76 31 GLY B C 1
ATOM 10280 O O . GLY D 2 32 ? -22.967 -83.677 16.330 1.00 63.94 31 GLY B O 1
ATOM 10284 N N . TYR D 2 33 ? -24.295 -82.771 17.935 1.00 64.09 32 TYR B N 1
ATOM 10285 C CA . TYR D 2 33 ? -25.399 -82.447 17.041 1.00 60.45 32 TYR B CA 1
ATOM 10286 C C . TYR D 2 33 ? -25.225 -81.016 16.555 1.00 59.11 32 TYR B C 1
ATOM 10287 O O . TYR D 2 33 ? -25.293 -80.070 17.352 1.00 57.44 32 TYR B O 1
ATOM 10305 N N . LEU D 2 34 ? -25.034 -80.862 15.248 1.00 58.09 33 LEU B N 1
ATOM 10306 C CA . LEU D 2 34 ? -24.576 -79.625 14.620 1.00 59.61 33 LEU B CA 1
ATOM 10307 C C . LEU D 2 34 ? -25.733 -78.909 13.938 1.00 58.96 33 LEU B C 1
ATOM 10308 O O . LEU D 2 34 ? -26.727 -79.516 13.538 1.00 54.97 33 LEU B O 1
ATOM 10324 N N . ALA D 2 35 ? -25.601 -77.592 13.809 1.00 54.66 34 ALA B N 1
ATOM 10325 C CA . ALA D 2 35 ? -26.556 -76.831 13.010 1.00 55.22 34 ALA B CA 1
ATOM 10326 C C . ALA D 2 35 ? -25.968 -75.452 12.762 1.00 51.62 34 ALA B C 1
ATOM 10327 O O . ALA D 2 35 ? -25.112 -74.990 13.526 1.00 51.52 34 ALA B O 1
ATOM 10334 N N . TRP D 2 36 ? -26.391 -74.815 11.669 1.00 53.07 35 TRP B N 1
ATOM 10335 C CA . TRP D 2 36 ? -26.073 -73.424 11.372 1.00 51.73 35 TRP B CA 1
ATOM 10336 C C . TRP D 2 36 ? -27.325 -72.589 11.445 1.00 47.28 35 TRP B C 1
ATOM 10337 O O . TRP D 2 36 ? -28.386 -73.020 10.971 1.00 50.74 35 TRP B O 1
ATOM 10358 N N . TYR D 2 37 ? -27.202 -71.394 12.032 1.00 48.66 36 TYR B N 1
ATOM 10359 C CA . TYR D 2 37 ? -28.302 -70.444 12.156 1.00 48.80 36 TYR B CA 1
ATOM 10360 C C . TYR D 2 37 ? -27.892 -69.086 11.579 1.00 47.58 36 TYR B C 1
ATOM 10361 O O . TYR D 2 37 ? -26.716 -68.728 11.566 1.00 42.73 36 TYR B O 1
ATOM 10379 N N . GLN D 2 38 ? -28.873 -68.347 11.074 1.00 46.85 37 GLN B N 1
ATOM 10380 C CA . GLN D 2 38 ? -28.678 -66.985 10.576 1.00 47.65 37 GLN B CA 1
ATOM 10381 C C . GLN D 2 38 ? -29.488 -66.041 11.457 1.00 43.43 37 GLN B C 1
ATOM 10382 O O . GLN D 2 38 ? -30.617 -66.360 11.820 1.00 49.25 37 GLN B O 1
ATOM 10396 N N . GLN D 2 39 ? -28.920 -64.899 11.797 1.00 40.52 38 GLN B N 1
ATOM 10397 C CA . GLN D 2 39 ? -29.649 -63.921 12.589 1.00 42.93 38 GLN B CA 1
ATOM 10398 C C . GLN D 2 39 ? -29.469 -62.520 12.020 1.00 43.90 38 GLN B C 1
ATOM 10399 O O . GLN D 2 39 ? -28.335 -62.064 11.830 1.00 42.30 38 GLN B O 1
ATOM 10413 N N . LYS D 2 40 ? -30.537 -61.841 11.760 1.00 43.74 39 LYS B N 1
ATOM 10414 C CA . LYS D 2 40 ? -30.484 -60.458 11.334 1.00 46.10 39 LYS B CA 1
ATOM 10415 C C . LYS D 2 40 ? -30.905 -59.547 12.478 1.00 45.43 39 LYS B C 1
ATOM 10416 O O . LYS D 2 40 ? -31.579 -59.975 13.413 1.00 44.56 39 LYS B O 1
ATOM 10435 N N . PRO D 2 41 ? -30.528 -58.264 12.414 1.00 50.81 40 PRO B N 1
ATOM 10436 C CA . PRO D 2 41 ? -30.835 -57.351 13.528 1.00 49.68 40 PRO B CA 1
ATOM 10437 C C . PRO D 2 41 ? -32.286 -57.411 13.971 1.00 49.04 40 PRO B C 1
ATOM 10438 O O . PRO D 2 41 ? -33.215 -57.366 13.162 1.00 51.14 40 PRO B O 1
ATOM 10449 N N . GLY D 2 42 ? -32.466 -57.468 15.290 1.00 48.56 41 GLY B N 1
ATOM 10450 C CA . GLY D 2 42 ? -33.784 -57.441 15.891 1.00 47.36 41 GLY B CA 1
ATOM 10451 C C . GLY D 2 42 ? -34.619 -58.697 15.702 1.00 49.88 41 GLY B C 1
ATOM 10452 O O . GLY D 2 42 ? -35.782 -58.725 16.140 1.00 51.75 41 GLY B O 1
ATOM 10456 N N . GLN D 2 43 ? -34.060 -59.755 15.107 1.00 47.19 42 GLN B N 1
ATOM 10457 C CA . GLN D 2 43 ? -34.815 -60.952 14.824 1.00 46.92 42 GLN B CA 1
ATOM 10458 C C . GLN D 2 43 ? -34.265 -62.121 15.620 1.00 42.78 42 GLN B C 1
ATOM 10459 O O . GLN D 2 43 ? -33.141 -62.088 16.110 1.00 44.22 42 GLN B O 1
ATOM 10473 N N . ALA D 2 44 ? -35.092 -63.153 15.768 1.00 48.66 43 ALA B N 1
ATOM 10474 C CA . ALA D 2 44 ? -34.597 -64.413 16.287 1.00 45.54 43 ALA B CA 1
ATOM 10475 C C . ALA D 2 44 ? -33.690 -65.084 15.259 1.00 45.44 43 ALA B C 1
ATOM 10476 O O . ALA D 2 44 ? -33.851 -64.895 14.060 1.00 45.06 43 ALA B O 1
ATOM 10483 N N . PRO D 2 45 ? -32.738 -65.893 15.711 1.00 47.44 44 PRO B N 1
ATOM 10484 C CA . PRO D 2 45 ? -31.991 -66.720 14.765 1.00 43.43 44 PRO B CA 1
ATOM 10485 C C . PRO D 2 45 ? -32.958 -67.547 13.946 1.00 44.85 44 PRO B C 1
ATOM 10486 O O . PRO D 2 45 ? -34.102 -67.744 14.324 1.00 49.47 44 PRO B O 1
ATOM 10497 N N . ARG D 2 46 ? -32.491 -67.976 12.787 1.00 48.41 45 ARG B N 1
ATOM 10498 C CA . ARG D 2 46 ? -33.263 -68.777 11.847 1.00 51.50 45 ARG B CA 1
ATOM 10499 C C . ARG D 2 46 ? -32.399 -69.943 11.375 1.00 48.86 45 ARG B C 1
ATOM 10500 O O . ARG D 2 46 ? -31.240 -69.760 11.006 1.00 46.42 45 ARG B O 1
ATOM 10521 N N . LEU D 2 47 ? -32.979 -71.140 11.408 1.00 49.10 46 LEU B N 1
ATOM 10522 C CA . LEU D 2 47 ? -32.248 -72.352 11.066 1.00 48.86 46 LEU B CA 1
ATOM 10523 C C . LEU D 2 47 ? -31.956 -72.431 9.577 1.00 50.02 46 LEU B C 1
ATOM 10524 O O . LEU D 2 47 ? -32.841 -72.228 8.734 1.00 50.66 46 LEU B O 1
ATOM 10540 N N . LEU D 2 48 ? -30.699 -72.729 9.264 1.00 48.38 47 LEU B N 1
ATOM 10541 C CA . LEU D 2 48 ? -30.280 -72.994 7.893 1.00 54.81 47 LEU B CA 1
ATOM 10542 C C . LEU D 2 48 ? -29.932 -74.457 7.666 1.00 61.87 47 LEU B C 1
ATOM 10543 O O . LEU D 2 48 ? -30.439 -75.075 6.738 1.00 59.69 47 LEU B O 1
ATOM 10559 N N . ILE D 2 49 ? -29.004 -75.000 8.453 1.00 63.36 48 ILE B N 1
ATOM 10560 C CA . ILE D 2 49 ? -28.479 -76.343 8.277 1.00 57.54 48 ILE B CA 1
ATOM 10561 C C . ILE D 2 49 ? -28.599 -77.053 9.619 1.00 60.07 48 ILE B C 1
ATOM 10562 O O . ILE D 2 49 ? -28.351 -76.464 10.674 1.00 58.84 48 ILE B O 1
ATOM 10578 N N . TYR D 2 50 ? -28.990 -78.324 9.583 1.00 64.24 49 TYR B N 1
ATOM 10579 C CA . TYR D 2 50 ? -28.914 -79.160 10.769 1.00 62.11 49 TYR B CA 1
ATOM 10580 C C . TYR D 2 50 ? -28.159 -80.424 10.400 1.00 66.24 49 TYR B C 1
ATOM 10581 O O . TYR D 2 50 ? -28.068 -80.818 9.236 1.00 67.23 49 TYR B O 1
ATOM 10599 N N . GLY D 2 51 ? -27.566 -81.032 11.421 1.00 66.64 50 GLY B N 1
ATOM 10600 C CA . GLY D 2 51 ? -26.593 -82.071 11.168 1.00 67.45 50 GLY B CA 1
ATOM 10601 C C . GLY D 2 51 ? -25.405 -81.495 10.444 1.00 70.30 50 GLY B C 1
ATOM 10602 O O . GLY D 2 51 ? -25.115 -80.287 10.511 1.00 70.21 50 GLY B O 1
ATOM 10606 N N . ALA D 2 52 ? -24.708 -82.347 9.708 1.00 72.54 51 ALA B N 1
ATOM 10607 C CA . ALA D 2 52 ? -23.543 -81.886 8.975 1.00 76.64 51 ALA B CA 1
ATOM 10608 C C . ALA D 2 52 ? -23.943 -81.065 7.756 1.00 78.03 51 ALA B C 1
ATOM 10609 O O . ALA D 2 52 ? -23.283 -80.065 7.443 1.00 76.58 51 ALA B O 1
ATOM 10616 N N . SER D 2 53 ? -25.039 -81.464 7.064 1.00 77.24 52 SER B N 1
ATOM 10617 C CA . SER D 2 53 ? -25.340 -80.866 5.768 1.00 74.19 52 SER B CA 1
ATOM 10618 C C . SER D 2 53 ? -26.818 -80.862 5.399 1.00 74.52 52 SER B C 1
ATOM 10619 O O . SER D 2 53 ? -27.132 -80.711 4.209 1.00 77.28 52 SER B O 1
ATOM 10627 N N . SER D 2 54 ? -27.734 -81.076 6.323 1.00 73.24 53 SER B N 1
ATOM 10628 C CA . SER D 2 54 ? -29.146 -81.164 5.988 1.00 68.65 53 SER B CA 1
ATOM 10629 C C . SER D 2 54 ? -29.762 -79.769 5.992 1.00 69.73 53 SER B C 1
ATOM 10630 O O . SER D 2 54 ? -29.620 -79.012 6.960 1.00 69.91 53 SER B O 1
ATOM 10638 N N . ARG D 2 55 ? -30.405 -79.427 4.891 1.00 70.53 54 ARG B N 1
ATOM 10639 C CA . ARG D 2 55 ? -30.957 -78.099 4.709 1.00 75.72 54 ARG B CA 1
ATOM 10640 C C . ARG D 2 55 ? -32.377 -78.002 5.254 1.00 77.10 54 ARG B C 1
ATOM 10641 O O . ARG D 2 55 ? -33.231 -78.839 4.943 1.00 78.48 54 ARG B O 1
ATOM 10662 N N . ALA D 2 56 ? -32.620 -76.963 6.058 1.00 72.45 55 ALA B N 1
ATOM 10663 C CA . ALA D 2 56 ? -33.926 -76.737 6.661 1.00 77.67 55 ALA B CA 1
ATOM 10664 C C . ALA D 2 56 ? -34.954 -76.388 5.583 1.00 81.35 55 ALA B C 1
ATOM 10665 O O . ALA D 2 56 ? -34.614 -75.998 4.463 1.00 79.04 55 ALA B O 1
ATOM 10672 N N . THR D 2 57 ? -36.228 -76.556 5.937 1.00 85.32 56 THR B N 1
ATOM 10673 C CA . THR D 2 57 ? -37.318 -76.277 5.012 1.00 87.41 56 THR B CA 1
ATOM 10674 C C . THR D 2 57 ? -37.367 -74.800 4.648 1.00 85.03 56 THR B C 1
ATOM 10675 O O . THR D 2 57 ? -37.286 -73.935 5.521 1.00 88.66 56 THR B O 1
ATOM 10686 N N . GLY D 2 58 ? -37.503 -74.513 3.355 1.00 87.22 57 GLY B N 1
ATOM 10687 C CA . GLY D 2 58 ? -37.604 -73.150 2.882 1.00 85.26 57 GLY B CA 1
ATOM 10688 C C . GLY D 2 58 ? -36.290 -72.423 2.704 1.00 88.54 57 GLY B C 1
ATOM 10689 O O . GLY D 2 58 ? -36.299 -71.231 2.369 1.00 89.38 57 GLY B O 1
ATOM 10693 N N . ILE D 2 59 ? -35.162 -73.080 2.939 1.00 85.76 58 ILE B N 1
ATOM 10694 C CA . ILE D 2 59 ? -33.871 -72.407 2.878 1.00 82.28 58 ILE B CA 1
ATOM 10695 C C . ILE D 2 59 ? -33.342 -72.512 1.452 1.00 87.96 58 ILE B C 1
ATOM 10696 O O . ILE D 2 59 ? -33.402 -73.594 0.847 1.00 89.81 58 ILE B O 1
ATOM 10712 N N . PRO D 2 60 ? -32.829 -71.427 0.871 1.00 85.04 59 PRO B N 1
ATOM 10713 C CA . PRO D 2 60 ? -32.342 -71.493 -0.510 1.00 85.22 59 PRO B CA 1
ATOM 10714 C C . PRO D 2 60 ? -31.268 -72.553 -0.695 1.00 86.45 59 PRO B C 1
ATOM 10715 O O . PRO D 2 60 ? -30.578 -72.953 0.245 1.00 85.64 59 PRO B O 1
ATOM 10726 N N . ASP D 2 61 ? -31.152 -73.028 -1.942 1.00 89.69 60 ASP B N 1
ATOM 10727 C CA . ASP D 2 61 ? -30.176 -74.055 -2.289 1.00 85.52 60 ASP B CA 1
ATOM 10728 C C . ASP D 2 61 ? -28.729 -73.559 -2.221 1.00 85.42 60 ASP B C 1
ATOM 10729 O O . ASP D 2 61 ? -27.803 -74.378 -2.169 1.00 83.38 60 ASP B O 1
ATOM 10738 N N . ARG D 2 62 ? -28.511 -72.241 -2.231 1.00 81.73 61 ARG B N 1
ATOM 10739 C CA . ARG D 2 62 ? -27.162 -71.704 -2.104 1.00 83.61 61 ARG B CA 1
ATOM 10740 C C . ARG D 2 62 ? -26.470 -72.079 -0.796 1.00 77.91 61 ARG B C 1
ATOM 10741 O O . ARG D 2 62 ? -25.237 -72.086 -0.749 1.00 79.16 61 ARG B O 1
ATOM 10762 N N . PHE D 2 63 ? -27.206 -72.445 0.240 1.00 74.77 62 PHE B N 1
ATOM 10763 C CA . PHE D 2 63 ? -26.592 -72.799 1.511 1.00 73.52 62 PHE B CA 1
ATOM 10764 C C . PHE D 2 63 ? -26.221 -74.280 1.545 1.00 73.37 62 PHE B C 1
ATOM 10765 O O . PHE D 2 63 ? -27.020 -75.136 1.173 1.00 75.17 62 PHE B O 1
ATOM 10782 N N . SER D 2 64 ? -24.994 -74.578 1.946 1.00 69.72 63 SER B N 1
ATOM 10783 C CA . SER D 2 64 ? -24.573 -75.964 2.098 1.00 71.07 63 SER B CA 1
ATOM 10784 C C . SER D 2 64 ? -23.626 -76.050 3.287 1.00 75.84 63 SER B C 1
ATOM 10785 O O . SER D 2 64 ? -22.855 -75.112 3.565 1.00 73.46 63 SER B O 1
ATOM 10793 N N . GLY D 2 65 ? -23.647 -77.205 3.944 1.00 71.53 64 GLY B N 1
ATOM 10794 C CA . GLY D 2 65 ? -22.793 -77.448 5.089 1.00 73.52 64 GLY B CA 1
ATOM 10795 C C . GLY D 2 65 ? -21.966 -78.695 4.873 1.00 74.92 64 GLY B C 1
ATOM 10796 O O . GLY D 2 65 ? -22.356 -79.603 4.140 1.00 76.35 64 GLY B O 1
ATOM 10800 N N . SER D 2 66 ? -20.813 -78.740 5.546 1.00 76.58 65 SER B N 1
ATOM 10801 C CA . SER D 2 66 ? -19.925 -79.901 5.511 1.00 78.34 65 SER B CA 1
ATOM 10802 C C . SER D 2 66 ? -19.227 -80.030 6.861 1.00 77.29 65 SER B C 1
ATOM 10803 O O . SER D 2 66 ? -19.001 -79.036 7.557 1.00 77.64 65 SER B O 1
ATOM 10811 N N . ALA D 2 67 ? -18.857 -81.247 7.219 1.00 74.06 66 ALA B N 1
ATOM 10812 C CA . ALA D 2 67 ? -18.223 -81.477 8.505 1.00 75.10 66 ALA B CA 1
ATOM 10813 C C . ALA D 2 67 ? -17.184 -82.573 8.356 1.00 82.89 66 ALA B C 1
ATOM 10814 O O . ALA D 2 67 ? -17.469 -83.661 7.818 1.00 83.26 66 ALA B O 1
ATOM 10821 N N . SER D 2 68 ? -15.973 -82.281 8.831 1.00 79.06 67 SER B N 1
ATOM 10822 C CA . SER D 2 68 ? -14.906 -83.267 8.893 1.00 82.04 67 SER B CA 1
ATOM 10823 C C . SER D 2 68 ? -13.971 -82.832 10.009 1.00 85.67 67 SER B C 1
ATOM 10824 O O . SER D 2 68 ? -13.748 -81.631 10.211 1.00 82.61 67 SER B O 1
ATOM 10832 N N . GLY D 2 69 ? -13.473 -83.803 10.754 1.00 85.28 68 GLY B N 1
ATOM 10833 C CA . GLY D 2 69 ? -12.560 -83.517 11.846 1.00 84.33 68 GLY B CA 1
ATOM 10834 C C . GLY D 2 69 ? -13.150 -82.534 12.829 1.00 81.16 68 GLY B C 1
ATOM 10835 O O . GLY D 2 69 ? -14.211 -82.761 13.417 1.00 81.95 68 GLY B O 1
ATOM 10839 N N . THR D 2 70 ? -12.448 -81.421 13.025 1.00 85.77 69 THR B N 1
ATOM 10840 C CA . THR D 2 70 ? -12.889 -80.380 13.946 1.00 86.74 69 THR B CA 1
ATOM 10841 C C . THR D 2 70 ? -13.510 -79.177 13.250 1.00 82.70 69 THR B C 1
ATOM 10842 O O . THR D 2 70 ? -13.891 -78.221 13.936 1.00 83.04 69 THR B O 1
ATOM 10853 N N . ASP D 2 71 ? -13.650 -79.209 11.920 1.00 84.75 70 ASP B N 1
ATOM 10854 C CA . ASP D 2 71 ? -14.125 -78.064 11.145 1.00 89.42 70 ASP B CA 1
ATOM 10855 C C . ASP D 2 71 ? -15.530 -78.304 10.611 1.00 81.33 70 ASP B C 1
ATOM 10856 O O . ASP D 2 71 ? -15.742 -79.204 9.792 1.00 78.96 70 ASP B O 1
ATOM 10865 N N . TYR D 2 72 ? -16.447 -77.420 10.993 1.00 73.87 71 TYR B N 1
ATOM 10866 C CA . TYR D 2 72 ? -17.816 -77.373 10.494 1.00 73.55 71 TYR B CA 1
ATOM 10867 C C . TYR D 2 72 ? -17.931 -76.128 9.634 1.00 70.19 71 TYR B C 1
ATOM 10868 O O . TYR D 2 72 ? -17.587 -75.028 10.077 1.00 68.28 71 TYR B O 1
ATOM 10886 N N . THR D 2 73 ? -18.398 -76.300 8.404 1.00 70.25 72 THR B N 1
ATOM 10887 C CA . THR D 2 73 ? -18.319 -75.231 7.425 1.00 69.70 72 THR B CA 1
ATOM 10888 C C . THR D 2 73 ? -19.694 -75.036 6.823 1.00 71.12 72 THR B C 1
ATOM 10889 O O . THR D 2 73 ? -20.367 -76.003 6.455 1.00 66.13 72 THR B O 1
ATOM 10900 N N . LEU D 2 74 ? -20.102 -73.773 6.750 1.00 69.66 73 LEU B N 1
ATOM 10901 C CA . LEU D 2 74 ? -21.257 -73.351 5.981 1.00 68.33 73 LEU B CA 1
ATOM 10902 C C . LEU D 2 74 ? -20.714 -72.640 4.754 1.00 71.71 73 LEU B C 1
ATOM 10903 O O . LEU D 2 74 ? -19.909 -71.709 4.879 1.00 72.54 73 LEU B O 1
ATOM 10919 N N . THR D 2 75 ? -21.139 -73.076 3.578 1.00 66.36 74 THR B N 1
ATOM 10920 C CA . THR D 2 75 ? -20.783 -72.430 2.328 1.00 69.20 74 THR B CA 1
ATOM 10921 C C . THR D 2 75 ? -22.028 -71.768 1.740 1.00 68.42 74 THR B C 1
ATOM 10922 O O . THR D 2 75 ? -23.129 -72.309 1.797 1.00 67.66 74 THR B O 1
ATOM 10933 N N . ILE D 2 76 ? -21.862 -70.548 1.256 1.00 70.83 75 ILE B N 1
ATOM 10934 C CA . ILE D 2 76 ? -22.916 -69.838 0.541 1.00 74.73 75 ILE B CA 1
ATOM 10935 C C . ILE D 2 76 ? -22.355 -69.619 -0.855 1.00 82.10 75 ILE B C 1
ATOM 10936 O O . ILE D 2 76 ? -21.602 -68.661 -1.092 1.00 78.81 75 ILE B O 1
ATOM 10952 N N . SER D 2 77 ? -22.759 -70.484 -1.790 1.00 82.53 76 SER B N 1
ATOM 10953 C CA . SER D 2 77 ? -22.093 -70.559 -3.081 1.00 88.61 76 SER B CA 1
ATOM 10954 C C . SER D 2 77 ? -22.151 -69.235 -3.818 1.00 85.15 76 SER B C 1
ATOM 10955 O O . SER D 2 77 ? -21.187 -68.859 -4.497 1.00 86.42 76 SER B O 1
ATOM 10963 N N . ARG D 2 78 ? -23.248 -68.491 -3.663 1.00 82.13 77 ARG B N 1
ATOM 10964 C CA . ARG D 2 78 ? -23.360 -67.194 -4.322 1.00 79.64 77 ARG B CA 1
ATOM 10965 C C . ARG D 2 78 ? -24.198 -66.292 -3.433 1.00 78.51 77 ARG B C 1
ATOM 10966 O O . ARG D 2 78 ? -25.416 -66.455 -3.368 1.00 76.20 77 ARG B O 1
ATOM 10987 N N . LEU D 2 79 ? -23.534 -65.315 -2.807 1.00 74.92 78 LEU B N 1
ATOM 10988 C CA . LEU D 2 79 ? -24.159 -64.438 -1.825 1.00 74.14 78 LEU B CA 1
ATOM 10989 C C . LEU D 2 79 ? -25.206 -63.520 -2.432 1.00 71.15 78 LEU B C 1
ATOM 10990 O O . LEU D 2 79 ? -24.956 -62.830 -3.427 1.00 71.80 78 LEU B O 1
ATOM 11006 N N . GLU D 2 80 ? -26.366 -63.534 -1.845 1.00 66.46 79 GLU B N 1
ATOM 11007 C CA . GLU D 2 80 ? -27.406 -62.599 -2.196 1.00 66.68 79 GLU B CA 1
ATOM 11008 C C . GLU D 2 80 ? -27.454 -61.478 -1.174 1.00 65.83 79 GLU B C 1
ATOM 11009 O O . GLU D 2 80 ? -26.904 -61.590 -0.070 1.00 62.07 79 GLU B O 1
ATOM 11021 N N . PRO D 2 81 ? -28.077 -60.355 -1.527 1.00 67.41 80 PRO B N 1
ATOM 11022 C CA . PRO D 2 81 ? -28.155 -59.241 -0.562 1.00 63.85 80 PRO B CA 1
ATOM 11023 C C . PRO D 2 81 ? -28.792 -59.634 0.754 1.00 60.83 80 PRO B C 1
ATOM 11024 O O . PRO D 2 81 ? -28.359 -59.162 1.802 1.00 57.61 80 PRO B O 1
ATOM 11035 N N . GLU D 2 82 ? -29.791 -60.500 0.747 1.00 63.52 81 GLU B N 1
ATOM 11036 C CA . GLU D 2 82 ? -30.446 -60.871 1.991 1.00 62.51 81 GLU B CA 1
ATOM 11037 C C . GLU D 2 82 ? -29.601 -61.818 2.834 1.00 58.18 81 GLU B C 1
ATOM 11038 O O . GLU D 2 82 ? -30.054 -62.228 3.903 1.00 56.37 81 GLU B O 1
ATOM 11050 N N . ASP D 2 83 ? -28.430 -62.234 2.346 1.00 58.07 82 ASP B N 1
ATOM 11051 C CA . ASP D 2 83 ? -27.570 -63.144 3.092 1.00 56.14 82 ASP B CA 1
ATOM 11052 C C . ASP D 2 83 ? -26.604 -62.424 4.029 1.00 52.56 82 ASP B C 1
ATOM 11053 O O . ASP D 2 83 ? -25.966 -63.061 4.863 1.00 50.75 82 ASP B O 1
ATOM 11062 N N . PHE D 2 84 ? -26.495 -61.117 3.943 1.00 52.62 83 PHE B N 1
ATOM 11063 C CA . PHE D 2 84 ? -25.574 -60.383 4.811 1.00 48.50 83 PHE B CA 1
ATOM 11064 C C . PHE D 2 84 ? -26.237 -60.329 6.185 1.00 50.39 83 PHE B C 1
ATOM 11065 O O . PHE D 2 84 ? -27.334 -59.784 6.340 1.00 48.82 83 PHE B O 1
ATOM 11082 N N . ALA D 2 85 ? -25.641 -61.037 7.134 1.00 47.63 84 ALA B N 1
ATOM 11083 C CA . ALA D 2 85 ? -26.230 -61.262 8.438 1.00 43.10 84 ALA B CA 1
ATOM 11084 C C . ALA D 2 85 ? -25.148 -61.887 9.299 1.00 43.92 84 ALA B C 1
ATOM 11085 O O . ALA D 2 85 ? -23.990 -61.997 8.883 1.00 42.84 84 ALA B O 1
ATOM 11092 N N . VAL D 2 86 ? -25.521 -62.267 10.523 1.00 44.37 85 VAL B N 1
ATOM 11093 C CA . VAL D 2 86 ? -24.623 -62.953 11.437 1.00 43.27 85 VAL B CA 1
ATOM 11094 C C . VAL D 2 86 ? -25.039 -64.432 11.454 1.00 40.24 85 VAL B C 1
ATOM 11095 O O . VAL D 2 86 ? -26.227 -64.754 11.478 1.00 43.02 85 VAL B O 1
ATOM 11108 N N . TYR D 2 87 ? -24.040 -65.305 11.455 1.00 41.51 86 TYR B N 1
ATOM 11109 C CA . TYR D 2 87 ? -24.210 -66.745 11.371 1.00 41.35 86 TYR B CA 1
ATOM 11110 C C . TYR D 2 87 ? -23.613 -67.371 12.611 1.00 42.67 86 TYR B C 1
ATOM 11111 O O . TYR D 2 87 ? -22.478 -67.068 12.989 1.00 46.27 86 TYR B O 1
ATOM 11129 N N . TYR D 2 88 ? -24.389 -68.232 13.254 1.00 42.62 87 TYR B N 1
ATOM 11130 C CA . TYR D 2 88 ? -23.971 -68.950 14.453 1.00 44.51 87 TYR B CA 1
ATOM 11131 C C . TYR D 2 88 ? -23.975 -70.446 14.176 1.00 46.85 87 TYR B C 1
ATOM 11132 O O . TYR D 2 88 ? -24.950 -70.976 13.626 1.00 47.10 87 TYR B O 1
ATOM 11150 N N . CYS D 2 89 ? -22.902 -71.125 14.555 1.00 49.04 88 CYS B N 1
ATOM 11151 C CA . CYS D 2 89 ? -22.915 -72.592 14.587 1.00 51.01 88 CYS B CA 1
ATOM 11152 C C . CYS D 2 89 ? -23.376 -73.100 15.954 1.00 49.85 88 CYS B C 1
ATOM 11153 O O . CYS D 2 89 ? -23.369 -72.380 16.957 1.00 49.97 88 CYS B O 1
ATOM 11160 N N . GLN D 2 90 ? -23.842 -74.325 15.984 1.00 52.49 89 GLN B N 1
ATOM 11161 C CA . GLN D 2 90 ? -24.311 -74.932 17.225 1.00 54.49 89 GLN B CA 1
ATOM 11162 C C . GLN D 2 90 ? -23.703 -76.320 17.371 1.00 55.20 89 GLN B C 1
ATOM 11163 O O . GLN D 2 90 ? -23.491 -77.026 16.387 1.00 53.62 89 GLN B O 1
ATOM 11177 N N . PHE D 2 91 ? -23.394 -76.692 18.610 1.00 57.40 90 PHE B N 1
ATOM 11178 C CA . PHE D 2 91 ? -22.906 -78.028 18.956 1.00 59.09 90 PHE B CA 1
ATOM 11179 C C . PHE D 2 91 ? -23.629 -78.424 20.231 1.00 59.55 90 PHE B C 1
ATOM 11180 O O . PHE D 2 91 ? -23.418 -77.792 21.276 1.00 61.79 90 PHE B O 1
ATOM 11197 N N . TYR D 2 92 ? -24.564 -79.368 20.136 1.00 57.02 91 TYR B N 1
ATOM 11198 C CA . TYR D 2 92 ? -25.171 -79.992 21.309 1.00 58.54 91 TYR B CA 1
ATOM 11199 C C . TYR D 2 92 ? -24.376 -81.275 21.532 1.00 57.17 91 TYR B C 1
ATOM 11200 O O . TYR D 2 92 ? -24.378 -82.147 20.666 1.00 61.80 91 TYR B O 1
ATOM 11218 N N . GLY D 2 93 ? -23.645 -81.354 22.642 1.00 59.95 92 GLY B N 1
ATOM 11219 C CA . GLY D 2 93 ? -22.844 -82.542 22.933 1.00 62.17 92 GLY B CA 1
ATOM 11220 C C . GLY D 2 93 ? -22.127 -82.384 24.260 1.00 63.13 92 GLY B C 1
ATOM 11221 O O . GLY D 2 93 ? -22.496 -81.512 25.058 1.00 61.10 92 GLY B O 1
ATOM 11225 N N . GLY D 2 94 ? -21.108 -83.211 24.488 1.00 65.19 93 GLY B N 1
ATOM 11226 C CA . GLY D 2 94 ? -20.327 -83.184 25.713 1.00 67.38 93 GLY B CA 1
ATOM 11227 C C . GLY D 2 94 ? -20.905 -84.069 26.801 1.00 69.33 93 GLY B C 1
ATOM 11228 O O . GLY D 2 94 ? -22.084 -84.417 26.793 1.00 73.76 93 GLY B O 1
ATOM 11232 N N . SER D 2 95 ? -20.048 -84.424 27.795 1.00 68.46 94 SER B N 1
ATOM 11233 C CA . SER D 2 95 ? -20.485 -85.386 28.797 1.00 81.78 94 SER B CA 1
ATOM 11234 C C . SER D 2 95 ? -21.662 -84.827 29.613 1.00 89.75 94 SER B C 1
ATOM 11235 O O . SER D 2 95 ? -22.781 -85.378 29.539 1.00 94.70 94 SER B O 1
ATOM 11243 N N . PRO D 2 96 ? -21.491 -83.762 30.424 1.00 77.05 95 PRO B N 1
ATOM 11244 C CA . PRO D 2 96 ? -22.689 -83.023 30.862 1.00 71.61 95 PRO B CA 1
ATOM 11245 C C . PRO D 2 96 ? -23.182 -82.337 29.608 1.00 71.32 95 PRO B C 1
ATOM 11246 O O . PRO D 2 96 ? -22.684 -81.254 29.270 1.00 71.40 95 PRO B O 1
ATOM 11257 N N . ARG D 2 97 A -24.145 -82.958 28.901 1.00 70.94 95 ARG B N 1
ATOM 11258 C CA . ARG D 2 97 A -24.662 -82.390 27.650 1.00 66.21 95 ARG B CA 1
ATOM 11259 C C . ARG D 2 97 A -24.900 -80.890 27.772 1.00 62.70 95 ARG B C 1
ATOM 11260 O O . ARG D 2 97 A -25.353 -80.404 28.805 1.00 58.55 95 ARG B O 1
ATOM 11281 N N . ALA D 2 98 B -24.545 -80.157 26.714 1.00 61.08 95 ALA B N 1
ATOM 11282 C CA . ALA D 2 98 B -24.758 -78.713 26.700 1.00 59.58 95 ALA B CA 1
ATOM 11283 C C . ALA D 2 98 B -24.827 -78.229 25.260 1.00 58.29 95 ALA B C 1
ATOM 11284 O O . ALA D 2 98 B -24.127 -78.739 24.384 1.00 61.20 95 ALA B O 1
ATOM 11291 N N . LEU D 2 99 ? -25.682 -77.235 25.031 1.00 56.48 96 LEU B N 1
ATOM 11292 C CA . LEU D 2 99 ? -25.752 -76.553 23.744 1.00 56.31 96 LEU B CA 1
ATOM 11293 C C . LEU D 2 99 ? -24.766 -75.399 23.815 1.00 55.35 96 LEU B C 1
ATOM 11294 O O . LEU D 2 99 ? -24.903 -74.507 24.650 1.00 56.19 96 LEU B O 1
ATOM 11310 N N . THR D 2 100 ? -23.735 -75.450 23.000 1.00 56.50 97 THR B N 1
ATOM 11311 C CA . THR D 2 100 ? -22.768 -74.373 22.846 1.00 59.73 97 THR B CA 1
ATOM 11312 C C . THR D 2 100 ? -22.964 -73.746 21.471 1.00 56.07 97 THR B C 1
ATOM 11313 O O . THR D 2 100 ? -23.224 -74.430 20.480 1.00 55.41 97 THR B O 1
ATOM 11324 N N . PHE D 2 101 ? -22.898 -72.431 21.424 1.00 51.79 98 PHE B N 1
ATOM 11325 C CA . PHE D 2 101 ? -22.922 -71.703 20.174 1.00 48.79 98 PHE B CA 1
ATOM 11326 C C . PHE D 2 101 ? -21.538 -71.142 19.894 1.00 49.27 98 PHE B C 1
ATOM 11327 O O . PHE D 2 101 ? -20.784 -70.816 20.810 1.00 49.41 98 PHE B O 1
ATOM 11344 N N . GLY D 2 102 ? -21.213 -71.010 18.611 1.00 48.01 99 GLY B N 1
ATOM 11345 C CA . GLY D 2 102 ? -20.050 -70.246 18.249 1.00 49.63 99 GLY B CA 1
ATOM 11346 C C . GLY D 2 102 ? -20.259 -68.781 18.580 1.00 49.48 99 GLY B C 1
ATOM 11347 O O . GLY D 2 102 ? -21.354 -68.348 18.954 1.00 48.08 99 GLY B O 1
ATOM 11351 N N . GLY D 2 103 ? -19.180 -68.010 18.460 1.00 49.72 100 GLY B N 1
ATOM 11352 C CA . GLY D 2 103 ? -19.245 -66.578 18.716 1.00 49.72 100 GLY B CA 1
ATOM 11353 C C . GLY D 2 103 ? -19.907 -65.761 17.629 1.00 46.38 100 GLY B C 1
ATOM 11354 O O . GLY D 2 103 ? -20.137 -64.568 17.826 1.00 49.42 100 GLY B O 1
ATOM 11358 N N . GLY D 2 104 ? -20.189 -66.372 16.494 1.00 44.08 101 GLY B N 1
ATOM 11359 C CA . GLY D 2 104 ? -20.832 -65.659 15.412 1.00 43.87 101 GLY B CA 1
ATOM 11360 C C . GLY D 2 104 ? -19.848 -65.104 14.396 1.00 45.25 101 GLY B C 1
ATOM 11361 O O . GLY D 2 104 ? -18.753 -64.658 14.733 1.00 46.44 101 GLY B O 1
ATOM 11365 N N . THR D 2 105 ? -20.242 -65.135 13.133 1.00 47.72 102 THR B N 1
ATOM 11366 C CA . THR D 2 105 ? -19.504 -64.535 12.027 1.00 48.28 102 THR B CA 1
ATOM 11367 C C . THR D 2 105 ? -20.475 -63.579 11.347 1.00 44.37 102 THR B C 1
ATOM 11368 O O . THR D 2 105 ? -21.544 -63.991 10.890 1.00 43.58 102 THR B O 1
ATOM 11379 N N . LYS D 2 106 ? -20.112 -62.316 11.290 1.00 43.97 103 LYS B N 1
ATOM 11380 C CA . LYS D 2 106 ? -20.885 -61.321 10.555 1.00 43.85 103 LYS B CA 1
ATOM 11381 C C . LYS D 2 106 ? -20.410 -61.315 9.111 1.00 42.44 103 LYS B C 1
ATOM 11382 O O . LYS D 2 106 ? -19.232 -61.078 8.843 1.00 45.50 103 LYS B O 1
ATOM 11401 N N . VAL D 2 107 ? -21.323 -61.547 8.181 1.00 43.06 104 VAL B N 1
ATOM 11402 C CA . VAL D 2 107 ? -21.018 -61.405 6.765 1.00 45.34 104 VAL B CA 1
ATOM 11403 C C . VAL D 2 107 ? -21.391 -59.986 6.357 1.00 43.41 104 VAL B C 1
ATOM 11404 O O . VAL D 2 107 ? -22.572 -59.636 6.317 1.00 42.23 104 VAL B O 1
ATOM 11417 N N . GLU D 2 108 ? -20.365 -59.185 6.041 1.00 45.86 105 GLU B N 1
ATOM 11418 C CA . GLU D 2 108 ? -20.548 -57.775 5.744 1.00 47.21 105 GLU B CA 1
ATOM 11419 C C . GLU D 2 108 ? -20.312 -57.540 4.250 1.00 44.09 105 GLU B C 1
ATOM 11420 O O . GLU D 2 108 ? -19.581 -58.246 3.581 1.00 42.47 105 GLU B O 1
ATOM 11432 N N . ILE D 2 109 ? -20.981 -56.518 3.754 1.00 47.88 106 ILE B N 1
ATOM 11433 C CA . ILE D 2 109 ? -20.891 -56.156 2.355 1.00 47.50 106 ILE B CA 1
ATOM 11434 C C . ILE D 2 109 ? -19.514 -55.555 2.130 1.00 48.41 106 ILE B C 1
ATOM 11435 O O . ILE D 2 109 ? -19.183 -54.512 2.703 1.00 43.87 106 ILE B O 1
ATOM 11451 N N . LYS D 2 110 ? -18.710 -56.202 1.287 1.00 47.72 107 LYS B N 1
ATOM 11452 C CA . LYS D 2 110 ? -17.427 -55.636 0.913 1.00 51.04 107 LYS B CA 1
ATOM 11453 C C . LYS D 2 110 ? -17.657 -54.639 -0.213 1.00 48.49 107 LYS B C 1
ATOM 11454 O O . LYS D 2 110 ? -18.431 -54.911 -1.132 1.00 53.92 107 LYS B O 1
ATOM 11473 N N . ARG D 2 111 ? -17.067 -53.452 -0.076 1.00 47.74 108 ARG B N 1
ATOM 11474 C CA . ARG D 2 111 ? -17.091 -52.406 -1.096 1.00 40.05 108 ARG B CA 1
ATOM 11475 C C . ARG D 2 111 ? -15.693 -51.792 -1.160 1.00 46.09 108 ARG B C 1
ATOM 11476 O O . ARG D 2 111 ? -14.808 -52.109 -0.346 1.00 43.66 108 ARG B O 1
ATOM 11497 N N . THR D 2 112 ? -15.520 -50.863 -2.075 1.00 43.45 109 THR B N 1
ATOM 11498 C CA . THR D 2 112 ? -14.241 -50.191 -2.183 1.00 38.72 109 THR B CA 1
ATOM 11499 C C . THR D 2 112 ? -14.002 -49.362 -0.919 1.00 40.47 109 THR B C 1
ATOM 11500 O O . THR D 2 112 ? -14.926 -48.931 -0.229 1.00 38.73 109 THR B O 1
ATOM 11511 N N . VAL D 2 113 ? -12.724 -49.186 -0.612 1.00 40.63 110 VAL B N 1
ATOM 11512 C CA . VAL D 2 113 ? -12.339 -48.334 0.509 1.00 38.27 110 VAL B CA 1
ATOM 11513 C C . VAL D 2 113 ? -12.939 -46.966 0.312 1.00 39.02 110 VAL B C 1
ATOM 11514 O O . VAL D 2 113 ? -12.980 -46.451 -0.817 1.00 43.58 110 VAL B O 1
ATOM 11527 N N . ALA D 2 114 ? -13.418 -46.349 1.401 1.00 35.02 111 ALA B N 1
ATOM 11528 C CA . ALA D 2 114 ? -13.919 -44.994 1.364 1.00 37.28 111 ALA B CA 1
ATOM 11529 C C . ALA D 2 114 ? -13.440 -44.232 2.595 1.00 33.79 111 ALA B C 1
ATOM 11530 O O . ALA D 2 114 ? -13.729 -44.621 3.725 1.00 35.08 111 ALA B O 1
ATOM 11537 N N . ALA D 2 115 ? -12.786 -43.108 2.379 1.00 38.23 112 ALA B N 1
ATOM 11538 C CA . ALA D 2 115 ? -12.307 -42.325 3.509 1.00 34.84 112 ALA B CA 1
ATOM 11539 C C . ALA D 2 115 ? -13.490 -41.628 4.148 1.00 39.09 112 ALA B C 1
ATOM 11540 O O . ALA D 2 115 ? -14.464 -41.362 3.480 1.00 38.10 112 ALA B O 1
ATOM 11547 N N . PRO D 2 116 ? -13.474 -41.397 5.452 1.00 33.90 113 PRO B N 1
ATOM 11548 C CA . PRO D 2 116 ? -14.566 -40.625 6.075 1.00 35.78 113 PRO B CA 1
ATOM 11549 C C . PRO D 2 116 ? -14.352 -39.154 5.807 1.00 35.99 113 PRO B C 1
ATOM 11550 O O . PRO D 2 116 ? -13.220 -38.669 5.656 1.00 36.09 113 PRO B O 1
ATOM 11561 N N . SER D 2 117 ? -15.479 -38.435 5.725 1.00 30.31 114 SER B N 1
ATOM 11562 C CA . SER D 2 117 ? -15.524 -36.988 5.873 1.00 36.84 114 SER B CA 1
ATOM 11563 C C . SER D 2 117 ? -15.645 -36.765 7.352 1.00 32.71 114 SER B C 1
ATOM 11564 O O . SER D 2 117 ? -16.486 -37.409 8.018 1.00 30.27 114 SER B O 1
ATOM 11572 N N . VAL D 2 118 ? -14.800 -35.895 7.901 1.00 36.07 115 VAL B N 1
ATOM 11573 C CA . VAL D 2 118 ? -14.697 -35.694 9.328 1.00 36.78 115 VAL B CA 1
ATOM 11574 C C . VAL D 2 118 ? -15.297 -34.352 9.707 1.00 36.33 115 VAL B C 1
ATOM 11575 O O . VAL D 2 118 ? -15.016 -33.347 9.066 1.00 36.41 115 VAL B O 1
ATOM 11588 N N . PHE D 2 119 ? -16.056 -34.315 10.787 1.00 33.91 116 PHE B N 1
ATOM 11589 C CA . PHE D 2 119 ? -16.611 -33.067 11.268 1.00 38.98 116 PHE B CA 1
ATOM 11590 C C . PHE D 2 119 ? -16.415 -33.028 12.779 1.00 38.24 116 PHE B C 1
ATOM 11591 O O . PHE D 2 119 ? -16.342 -34.070 13.423 1.00 35.46 116 PHE B O 1
ATOM 11608 N N . ILE D 2 120 ? -16.286 -31.848 13.327 1.00 33.39 117 ILE B N 1
ATOM 11609 C CA . ILE D 2 120 ? -16.146 -31.696 14.773 1.00 37.59 117 ILE B CA 1
ATOM 11610 C C . ILE D 2 120 ? -17.166 -30.665 15.233 1.00 40.73 117 ILE B C 1
ATOM 11611 O O . ILE D 2 120 ? -17.364 -29.639 14.569 1.00 40.14 117 ILE B O 1
ATOM 11627 N N . PHE D 2 121 ? -17.826 -30.929 16.341 1.00 37.75 118 PHE B N 1
ATOM 11628 C CA . PHE D 2 121 ? -18.876 -30.052 16.871 1.00 36.80 118 PHE B CA 1
ATOM 11629 C C . PHE D 2 121 ? -18.503 -29.637 18.273 1.00 41.54 118 PHE B C 1
ATOM 11630 O O . PHE D 2 121 ? -18.293 -30.507 19.149 1.00 35.08 118 PHE B O 1
ATOM 11647 N N . PRO D 2 122 ? -18.407 -28.343 18.555 1.00 37.05 119 PRO B N 1
ATOM 11648 C CA . PRO D 2 122 ? -18.202 -27.907 19.924 1.00 39.45 119 PRO B CA 1
ATOM 11649 C C . PRO D 2 122 ? -19.432 -28.178 20.767 1.00 40.26 119 PRO B C 1
ATOM 11650 O O . PRO D 2 122 ? -20.530 -28.401 20.249 1.00 36.91 119 PRO B O 1
ATOM 11661 N N . PRO D 2 123 ? -19.295 -28.165 22.077 1.00 39.92 120 PRO B N 1
ATOM 11662 C CA . PRO D 2 123 ? -20.485 -28.245 22.926 1.00 43.86 120 PRO B CA 1
ATOM 11663 C C . PRO D 2 123 ? -21.375 -27.036 22.700 1.00 44.09 120 PRO B C 1
ATOM 11664 O O . PRO D 2 123 ? -20.887 -25.933 22.518 1.00 45.93 120 PRO B O 1
ATOM 11675 N N . SER D 2 124 ? -22.685 -27.249 22.706 1.00 45.81 121 SER B N 1
ATOM 11676 C CA . SER D 2 124 ? -23.609 -26.131 22.609 1.00 50.03 121 SER B CA 1
ATOM 11677 C C . SER D 2 124 ? -23.564 -25.271 23.875 1.00 52.37 121 SER B C 1
ATOM 11678 O O . SER D 2 124 ? -23.154 -25.715 24.954 1.00 49.03 121 SER B O 1
ATOM 11686 N N . ASP D 2 125 ? -23.983 -24.020 23.734 1.00 54.02 122 ASP B N 1
ATOM 11687 C CA . ASP D 2 125 ? -24.092 -23.156 24.907 1.00 58.41 122 ASP B CA 1
ATOM 11688 C C . ASP D 2 125 ? -25.174 -23.663 25.857 1.00 59.60 122 ASP B C 1
ATOM 11689 O O . ASP D 2 125 ? -25.079 -23.469 27.071 1.00 62.12 122 ASP B O 1
ATOM 11698 N N . GLU D 2 126 ? -26.218 -24.285 25.317 1.00 57.63 123 GLU B N 1
ATOM 11699 C CA . GLU D 2 126 ? -27.258 -24.871 26.152 1.00 61.22 123 GLU B CA 1
ATOM 11700 C C . GLU D 2 126 ? -26.665 -25.857 27.155 1.00 59.57 123 GLU B C 1
ATOM 11701 O O . GLU D 2 126 ? -26.964 -25.793 28.349 1.00 60.47 123 GLU B O 1
ATOM 11713 N N . GLN D 2 127 ? -25.777 -26.738 26.684 1.00 52.89 124 GLN B N 1
ATOM 11714 C CA . GLN D 2 127 ? -25.244 -27.781 27.541 1.00 51.93 124 GLN B CA 1
ATOM 11715 C C . GLN D 2 127 ? -24.256 -27.218 28.541 1.00 56.04 124 GLN B C 1
ATOM 11716 O O . GLN D 2 127 ? -24.202 -27.668 29.692 1.00 55.16 124 GLN B O 1
ATOM 11730 N N . LEU D 2 128 ? -23.477 -26.216 28.130 1.00 54.75 125 LEU B N 1
ATOM 11731 C CA . LEU D 2 128 ? -22.468 -25.650 29.017 1.00 60.43 125 LEU B CA 1
ATOM 11732 C C . LEU D 2 128 ? -23.098 -25.042 30.263 1.00 63.84 125 LEU B C 1
ATOM 11733 O O . LEU D 2 128 ? -22.504 -25.104 31.351 1.00 59.74 125 LEU B O 1
ATOM 11749 N N . LYS D 2 129 ? -24.326 -24.538 30.152 1.00 58.10 126 LYS B N 1
ATOM 11750 C CA . LYS D 2 129 ? -25.017 -24.002 31.318 1.00 70.32 126 LYS B CA 1
ATOM 11751 C C . LYS D 2 129 ? -25.303 -25.081 32.357 1.00 69.91 126 LYS B C 1
ATOM 11752 O O . LYS D 2 129 ? -25.523 -24.752 33.529 1.00 74.93 126 LYS B O 1
ATOM 11771 N N . SER D 2 130 ? -25.260 -26.345 31.957 1.00 62.93 127 SER B N 1
ATOM 11772 C CA . SER D 2 130 ? -25.573 -27.486 32.796 1.00 64.85 127 SER B CA 1
ATOM 11773 C C . SER D 2 130 ? -24.351 -28.030 33.531 1.00 65.83 127 SER B C 1
ATOM 11774 O O . SER D 2 130 ? -24.506 -28.836 34.450 1.00 65.39 127 SER B O 1
ATOM 11782 N N . GLY D 2 131 ? -23.148 -27.627 33.142 1.00 59.94 128 GLY B N 1
ATOM 11783 C CA . GLY D 2 131 ? -21.941 -28.055 33.812 1.00 59.11 128 GLY B CA 1
ATOM 11784 C C . GLY D 2 131 ? -21.130 -29.133 33.138 1.00 54.95 128 GLY B C 1
ATOM 11785 O O . GLY D 2 131 ? -20.086 -29.517 33.678 1.00 50.67 128 GLY B O 1
ATOM 11789 N N . THR D 2 132 ? -21.579 -29.655 31.991 1.00 57.36 129 THR B N 1
ATOM 11790 C CA . THR D 2 132 ? -20.815 -30.616 31.200 1.00 55.01 129 THR B CA 1
ATOM 11791 C C . THR D 2 132 ? -20.708 -30.150 29.756 1.00 50.34 129 THR B C 1
ATOM 11792 O O . THR D 2 132 ? -21.540 -29.395 29.247 1.00 50.69 129 THR B O 1
ATOM 11803 N N . ALA D 2 133 ? -19.654 -30.616 29.099 1.00 50.51 130 ALA B N 1
ATOM 11804 C CA . ALA D 2 133 ? -19.339 -30.251 27.726 1.00 46.96 130 ALA B CA 1
ATOM 11805 C C . ALA D 2 133 ? -19.084 -31.530 26.952 1.00 49.04 130 ALA B C 1
ATOM 11806 O O . ALA D 2 133 ? -18.180 -32.301 27.283 1.00 45.92 130 ALA B O 1
ATOM 11813 N N . SER D 2 134 ? -19.909 -31.774 25.953 1.00 44.11 131 SER B N 1
ATOM 11814 C CA . SER D 2 134 ? -19.711 -32.880 25.021 1.00 43.80 131 SER B CA 1
ATOM 11815 C C . SER D 2 134 ? -19.167 -32.306 23.718 1.00 40.10 131 SER B C 1
ATOM 11816 O O . SER D 2 134 ? -19.767 -31.402 23.120 1.00 43.10 131 SER B O 1
ATOM 11824 N N . VAL D 2 135 ? -18.006 -32.808 23.306 1.00 39.57 132 VAL B N 1
ATOM 11825 C CA . VAL D 2 135 ? -17.446 -32.513 22.023 1.00 35.88 132 VAL B CA 1
ATOM 11826 C C . VAL D 2 135 ? -17.597 -33.758 21.142 1.00 38.62 132 VAL B C 1
ATOM 11827 O O . VAL D 2 135 ? -17.208 -34.857 21.536 1.00 35.21 132 VAL B O 1
ATOM 11840 N N . VAL D 2 136 ? -18.095 -33.571 19.923 1.00 38.36 133 VAL B N 1
ATOM 11841 C CA . VAL D 2 136 ? -18.453 -34.668 19.054 1.00 35.92 133 VAL B CA 1
ATOM 11842 C C . VAL D 2 136 ? -17.612 -34.577 17.805 1.00 35.96 133 VAL B C 1
ATOM 11843 O O . VAL D 2 136 ? -17.466 -33.499 17.197 1.00 37.34 133 VAL B O 1
ATOM 11856 N N . CYS D 2 137 ? -17.060 -35.711 17.408 1.00 39.47 134 CYS B N 1
ATOM 11857 C CA . CYS D 2 137 ? -16.350 -35.893 16.164 1.00 36.96 134 CYS B CA 1
ATOM 11858 C C . CYS D 2 137 ? -17.132 -36.898 15.355 1.00 38.95 134 CYS B C 1
ATOM 11859 O O . CYS D 2 137 ? -17.438 -37.990 15.833 1.00 37.33 134 CYS B O 1
ATOM 11866 N N . LEU D 2 138 ? -17.412 -36.541 14.128 1.00 32.68 135 LEU B N 1
ATOM 11867 C CA . LEU D 2 138 ? -18.204 -37.380 13.237 1.00 35.05 135 LEU B CA 1
ATOM 11868 C C . LEU D 2 138 ? -17.321 -37.876 12.105 1.00 36.60 135 LEU B C 1
ATOM 11869 O O . LEU D 2 138 ? -16.646 -37.088 11.448 1.00 32.90 135 LEU B O 1
ATOM 11885 N N . LEU D 2 139 ? -17.316 -39.169 11.874 1.00 33.52 136 LEU B N 1
ATOM 11886 C CA . LEU D 2 139 ? -16.680 -39.754 10.705 1.00 36.00 136 LEU B CA 1
ATOM 11887 C C . LEU D 2 139 ? -17.843 -40.221 9.848 1.00 36.69 136 LEU B C 1
ATOM 11888 O O . LEU D 2 139 ? -18.588 -41.122 10.253 1.00 37.74 136 LEU B O 1
ATOM 11904 N N . ASN D 2 140 ? -18.003 -39.608 8.682 1.00 33.46 137 ASN B N 1
ATOM 11905 C CA . ASN D 2 140 ? -19.174 -39.870 7.854 1.00 35.66 137 ASN B CA 1
ATOM 11906 C C . ASN D 2 140 ? -18.749 -40.701 6.657 1.00 35.16 137 ASN B C 1
ATOM 11907 O O . ASN D 2 140 ? -17.836 -40.317 5.948 1.00 38.44 137 ASN B O 1
ATOM 11918 N N . ASN D 2 141 ? -19.367 -41.864 6.486 1.00 37.36 138 ASN B N 1
ATOM 11919 C CA . ASN D 2 141 ? -19.358 -42.652 5.261 1.00 37.75 138 ASN B CA 1
ATOM 11920 C C . ASN D 2 141 ? -17.964 -43.169 4.901 1.00 36.16 138 ASN B C 1
ATOM 11921 O O . ASN D 2 141 ? -17.400 -42.786 3.899 1.00 35.38 138 ASN B O 1
ATOM 11932 N N . PHE D 2 142 ? -17.523 -44.144 5.684 1.00 36.38 139 PHE B N 1
ATOM 11933 C CA . PHE D 2 142 ? -16.213 -44.730 5.437 1.00 34.46 139 PHE B CA 1
ATOM 11934 C C . PHE D 2 142 ? -16.317 -46.246 5.368 1.00 30.71 139 PHE B C 1
ATOM 11935 O O . PHE D 2 142 ? -17.277 -46.856 5.758 1.00 33.54 139 PHE B O 1
ATOM 11952 N N . TYR D 2 143 ? -15.271 -46.847 4.770 1.00 36.43 140 TYR B N 1
ATOM 11953 C CA . TYR D 2 143 ? -15.191 -48.292 4.689 1.00 34.40 140 TYR B CA 1
ATOM 11954 C C . TYR D 2 143 ? -13.727 -48.569 4.511 1.00 31.90 140 TYR B C 1
ATOM 11955 O O . TYR D 2 143 ? -13.093 -47.865 3.717 1.00 33.89 140 TYR B O 1
ATOM 11973 N N . PRO D 2 144 ? -13.136 -49.556 5.202 1.00 33.48 141 PRO B N 1
ATOM 11974 C CA . PRO D 2 144 ? -13.736 -50.468 6.171 1.00 38.19 141 PRO B CA 1
ATOM 11975 C C . PRO D 2 144 ? -14.003 -49.876 7.536 1.00 34.19 141 PRO B C 1
ATOM 11976 O O . PRO D 2 144 ? -13.798 -48.692 7.778 1.00 31.14 141 PRO B O 1
ATOM 11987 N N . ARG D 2 145 ? -14.481 -50.718 8.450 1.00 33.54 142 ARG B N 1
ATOM 11988 C CA . ARG D 2 145 ? -15.000 -50.240 9.719 1.00 37.23 142 ARG B CA 1
ATOM 11989 C C . ARG D 2 145 ? -13.916 -49.703 10.652 1.00 36.33 142 ARG B C 1
ATOM 11990 O O . ARG D 2 145 ? -14.229 -48.866 11.513 1.00 35.46 142 ARG B O 1
ATOM 12011 N N . GLU D 2 146 ? -12.695 -50.198 10.538 1.00 38.08 143 GLU B N 1
ATOM 12012 C CA . GLU D 2 146 ? -11.625 -49.822 11.475 1.00 36.58 143 GLU B CA 1
ATOM 12013 C C . GLU D 2 146 ? -11.197 -48.371 11.249 1.00 40.94 143 GLU B C 1
ATOM 12014 O O . GLU D 2 146 ? -10.814 -47.976 10.134 1.00 34.62 143 GLU B O 1
ATOM 12026 N N . ALA D 2 147 ? -11.210 -47.598 12.315 1.00 39.14 144 ALA B N 1
ATOM 12027 C CA . ALA D 2 147 ? -10.714 -46.227 12.260 1.00 40.71 144 ALA B CA 1
ATOM 12028 C C . ALA D 2 147 ? -10.119 -45.869 13.606 1.00 39.82 144 ALA B C 1
ATOM 12029 O O . ALA D 2 147 ? -10.532 -46.397 14.631 1.00 37.97 144 ALA B O 1
ATOM 12036 N N . LYS D 2 148 ? -9.091 -45.037 13.603 1.00 37.59 145 LYS B N 1
ATOM 12037 C CA . LYS D 2 148 ? -8.485 -44.537 14.834 1.00 40.89 145 LYS B CA 1
ATOM 12038 C C . LYS D 2 148 ? -8.883 -43.060 14.984 1.00 37.74 145 LYS B C 1
ATOM 12039 O O . LYS D 2 148 ? -8.572 -42.229 14.119 1.00 36.70 145 LYS B O 1
ATOM 12058 N N . VAL D 2 149 ? -9.565 -42.746 16.075 1.00 37.94 146 VAL B N 1
ATOM 12059 C CA . VAL D 2 149 ? -10.025 -41.416 16.410 1.00 40.33 146 VAL B CA 1
ATOM 12060 C C . VAL D 2 149 ? -9.299 -41.038 17.678 1.00 39.79 146 VAL B C 1
ATOM 12061 O O . VAL D 2 149 ? -9.496 -41.671 18.729 1.00 43.29 146 VAL B O 1
ATOM 12074 N N . GLN D 2 150 ? -8.433 -40.041 17.607 1.00 37.75 147 GLN B N 1
ATOM 12075 C CA . GLN D 2 150 ? -7.663 -39.602 18.773 1.00 41.63 147 GLN B CA 1
ATOM 12076 C C . GLN D 2 150 ? -8.067 -38.160 19.039 1.00 39.94 147 GLN B C 1
ATOM 12077 O O . GLN D 2 150 ? -8.000 -37.339 18.159 1.00 37.56 147 GLN B O 1
ATOM 12091 N N . TRP D 2 151 ? -8.542 -37.894 20.256 1.00 37.99 148 TRP B N 1
ATOM 12092 C CA . TRP D 2 151 ? -8.850 -36.568 20.755 1.00 39.59 148 TRP B CA 1
ATOM 12093 C C . TRP D 2 151 ? -7.639 -35.935 21.410 1.00 40.91 148 TRP B C 1
ATOM 12094 O O . TRP D 2 151 ? -6.858 -36.606 22.090 1.00 39.93 148 TRP B O 1
ATOM 12115 N N . LYS D 2 152 ? -7.483 -34.657 21.207 1.00 38.25 149 LYS B N 1
ATOM 12116 C CA . LYS D 2 152 ? -6.425 -33.880 21.817 1.00 41.04 149 LYS B CA 1
ATOM 12117 C C . LYS D 2 152 ? -7.085 -32.601 22.310 1.00 38.57 149 LYS B C 1
ATOM 12118 O O . LYS D 2 152 ? -7.943 -32.017 21.634 1.00 38.72 149 LYS B O 1
ATOM 12137 N N . VAL D 2 153 ? -6.735 -32.219 23.542 1.00 39.54 150 VAL B N 1
ATOM 12138 C CA . VAL D 2 153 ? -7.189 -30.978 24.172 1.00 40.09 150 VAL B CA 1
ATOM 12139 C C . VAL D 2 153 ? -5.911 -30.257 24.543 1.00 41.11 150 VAL B C 1
ATOM 12140 O O . VAL D 2 153 ? -5.156 -30.745 25.388 1.00 43.49 150 VAL B O 1
ATOM 12153 N N . ASP D 2 154 ? -5.623 -29.140 23.872 1.00 41.13 151 ASP B N 1
ATOM 12154 C CA . ASP D 2 154 ? -4.345 -28.407 24.038 1.00 47.82 151 ASP B CA 1
ATOM 12155 C C . ASP D 2 154 ? -3.133 -29.355 23.950 1.00 47.52 151 ASP B C 1
ATOM 12156 O O . ASP D 2 154 ? -2.219 -29.295 24.780 1.00 47.53 151 ASP B O 1
ATOM 12165 N N . ASN D 2 155 ? -3.218 -30.259 22.975 1.00 45.24 152 ASN B N 1
ATOM 12166 C CA . ASN D 2 155 ? -2.224 -31.290 22.662 1.00 44.71 152 ASN B CA 1
ATOM 12167 C C . ASN D 2 155 ? -2.157 -32.464 23.610 1.00 43.21 152 ASN B C 1
ATOM 12168 O O . ASN D 2 155 ? -1.486 -33.438 23.307 1.00 44.23 152 ASN B O 1
ATOM 12179 N N . ALA D 2 156 ? -2.883 -32.408 24.715 1.00 43.79 153 ALA B N 1
ATOM 12180 C CA . ALA D 2 156 ? -2.960 -33.558 25.622 1.00 39.99 153 ALA B CA 1
ATOM 12181 C C . ALA D 2 156 ? -3.876 -34.603 25.011 1.00 43.22 153 ALA B C 1
ATOM 12182 O O . ALA D 2 156 ? -5.066 -34.345 24.783 1.00 42.34 153 ALA B O 1
ATOM 12189 N N . LEU D 2 157 ? -3.322 -35.757 24.692 1.00 46.51 154 LEU B N 1
ATOM 12190 C CA . LEU D 2 157 ? -4.132 -36.849 24.183 1.00 48.47 154 LEU B CA 1
ATOM 12191 C C . LEU D 2 157 ? -5.112 -37.299 25.248 1.00 48.74 154 LEU B C 1
ATOM 12192 O O . LEU D 2 157 ? -4.745 -37.442 26.414 1.00 44.47 154 LEU B O 1
ATOM 12208 N N . GLN D 2 158 ? -6.352 -37.489 24.875 1.00 45.47 155 GLN B N 1
ATOM 12209 C CA . GLN D 2 158 ? -7.385 -37.902 25.794 1.00 44.69 155 GLN B CA 1
ATOM 12210 C C . GLN D 2 158 ? -7.540 -39.419 25.748 1.00 47.60 155 GLN B C 1
ATOM 12211 O O . GLN D 2 158 ? -7.397 -40.042 24.703 1.00 45.94 155 GLN B O 1
ATOM 12225 N N . SER D 2 159 ? -7.757 -40.014 26.911 1.00 45.15 156 SER B N 1
ATOM 12226 C CA . SER D 2 159 ? -8.120 -41.419 27.023 1.00 49.40 156 SER B CA 1
ATOM 12227 C C . SER D 2 159 ? -9.036 -41.586 28.230 1.00 47.85 156 SER B C 1
ATOM 12228 O O . SER D 2 159 ? -8.843 -40.952 29.274 1.00 48.91 156 SER B O 1
ATOM 12236 N N . GLY D 2 160 ? -10.042 -42.442 28.058 1.00 49.20 157 GLY B N 1
ATOM 12237 C CA . GLY D 2 160 ? -10.957 -42.793 29.098 1.00 44.07 157 GLY B CA 1
ATOM 12238 C C . GLY D 2 160 ? -12.158 -41.891 29.207 1.00 43.59 157 GLY B C 1
ATOM 12239 O O . GLY D 2 160 ? -13.018 -42.178 30.020 1.00 42.73 157 GLY B O 1
ATOM 12243 N N . ASN D 2 161 ? -12.261 -40.820 28.399 1.00 42.77 158 ASN B N 1
ATOM 12244 C CA . ASN D 2 161 ? -13.342 -39.852 28.528 1.00 43.78 158 ASN B CA 1
ATOM 12245 C C . ASN D 2 161 ? -14.054 -39.661 27.195 1.00 42.49 158 ASN B C 1
ATOM 12246 O O . ASN D 2 161 ? -14.680 -38.618 26.972 1.00 38.70 158 ASN B O 1
ATOM 12257 N N . SER D 2 162 ? -13.964 -40.628 26.306 1.00 38.26 159 SER B N 1
ATOM 12258 C CA . SER D 2 162 ? -14.669 -40.614 25.035 1.00 38.69 159 SER B CA 1
ATOM 12259 C C . SER D 2 162 ? -15.356 -41.947 24.797 1.00 40.77 159 SER B C 1
ATOM 12260 O O . SER D 2 162 ? -14.907 -42.991 25.282 1.00 38.85 159 SER B O 1
ATOM 12268 N N . GLN D 2 163 ? -16.476 -41.885 24.063 1.00 39.96 160 GLN B N 1
ATOM 12269 C CA . GLN D 2 163 ? -17.210 -43.070 23.648 1.00 41.06 160 GLN B CA 1
ATOM 12270 C C . GLN D 2 163 ? -17.470 -43.000 22.146 1.00 38.77 160 GLN B C 1
ATOM 12271 O O . GLN D 2 163 ? -17.754 -41.940 21.615 1.00 35.51 160 GLN B O 1
ATOM 12285 N N . GLU D 2 164 ? -17.358 -44.135 21.491 1.00 38.64 161 GLU B N 1
ATOM 12286 C CA . GLU D 2 164 ? -17.614 -44.239 20.049 1.00 39.55 161 GLU B CA 1
ATOM 12287 C C . GLU D 2 164 ? -18.905 -44.983 19.802 1.00 40.74 161 GLU B C 1
ATOM 12288 O O . GLU D 2 164 ? -19.222 -45.937 20.491 1.00 42.42 161 GLU B O 1
ATOM 12300 N N . SER D 2 165 ? -19.645 -44.564 18.782 1.00 40.15 162 SER B N 1
ATOM 12301 C CA . SER D 2 165 ? -20.824 -45.286 18.314 1.00 36.18 162 SER B CA 1
ATOM 12302 C C . SER D 2 165 ? -20.703 -45.358 16.797 1.00 37.92 162 SER B C 1
ATOM 12303 O O . SER D 2 165 ? -20.347 -44.372 16.159 1.00 35.33 162 SER B O 1
ATOM 12311 N N . VAL D 2 166 ? -20.907 -46.551 16.248 1.00 38.06 163 VAL B N 1
ATOM 12312 C CA . VAL D 2 166 ? -20.794 -46.819 14.807 1.00 39.28 163 VAL B CA 1
ATOM 12313 C C . VAL D 2 166 ? -22.149 -47.284 14.288 1.00 38.28 163 VAL B C 1
ATOM 12314 O O . VAL D 2 166 ? -22.825 -48.069 14.955 1.00 40.45 163 VAL B O 1
ATOM 12327 N N . THR D 2 167 ? -22.534 -46.815 13.115 1.00 36.48 164 THR B N 1
ATOM 12328 C CA . THR D 2 167 ? -23.777 -47.241 12.480 1.00 40.90 164 THR B CA 1
ATOM 12329 C C . THR D 2 167 ? -23.601 -48.638 11.869 1.00 42.68 164 THR B C 1
ATOM 12330 O O . THR D 2 167 ? -22.484 -49.157 11.730 1.00 42.74 164 THR B O 1
ATOM 12341 N N . GLU D 2 168 ? -24.721 -49.263 11.487 1.00 44.25 165 GLU B N 1
ATOM 12342 C CA . GLU D 2 168 ? -24.654 -50.398 10.580 1.00 47.94 165 GLU B CA 1
ATOM 12343 C C . GLU D 2 168 ? -24.334 -49.902 9.180 1.00 45.59 165 GLU B C 1
ATOM 12344 O O . GLU D 2 168 ? -24.413 -48.710 8.877 1.00 43.93 165 GLU B O 1
ATOM 12356 N N . GLN D 2 169 ? -24.000 -50.858 8.313 1.00 43.79 166 GLN B N 1
ATOM 12357 C CA . GLN D 2 169 ? -23.688 -50.513 6.948 1.00 41.51 166 GLN B CA 1
ATOM 12358 C C . GLN D 2 169 ? -24.856 -49.805 6.306 1.00 43.67 166 GLN B C 1
ATOM 12359 O O . GLN D 2 169 ? -25.999 -50.262 6.359 1.00 44.21 166 GLN B O 1
ATOM 12373 N N . ASP D 2 170 ? -24.565 -48.684 5.687 1.00 45.26 167 ASP B N 1
ATOM 12374 C CA . ASP D 2 170 ? -25.616 -47.862 5.115 1.00 51.44 167 ASP B CA 1
ATOM 12375 C C . ASP D 2 170 ? -26.325 -48.661 4.020 1.00 57.10 167 ASP B C 1
ATOM 12376 O O . ASP D 2 170 ? -25.704 -49.442 3.268 1.00 51.44 167 ASP B O 1
ATOM 12385 N N . SER D 2 171 ? -27.653 -48.511 3.973 1.00 57.19 168 SER B N 1
ATOM 12386 C CA . SER D 2 171 ? -28.429 -49.254 2.990 1.00 61.28 168 SER B CA 1
ATOM 12387 C C . SER D 2 171 ? -28.086 -48.825 1.575 1.00 59.18 168 SER B C 1
ATOM 12388 O O . SER D 2 171 ? -28.169 -49.636 0.646 1.00 69.83 168 SER B O 1
ATOM 12396 N N . LYS D 2 172 ? -27.709 -47.556 1.382 1.00 57.65 169 LYS B N 1
ATOM 12397 C CA . LYS D 2 172 ? -27.445 -47.053 0.037 1.00 61.89 169 LYS B CA 1
ATOM 12398 C C . LYS D 2 172 ? -26.022 -47.360 -0.442 1.00 61.68 169 LYS B C 1
ATOM 12399 O O . LYS D 2 172 ? -25.856 -47.828 -1.560 1.00 56.88 169 LYS B O 1
ATOM 12418 N N . ASP D 2 173 ? -24.984 -47.039 0.343 1.00 56.31 170 ASP B N 1
ATOM 12419 C CA . ASP D 2 173 ? -23.610 -47.186 -0.120 1.00 52.04 170 ASP B CA 1
ATOM 12420 C C . ASP D 2 173 ? -22.775 -48.194 0.668 1.00 46.07 170 ASP B C 1
ATOM 12421 O O . ASP D 2 173 ? -21.612 -48.432 0.307 1.00 41.72 170 ASP B O 1
ATOM 12430 N N . SER D 2 174 ? -23.335 -48.830 1.679 1.00 42.06 171 SER B N 1
ATOM 12431 C CA . SER D 2 174 ? -22.634 -49.810 2.478 1.00 44.56 171 SER B CA 1
ATOM 12432 C C . SER D 2 174 ? -21.470 -49.225 3.264 1.00 39.97 171 SER B C 1
ATOM 12433 O O . SER D 2 174 ? -20.569 -49.966 3.646 1.00 38.55 171 SER B O 1
ATOM 12441 N N . THR D 2 175 ? -21.455 -47.919 3.514 1.00 39.90 172 THR B N 1
ATOM 12442 C CA . THR D 2 175 ? -20.403 -47.366 4.349 1.00 37.52 172 THR B CA 1
ATOM 12443 C C . THR D 2 175 ? -20.833 -47.373 5.826 1.00 36.31 172 THR B C 1
ATOM 12444 O O . THR D 2 175 ? -22.012 -47.581 6.163 1.00 37.12 172 THR B O 1
ATOM 12455 N N . TYR D 2 176 ? -19.873 -47.126 6.699 1.00 40.73 173 TYR B N 1
ATOM 12456 C CA . TYR D 2 176 ? -20.173 -46.883 8.091 1.00 34.86 173 TYR B CA 1
ATOM 12457 C C . TYR D 2 176 ? -20.108 -45.393 8.349 1.00 34.24 173 TYR B C 1
ATOM 12458 O O . TYR D 2 176 ? -19.481 -44.652 7.623 1.00 33.65 173 TYR B O 1
ATOM 12476 N N . SER D 2 177 ? -20.703 -44.987 9.469 1.00 33.08 174 SER B N 1
ATOM 12477 C CA . SER D 2 177 ? -20.500 -43.673 10.067 1.00 36.95 174 SER B CA 1
ATOM 12478 C C . SER D 2 177 ? -20.170 -43.876 11.523 1.00 37.86 174 SER B C 1
ATOM 12479 O O . SER D 2 177 ? -20.579 -44.855 12.119 1.00 38.32 174 SER B O 1
ATOM 12487 N N . LEU D 2 178 ? -19.369 -42.988 12.099 1.00 37.90 175 LEU B N 1
ATOM 12488 C CA . LEU D 2 178 ? -18.957 -43.136 13.490 1.00 34.16 175 LEU B CA 1
ATOM 12489 C C . LEU D 2 178 ? -18.966 -41.799 14.194 1.00 35.07 175 LEU B C 1
ATOM 12490 O O . LEU D 2 178 ? -18.454 -40.811 13.659 1.00 31.97 175 LEU B O 1
ATOM 12506 N N . SER D 2 179 ? -19.477 -41.787 15.401 1.00 36.29 176 SER B N 1
ATOM 12507 C CA . SER D 2 179 ? -19.428 -40.644 16.296 1.00 32.15 176 SER B CA 1
ATOM 12508 C C . SER D 2 179 ? -18.474 -40.962 17.452 1.00 36.76 176 SER B C 1
ATOM 12509 O O . SER D 2 179 ? -18.519 -42.040 18.012 1.00 37.23 176 SER B O 1
ATOM 12517 N N . SER D 2 180 ? -17.596 -40.022 17.749 1.00 34.14 177 SER B N 1
ATOM 12518 C CA . SER D 2 180 ? -16.779 -40.104 18.955 1.00 35.06 177 SER B CA 1
ATOM 12519 C C . SER D 2 180 ? -17.143 -38.888 19.782 1.00 40.78 177 SER B C 1
ATOM 12520 O O . SER D 2 180 ? -17.073 -37.744 19.304 1.00 36.93 177 SER B O 1
ATOM 12528 N N . THR D 2 181 ? -17.589 -39.126 21.010 1.00 33.13 178 THR B N 1
ATOM 12529 C CA . THR D 2 181 ? -18.062 -38.069 21.874 1.00 34.81 178 THR B CA 1
ATOM 12530 C C . THR D 2 181 ? -17.118 -37.974 23.036 1.00 37.48 178 THR B C 1
ATOM 12531 O O . THR D 2 181 ? -16.958 -38.954 23.782 1.00 38.02 178 THR B O 1
ATOM 12542 N N . LEU D 2 182 ? -16.451 -36.834 23.163 1.00 38.13 179 LEU B N 1
ATOM 12543 C CA . LEU D 2 182 ? -15.578 -36.501 24.275 1.00 35.66 179 LEU B CA 1
ATOM 12544 C C . LEU D 2 182 ? -16.354 -35.744 25.341 1.00 42.51 179 LEU B C 1
ATOM 12545 O O . LEU D 2 182 ? -16.928 -34.698 25.064 1.00 41.93 179 LEU B O 1
ATOM 12561 N N . THR D 2 183 ? -16.349 -36.259 26.560 1.00 40.47 180 THR B N 1
ATOM 12562 C CA . THR D 2 183 ? -17.093 -35.625 27.642 1.00 43.68 180 THR B CA 1
ATOM 12563 C C . THR D 2 183 ? -16.157 -34.970 28.636 1.00 44.70 180 THR B C 1
ATOM 12564 O O . THR D 2 183 ? -15.278 -35.619 29.201 1.00 46.41 180 THR B O 1
ATOM 12575 N N . LEU D 2 184 ? -16.380 -33.681 28.884 1.00 44.10 181 LEU B N 1
ATOM 12576 C CA . LEU D 2 184 ? -15.600 -32.930 29.853 1.00 50.53 181 LEU B CA 1
ATOM 12577 C C . LEU D 2 184 ? -16.551 -32.177 30.758 1.00 51.10 181 LEU B C 1
ATOM 12578 O O . LEU D 2 184 ? -17.719 -31.992 30.397 1.00 50.71 181 LEU B O 1
ATOM 12594 N N . SER D 2 185 ? -16.063 -31.761 31.928 1.00 46.74 182 SER B N 1
ATOM 12595 C CA . SER D 2 185 ? -16.794 -30.771 32.698 1.00 52.66 182 SER B CA 1
ATOM 12596 C C . SER D 2 185 ? -16.696 -29.406 32.019 1.00 48.90 182 SER B C 1
ATOM 12597 O O . SER D 2 185 ? -15.720 -29.103 31.329 1.00 48.20 182 SER B O 1
ATOM 12605 N N . LYS D 2 186 ? -17.724 -28.577 32.210 1.00 52.87 183 LYS B N 1
ATOM 12606 C CA . LYS D 2 186 ? -17.672 -27.223 31.694 1.00 49.23 183 LYS B CA 1
ATOM 12607 C C . LYS D 2 186 ? -16.395 -26.537 32.147 1.00 53.83 183 LYS B C 1
ATOM 12608 O O . LYS D 2 186 ? -15.668 -25.956 31.343 1.00 51.20 183 LYS B O 1
ATOM 12627 N N . ALA D 2 187 ? -16.070 -26.645 33.436 1.00 51.95 184 ALA B N 1
ATOM 12628 C CA . ALA D 2 187 ? -14.871 -25.994 33.958 1.00 51.97 184 ALA B CA 1
ATOM 12629 C C . ALA D 2 187 ? -13.629 -26.402 33.191 1.00 54.88 184 ALA B C 1
ATOM 12630 O O . ALA D 2 187 ? -12.847 -25.553 32.751 1.00 51.99 184 ALA B O 1
ATOM 12637 N N . ASP D 2 188 ? -13.391 -27.704 33.056 1.00 51.38 185 ASP B N 1
ATOM 12638 C CA . ASP D 2 188 ? -12.249 -28.151 32.275 1.00 54.12 185 ASP B CA 1
ATOM 12639 C C . ASP D 2 188 ? -12.333 -27.634 30.841 1.00 53.40 185 ASP B C 1
ATOM 12640 O O . ASP D 2 188 ? -11.332 -27.142 30.280 1.00 49.41 185 ASP B O 1
ATOM 12649 N N . TYR D 2 189 ? -13.521 -27.726 30.224 1.00 50.22 186 TYR B N 1
ATOM 12650 C CA . TYR D 2 189 ? -13.659 -27.247 28.850 1.00 46.22 186 TYR B CA 1
ATOM 12651 C C . TYR D 2 189 ? -13.197 -25.798 28.744 1.00 50.72 186 TYR B C 1
ATOM 12652 O O . TYR D 2 189 ? -12.458 -25.429 27.831 1.00 46.56 186 TYR B O 1
ATOM 12670 N N . GLU D 2 190 ? -13.547 -24.981 29.714 1.00 48.42 187 GLU B N 1
ATOM 12671 C CA . GLU D 2 190 ? -13.207 -23.563 29.649 1.00 52.34 187 GLU B CA 1
ATOM 12672 C C . GLU D 2 190 ? -11.737 -23.297 29.969 1.00 53.22 187 GLU B C 1
ATOM 12673 O O . GLU D 2 190 ? -11.250 -22.207 29.674 1.00 60.00 187 GLU B O 1
ATOM 12685 N N . LYS D 2 191 ? -11.018 -24.244 30.591 1.00 57.24 188 LYS B N 1
ATOM 12686 C CA . LYS D 2 191 ? -9.598 -24.015 30.876 1.00 55.26 188 LYS B CA 1
ATOM 12687 C C . LYS D 2 191 ? -8.715 -24.145 29.634 1.00 54.45 188 LYS B C 1
ATOM 12688 O O . LYS D 2 191 ? -7.579 -23.677 29.683 1.00 59.25 188 LYS B O 1
ATOM 12692 N N . HIS D 2 192 ? -9.203 -24.741 28.525 1.00 55.77 189 HIS B N 1
ATOM 12693 C CA . HIS D 2 192 ? -8.383 -25.017 27.343 1.00 51.69 189 HIS B CA 1
ATOM 12694 C C . HIS D 2 192 ? -8.966 -24.396 26.078 1.00 49.10 189 HIS B C 1
ATOM 12695 O O . HIS D 2 192 ? -10.140 -24.063 26.004 1.00 50.92 189 HIS B O 1
ATOM 12709 N N . LYS D 2 193 ? -8.153 -24.306 25.030 1.00 52.76 190 LYS B N 1
ATOM 12710 C CA . LYS D 2 193 ? -8.538 -23.579 23.820 1.00 54.12 190 LYS B CA 1
ATOM 12711 C C . LYS D 2 193 ? -8.749 -24.453 22.595 1.00 49.63 190 LYS B C 1
ATOM 12712 O O . LYS D 2 193 ? -9.763 -24.308 21.905 1.00 47.29 190 LYS B O 1
ATOM 12731 N N . VAL D 2 194 ? -7.833 -25.357 22.271 1.00 44.95 191 VAL B N 1
ATOM 12732 C CA . VAL D 2 194 ? -7.870 -26.076 20.995 1.00 44.90 191 VAL B CA 1
ATOM 12733 C C . VAL D 2 194 ? -8.362 -27.487 21.242 1.00 38.84 191 VAL B C 1
ATOM 12734 O O . VAL D 2 194 ? -7.729 -28.248 21.977 1.00 41.83 191 VAL B O 1
ATOM 12747 N N . TYR D 2 195 ? -9.471 -27.855 20.612 1.00 37.97 192 TYR B N 1
ATOM 12748 C CA . TYR D 2 195 ? -10.020 -29.198 20.690 1.00 37.00 192 TYR B CA 1
ATOM 12749 C C . TYR D 2 195 ? -9.905 -29.868 19.342 1.00 39.13 192 TYR B C 1
ATOM 12750 O O . TYR D 2 195 ? -10.281 -29.270 18.331 1.00 39.14 192 TYR B O 1
ATOM 12768 N N . ALA D 2 196 ? -9.383 -31.089 19.296 1.00 41.27 193 ALA B N 1
ATOM 12769 C CA . ALA D 2 196 ? -9.090 -31.654 17.987 1.00 37.92 193 ALA B CA 1
ATOM 12770 C C . ALA D 2 196 ? -9.307 -33.159 17.981 1.00 36.99 193 ALA B C 1
ATOM 12771 O O . ALA D 2 196 ? -9.018 -33.814 18.972 1.00 37.10 193 ALA B O 1
ATOM 12778 N N . CYS D 2 197 ? -9.856 -33.669 16.862 1.00 35.89 194 CYS B N 1
ATOM 12779 C CA . CYS D 2 197 ? -9.858 -35.106 16.650 1.00 39.87 194 CYS B CA 1
ATOM 12780 C C . CYS D 2 197 ? -9.028 -35.408 15.405 1.00 40.04 194 CYS B C 1
ATOM 12781 O O . CYS D 2 197 ? -9.258 -34.839 14.333 1.00 39.54 194 CYS B O 1
ATOM 12788 N N . GLU D 2 198 ? -8.120 -36.343 15.582 1.00 39.58 195 GLU B N 1
ATOM 12789 C CA . GLU D 2 198 ? -7.270 -36.815 14.511 1.00 38.50 195 GLU B CA 1
ATOM 12790 C C . GLU D 2 198 ? -7.787 -38.182 14.129 1.00 39.69 195 GLU B C 1
ATOM 12791 O O . GLU D 2 198 ? -7.849 -39.104 14.972 1.00 38.37 195 GLU B O 1
ATOM 12803 N N . VAL D 2 199 ? -8.056 -38.339 12.848 1.00 37.18 196 VAL B N 1
ATOM 12804 C CA . VAL D 2 199 ? -8.651 -39.536 12.318 1.00 37.12 196 VAL B CA 1
ATOM 12805 C C . VAL D 2 199 ? -7.616 -40.217 11.448 1.00 37.89 196 VAL B C 1
ATOM 12806 O O . VAL D 2 199 ? -7.079 -39.598 10.522 1.00 32.22 196 VAL B O 1
ATOM 12819 N N . THR D 2 200 ? -7.345 -41.472 11.723 1.00 38.02 197 THR B N 1
ATOM 12820 C CA . THR D 2 200 ? -6.521 -42.302 10.883 1.00 38.31 197 THR B CA 1
ATOM 12821 C C . THR D 2 200 ? -7.402 -43.392 10.290 1.00 36.24 197 THR B C 1
ATOM 12822 O O . THR D 2 200 ? -8.154 -44.061 11.008 1.00 34.61 197 THR B O 1
ATOM 12833 N N . HIS D 2 201 ? -7.267 -43.616 9.023 1.00 34.85 198 HIS B N 1
ATOM 12834 C CA . HIS D 2 201 ? -8.118 -44.551 8.316 1.00 36.23 198 HIS B CA 1
ATOM 12835 C C . HIS D 2 201 ? -7.429 -44.918 7.013 1.00 37.86 198 HIS B C 1
ATOM 12836 O O . HIS D 2 201 ? -6.772 -44.075 6.381 1.00 34.61 198 HIS B O 1
ATOM 12850 N N . GLN D 2 202 ? -7.582 -46.178 6.617 1.00 35.21 199 GLN B N 1
ATOM 12851 C CA . GLN D 2 202 ? -7.016 -46.716 5.404 1.00 38.18 199 GLN B CA 1
ATOM 12852 C C . GLN D 2 202 ? -7.268 -45.872 4.142 1.00 33.23 199 GLN B C 1
ATOM 12853 O O . GLN D 2 202 ? -6.443 -45.878 3.230 1.00 37.78 199 GLN B O 1
ATOM 12867 N N . GLY D 2 203 ? -8.431 -45.211 4.045 1.00 39.09 200 GLY B N 1
ATOM 12868 C CA . GLY D 2 203 ? -8.729 -44.432 2.863 1.00 42.79 200 GLY B CA 1
ATOM 12869 C C . GLY D 2 203 ? -8.153 -43.030 2.824 1.00 40.70 200 GLY B C 1
ATOM 12870 O O . GLY D 2 203 ? -8.218 -42.371 1.787 1.00 37.11 200 GLY B O 1
ATOM 12874 N N . LEU D 2 204 ? -7.585 -42.579 3.947 1.00 38.88 201 LEU B N 1
ATOM 12875 C CA . LEU D 2 204 ? -6.980 -41.267 4.040 1.00 40.76 201 LEU B CA 1
ATOM 12876 C C . LEU D 2 204 ? -5.530 -41.461 3.711 1.00 41.72 201 LEU B C 1
ATOM 12877 O O . LEU D 2 204 ? -4.878 -42.293 4.330 1.00 41.45 201 LEU B O 1
ATOM 12893 N N . SER D 2 205 ? -5.006 -40.663 2.784 1.00 39.37 202 SER B N 1
ATOM 12894 C CA . SER D 2 205 ? -3.602 -40.768 2.417 1.00 41.73 202 SER B CA 1
ATOM 12895 C C . SER D 2 205 ? -2.702 -40.277 3.546 1.00 42.49 202 SER B C 1
ATOM 12896 O O . SER D 2 205 ? -1.560 -40.722 3.613 1.00 43.29 202 SER B O 1
ATOM 12904 N N . SER D 2 206 ? -3.193 -39.409 4.419 1.00 44.83 203 SER B N 1
ATOM 12905 C CA . SER D 2 206 ? -2.528 -39.132 5.698 1.00 46.26 203 SER B CA 1
ATOM 12906 C C . SER D 2 206 ? -3.577 -38.737 6.743 1.00 41.14 203 SER B C 1
ATOM 12907 O O . SER D 2 206 ? -4.704 -38.387 6.404 1.00 42.05 203 SER B O 1
ATOM 12915 N N . PRO D 2 207 ? -3.251 -38.844 8.027 1.00 38.26 204 PRO B N 1
ATOM 12916 C CA . PRO D 2 207 ? -4.308 -38.639 9.033 1.00 36.09 204 PRO B CA 1
ATOM 12917 C C . PRO D 2 207 ? -4.897 -37.227 8.953 1.00 34.24 204 PRO B C 1
ATOM 12918 O O . PRO D 2 207 ? -4.215 -36.257 8.646 1.00 38.86 204 PRO B O 1
ATOM 12929 N N . VAL D 2 208 ? -6.178 -37.139 9.187 1.00 34.78 205 VAL B N 1
ATOM 12930 C CA . VAL D 2 208 ? -6.892 -35.883 9.095 1.00 35.48 205 VAL B CA 1
ATOM 12931 C C . VAL D 2 208 ? -7.209 -35.411 10.511 1.00 34.95 205 VAL B C 1
ATOM 12932 O O . VAL D 2 208 ? -7.609 -36.183 11.369 1.00 39.83 205 VAL B O 1
ATOM 12945 N N . THR D 2 209 ? -7.017 -34.111 10.729 1.00 34.99 206 THR B N 1
ATOM 12946 C CA . THR D 2 209 ? -7.326 -33.448 11.992 1.00 42.89 206 THR B CA 1
ATOM 12947 C C . THR D 2 209 ? -8.314 -32.335 11.714 1.00 41.39 206 THR B C 1
ATOM 12948 O O . THR D 2 209 ? -8.084 -31.501 10.825 1.00 40.37 206 THR B O 1
ATOM 12959 N N . LYS D 2 210 ? -9.433 -32.378 12.423 1.00 42.42 207 LYS B N 1
ATOM 12960 C CA . LYS D 2 210 ? -10.424 -31.327 12.514 1.00 40.10 207 LYS B CA 1
ATOM 12961 C C . LYS D 2 210 ? -10.351 -30.801 13.930 1.00 38.92 207 LYS B C 1
ATOM 12962 O O . LYS D 2 210 ? -10.337 -31.580 14.869 1.00 37.53 207 LYS B O 1
ATOM 12981 N N . SER D 2 211 ? -10.340 -29.482 14.068 1.00 38.20 208 SER B N 1
ATOM 12982 C CA . SER D 2 211 ? -10.232 -28.841 15.363 1.00 39.76 208 SER B CA 1
ATOM 12983 C C . SER D 2 211 ? -11.035 -27.552 15.357 1.00 42.38 208 SER B C 1
ATOM 12984 O O . SER D 2 211 ? -11.412 -27.040 14.315 1.00 37.79 208 SER B O 1
ATOM 12992 N N . PHE D 2 212 ? -11.255 -27.029 16.555 1.00 42.36 209 PHE B N 1
ATOM 12993 C CA . PHE D 2 212 ? -11.768 -25.672 16.731 1.00 41.66 209 PHE B CA 1
ATOM 12994 C C . PHE D 2 212 ? -11.071 -25.070 17.936 1.00 44.38 209 PHE B C 1
ATOM 12995 O O . PHE D 2 212 ? -10.549 -25.780 18.783 1.00 40.22 209 PHE B O 1
ATOM 13012 N N . ASN D 2 213 ? -10.981 -23.750 17.922 1.00 44.22 210 ASN B N 1
ATOM 13013 C CA . ASN D 2 213 ? -10.593 -22.952 19.093 1.00 49.24 210 ASN B CA 1
ATOM 13014 C C . ASN D 2 213 ? -11.897 -22.620 19.799 1.00 49.94 210 ASN B C 1
ATOM 13015 O O . ASN D 2 213 ? -12.815 -22.077 19.181 1.00 52.34 210 ASN B O 1
ATOM 13026 N N . ARG D 2 214 ? -11.986 -22.952 21.074 1.00 46.89 211 ARG B N 1
ATOM 13027 C CA . ARG D 2 214 ? -13.171 -22.610 21.880 1.00 53.44 211 ARG B CA 1
ATOM 13028 C C . ARG D 2 214 ? -13.440 -21.115 21.778 1.00 55.44 211 ARG B C 1
ATOM 13029 O O . ARG D 2 214 ? -12.548 -20.305 22.051 1.00 50.04 211 ARG B O 1
ATOM 13050 N N . GLY D 2 215 ? -14.650 -20.757 21.342 1.00 60.28 212 GLY B N 1
ATOM 13051 C CA . GLY D 2 215 ? -14.996 -19.387 21.014 1.00 80.54 212 GLY B CA 1
ATOM 13052 C C . GLY D 2 215 ? -14.631 -18.979 19.598 1.00 93.82 212 GLY B C 1
ATOM 13053 O O . GLY D 2 215 ? -14.102 -17.885 19.393 1.00 110.36 212 GLY B O 1
ATOM 13057 N N . GLU D 2 216 ? -14.859 -19.877 18.634 1.00 95.15 213 GLU B N 1
ATOM 13058 C CA . GLU D 2 216 ? -14.540 -19.673 17.218 1.00 107.40 213 GLU B CA 1
ATOM 13059 C C . GLU D 2 216 ? -13.431 -18.653 16.978 1.00 122.73 213 GLU B C 1
ATOM 13060 O O . GLU D 2 216 ? -12.247 -18.991 16.982 1.00 99.56 213 GLU B O 1
ATOM 13072 N N . LYS E 3 6 ? 25.411 -5.594 27.370 1.00 95.20 655 LYS C N 1
ATOM 13073 C CA . LYS E 3 6 ? 24.548 -6.125 28.426 1.00 93.27 655 LYS C CA 1
ATOM 13074 C C . LYS E 3 6 ? 24.520 -7.659 28.380 1.00 89.77 655 LYS C C 1
ATOM 13075 O O . LYS E 3 6 ? 24.492 -8.258 27.308 1.00 85.31 655 LYS C O 1
ATOM 13093 N N . ASN E 3 7 ? 24.587 -8.288 29.550 1.00 85.17 656 ASN C N 1
ATOM 13094 C CA . ASN E 3 7 ? 24.355 -9.724 29.625 1.00 80.50 656 ASN C CA 1
ATOM 13095 C C . ASN E 3 7 ? 23.065 -10.037 28.870 1.00 74.48 656 ASN C C 1
ATOM 13096 O O . ASN E 3 7 ? 22.031 -9.402 29.089 1.00 71.85 656 ASN C O 1
ATOM 13107 N N . GLU E 3 8 ? 23.137 -11.006 27.954 1.00 69.08 657 GLU C N 1
ATOM 13108 C CA . GLU E 3 8 ? 21.954 -11.334 27.169 1.00 66.53 657 GLU C CA 1
ATOM 13109 C C . GLU E 3 8 ? 20.793 -11.784 28.062 1.00 61.50 657 GLU C C 1
ATOM 13110 O O . GLU E 3 8 ? 19.633 -11.749 27.636 1.00 57.76 657 GLU C O 1
ATOM 13122 N N . GLN E 3 9 ? 21.074 -12.205 29.284 1.00 55.55 658 GLN C N 1
ATOM 13123 C CA . GLN E 3 9 ? 19.990 -12.615 30.161 1.00 57.24 658 GLN C CA 1
ATOM 13124 C C . GLN E 3 9 ? 19.256 -11.416 30.740 1.00 59.95 658 GLN C C 1
ATOM 13125 O O . GLN E 3 9 ? 18.067 -11.507 31.060 1.00 54.85 658 GLN C O 1
ATOM 13139 N N . GLU E 3 10 ? 19.931 -10.270 30.871 1.00 60.22 659 GLU C N 1
ATOM 13140 C CA . GLU E 3 10 ? 19.191 -9.052 31.162 1.00 66.57 659 GLU C CA 1
ATOM 13141 C C . GLU E 3 10 ? 18.217 -8.739 30.036 1.00 58.36 659 GLU C C 1
ATOM 13142 O O . GLU E 3 10 ? 17.126 -8.222 30.291 1.00 58.34 659 GLU C O 1
ATOM 13154 N N . LEU E 3 11 ? 18.591 -9.033 28.800 1.00 56.39 660 LEU C N 1
ATOM 13155 C CA . LEU E 3 11 ? 17.676 -8.825 27.687 1.00 55.63 660 LEU C CA 1
ATOM 13156 C C . LEU E 3 11 ? 16.505 -9.799 27.770 1.00 54.87 660 LEU C C 1
ATOM 13157 O O . LEU E 3 11 ? 15.360 -9.438 27.503 1.00 50.76 660 LEU C O 1
ATOM 13173 N N . LEU E 3 12 ? 16.789 -11.030 28.158 1.00 52.25 661 LEU C N 1
ATOM 13174 C CA . LEU E 3 12 ? 15.717 -12.004 28.346 1.00 53.72 661 LEU C CA 1
ATOM 13175 C C . LEU E 3 12 ? 14.786 -11.554 29.458 1.00 54.09 661 LEU C C 1
ATOM 13176 O O . LEU E 3 12 ? 13.564 -11.697 29.352 1.00 50.66 661 LEU C O 1
ATOM 13192 N N . GLU E 3 13 ? 15.342 -10.984 30.526 1.00 52.84 662 GLU C N 1
ATOM 13193 C CA . GLU E 3 13 ? 14.504 -10.437 31.592 1.00 56.35 662 GLU C CA 1
ATOM 13194 C C . GLU E 3 13 ? 13.709 -9.214 31.111 1.00 57.08 662 GLU C C 1
ATOM 13195 O O . GLU E 3 13 ? 12.550 -9.035 31.484 1.00 58.58 662 GLU C O 1
ATOM 13207 N N . LEU E 3 14 ? 14.269 -8.396 30.214 1.00 59.01 663 LEU C N 1
ATOM 13208 C CA . LEU E 3 14 ? 13.500 -7.273 29.667 1.00 58.37 663 LEU C CA 1
ATOM 13209 C C . LEU E 3 14 ? 12.324 -7.760 28.820 1.00 58.95 663 LEU C C 1
ATOM 13210 O O . LEU E 3 14 ? 11.193 -7.270 28.976 1.00 58.06 663 LEU C O 1
ATOM 13226 N N . ASP E 3 15 ? 12.553 -8.760 27.963 1.00 54.97 664 ASP C N 1
ATOM 13227 C CA . ASP E 3 15 ? 11.476 -9.321 27.155 1.00 48.45 664 ASP C CA 1
ATOM 13228 C C . ASP E 3 15 ? 10.360 -9.903 28.014 1.00 53.02 664 ASP C C 1
ATOM 13229 O O . ASP E 3 15 ? 9.175 -9.813 27.670 1.00 51.40 664 ASP C O 1
ATOM 13238 N N . LYS E 3 16 ? 10.723 -10.535 29.129 1.00 51.99 665 LYS C N 1
ATOM 13239 C CA . LYS E 3 16 ? 9.725 -11.116 30.025 1.00 56.48 665 LYS C CA 1
ATOM 13240 C C . LYS E 3 16 ? 8.796 -10.057 30.587 1.00 57.44 665 LYS C C 1
ATOM 13241 O O . LYS E 3 16 ? 7.577 -10.223 30.582 1.00 57.71 665 LYS C O 1
ATOM 13260 N N . TRP E 3 17 ? 9.347 -8.970 31.104 1.00 67.12 666 TRP C N 1
ATOM 13261 C CA . TRP E 3 17 ? 8.493 -7.914 31.663 1.00 73.43 666 TRP C CA 1
ATOM 13262 C C . TRP E 3 17 ? 7.697 -7.202 30.572 1.00 69.51 666 TRP C C 1
ATOM 13263 O O . TRP E 3 17 ? 6.518 -6.880 30.769 1.00 66.98 666 TRP C O 1
ATOM 13284 N N . ALA E 3 18 ? 8.306 -6.990 29.399 1.00 66.73 667 ALA C N 1
ATOM 13285 C CA . ALA E 3 18 ? 7.619 -6.297 28.320 1.00 68.30 667 ALA C CA 1
ATOM 13286 C C . ALA E 3 18 ? 6.379 -7.053 27.874 1.00 70.88 667 ALA C C 1
ATOM 13287 O O . ALA E 3 18 ? 5.362 -6.439 27.528 1.00 73.62 667 ALA C O 1
ATOM 13294 N N . SER E 3 19 ? 6.450 -8.390 27.859 1.00 63.27 668 SER C N 1
ATOM 13295 C CA . SER E 3 19 ? 5.324 -9.194 27.408 1.00 66.51 668 SER C CA 1
ATOM 13296 C C . SER E 3 19 ? 4.111 -9.030 28.316 1.00 74.20 668 SER C C 1
ATOM 13297 O O . SER E 3 19 ? 2.972 -9.145 27.847 1.00 72.17 668 SER C O 1
ATOM 13305 N N . LEU E 3 20 ? 4.326 -8.690 29.593 1.00 77.80 669 LEU C N 1
ATOM 13306 C CA . LEU E 3 20 ? 3.226 -8.465 30.543 1.00 82.46 669 LEU C CA 1
ATOM 13307 C C . LEU E 3 20 ? 2.325 -7.298 30.124 1.00 88.33 669 LEU C C 1
ATOM 13308 O O . LEU E 3 20 ? 1.288 -7.087 30.755 1.00 91.23 669 LEU C O 1
ATOM 13324 N N . TRP E 3 21 ? 2.719 -6.524 29.120 1.00 91.27 670 TRP C N 1
ATOM 13325 C CA . TRP E 3 21 ? 1.878 -5.475 28.558 1.00 103.70 670 TRP C CA 1
ATOM 13326 C C . TRP E 3 21 ? 0.803 -6.092 27.661 1.00 112.61 670 TRP C C 1
ATOM 13327 O O . TRP E 3 21 ? 1.105 -6.707 26.634 1.00 111.87 670 TRP C O 1
ATOM 13348 N N . LYS F 3 6 ? -42.003 -93.418 20.661 1.00 84.61 655 LYS P N 1
ATOM 13349 C CA . LYS F 3 6 ? -41.562 -92.711 21.872 1.00 81.35 655 LYS P CA 1
ATOM 13350 C C . LYS F 3 6 ? -41.514 -91.190 21.629 1.00 79.86 655 LYS P C 1
ATOM 13351 O O . LYS F 3 6 ? -40.953 -90.757 20.625 1.00 79.95 655 LYS P O 1
ATOM 13355 N N . ASN F 3 7 ? -42.095 -90.395 22.550 1.00 76.29 656 ASN P N 1
ATOM 13356 C CA . ASN F 3 7 ? -41.995 -88.943 22.505 1.00 72.62 656 ASN P CA 1
ATOM 13357 C C . ASN F 3 7 ? -40.527 -88.592 22.306 1.00 74.49 656 ASN P C 1
ATOM 13358 O O . ASN F 3 7 ? -39.659 -89.112 23.017 1.00 75.13 656 ASN P O 1
ATOM 13369 N N . GLU F 3 8 ? -40.243 -87.721 21.340 1.00 74.55 657 GLU P N 1
ATOM 13370 C CA . GLU F 3 8 ? -38.852 -87.335 21.087 1.00 73.23 657 GLU P CA 1
ATOM 13371 C C . GLU F 3 8 ? -38.165 -86.766 22.313 1.00 72.27 657 GLU P C 1
ATOM 13372 O O . GLU F 3 8 ? -36.927 -86.774 22.365 1.00 73.76 657 GLU P O 1
ATOM 13384 N N . GLN F 3 9 ? -38.925 -86.331 23.320 1.00 68.00 658 GLN P N 1
ATOM 13385 C CA . GLN F 3 9 ? -38.293 -85.809 24.520 1.00 69.30 658 GLN P CA 1
ATOM 13386 C C . GLN F 3 9 ? -37.785 -86.920 25.417 1.00 72.09 658 GLN P C 1
ATOM 13387 O O . GLN F 3 9 ? -36.831 -86.708 26.178 1.00 71.79 658 GLN P O 1
ATOM 13401 N N . GLU F 3 10 ? -38.402 -88.103 25.369 1.00 74.49 659 GLU P N 1
ATOM 13402 C CA . GLU F 3 10 ? -37.813 -89.249 26.055 1.00 74.68 659 GLU P CA 1
ATOM 13403 C C . GLU F 3 10 ? -36.465 -89.624 25.450 1.00 71.40 659 GLU P C 1
ATOM 13404 O O . GLU F 3 10 ? -35.521 -89.944 26.180 1.00 74.00 659 GLU P O 1
ATOM 13416 N N . LEU F 3 11 ? -36.344 -89.530 24.121 1.00 69.54 660 LEU P N 1
ATOM 13417 C CA . LEU F 3 11 ? -35.074 -89.780 23.443 1.00 74.87 660 LEU P CA 1
ATOM 13418 C C . LEU F 3 11 ? -34.021 -88.733 23.802 1.00 76.40 660 LEU P C 1
ATOM 13419 O O . LEU F 3 11 ? -32.831 -89.057 23.954 1.00 69.17 660 LEU P O 1
ATOM 13435 N N . LEU F 3 12 ? -34.431 -87.466 23.898 1.00 73.66 661 LEU P N 1
ATOM 13436 C CA . LEU F 3 12 ? -33.520 -86.422 24.348 1.00 70.51 661 LEU P CA 1
ATOM 13437 C C . LEU F 3 12 ? -33.095 -86.679 25.781 1.00 66.99 661 LEU P C 1
ATOM 13438 O O . LEU F 3 12 ? -31.938 -86.464 26.142 1.00 60.48 661 LEU P O 1
ATOM 13454 N N . GLU F 3 13 ? -34.019 -87.150 26.615 1.00 71.48 662 GLU P N 1
ATOM 13455 C CA . GLU F 3 13 ? -33.692 -87.493 27.999 1.00 76.93 662 GLU P CA 1
ATOM 13456 C C . GLU F 3 13 ? -32.727 -88.679 28.081 1.00 77.45 662 GLU P C 1
ATOM 13457 O O . GLU F 3 13 ? -31.919 -88.769 29.015 1.00 74.02 662 GLU P O 1
ATOM 13469 N N . LEU F 3 14 ? -32.822 -89.610 27.146 1.00 77.83 663 LEU P N 1
ATOM 13470 C CA . LEU F 3 14 ? -31.872 -90.717 27.099 1.00 84.39 663 LEU P CA 1
ATOM 13471 C C . LEU F 3 14 ? -30.490 -90.234 26.690 1.00 77.65 663 LEU P C 1
ATOM 13472 O O . LEU F 3 14 ? -29.489 -90.626 27.294 1.00 75.29 663 LEU P O 1
ATOM 13488 N N . ASP F 3 15 ? -30.427 -89.368 25.679 1.00 76.97 664 ASP P N 1
ATOM 13489 C CA . ASP F 3 15 ? -29.159 -88.815 25.234 1.00 71.65 664 ASP P CA 1
ATOM 13490 C C . ASP F 3 15 ? -28.472 -88.071 26.371 1.00 70.10 664 ASP P C 1
ATOM 13491 O O . ASP F 3 15 ? -27.243 -88.121 26.514 1.00 67.63 664 ASP P O 1
ATOM 13500 N N . LYS F 3 16 ? -29.254 -87.381 27.195 1.00 68.60 665 LYS P N 1
ATOM 13501 C CA . LYS F 3 16 ? -28.685 -86.654 28.324 1.00 72.16 665 LYS P CA 1
ATOM 13502 C C . LYS F 3 16 ? -28.058 -87.607 29.341 1.00 72.51 665 LYS P C 1
ATOM 13503 O O . LYS F 3 16 ? -26.902 -87.429 29.734 1.00 71.80 665 LYS P O 1
ATOM 13522 N N . TRP F 3 17 ? -28.806 -88.636 29.774 1.00 75.45 666 TRP P N 1
ATOM 13523 C CA . TRP F 3 17 ? -28.298 -89.554 30.792 1.00 75.48 666 TRP P CA 1
ATOM 13524 C C . TRP F 3 17 ? -27.107 -90.346 30.278 1.00 75.72 666 TRP P C 1
ATOM 13525 O O . TRP F 3 17 ? -26.132 -90.565 31.006 1.00 76.60 666 TRP P O 1
ATOM 13546 N N . ALA F 3 18 ? -27.161 -90.763 29.019 1.00 74.15 667 ALA P N 1
ATOM 13547 C CA . ALA F 3 18 ? -26.087 -91.562 28.446 1.00 77.49 667 ALA P CA 1
ATOM 13548 C C . ALA F 3 18 ? -24.774 -90.803 28.359 1.00 78.81 667 ALA P C 1
ATOM 13549 O O . ALA F 3 18 ? -23.702 -91.383 28.580 1.00 74.63 667 ALA P O 1
ATOM 13556 N N . SER F 3 19 ? -24.833 -89.518 27.991 1.00 76.85 668 SER P N 1
ATOM 13557 C CA . SER F 3 19 ? -23.610 -88.742 27.889 1.00 75.99 668 SER P CA 1
ATOM 13558 C C . SER F 3 19 ? -22.941 -88.604 29.241 1.00 79.58 668 SER P C 1
ATOM 13559 O O . SER F 3 19 ? -21.713 -88.475 29.311 1.00 85.11 668 SER P O 1
ATOM 13567 N N . LEU F 3 20 ? -23.725 -88.589 30.320 1.00 76.24 669 LEU P N 1
ATOM 13568 C CA . LEU F 3 20 ? -23.144 -88.496 31.653 1.00 80.28 669 LEU P CA 1
ATOM 13569 C C . LEU F 3 20 ? -22.525 -89.806 32.115 1.00 81.37 669 LEU P C 1
ATOM 13570 O O . LEU F 3 20 ? -21.478 -89.809 32.775 1.00 83.98 669 LEU P O 1
ATOM 13586 N N . TRP F 3 21 ? -23.157 -90.922 31.751 1.00 83.31 670 TRP P N 1
ATOM 13587 C CA . TRP F 3 21 ? -22.691 -92.257 32.092 1.00 77.85 670 TRP P CA 1
ATOM 13588 C C . TRP F 3 21 ? -21.541 -92.712 31.204 1.00 76.29 670 TRP P C 1
ATOM 13589 O O . TRP F 3 21 ? -20.958 -93.765 31.478 1.00 82.06 670 TRP P O 1
ATOM 13593 N N . ASN F 3 22 ? -21.186 -91.924 30.183 1.00 81.72 671 ASN P N 1
ATOM 13594 C CA . ASN F 3 22 ? -20.090 -92.204 29.242 1.00 84.96 671 ASN P CA 1
ATOM 13595 C C . ASN F 3 22 ? -19.239 -90.938 29.059 1.00 85.31 671 ASN P C 1
ATOM 13596 O O . ASN F 3 22 ? -19.103 -90.404 27.954 1.00 82.70 671 ASN P O 1
ATOM 13607 N N . LYS F 3 23 ? -18.678 -90.446 30.173 1.00 86.98 672 LYS P N 1
ATOM 13608 C CA . LYS F 3 23 ? -17.801 -89.268 30.194 1.00 81.58 672 LYS P CA 1
ATOM 13609 C C . LYS F 3 23 ? -16.356 -89.683 29.940 1.00 76.43 672 LYS P C 1
ATOM 13610 O O . LYS F 3 23 ? -15.880 -90.669 30.508 1.00 82.03 672 LYS P O 1
#

Foldseek 3Di:
DWAWAKDAAAEAEQQAKDKIKIATDPDQLQPWKKWKWWAAVPGDIDTQFIARSNPQDTDGDPVNPPQWDKGYDSVRSMIMIMGGRDDQRSQTWIKIFTWDWDFDDPDGDPVTIDIDTDYMYPTYGYGHHNDDADAWDWAWQAWDDQKTKIKIKGWFGDDDDKDKDKPNPPQDAQKDKDDWDQDPVRGIIIMIMGMGRPVCLVPDWIWMWIADPSVRDTDTGIHHD/DKAWAKPPQEAEDAFFAKDKTKTFIPFFQLQFWKWKWWDAPPDDTHTAATRAFHGDPPHDPQWTWHGDTRIIMIIRHGHDPVRQTKMKMWGQDDDPTDIYIHPIHGYAYDDDFAFWDKDKDWFDPVVLVVFKTKIKIKTPFGPDPDKDKWKAFQHNTDDDFKDKDKDQQDPPRGGIMMMIIGMDTSVVVVVTFKIKIWMDDPNDPGIDIDIGTVVD/DWAWAKDAAAEAAQQAKDKIKIATDDDQLQPWKKWKWWAAVVGDIDTQFIARLNPQDTDGDPPNPPQWDWGYDNVRSMIMIMGGRDDQRRFTWIKIFTWDWDFDDPDDDPVTIDTDTDHMYPTHGYGYHNDDADFWDKAKQAWDDQKTKIKIKTDFGDDDDKDKDKPVPPDDPQWDWDDWDQDPVRGTITMIMGMDGNVCLVPDWIWMWIADVVVRDIDIGIHHHD/DKAWAKPDQEAEDAAFAKDKIKIFIPFFQLQFWKFKWWDAPPDDTHTAGTGQFHGDPPHDPQWTWHGDGRIIMIMRHGHDPVRQTKMKMWTQHDDPTDIYIYPIYGYAHDDDFDFFDKDKDWFDPVVLVVFKTKIKIKGHFGPDPDKDKWKAFQHNTDDDQKDKDKDAQDPPHGGIMMMIIGMDTSVVVVVTFKIKIWMDDPNDPDIDIDIGTVVD/DPVVVVVVVVVVVVVD/DPVVVVVVVVVVVVVVVD